Protein AF-A0A2H9TKL1-F1 (afdb_monomer)

Solvent-accessible surface area (backbone atoms only — not comparable to full-atom values): 52110 Å² total; per-residue (Å²): 143,88,86,78,81,92,72,63,73,71,57,56,53,52,52,40,53,48,36,40,51,48,51,51,50,30,53,49,44,49,53,45,57,66,70,54,58,72,44,65,58,75,72,55,82,48,44,43,51,59,67,53,44,62,89,90,43,69,83,69,44,41,72,41,82,76,46,75,31,63,65,48,66,75,56,50,56,52,62,74,67,60,89,83,52,74,52,56,41,74,41,50,92,57,54,30,36,38,39,34,52,35,36,30,40,38,35,29,27,56,87,80,60,42,58,79,40,79,48,69,88,50,95,42,47,60,67,38,75,35,80,26,40,53,41,82,91,58,61,62,88,66,48,64,33,29,40,39,41,29,24,57,60,35,36,39,43,30,32,34,33,55,63,57,98,66,61,94,64,49,58,45,69,43,83,39,86,65,85,50,59,44,77,28,82,84,39,46,49,52,25,65,46,48,38,90,69,27,51,33,38,32,20,20,55,59,36,38,41,33,38,54,47,74,56,78,64,73,50,102,90,39,70,38,56,44,82,40,75,74,64,66,55,84,63,62,82,74,48,57,69,80,59,46,72,78,62,56,42,53,27,21,60,42,66,31,69,24,82,71,75,40,32,41,36,38,35,25,74,79,41,26,40,38,36,30,38,35,61,96,50,98,81,43,74,42,81,39,35,69,40,67,62,51,68,62,53,48,42,70,46,42,80,76,74,79,77,51,79,90,62,65,42,59,44,32,69,26,46,40,41,57,47,45,21,84,62,44,42,34,41,35,33,27,18,47,51,36,41,39,34,25,27,33,67,52,80,75,62,70,74,52,53,69,68,53,57,70,70,59,68,71,77,70,64,39,56,46,81,64,35,38,37,50,54,83,71,84,92,64,82,76,65,87,86,49,99,79,76,77,88,68,54,49,28,69,46,53,40,53,58,64,60,32,36,42,30,40,20,60,78,50,92,58,30,20,35,37,44,31,39,37,55,38,58,55,43,54,62,59,46,68,95,83,71,55,44,32,23,65,27,77,44,83,41,70,21,46,71,67,34,69,46,65,54,71,70,82,77,73,89,60,55,77,84,58,30,65,53,54,49,50,70,56,48,63,55,90,84,62,65,68,36,34,40,38,34,28,80,59,25,40,34,36,30,29,64,54,48,74,54,54,53,50,51,48,53,42,57,78,45,71,54,48,81,82,38,66,68,60,50,45,38,26,64,47,46,30,32,28,51,38,19,25,42,23,49,39,50,28,35,60,66,71,43,87,77,83,77,69,99,54,90,72,83,60,73,99,61,56,75,67,59,62,65,46,46,33,56,40,27,53,51,40,28,63,69,59,5,62,63,61,45,76,47,78,47,77,53,87,78,83,80,85,75,91,76,81,95,73,91,84,74,86,78,81,54,68,54,78,47,67,43,77,20,30,37,60,48,8,55,47,45,44,52,25,51,62,41,59,57,47,39,80,36,31,56,76,76,60,67,85,75,56,70,67,52,54,51,49,52,51,33,47,50,53,52,52,69,77,43,60,64,76,44,56,70,88,68,85,66,87,78,60,78,86,76,76,89,74,55,72,68,57,52,54,51,44,54,49,34,51,50,52,44,26,52,52,46,52,43,43,58,49,50,54,50,51,48,57,18,49,55,48,50,52,52,51,34,50,78,68,69,42,48,69,63,60,50,66,76,35,85,76,49,57,71,39,30,45,50,42,40,74,36,33,70,71,26,45,53,49,53,51,51,52,50,50,53,50,51,53,50,35,56,75,70,72,48,76,58,64,67,56,46,51,49,40,46,73,56,23,51,88,79,38,42,74,34,53,45,32,37,54,54,17,50,50,30,44,55,48,29,75,70,45,83,52,69,69,63,22,52,52,27,48,54,54,17,43,57,28,37,61,73,10,34,79,66,58,50,73,68,57,50,50,54,52,41,54,53,30,55,76,70,69,40,55,71,56,41,45,53,46,40,54,51,36,43,43,60,68,39,80,83,42,57,56,59,54,45,70,78,40,84,86,64,90,72,53,73,69,58,50,51,46,38,54,52,39,54,55,41,49,50,55,44,52,50,50,53,51,51,52,57,57,46,58,76,75,56,90,82,82,68,90,83,63,61,82,58,59,65,58,54,72,73,72,112

Secondary structure (DSSP, 8-state):
--------HHHHHHHHHHHHHHHHHHHHHHHHHHHT---HHHH--SSEE---PPTT-TT---EEEEEEEEPPHHHHHHHHT-SS-EEEEEEGGGTEEEEEETTEEEEEETTTS---EEE---SS-EEEEEEEPPPTTTS-TT--EEEEEEESSEEEEEEEEEE-SSSTT-SEEEEEEEEEEEE-TT--EEEEEE-TT--EEEEETTS-EEEEEE-SS-BTTB-SEEEEESSS-GGGGGS-HHHHTTSPPPPEEEEEEETTTTEEEEEETTS-EEEEE--SSTT--EEEEEE--HHHHHHHH-TTS---TTT--EEEEEEPPTTT-SS--EEEEETTS-EEEEE-S-TTGGGS-HHHHHHH-PPP---EEEEEEPPP-TT----TT-SS------EEEEEEETTEEEEEEEEETTEEEEEEEEE-HHHHTTS-S----EEEEEEEEEB-EEEEEEPPPP--TTS-S--HHHHHHH-S-TT---EEEEEESSEEEEEEEPPHHHHHHHHHHHTTT-TT-HHHHHHHHHS-HHHHHHHHHHHHHHHHS---SSS-TTSS-S--HHHHHHHHHHHHHHHHHHS---EEEEEE------------------PEEEEEE--HHHHHHHHHHHHHHTTTTTSBGGG-PPPPHHHHHHHHHHHHHHHH-GGGG-GGGS-TTS---S---HHHHHHHHHHHHHHHHHHHHHHHHHHHHHHHHHHHHHHHHTT-HHHHHHS-TTGGG-BHHHHHH-HHHHHHHHHHHHHHHHHHHHTT--SHHHHHHHHHH-TTTS-HHHHHHHHHHHHHHHHHH---HHHHHHHHHHHHHHHHHTGGG--HHHHHHHHHHHHHTT-HHHHHHHHHHHHHHH-TT-HHHHHHH-TTS---HHHHHHHHHHHHHHHHHHHHHHHHHHHHTT-TTS-TTSHHHHHHHTTT-

Organism: NCBI:txid1246581

Mean predicted aligned error: 14.42 Å

Radius of gyration: 36.29 Å; Cα contacts (8 Å, |Δi|>4): 1512; chains: 1; bounding box: 95×75×125 Å

Sequence (929 aa):
MLGGGLSGGHDSENRAAQLRQSARTVTACLTRDEQQIPDPWDLLQSSYSRDYLPPGSAGEMHLQVRQVHVIPDILMAQFEGQECRCFMGLFAQIGRVWMTVDNRLFLWDYATGRDYTCFDELDQVIIDVALVKPRADIFISSIKHLLVVVTAAEIVILGVSFNSSGAETEGDLVIHRTGLHFPSDEINMLSVVGTRTGRIFAGGQDGNIYEFTYQSDEGWFTRKCRKVNKTSSALAYLTPTFLRMAQSGSAIVSLAFDAGRDLLYALGEDSSIQAFHLGKFDNAFDKIGHASDIFERASSLCPTGVLNKKSFKVAAISAVGLEDSAFVHLVAITTCGIKLYFTTLKRDERAYSRNQIIASSSLPVTFEMIHVRLPAEEGRQRDARRMFNAWNPNIHTALYRNGVMLAASAISNQEDIVLATILNQSVAMTSGRGGSLECVSEVKIEGKIWDIAELSQPECSTVPKVSASFHEATSPLVTQFRRFLLLSNSGVYSVSKSSPVEELQKLLVDSNGNMESEHLRHFFESYSADQGCFLSIVLACSVQSSWKSFGSSSYRPSMDSKTSANLALWSVNAMIRHGGEPRVAQTAISGVDYIGTGSVLNFPTYGSRIEYEFSNLHRGLYLYFARLVGSFWNQPVQSFSEPQTDILMALHSYCEFLERNPGLASRTLLTSNAPAKHIVSREIQMKLDEAYNAENQSIRTLVWLVKATLELLSFLSICRDYHILEPALRSSHDIQKIEFEELIATPRGRDLVSDIATALVQKQLKMRASVDSLCQILLQRCPTFFGEGEIVIFQGTECLERALQTRDSAERNLQLQESLKLFLRGCSSMSLATLSEISQKYQSLAFFPGLIELGLCSAQSRDTDNIALAAFRAPNIQLNTQQQEIINSREGIYSFIFEALKAVHGIEARSISALVGQIGTFVFIVFMV

Nearest PDB structures (foldseek):
  7wkk-assembly1_m  TM=7.833E-01  e=4.388E-45  Xenopus laevis
  5a9q-assembly1_A  TM=7.617E-01  e=2.695E-34  Homo sapiens
  5ijn-assembly1_E  TM=7.253E-01  e=3.764E-34  Homo sapiens
  5ijn-assembly1_A  TM=8.321E-01  e=1.049E-30  Homo sapiens
  7eye-assembly1_A  TM=7.918E-01  e=8.111E-30  Recombinant vesicular stomatitis Indiana virus rVSV-G/GFP

InterPro domains:
  IPR004870 Nucleoporin, Nup155-like [PTHR10350] (21-908)
  IPR007187 Nucleoporin, Nup133/Nup155-like, C-terminal [PF03177] (615-905)
  IPR011047 Quinoprotein alcohol dehydrogenase-like superfamily [SSF50998] (99-293)
  IPR014908 Nucleoporin, Nup133/Nup155-like, N-terminal [PF08801] (64-492)
  IPR042533 Nucleoporin, Nup155-like, C-terminal, subdomain 1 [G3DSA:1.25.40.450] (791-916)

pLDDT: mean 77.59, std 16.76, range [22.94, 97.31]

Structure (mmCIF, N/CA/C/O backbone):
data_AF-A0A2H9TKL1-F1
#
_entry.id   AF-A0A2H9TKL1-F1
#
loop_
_atom_site.group_PDB
_atom_site.id
_atom_site.type_symbol
_atom_site.label_atom_id
_atom_site.label_alt_id
_atom_site.label_comp_id
_atom_site.label_asym_id
_atom_site.label_entity_id
_atom_site.label_seq_id
_atom_site.pdbx_PDB_ins_code
_atom_site.Cartn_x
_atom_site.Cartn_y
_atom_site.Cartn_z
_atom_site.occupancy
_atom_site.B_iso_or_equiv
_atom_site.auth_seq_id
_atom_site.auth_comp_id
_atom_site.auth_asym_id
_atom_site.auth_atom_id
_atom_site.pdbx_PDB_model_num
ATOM 1 N N . MET A 1 1 ? 27.898 14.016 -26.056 1.00 23.36 1 MET A N 1
ATOM 2 C CA . MET A 1 1 ? 28.740 13.424 -27.118 1.00 23.36 1 MET A CA 1
ATOM 3 C C . MET A 1 1 ? 28.861 11.915 -26.903 1.00 23.36 1 MET A C 1
ATOM 5 O O . MET A 1 1 ? 29.860 11.453 -26.374 1.00 23.36 1 MET A O 1
ATOM 9 N N . LEU A 1 2 ? 27.825 11.155 -27.265 1.00 23.92 2 LEU A N 1
ATOM 10 C CA . LEU A 1 2 ? 27.806 9.682 -27.225 1.00 23.92 2 LEU A CA 1
ATOM 11 C C . LEU A 1 2 ? 27.192 9.145 -28.530 1.00 23.92 2 LEU A C 1
ATOM 13 O O . LEU A 1 2 ? 26.289 8.322 -28.522 1.00 23.92 2 LEU A O 1
ATOM 17 N N . GLY A 1 3 ? 27.659 9.678 -29.659 1.00 27.56 3 GLY A N 1
ATOM 18 C CA . GLY A 1 3 ? 27.384 9.152 -30.994 1.00 27.56 3 GLY A CA 1
ATOM 19 C C . GLY A 1 3 ? 28.682 8.590 -31.556 1.00 27.56 3 GLY A C 1
ATOM 20 O O . GLY A 1 3 ? 29.394 9.287 -32.268 1.00 27.56 3 GLY A O 1
ATOM 21 N N . GLY A 1 4 ? 29.040 7.377 -31.141 1.00 22.94 4 GLY A N 1
ATOM 22 C CA . GLY A 1 4 ? 30.135 6.610 -31.730 1.00 22.94 4 GLY A CA 1
ATOM 23 C C . GLY A 1 4 ? 29.531 5.514 -32.590 1.00 22.94 4 GLY A C 1
ATOM 24 O O . GLY A 1 4 ? 28.879 4.618 -32.057 1.00 22.94 4 GLY A O 1
ATOM 25 N N . GLY A 1 5 ? 29.687 5.650 -33.905 1.00 25.92 5 GLY A N 1
ATOM 26 C CA . GLY A 1 5 ? 29.165 4.727 -34.900 1.00 25.92 5 GLY A CA 1
ATOM 27 C C . GLY A 1 5 ? 29.709 3.306 -34.753 1.00 25.92 5 GLY A C 1
ATOM 28 O O . GLY A 1 5 ? 30.874 3.090 -34.438 1.00 25.92 5 GLY A O 1
ATOM 29 N N . LEU A 1 6 ? 28.786 2.379 -34.992 1.00 36.50 6 LEU A N 1
ATOM 30 C CA . LEU A 1 6 ? 28.911 0.982 -35.402 1.00 36.50 6 LEU A CA 1
ATOM 31 C C . LEU A 1 6 ? 30.327 0.500 -35.779 1.00 36.50 6 LEU A C 1
ATOM 33 O O . LEU A 1 6 ? 30.841 0.818 -36.850 1.00 36.50 6 LEU A O 1
ATOM 37 N N . SER A 1 7 ? 30.861 -0.403 -34.954 1.00 25.94 7 SER A N 1
ATOM 38 C CA . SER A 1 7 ? 31.807 -1.443 -35.365 1.00 25.94 7 SER A CA 1
ATOM 39 C C . SER A 1 7 ? 31.432 -2.772 -34.693 1.00 25.94 7 SER A C 1
ATOM 41 O O . SER A 1 7 ? 31.459 -2.852 -33.471 1.00 25.94 7 SER A O 1
ATOM 43 N N . GLY A 1 8 ? 31.096 -3.785 -35.503 1.00 29.28 8 GLY A N 1
ATOM 44 C CA . GLY A 1 8 ? 31.210 -5.229 -35.224 1.00 29.28 8 GLY A CA 1
ATOM 45 C C . GLY A 1 8 ? 30.333 -5.841 -34.120 1.00 29.28 8 GLY A C 1
ATOM 46 O O . GLY A 1 8 ? 30.420 -5.460 -32.959 1.00 29.28 8 GLY A O 1
ATOM 47 N N . GLY A 1 9 ? 29.568 -6.892 -34.450 1.00 35.97 9 GLY A N 1
ATOM 48 C CA . GLY A 1 9 ? 28.642 -7.622 -33.557 1.00 35.97 9 GLY A CA 1
ATOM 49 C C . GLY A 1 9 ? 29.182 -8.106 -32.194 1.00 35.97 9 GLY A C 1
ATOM 50 O O . GLY A 1 9 ? 28.401 -8.476 -31.319 1.00 35.97 9 GLY A O 1
ATOM 51 N N . HIS A 1 10 ? 30.493 -8.030 -31.959 1.00 35.88 10 HIS A N 1
ATOM 52 C CA . HIS A 1 10 ? 31.130 -8.342 -30.680 1.00 35.88 10 HIS A CA 1
ATOM 53 C C . HIS A 1 10 ? 30.793 -7.324 -29.564 1.00 35.88 10 HIS A C 1
ATOM 55 O O . HIS A 1 10 ? 30.697 -7.704 -28.393 1.00 35.88 10 HIS A O 1
ATOM 61 N N . ASP A 1 11 ? 30.560 -6.050 -29.907 1.00 49.12 11 ASP A N 1
ATOM 62 C CA . ASP A 1 11 ? 30.170 -5.005 -28.945 1.00 49.12 11 ASP A CA 1
ATOM 63 C C . ASP A 1 11 ? 28.675 -5.060 -28.592 1.00 49.12 11 ASP A C 1
ATOM 65 O O . ASP A 1 11 ? 28.288 -4.752 -27.460 1.00 49.12 11 ASP A O 1
ATOM 69 N N . SER A 1 12 ? 27.817 -5.494 -29.523 1.00 57.53 12 SER A N 1
ATOM 70 C CA . SER A 1 12 ? 26.380 -5.666 -29.268 1.00 57.53 12 SER A CA 1
ATOM 71 C C . SER A 1 12 ? 26.088 -6.874 -28.381 1.00 57.53 12 SER A C 1
ATOM 73 O O . SER A 1 12 ? 25.276 -6.765 -27.461 1.00 57.53 12 SER A O 1
ATOM 75 N N . GLU A 1 13 ? 26.775 -8.001 -28.594 1.00 60.84 13 GLU A N 1
ATOM 76 C CA . GLU A 1 13 ? 26.623 -9.196 -27.751 1.00 60.84 13 GLU A CA 1
ATOM 77 C C . GLU A 1 13 ? 27.111 -8.948 -26.320 1.00 60.84 13 GLU A C 1
ATOM 79 O O . GLU A 1 13 ? 26.436 -9.318 -25.357 1.00 60.84 13 GLU A O 1
ATOM 84 N N . ASN A 1 14 ? 28.239 -8.248 -26.164 1.00 69.69 14 ASN A N 1
ATOM 85 C CA . ASN A 1 14 ? 28.780 -7.898 -24.853 1.00 69.69 14 ASN A CA 1
ATOM 86 C C . ASN A 1 14 ? 27.847 -6.932 -24.094 1.00 69.69 14 ASN A C 1
ATOM 88 O O . ASN A 1 14 ? 27.574 -7.126 -22.910 1.00 69.69 14 ASN A O 1
ATOM 92 N N . ARG A 1 15 ? 27.266 -5.936 -24.780 1.00 69.94 15 ARG A N 1
ATOM 93 C CA . ARG A 1 15 ? 26.248 -5.044 -24.189 1.00 69.94 15 ARG A CA 1
ATOM 94 C C . ARG A 1 15 ? 24.971 -5.785 -23.794 1.00 69.94 15 ARG A C 1
ATOM 96 O O . ARG A 1 15 ? 24.424 -5.522 -22.725 1.00 69.94 15 ARG A O 1
ATOM 103 N N . ALA A 1 16 ? 24.503 -6.722 -24.618 1.00 72.75 16 ALA A N 1
ATOM 104 C CA . ALA A 1 16 ? 23.339 -7.543 -24.293 1.00 72.75 16 ALA A CA 1
ATOM 105 C C . ALA A 1 16 ? 23.604 -8.445 -23.075 1.00 72.75 16 ALA A C 1
ATOM 107 O O . ALA A 1 16 ? 22.751 -8.570 -22.197 1.00 72.75 16 ALA A O 1
ATOM 108 N N . ALA A 1 17 ? 24.800 -9.029 -22.971 1.00 79.38 17 ALA A N 1
ATOM 109 C CA . ALA A 1 17 ? 25.205 -9.810 -21.805 1.00 79.38 17 ALA A CA 1
ATOM 110 C C . ALA A 1 17 ? 25.240 -8.960 -20.521 1.00 79.38 17 ALA A C 1
ATOM 112 O O . ALA A 1 17 ? 24.732 -9.396 -19.486 1.00 79.38 17 ALA A O 1
ATOM 113 N N . GLN A 1 18 ? 25.761 -7.731 -20.603 1.00 84.00 18 GLN A N 1
ATOM 114 C CA . GLN A 1 18 ? 25.784 -6.785 -19.482 1.00 84.00 18 GLN A CA 1
ATOM 115 C C . GLN A 1 18 ? 24.370 -6.412 -19.022 1.00 84.00 18 GLN A C 1
ATOM 117 O O . GLN A 1 18 ? 24.093 -6.463 -17.824 1.00 84.00 18 GLN A O 1
ATOM 122 N N . LEU A 1 19 ? 23.443 -6.125 -19.946 1.00 84.00 19 LEU A N 1
ATOM 123 C CA . LEU A 1 19 ? 22.043 -5.864 -19.582 1.00 84.00 19 LEU A CA 1
ATOM 124 C C . LEU A 1 19 ? 21.400 -7.019 -18.846 1.00 84.00 19 LEU A C 1
ATOM 126 O O . LEU A 1 19 ? 20.740 -6.794 -17.838 1.00 84.00 19 LEU A O 1
ATOM 130 N N . ARG A 1 20 ? 21.593 -8.248 -19.332 1.00 85.94 20 ARG A N 1
ATOM 131 C CA . ARG A 1 20 ? 21.055 -9.437 -18.665 1.00 85.94 20 ARG A CA 1
ATOM 132 C C . ARG A 1 20 ? 21.602 -9.570 -17.253 1.00 85.94 20 ARG A C 1
ATOM 134 O O . ARG A 1 20 ? 20.870 -9.963 -16.355 1.00 85.94 20 ARG A O 1
ATOM 141 N N . GLN A 1 21 ? 22.873 -9.241 -17.034 1.00 87.56 21 GLN A N 1
ATOM 142 C CA . GLN A 1 21 ? 23.454 -9.256 -15.696 1.00 87.56 21 GLN A CA 1
ATOM 143 C C . GLN A 1 21 ? 22.830 -8.188 -14.785 1.00 87.56 21 GLN A C 1
ATOM 145 O O . GLN A 1 21 ? 22.494 -8.490 -13.638 1.00 87.56 21 GLN A O 1
ATOM 150 N N . SER A 1 22 ? 22.630 -6.964 -15.281 1.00 89.50 22 SER A N 1
ATOM 151 C CA . SER A 1 22 ? 21.953 -5.902 -14.527 1.00 89.50 22 SER A CA 1
ATOM 152 C C . SER A 1 22 ? 20.495 -6.250 -14.233 1.00 89.50 22 SER A C 1
ATOM 154 O O . SER A 1 22 ? 20.059 -6.100 -13.097 1.00 89.50 22 SER A O 1
ATOM 156 N N . ALA A 1 23 ? 19.767 -6.787 -15.210 1.00 88.75 23 ALA A N 1
ATOM 157 C CA . ALA A 1 23 ? 18.383 -7.220 -15.060 1.00 88.75 23 ALA A CA 1
ATOM 158 C C . ALA A 1 23 ? 18.242 -8.338 -14.012 1.00 88.75 23 ALA A C 1
ATOM 160 O O . ALA A 1 23 ? 17.484 -8.196 -13.057 1.00 88.75 23 ALA A O 1
ATOM 161 N N . ARG A 1 24 ? 19.110 -9.357 -14.062 1.00 89.31 24 ARG A N 1
ATOM 162 C CA . ARG A 1 24 ? 19.210 -10.382 -13.008 1.00 89.31 24 ARG A CA 1
ATOM 163 C C . ARG A 1 24 ? 19.520 -9.801 -11.633 1.00 89.31 24 ARG A C 1
ATOM 165 O O . ARG A 1 24 ? 19.045 -10.327 -10.634 1.00 89.31 24 ARG A O 1
ATOM 172 N N . THR A 1 25 ? 20.326 -8.741 -11.564 1.00 90.12 25 THR A N 1
ATOM 173 C CA . THR A 1 25 ? 20.628 -8.061 -10.294 1.00 90.12 25 THR A CA 1
ATOM 174 C C . THR A 1 25 ? 19.377 -7.389 -9.727 1.00 90.12 25 THR A C 1
ATOM 176 O O . THR A 1 25 ? 19.128 -7.497 -8.530 1.00 90.12 25 THR A O 1
ATOM 179 N N . VAL A 1 26 ? 18.552 -6.771 -10.578 1.00 89.94 26 VAL A N 1
ATOM 180 C CA . VAL A 1 26 ? 17.246 -6.207 -10.195 1.00 89.94 26 VAL A CA 1
ATOM 181 C C . VAL A 1 26 ? 16.312 -7.300 -9.680 1.00 89.94 26 VAL A C 1
ATOM 183 O O . VAL A 1 26 ? 15.783 -7.182 -8.576 1.00 89.94 26 VAL A O 1
ATOM 186 N N . THR A 1 27 ? 16.182 -8.405 -10.411 1.00 88.50 27 THR A N 1
ATOM 187 C CA . THR A 1 27 ? 15.333 -9.541 -10.022 1.00 88.50 27 THR A CA 1
ATOM 188 C C . THR A 1 27 ? 15.819 -10.194 -8.723 1.00 88.50 27 THR A C 1
ATOM 190 O O . THR A 1 27 ? 15.016 -10.550 -7.858 1.00 88.50 27 THR A O 1
ATOM 193 N N . ALA A 1 28 ? 17.136 -10.267 -8.509 1.00 87.94 28 ALA A N 1
ATOM 194 C CA . ALA A 1 28 ? 17.722 -10.712 -7.247 1.00 87.94 28 ALA A CA 1
ATOM 195 C C . ALA A 1 28 ? 17.435 -9.744 -6.083 1.00 87.94 28 ALA A C 1
ATOM 197 O O . ALA A 1 28 ? 17.212 -10.206 -4.965 1.00 87.94 28 ALA A O 1
ATOM 198 N N . CYS A 1 29 ? 17.420 -8.427 -6.321 1.00 85.06 29 CYS A N 1
ATOM 199 C CA . CYS A 1 29 ? 17.000 -7.433 -5.327 1.00 85.06 29 CYS A CA 1
ATOM 200 C C . CYS A 1 29 ? 15.523 -7.605 -4.950 1.00 85.06 29 CYS A C 1
ATOM 202 O O . CYS A 1 29 ? 15.222 -7.661 -3.763 1.00 85.06 29 CYS A O 1
ATOM 204 N N . LEU A 1 30 ? 14.630 -7.766 -5.931 1.00 82.69 30 LEU A N 1
ATOM 205 C CA . LEU A 1 30 ? 13.200 -8.004 -5.691 1.00 82.69 30 LEU A CA 1
ATOM 206 C C . LEU A 1 30 ? 12.959 -9.298 -4.906 1.00 82.69 30 LEU A C 1
ATOM 208 O O . LEU A 1 30 ? 12.265 -9.297 -3.895 1.00 82.69 30 LEU A O 1
ATOM 212 N N . THR A 1 31 ? 13.614 -10.386 -5.317 1.00 81.69 31 THR A N 1
ATOM 213 C CA . THR A 1 31 ? 13.524 -11.682 -4.626 1.00 81.69 31 THR A CA 1
ATOM 214 C C . THR A 1 31 ? 14.044 -11.582 -3.190 1.00 81.69 31 THR A C 1
ATOM 216 O O . THR A 1 31 ? 13.497 -12.201 -2.279 1.00 81.69 31 THR A O 1
ATOM 219 N N . ARG A 1 32 ? 15.108 -10.798 -2.967 1.00 78.50 32 ARG A N 1
ATOM 220 C CA . ARG A 1 32 ? 15.644 -10.549 -1.627 1.00 78.50 32 ARG A CA 1
ATOM 221 C C . ARG A 1 32 ? 14.656 -9.759 -0.776 1.00 78.50 32 ARG A C 1
ATOM 223 O O . ARG A 1 32 ? 14.432 -10.174 0.354 1.00 78.50 32 ARG A O 1
ATOM 230 N N . ASP A 1 33 ? 14.076 -8.680 -1.302 1.00 74.12 33 ASP A N 1
ATOM 231 C CA . ASP A 1 33 ? 13.065 -7.889 -0.592 1.00 74.12 33 ASP A CA 1
ATOM 232 C C . ASP A 1 33 ? 11.868 -8.782 -0.200 1.00 74.12 33 ASP A C 1
ATOM 234 O O . ASP A 1 33 ? 11.440 -8.718 0.944 1.00 74.12 33 ASP A O 1
ATOM 238 N N . GLU A 1 34 ? 11.401 -9.692 -1.068 1.00 67.75 34 GLU A N 1
ATOM 239 C CA . GLU A 1 34 ? 10.327 -10.656 -0.748 1.00 67.75 34 GLU A CA 1
ATOM 240 C C . GLU A 1 34 ? 10.710 -11.678 0.339 1.00 67.75 34 GLU A C 1
ATOM 242 O O . GLU A 1 34 ? 9.886 -12.036 1.182 1.00 67.75 34 GLU A O 1
ATOM 247 N N . GLN A 1 35 ? 11.953 -12.168 0.333 1.00 66.69 35 GLN A N 1
ATOM 248 C CA . GLN A 1 35 ? 12.444 -13.158 1.303 1.00 66.69 35 GLN A CA 1
ATOM 249 C C . GLN A 1 35 ? 12.836 -12.545 2.653 1.00 66.69 35 GLN A C 1
ATOM 251 O O . GLN A 1 35 ? 12.814 -13.238 3.670 1.00 66.69 35 GLN A O 1
ATOM 256 N N . GLN A 1 36 ? 13.218 -11.267 2.669 1.00 64.81 36 GLN A N 1
ATOM 257 C CA . GLN A 1 36 ? 13.650 -10.542 3.864 1.00 64.81 36 GLN A CA 1
ATOM 258 C C . GLN A 1 36 ? 12.492 -9.993 4.697 1.00 64.81 36 GLN A C 1
ATOM 260 O O . GLN A 1 36 ? 12.761 -9.341 5.700 1.00 64.81 36 GLN A O 1
ATOM 265 N N . ILE A 1 37 ? 11.232 -10.251 4.334 1.00 63.78 37 ILE A N 1
ATOM 266 C CA . ILE A 1 37 ? 10.060 -9.842 5.119 1.00 63.78 37 ILE A CA 1
ATOM 267 C C . ILE A 1 37 ? 9.810 -10.882 6.219 1.00 63.78 37 ILE A C 1
ATOM 269 O O . ILE A 1 37 ? 9.174 -11.905 5.941 1.00 63.78 37 ILE A O 1
ATOM 273 N N . PRO A 1 38 ? 10.269 -10.679 7.471 1.00 67.69 38 PRO A N 1
ATOM 274 C CA . PRO A 1 38 ? 9.831 -11.538 8.556 1.00 67.69 38 PRO A CA 1
ATOM 275 C C . PRO A 1 38 ? 8.331 -11.335 8.765 1.00 67.69 38 PRO A C 1
ATOM 277 O O . PRO A 1 38 ? 7.830 -10.205 8.756 1.00 67.69 38 PRO A O 1
ATOM 280 N N . ASP A 1 39 ? 7.604 -12.424 8.997 1.00 73.56 39 ASP A N 1
ATOM 281 C CA . ASP A 1 39 ? 6.257 -12.293 9.532 1.00 73.56 39 ASP A CA 1
ATOM 282 C C . ASP A 1 39 ? 6.355 -11.629 10.918 1.00 73.56 39 ASP A C 1
ATOM 284 O O . ASP A 1 39 ? 7.281 -11.953 11.669 1.00 73.56 39 ASP A O 1
ATOM 288 N N . PRO A 1 40 ? 5.434 -10.731 11.318 1.00 73.50 40 PRO A N 1
ATOM 289 C CA . PRO A 1 40 ? 5.409 -10.218 12.686 1.00 73.50 40 PRO A CA 1
ATOM 290 C C . PRO A 1 40 ? 5.484 -11.334 13.737 1.00 73.50 40 PRO A C 1
ATOM 292 O O . PRO A 1 40 ? 6.106 -11.151 14.778 1.00 73.50 40 PRO A O 1
ATOM 295 N N . TRP A 1 41 ? 4.924 -12.511 13.444 1.00 77.88 41 TRP A N 1
ATOM 296 C CA . TRP A 1 41 ? 5.053 -13.709 14.270 1.00 77.88 41 TRP A CA 1
ATOM 297 C C . TRP A 1 41 ? 6.497 -14.191 14.460 1.00 77.88 41 TRP A C 1
ATOM 299 O O . TRP A 1 41 ? 6.867 -14.552 15.574 1.00 77.88 41 TRP A O 1
ATOM 309 N N . ASP A 1 42 ? 7.336 -14.147 13.422 1.00 76.25 42 ASP A N 1
ATOM 310 C CA . ASP A 1 42 ? 8.743 -14.571 13.495 1.00 76.25 42 ASP A CA 1
ATOM 311 C C . ASP A 1 42 ? 9.577 -13.673 14.426 1.00 76.25 42 ASP A C 1
ATOM 313 O O . ASP A 1 42 ? 10.642 -14.075 14.915 1.00 76.25 42 ASP A O 1
ATOM 317 N N . LEU A 1 43 ? 9.086 -12.457 14.686 1.00 72.56 43 LEU A N 1
ATOM 318 C CA . LEU A 1 43 ? 9.660 -11.508 15.641 1.00 72.56 43 LEU A CA 1
ATOM 319 C C . LEU A 1 43 ? 9.207 -11.801 17.084 1.00 72.56 43 LEU A C 1
ATOM 321 O O . LEU A 1 43 ? 9.908 -11.460 18.035 1.00 72.56 43 LEU A O 1
ATOM 325 N N . LEU A 1 44 ? 8.069 -12.478 17.268 1.00 76.00 44 LEU A N 1
ATOM 326 C CA . LEU A 1 44 ? 7.503 -12.858 18.565 1.00 76.00 44 LEU A CA 1
ATOM 327 C C . LEU A 1 44 ? 8.022 -14.242 19.002 1.00 76.00 44 LEU A C 1
ATOM 329 O O . LEU A 1 44 ? 7.281 -15.217 19.070 1.00 76.00 44 LEU A O 1
ATOM 333 N N . GLN A 1 45 ? 9.318 -14.344 19.307 1.00 67.81 45 GLN A N 1
ATOM 334 C CA . GLN A 1 45 ? 9.994 -15.638 19.549 1.00 67.81 45 GLN A CA 1
ATOM 335 C C . GLN A 1 45 ? 9.766 -16.249 20.941 1.00 67.81 45 GLN A C 1
ATOM 337 O O . GLN A 1 45 ? 10.153 -17.388 21.199 1.00 67.81 45 GLN A O 1
ATOM 342 N N . SER A 1 46 ? 9.143 -15.504 21.849 1.00 79.44 46 SER A N 1
ATOM 343 C CA . SER A 1 46 ? 8.871 -15.905 23.231 1.00 79.44 46 SER A CA 1
ATOM 344 C C . SER A 1 46 ? 7.369 -15.911 23.518 1.00 79.44 46 SER A C 1
ATOM 346 O O . SER A 1 46 ? 6.580 -15.343 22.772 1.00 79.44 46 SER A O 1
ATOM 348 N N . SER A 1 47 ? 6.934 -16.517 24.626 1.00 84.31 47 SER A N 1
ATOM 349 C CA . SER A 1 47 ? 5.526 -16.445 25.063 1.00 84.31 47 SER A CA 1
ATOM 350 C C . SER A 1 47 ? 5.105 -15.042 25.520 1.00 84.31 47 SER A C 1
ATOM 352 O O . SER A 1 47 ? 3.919 -14.710 25.502 1.00 84.31 47 SER A O 1
ATOM 354 N N . TYR A 1 48 ? 6.070 -14.209 25.911 1.00 88.19 48 TYR A N 1
ATOM 355 C CA . TYR A 1 48 ? 5.852 -12.806 26.235 1.00 88.19 48 TYR A CA 1
ATOM 356 C C . TYR A 1 48 ? 7.089 -11.965 25.923 1.00 88.19 48 TYR A C 1
ATOM 358 O O . TYR A 1 48 ? 8.210 -12.469 25.982 1.00 88.19 48 TYR A O 1
ATOM 366 N N . SER A 1 49 ? 6.910 -10.678 25.639 1.00 86.88 49 SER A N 1
ATOM 367 C CA . SER A 1 49 ? 8.031 -9.760 25.407 1.00 86.88 49 SER A CA 1
ATOM 368 C C . SER A 1 49 ? 7.777 -8.368 25.998 1.00 86.88 49 SER A C 1
ATOM 370 O O . SER A 1 49 ? 6.628 -7.987 26.253 1.00 86.88 49 SER A O 1
ATOM 372 N N . ARG A 1 50 ? 8.864 -7.631 26.270 1.00 83.25 50 ARG A N 1
ATOM 373 C CA . ARG A 1 50 ? 8.839 -6.277 26.860 1.00 83.25 50 ARG A CA 1
ATOM 374 C C . ARG A 1 50 ? 9.837 -5.308 26.215 1.00 83.25 50 ARG A C 1
ATOM 376 O O . ARG A 1 50 ? 9.772 -4.125 26.502 1.00 83.25 50 ARG A O 1
ATOM 383 N N . ASP A 1 51 ? 10.746 -5.770 25.368 1.00 80.12 51 ASP A N 1
ATOM 384 C CA . ASP A 1 51 ? 11.840 -4.917 24.896 1.00 80.12 51 ASP A CA 1
ATOM 385 C C . ASP A 1 51 ? 11.322 -3.887 23.887 1.00 80.12 51 ASP A C 1
ATOM 387 O O . ASP A 1 51 ? 10.716 -4.287 22.894 1.00 80.12 51 ASP A O 1
ATOM 391 N N . TYR A 1 52 ? 11.557 -2.591 24.127 1.00 81.06 52 TYR A N 1
ATOM 392 C CA . TYR A 1 52 ? 11.257 -1.478 23.206 1.00 81.06 52 TYR A CA 1
ATOM 393 C C . TYR A 1 52 ? 12.543 -0.767 22.783 1.00 81.06 52 TYR A C 1
ATOM 395 O O . TYR A 1 52 ? 13.580 -0.958 23.416 1.00 81.06 52 TYR A O 1
ATOM 403 N N . LEU A 1 53 ? 12.524 -0.058 21.655 1.00 78.31 53 LEU A N 1
ATOM 404 C CA . LEU A 1 53 ? 13.667 0.758 21.254 1.00 78.31 53 LEU A CA 1
ATOM 405 C C . LEU A 1 53 ? 13.772 1.942 22.225 1.00 78.31 53 LEU A C 1
ATOM 407 O O . LEU A 1 53 ? 12.769 2.638 22.416 1.00 78.31 53 LEU A O 1
ATOM 411 N N . PRO A 1 54 ? 14.936 2.169 22.862 1.00 74.31 54 PRO A N 1
ATOM 412 C CA . PRO A 1 54 ? 15.076 3.267 23.802 1.00 74.31 54 PRO A CA 1
ATOM 413 C C . PRO A 1 54 ? 14.983 4.617 23.075 1.00 74.31 54 PRO A C 1
ATOM 415 O O . PRO A 1 54 ? 15.424 4.723 21.924 1.00 74.31 54 PRO A O 1
ATOM 418 N N . PRO A 1 55 ? 14.445 5.658 23.733 1.00 71.19 55 PRO A N 1
ATOM 419 C CA . PRO A 1 55 ? 14.316 6.978 23.129 1.00 71.19 55 PRO A CA 1
ATOM 420 C C . PRO A 1 55 ? 15.691 7.557 22.773 1.00 71.19 55 PRO A C 1
ATOM 422 O O . PRO A 1 55 ? 16.647 7.422 23.539 1.00 71.19 55 PRO A O 1
ATOM 425 N N . GLY A 1 56 ? 15.789 8.206 21.617 1.00 68.56 56 GLY A N 1
ATOM 426 C CA . GLY A 1 56 ? 17.025 8.737 21.041 1.00 68.56 56 GLY A CA 1
ATOM 427 C C . GLY A 1 56 ? 17.871 7.720 20.266 1.00 68.56 56 GLY A C 1
ATOM 428 O O . GLY A 1 56 ? 18.968 8.068 19.828 1.00 68.56 56 GLY A O 1
ATOM 429 N N . SER A 1 57 ? 17.402 6.479 20.097 1.00 70.81 57 SER A N 1
ATOM 430 C CA . SER A 1 57 ? 18.097 5.472 19.280 1.00 70.81 57 SER A CA 1
ATOM 431 C C . SER A 1 57 ? 17.975 5.773 17.786 1.00 70.81 57 SER A C 1
ATOM 433 O O . SER A 1 57 ? 16.972 6.314 17.328 1.00 70.81 57 SER A O 1
ATOM 435 N N . ALA A 1 58 ? 18.972 5.365 17.001 1.00 63.38 58 ALA A N 1
ATOM 436 C CA . ALA A 1 58 ? 18.864 5.400 15.546 1.00 63.38 58 ALA A CA 1
ATOM 437 C C . ALA A 1 58 ? 17.716 4.490 15.074 1.00 63.38 58 ALA A C 1
ATOM 439 O O . ALA A 1 58 ? 17.571 3.358 15.542 1.00 63.38 58 ALA A O 1
ATOM 440 N N . GLY A 1 59 ? 16.886 4.994 14.162 1.00 66.62 59 GLY A N 1
ATOM 441 C CA . GLY A 1 59 ? 15.660 4.321 13.747 1.00 66.62 59 GLY A CA 1
ATOM 442 C C . GLY A 1 59 ? 14.461 4.554 14.664 1.00 66.62 59 GLY A C 1
ATOM 443 O O . GLY A 1 59 ? 13.472 3.824 14.577 1.00 66.62 59 GLY A O 1
ATOM 444 N N . GLU A 1 60 ? 14.510 5.547 15.550 1.00 73.94 60 GLU A N 1
ATOM 445 C CA . GLU A 1 60 ? 13.337 5.943 16.322 1.00 73.94 60 GLU A CA 1
ATOM 446 C C . GLU A 1 60 ? 12.256 6.534 15.405 1.00 73.94 60 GLU A C 1
ATOM 448 O O . GLU A 1 60 ? 12.460 7.506 14.678 1.00 73.94 60 GLU A O 1
ATOM 453 N N . MET A 1 61 ? 11.072 5.923 15.445 1.00 76.06 61 MET A N 1
ATOM 454 C CA . MET A 1 61 ? 9.907 6.369 14.691 1.00 76.06 61 MET A CA 1
ATOM 455 C C . MET A 1 61 ? 8.911 7.027 15.639 1.00 76.06 61 MET A C 1
ATOM 457 O O . MET A 1 61 ? 8.475 6.422 16.620 1.00 76.06 61 MET A O 1
ATOM 461 N N . HIS A 1 62 ? 8.505 8.249 15.308 1.00 81.44 62 HIS A N 1
ATOM 462 C CA . HIS A 1 62 ? 7.545 9.025 16.078 1.00 81.44 62 HIS A CA 1
ATOM 463 C C . HIS A 1 62 ? 6.268 9.265 15.284 1.00 81.44 62 HIS A C 1
ATOM 465 O O . HIS A 1 62 ? 6.273 9.342 14.056 1.00 81.44 62 HIS A O 1
ATOM 471 N N . LEU A 1 63 ? 5.161 9.447 15.989 1.00 86.00 63 LEU A N 1
ATOM 472 C CA . LEU A 1 63 ? 3.967 10.025 15.402 1.00 86.00 63 LEU A CA 1
ATOM 473 C C . LEU A 1 63 ? 4.074 11.542 15.364 1.00 86.00 63 LEU A C 1
ATOM 475 O O . LEU A 1 63 ? 4.487 12.181 16.330 1.00 86.00 63 LEU A O 1
ATOM 479 N N . GLN A 1 64 ? 3.645 12.116 14.248 1.00 84.69 64 GLN A N 1
ATOM 480 C CA . GLN A 1 64 ? 3.581 13.555 14.054 1.00 84.69 64 GLN A CA 1
ATOM 481 C C . GLN A 1 64 ? 2.175 13.953 13.624 1.00 84.69 64 GLN A C 1
ATOM 483 O O . GLN A 1 64 ? 1.627 13.406 12.663 1.00 84.69 64 GLN A O 1
ATOM 488 N N . VAL A 1 65 ? 1.601 14.931 14.325 1.00 87.44 65 VAL A N 1
ATOM 489 C CA . VAL A 1 65 ? 0.368 15.597 13.896 1.00 87.44 65 VAL A CA 1
ATOM 490 C C . VAL A 1 65 ? 0.710 16.456 12.683 1.00 87.44 65 VAL A C 1
ATOM 492 O O . VAL A 1 65 ? 1.539 17.359 12.770 1.00 87.44 65 VAL A O 1
ATOM 495 N N . ARG A 1 66 ? 0.098 16.155 11.537 1.00 84.75 66 ARG A N 1
ATOM 496 C CA . ARG A 1 66 ? 0.332 16.873 10.275 1.00 84.75 66 ARG A CA 1
ATOM 497 C C . ARG A 1 66 ? -0.658 17.999 10.068 1.00 84.75 66 ARG A C 1
ATOM 499 O O . ARG A 1 66 ? -0.284 19.064 9.590 1.00 84.75 66 ARG A O 1
ATOM 506 N N . GLN A 1 67 ? -1.917 17.735 10.387 1.00 85.25 67 GLN A N 1
ATOM 507 C CA . GLN A 1 67 ? -3.010 18.662 10.152 1.00 85.25 67 GLN A CA 1
ATOM 508 C C . GLN A 1 67 ? -4.113 18.429 11.176 1.00 85.25 67 GLN A C 1
ATOM 510 O O . GLN A 1 67 ? -4.325 17.301 11.622 1.00 85.25 67 GLN A O 1
ATOM 515 N N . VAL A 1 68 ? -4.812 19.502 11.527 1.00 89.00 68 VAL A N 1
ATOM 516 C CA . VAL A 1 68 ? -5.999 19.470 12.378 1.00 89.00 68 VAL A CA 1
ATOM 517 C C . VAL A 1 68 ? -7.138 20.099 11.589 1.00 89.00 68 VAL A C 1
ATOM 519 O O . VAL A 1 68 ? -7.015 21.232 11.121 1.00 89.00 68 VAL A O 1
ATOM 522 N N . HIS A 1 69 ? -8.218 19.349 11.408 1.00 89.25 69 HIS A N 1
ATOM 523 C CA . HIS A 1 69 ? -9.448 19.817 10.785 1.00 89.25 69 HIS A CA 1
ATOM 524 C C . HIS A 1 69 ? -10.472 20.084 11.885 1.00 89.25 69 HIS A C 1
ATOM 526 O O . HIS A 1 69 ? -10.883 19.164 12.588 1.00 89.25 69 HIS A O 1
ATOM 532 N N . VAL A 1 70 ? -10.852 21.345 12.060 1.00 88.38 70 VAL A N 1
ATOM 533 C CA . VAL A 1 70 ? -11.805 21.756 13.099 1.00 88.38 70 VAL A CA 1
ATOM 534 C C . VAL A 1 70 ? -13.219 21.321 12.707 1.00 88.38 70 VAL A C 1
ATOM 536 O O . VAL A 1 70 ? -13.566 21.321 11.523 1.00 88.38 70 VAL A O 1
ATOM 539 N N . ILE A 1 71 ? -14.037 20.952 13.694 1.00 86.88 71 ILE A N 1
ATOM 540 C CA . ILE A 1 71 ? -15.459 20.659 13.474 1.00 86.88 71 ILE A CA 1
ATOM 541 C C . ILE A 1 71 ? -16.180 21.967 13.091 1.00 86.88 71 ILE A C 1
ATOM 543 O O . ILE A 1 71 ? -16.047 22.950 13.817 1.00 86.88 71 ILE A O 1
ATOM 547 N N . PRO A 1 72 ? -16.949 22.010 11.986 1.00 87.69 72 PRO A N 1
ATOM 548 C CA . PRO A 1 72 ? -17.716 23.194 11.600 1.00 87.69 72 PRO A CA 1
ATOM 549 C C . PRO A 1 72 ? -18.611 23.743 12.725 1.00 87.69 72 PRO A C 1
ATOM 551 O O . PRO A 1 72 ? -19.361 22.987 13.342 1.00 87.69 72 PRO A O 1
ATOM 554 N N . ASP A 1 73 ? -18.619 25.066 12.925 1.00 84.88 73 ASP A N 1
ATOM 555 C CA . ASP A 1 73 ? -19.366 25.731 14.012 1.00 84.88 73 ASP A CA 1
ATOM 556 C C . ASP A 1 73 ? -20.864 25.384 14.025 1.00 84.88 73 ASP A C 1
ATOM 558 O O . ASP A 1 73 ? -21.481 25.256 15.081 1.00 84.88 73 ASP A O 1
ATOM 562 N N . ILE A 1 74 ? -21.455 25.177 12.842 1.00 82.94 74 ILE A N 1
ATOM 563 C CA . ILE A 1 74 ? -22.864 24.784 12.687 1.00 82.94 74 ILE A CA 1
ATOM 564 C C . ILE A 1 74 ? -23.135 23.433 13.366 1.00 82.94 74 ILE A C 1
ATOM 566 O O . ILE A 1 74 ? -24.187 23.254 13.978 1.00 82.94 74 ILE A O 1
ATOM 570 N N . LEU A 1 75 ? -22.190 22.493 13.280 1.00 84.06 75 LEU A N 1
ATOM 571 C CA . LEU A 1 75 ? -22.274 21.186 13.930 1.00 84.06 75 LEU A CA 1
ATOM 572 C C . LEU A 1 75 ? -22.003 21.299 15.431 1.00 84.06 75 LEU A C 1
ATOM 574 O O . LEU A 1 75 ? -22.707 20.670 16.216 1.00 84.06 75 LEU A O 1
ATOM 578 N N . MET A 1 76 ? -21.051 22.146 15.834 1.00 82.31 76 MET A N 1
ATOM 579 C CA . MET A 1 76 ? -20.782 22.409 17.253 1.00 82.31 76 MET A CA 1
ATOM 580 C C . MET A 1 76 ? -22.002 23.001 17.966 1.00 82.31 76 MET A C 1
ATOM 582 O O . MET A 1 76 ? -22.334 22.567 19.063 1.00 82.31 76 MET A O 1
ATOM 586 N N . ALA A 1 77 ? -22.751 23.897 17.318 1.00 80.69 77 ALA A N 1
ATOM 587 C CA . ALA A 1 77 ? -23.997 24.422 17.877 1.00 80.69 77 ALA A CA 1
ATOM 588 C C . ALA A 1 77 ? -25.068 23.330 18.083 1.00 80.69 77 ALA A C 1
ATOM 590 O O . ALA A 1 77 ? -25.846 23.401 19.033 1.00 80.69 77 ALA A O 1
ATOM 591 N N . GLN A 1 78 ? -25.117 22.306 17.218 1.00 79.69 78 GLN A N 1
ATOM 592 C CA . GLN A 1 78 ? -26.004 21.151 17.424 1.00 79.69 78 GLN A CA 1
ATOM 593 C C . GLN A 1 78 ? -25.509 20.251 18.560 1.00 79.69 78 GLN A C 1
ATOM 595 O O . GLN A 1 78 ? -26.321 19.734 19.320 1.00 79.69 78 GLN A O 1
ATOM 600 N N . PHE A 1 79 ? -24.190 20.086 18.680 1.00 75.38 79 PHE A N 1
ATOM 601 C CA . PHE A 1 79 ? -23.556 19.329 19.756 1.00 75.38 79 PHE A CA 1
ATOM 602 C C . PHE A 1 79 ? -23.836 19.951 21.134 1.00 75.38 79 PHE A C 1
ATOM 604 O O . PHE A 1 79 ? -24.186 19.244 22.074 1.00 75.38 79 PHE A O 1
ATOM 611 N N . GLU A 1 80 ? -23.748 21.278 21.250 1.00 74.56 80 GLU A N 1
ATOM 612 C CA . GLU A 1 80 ? -24.038 22.010 22.492 1.00 74.56 80 GLU A CA 1
ATOM 613 C C . GLU A 1 80 ? -25.526 21.982 22.880 1.00 74.56 80 GLU A C 1
ATOM 615 O O . GLU A 1 80 ? -25.857 22.078 24.061 1.00 74.56 80 GLU A O 1
ATOM 620 N N . GLY A 1 81 ? -26.424 21.825 21.902 1.00 67.62 81 GLY A N 1
ATOM 621 C CA . GLY A 1 81 ? -27.873 21.734 22.099 1.00 67.62 81 GLY A CA 1
ATOM 622 C C . GLY A 1 81 ? -28.410 20.333 22.422 1.00 67.62 81 GLY A C 1
ATOM 623 O O . GLY A 1 81 ? -29.618 20.134 22.331 1.00 67.62 81 GLY A O 1
ATOM 624 N N . GLN A 1 82 ? -27.550 19.360 22.741 1.00 66.06 82 GLN A N 1
ATOM 625 C CA . GLN A 1 82 ? -27.926 17.960 22.987 1.00 66.06 82 GLN A CA 1
ATOM 626 C C . GLN A 1 82 ? -28.868 17.792 24.196 1.00 66.06 82 GLN A C 1
ATOM 628 O O . GLN A 1 82 ? -28.587 18.301 25.282 1.00 66.06 82 GLN A O 1
ATOM 633 N N . GLU A 1 83 ? -29.913 16.965 24.049 1.00 59.19 83 GLU A N 1
ATOM 634 C CA . GLU A 1 83 ? -30.816 16.610 25.154 1.00 59.19 83 GLU A CA 1
ATOM 635 C C . GLU A 1 83 ? -30.477 15.252 25.798 1.00 59.19 83 GLU A C 1
ATOM 637 O O . GLU A 1 83 ? -30.540 15.133 27.024 1.00 59.19 83 GLU A O 1
ATOM 642 N N . CYS A 1 84 ? -30.088 14.228 25.016 1.00 62.12 84 CYS A N 1
ATOM 643 C CA . CYS A 1 84 ? -29.850 12.869 25.529 1.00 62.12 84 CYS A CA 1
ATOM 644 C C . CYS A 1 84 ? -28.440 12.325 25.249 1.00 62.12 84 CYS A C 1
ATOM 646 O O . CYS A 1 84 ? -27.666 12.129 26.192 1.00 62.12 84 CYS A O 1
ATOM 648 N N . ARG A 1 85 ? -28.083 12.027 23.991 1.00 75.06 85 ARG A N 1
ATOM 649 C CA . ARG A 1 85 ? -26.812 11.348 23.642 1.00 75.06 85 ARG A CA 1
ATOM 650 C C . ARG A 1 85 ? -26.199 11.860 22.340 1.00 75.06 85 ARG A C 1
ATOM 652 O O . ARG A 1 85 ? -26.906 12.103 21.367 1.00 75.06 85 ARG A O 1
ATOM 659 N N . CYS A 1 86 ? -24.868 11.932 22.324 1.00 81.00 86 CYS A N 1
ATOM 660 C CA . CYS A 1 86 ? -24.078 12.200 21.131 1.00 81.00 86 CYS A CA 1
ATOM 661 C C . CYS A 1 86 ? -22.995 11.134 20.950 1.00 81.00 86 CYS A C 1
ATOM 663 O O . CYS A 1 86 ? -22.298 10.772 21.903 1.00 81.00 86 CYS A O 1
ATOM 665 N N . PHE A 1 87 ? -22.876 10.646 19.720 1.00 88.38 87 PHE A N 1
ATOM 666 C CA . PHE A 1 87 ? -21.833 9.735 19.272 1.00 88.38 87 PHE A CA 1
ATOM 667 C C . PHE A 1 87 ? -21.208 10.300 18.005 1.00 88.38 87 PHE A C 1
ATOM 669 O O . PHE A 1 87 ? -21.859 11.017 17.243 1.00 88.38 87 PHE A O 1
ATOM 676 N N . MET A 1 88 ? -19.939 9.985 17.785 1.00 91.12 88 MET A N 1
ATOM 677 C CA . MET A 1 88 ? -19.210 10.402 16.599 1.00 91.12 88 MET A CA 1
ATOM 678 C C . MET A 1 88 ? -18.306 9.268 16.138 1.00 91.12 88 MET A C 1
ATOM 680 O O . MET A 1 88 ? -17.817 8.494 16.963 1.00 91.12 88 MET A O 1
ATOM 684 N N . GLY A 1 89 ? -18.030 9.212 14.842 1.00 93.19 89 GLY A N 1
ATOM 685 C CA . GLY A 1 89 ? -17.095 8.242 14.291 1.00 93.19 89 GLY A CA 1
ATOM 686 C C . GLY A 1 89 ? -16.622 8.602 12.892 1.00 93.19 89 GLY A C 1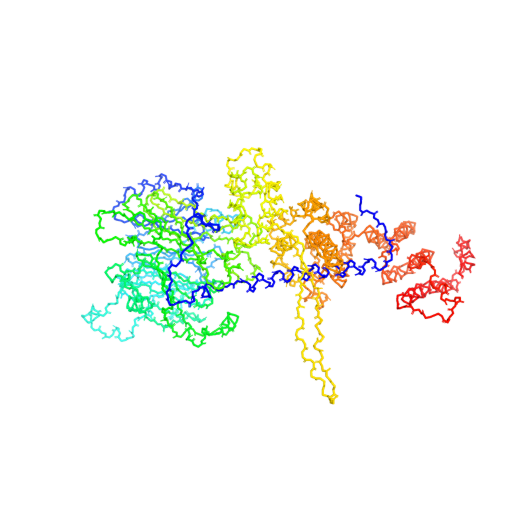
ATOM 687 O O . GLY A 1 89 ? -17.043 9.595 12.290 1.00 93.19 89 GLY A O 1
ATOM 688 N N . LEU A 1 90 ? -15.699 7.795 12.381 1.00 93.88 90 LEU A N 1
ATOM 689 C CA . LEU A 1 90 ? -15.029 8.022 11.111 1.00 93.88 90 LEU A CA 1
ATOM 690 C C . LEU A 1 90 ? -15.453 6.986 10.074 1.00 93.88 90 LEU A C 1
ATOM 692 O O . LEU A 1 90 ? -15.354 5.778 10.272 1.00 93.88 90 LEU A O 1
ATOM 696 N N . PHE A 1 91 ? -15.806 7.469 8.888 1.00 93.31 91 PHE A N 1
ATOM 697 C CA . PHE A 1 91 ? -15.885 6.665 7.678 1.00 93.31 91 PHE A CA 1
ATOM 698 C C . PHE A 1 91 ? -14.725 7.022 6.750 1.00 93.31 91 PHE A C 1
ATOM 700 O O . PHE A 1 91 ? -14.902 7.597 5.674 1.00 93.31 91 PHE A O 1
ATOM 707 N N . ALA A 1 92 ? -13.510 6.653 7.173 1.00 88.31 92 ALA A N 1
ATOM 708 C CA . ALA A 1 92 ? -12.273 6.938 6.438 1.00 88.31 92 ALA A CA 1
ATOM 709 C C . ALA A 1 92 ? -12.294 6.412 4.988 1.00 88.31 92 ALA A C 1
ATOM 711 O O . ALA A 1 92 ? -11.703 7.029 4.109 1.00 88.31 92 ALA A O 1
ATOM 712 N N . GLN A 1 93 ? -13.027 5.323 4.725 1.00 84.56 93 GLN A N 1
ATOM 713 C CA . GLN A 1 93 ? -13.194 4.712 3.396 1.00 84.56 93 GLN A CA 1
ATOM 714 C C . GLN A 1 93 ? -13.860 5.640 2.371 1.00 84.56 93 GLN A C 1
ATOM 716 O O . GLN A 1 93 ? -13.609 5.515 1.178 1.00 84.56 93 GLN A O 1
ATOM 721 N N . ILE A 1 94 ? -14.714 6.555 2.833 1.00 88.38 94 ILE A N 1
ATOM 722 C CA . ILE A 1 94 ? -15.436 7.511 1.985 1.00 88.38 94 ILE A CA 1
ATOM 723 C C . ILE A 1 94 ? -15.061 8.961 2.296 1.00 88.38 94 ILE A C 1
ATOM 725 O O . ILE A 1 94 ? -15.722 9.882 1.826 1.00 88.38 94 ILE A O 1
ATOM 729 N N . GLY A 1 95 ? -14.025 9.185 3.108 1.00 88.44 95 GLY A N 1
ATOM 730 C CA . GLY A 1 95 ? -13.598 10.534 3.456 1.00 88.44 95 GLY A CA 1
ATOM 731 C C . GLY A 1 95 ? -14.647 11.322 4.255 1.00 88.44 95 GLY A C 1
ATOM 732 O O . GLY A 1 95 ? -14.825 12.509 3.998 1.00 88.44 95 GLY A O 1
ATOM 733 N N . ARG A 1 96 ? -15.415 10.681 5.152 1.00 91.12 96 ARG A N 1
ATOM 734 C CA . ARG A 1 96 ? -16.484 11.350 5.923 1.00 91.12 96 ARG A CA 1
ATOM 735 C C . ARG A 1 96 ? -16.360 11.121 7.424 1.00 91.12 96 ARG A C 1
ATOM 737 O O . ARG A 1 96 ? -15.871 10.083 7.867 1.00 91.12 96 ARG A O 1
ATOM 744 N N . VAL A 1 97 ? -16.842 12.086 8.195 1.00 93.50 97 VAL A N 1
ATOM 745 C CA . VAL A 1 97 ? -17.130 11.950 9.630 1.00 93.50 97 VAL A CA 1
ATOM 746 C C . VAL A 1 97 ? -18.633 11.847 9.788 1.00 93.50 97 VAL A C 1
ATOM 748 O O . VAL A 1 97 ? -19.371 12.450 9.007 1.00 93.50 97 VAL A O 1
ATOM 751 N N . TRP A 1 98 ? -19.079 11.109 10.795 1.00 94.00 98 TRP A N 1
ATOM 752 C CA . TRP A 1 98 ? -20.469 11.113 11.210 1.00 94.00 98 TRP A CA 1
ATOM 753 C C . TRP A 1 98 ? -20.607 11.556 12.665 1.00 94.00 98 TRP A C 1
ATOM 755 O O . TRP A 1 98 ? -19.727 11.321 13.495 1.00 94.00 98 TRP A O 1
ATOM 765 N N . MET A 1 99 ? -21.727 12.206 12.965 1.00 92.62 99 MET A N 1
ATOM 766 C CA . MET A 1 99 ? -22.126 12.606 14.310 1.00 92.62 99 MET A CA 1
ATOM 767 C C . MET A 1 99 ? -23.621 12.371 14.469 1.00 92.62 99 MET A C 1
ATOM 769 O O . MET A 1 99 ? -24.405 12.760 13.607 1.00 92.62 99 MET A O 1
ATOM 773 N N . THR A 1 100 ? -24.024 11.771 15.579 1.00 92.06 100 THR A N 1
ATOM 774 C CA . THR A 1 100 ? -25.433 11.633 15.943 1.00 92.06 100 THR A CA 1
ATOM 775 C C . THR A 1 100 ? -25.758 12.599 17.065 1.00 92.06 100 THR A C 1
ATOM 777 O O . THR A 1 100 ? -25.044 12.614 18.063 1.00 92.06 100 THR A O 1
ATOM 780 N N . VAL A 1 101 ? -26.851 13.343 16.948 1.00 89.75 101 VAL A N 1
ATOM 781 C CA . VAL A 1 101 ? -27.431 14.093 18.069 1.00 89.75 101 VAL A CA 1
ATOM 782 C C . VAL A 1 101 ? -28.844 13.567 18.259 1.00 89.75 101 VAL A C 1
ATOM 784 O O . VAL A 1 101 ? -29.726 13.834 17.440 1.00 89.75 101 VAL A O 1
ATOM 787 N N . ASP A 1 102 ? -29.026 12.768 19.309 1.00 87.44 102 ASP A N 1
ATOM 788 C CA . ASP A 1 102 ? -30.267 12.063 19.628 1.00 87.44 102 ASP A CA 1
ATOM 789 C C . ASP A 1 102 ? -30.742 11.148 18.478 1.00 87.44 102 ASP A C 1
ATOM 791 O O . ASP A 1 102 ? -30.204 10.054 18.304 1.00 87.44 102 ASP A O 1
ATOM 795 N N . ASN A 1 103 ? -31.733 11.568 17.691 1.00 90.69 103 ASN A N 1
ATOM 796 C CA . ASN A 1 103 ? -32.297 10.829 16.553 1.00 90.69 103 ASN A CA 1
ATOM 797 C C . ASN A 1 103 ? -31.805 11.326 15.178 1.00 90.69 103 ASN A C 1
ATOM 799 O O . ASN A 1 103 ? -32.207 10.787 14.149 1.00 90.69 103 ASN A O 1
ATOM 803 N N . ARG A 1 104 ? -30.954 12.357 15.137 1.00 92.19 104 ARG A N 1
ATOM 804 C CA . ARG A 1 104 ? -30.457 12.961 13.891 1.00 92.19 104 ARG A CA 1
ATOM 805 C C . ARG A 1 104 ? -29.033 12.515 13.602 1.00 92.19 104 ARG A C 1
ATOM 807 O O . ARG A 1 104 ? -28.191 12.522 14.498 1.00 92.19 104 ARG A O 1
ATOM 814 N N . LEU A 1 105 ? -28.759 12.177 12.347 1.00 93.94 105 LEU A N 1
ATOM 815 C CA . LEU A 1 105 ? -27.447 11.773 11.852 1.00 93.94 105 LEU A CA 1
ATOM 816 C C . LEU A 1 105 ? -26.890 12.827 10.896 1.00 93.94 105 LEU A C 1
ATOM 818 O O . LEU A 1 105 ? -27.496 13.131 9.873 1.00 93.94 105 LEU A O 1
ATOM 822 N N . PHE A 1 106 ? -25.707 13.340 11.203 1.00 93.00 106 PHE A N 1
ATOM 823 C CA . PHE A 1 106 ? -24.973 14.296 10.384 1.00 93.00 106 PHE A CA 1
ATOM 824 C C . PHE A 1 106 ? -23.740 13.631 9.785 1.00 93.00 106 PHE A C 1
ATOM 826 O O . PHE A 1 106 ? -23.023 12.926 10.494 1.00 93.00 106 PHE A O 1
ATOM 833 N N . LEU A 1 107 ? -23.468 13.885 8.506 1.00 93.56 107 LEU A N 1
ATOM 834 C CA . LEU A 1 107 ? -22.234 13.495 7.831 1.00 93.56 107 LEU A CA 1
ATOM 835 C C . LEU A 1 107 ? -21.617 14.702 7.130 1.00 93.56 107 LEU A C 1
ATOM 837 O O . LEU A 1 107 ? -22.337 15.546 6.595 1.00 93.56 107 LEU A O 1
ATOM 841 N N . TRP A 1 108 ? -20.288 14.774 7.132 1.00 91.75 108 TRP A N 1
ATOM 842 C CA . TRP A 1 108 ? -19.544 15.813 6.421 1.00 91.75 108 TRP A CA 1
ATOM 843 C C . TRP A 1 108 ? -18.152 15.338 6.011 1.00 91.75 108 TRP A C 1
ATOM 845 O O . TRP A 1 108 ? -17.620 14.364 6.554 1.00 91.75 108 TRP A O 1
ATOM 855 N N . ASP A 1 109 ? -17.552 16.031 5.047 1.00 90.31 109 ASP A N 1
ATOM 856 C CA . ASP A 1 109 ? -16.162 15.820 4.646 1.00 90.31 109 ASP A CA 1
ATOM 857 C C . ASP A 1 109 ? -15.205 16.447 5.673 1.00 90.31 109 ASP A C 1
ATOM 859 O O . ASP A 1 109 ? -15.208 17.665 5.870 1.00 90.31 109 ASP A O 1
ATOM 863 N N . TYR A 1 110 ? -14.349 15.637 6.313 1.00 85.88 110 TYR A N 1
ATOM 864 C CA . TYR A 1 110 ? -13.360 16.164 7.264 1.00 85.88 110 TYR A CA 1
ATOM 865 C C . TYR A 1 110 ? -12.293 17.027 6.594 1.00 85.88 110 TYR A C 1
ATOM 867 O O . TYR A 1 110 ? -11.732 17.896 7.255 1.00 85.88 110 TYR A O 1
ATOM 875 N N . ALA A 1 111 ? -11.967 16.800 5.317 1.00 82.75 111 ALA A N 1
ATOM 876 C CA . ALA A 1 111 ? -10.866 17.494 4.663 1.00 82.75 111 ALA A CA 1
ATOM 877 C C . ALA A 1 111 ? -11.236 18.951 4.370 1.00 82.75 111 ALA A C 1
ATOM 879 O O . ALA A 1 111 ? -10.469 19.865 4.687 1.00 82.75 111 ALA A O 1
ATOM 880 N N . THR A 1 112 ? -12.420 19.163 3.789 1.00 81.56 112 THR A N 1
ATOM 881 C CA . THR A 1 112 ? -12.911 20.495 3.407 1.00 81.56 112 THR A CA 1
ATOM 882 C C . THR A 1 112 ? -13.815 21.146 4.452 1.00 81.56 112 THR A C 1
ATOM 884 O O . THR A 1 112 ? -13.995 22.364 4.408 1.00 81.56 112 THR A O 1
ATOM 887 N N . GLY A 1 113 ? -14.403 20.365 5.365 1.00 78.62 113 GLY A N 1
ATOM 888 C CA . GLY A 1 113 ? -15.460 20.827 6.268 1.00 78.62 113 GLY A CA 1
ATOM 889 C C . GLY A 1 113 ? -16.780 21.145 5.550 1.00 78.62 113 GLY A C 1
ATOM 890 O O . GLY A 1 113 ? -17.625 21.836 6.117 1.00 78.62 113 GLY A O 1
ATOM 891 N N . ARG A 1 114 ? -16.937 20.709 4.290 1.00 79.12 114 ARG A N 1
ATOM 892 C CA . ARG A 1 114 ? -18.131 20.909 3.449 1.00 79.12 114 ARG A CA 1
ATOM 893 C C . ARG A 1 114 ? -18.894 19.588 3.281 1.00 79.12 114 ARG A C 1
ATOM 895 O O . ARG A 1 114 ? -18.696 18.661 4.061 1.00 79.12 114 ARG A O 1
ATOM 902 N N . ASP A 1 115 ? -19.776 19.528 2.280 1.00 80.25 115 ASP A N 1
ATOM 903 C CA . ASP A 1 115 ? -20.614 18.363 1.971 1.00 80.25 115 ASP A CA 1
ATOM 904 C C . ASP A 1 115 ? -21.444 17.895 3.174 1.00 80.25 115 ASP A C 1
ATOM 906 O O . ASP A 1 115 ? -21.364 16.764 3.650 1.00 80.25 115 ASP A O 1
ATOM 910 N N . TYR A 1 116 ? -22.197 18.840 3.726 1.00 83.50 116 TYR A N 1
ATOM 911 C CA . TYR A 1 116 ? -23.040 18.598 4.880 1.00 83.50 116 TYR A CA 1
ATOM 912 C C . TYR A 1 116 ? -24.313 17.859 4.463 1.00 83.50 116 TYR A C 1
ATOM 914 O O . TYR A 1 116 ? -25.123 18.388 3.700 1.00 83.50 116 TYR A O 1
ATOM 922 N N . THR A 1 117 ? -24.513 16.669 5.026 1.00 89.62 117 THR A N 1
ATOM 923 C CA . THR A 1 117 ? -25.732 15.874 4.859 1.00 89.62 117 THR A CA 1
ATOM 924 C C . THR A 1 117 ? -26.334 15.550 6.223 1.00 89.62 117 THR A C 1
ATOM 926 O O . THR A 1 117 ? -25.633 15.094 7.124 1.00 89.62 117 THR A O 1
ATOM 929 N N . CYS A 1 118 ? -27.640 15.770 6.375 1.00 91.62 118 CYS A N 1
ATOM 930 C CA . CYS A 1 118 ? -28.404 15.431 7.574 1.00 91.62 118 CYS A CA 1
ATOM 931 C C . CYS A 1 118 ? -29.477 14.396 7.229 1.00 91.62 118 CYS A C 1
ATOM 933 O O . CYS A 1 118 ? -30.162 14.532 6.216 1.00 91.62 118 CYS A O 1
ATOM 935 N N . PHE A 1 119 ? -29.632 13.392 8.085 1.00 93.12 119 PHE A N 1
ATOM 936 C CA . PHE A 1 119 ? -30.739 12.449 8.075 1.00 93.12 119 PHE A CA 1
ATOM 937 C C . PHE A 1 119 ? -31.460 12.521 9.425 1.00 93.12 119 PHE A C 1
ATOM 939 O O . PHE A 1 119 ? -30.897 12.153 10.456 1.00 93.12 119 PHE A O 1
ATOM 946 N N . ASP A 1 120 ? -32.691 13.029 9.424 1.00 92.06 120 ASP A N 1
ATOM 947 C CA . ASP A 1 120 ? -33.472 13.392 10.615 1.00 92.06 120 ASP A CA 1
ATOM 948 C C . ASP A 1 120 ? -34.851 12.713 10.675 1.00 92.06 120 ASP A C 1
ATOM 950 O O . ASP A 1 120 ? -35.753 13.156 11.379 1.00 92.06 120 ASP A O 1
ATOM 954 N N . GLU A 1 121 ? -35.010 11.609 9.951 1.00 90.81 121 GLU A N 1
ATOM 955 C CA . GLU A 1 121 ? -36.291 10.917 9.775 1.00 90.81 121 GLU A CA 1
ATOM 956 C C . GLU A 1 121 ? -36.530 9.778 10.776 1.00 90.81 121 GLU A C 1
ATOM 958 O O . GLU A 1 121 ? -37.435 8.967 10.588 1.00 90.81 121 GLU A O 1
ATOM 963 N N . LEU A 1 122 ? -35.685 9.661 11.800 1.00 90.81 122 LEU A N 1
ATOM 964 C CA . LEU A 1 122 ? -35.774 8.598 12.799 1.00 90.81 122 LEU A CA 1
ATOM 965 C C . LEU A 1 122 ? -36.546 9.091 14.016 1.00 90.81 122 LEU A C 1
ATOM 967 O O . LEU A 1 122 ? -36.318 10.196 14.495 1.00 90.81 122 LEU A O 1
ATOM 971 N N . ASP A 1 123 ? -37.403 8.245 14.576 1.00 88.88 123 ASP A N 1
ATOM 972 C CA . ASP A 1 123 ? -38.199 8.604 15.757 1.00 88.88 123 ASP A CA 1
ATOM 973 C C . ASP A 1 123 ? -37.475 8.326 17.082 1.00 88.88 123 ASP A C 1
ATOM 975 O O . ASP A 1 123 ? -37.896 8.788 18.142 1.00 88.88 123 ASP A O 1
ATOM 979 N N . GLN A 1 124 ? -36.421 7.510 17.049 1.00 90.62 124 GLN A N 1
ATOM 980 C CA . GLN A 1 124 ? -35.728 7.009 18.233 1.00 90.62 124 GLN A CA 1
ATOM 981 C C . GLN A 1 124 ? -34.246 7.361 18.207 1.00 90.62 124 GLN A C 1
ATOM 983 O O . GLN A 1 124 ? -33.648 7.550 17.148 1.00 90.62 124 GLN A O 1
ATOM 988 N N . VAL A 1 125 ? -33.652 7.406 19.401 1.00 90.44 125 VAL A N 1
ATOM 989 C CA . VAL A 1 125 ? -32.230 7.712 19.582 1.00 90.44 125 VAL A CA 1
ATOM 990 C C . VAL A 1 125 ? -31.368 6.680 18.856 1.00 90.44 125 VAL A C 1
ATOM 992 O O . VAL A 1 125 ? -31.594 5.469 18.973 1.00 90.44 125 VAL A O 1
ATOM 995 N N . ILE A 1 126 ? -30.373 7.179 18.126 1.00 94.00 126 ILE A N 1
ATOM 996 C CA . ILE A 1 126 ? -29.389 6.370 17.415 1.00 94.00 126 ILE A CA 1
ATOM 997 C C . ILE A 1 126 ? -28.395 5.789 18.428 1.00 94.00 126 ILE A C 1
ATOM 999 O O . ILE A 1 126 ? -27.894 6.485 19.312 1.00 94.00 126 ILE A O 1
ATOM 1003 N N . ILE A 1 127 ? -28.137 4.490 18.307 1.00 92.62 127 ILE A N 1
ATOM 1004 C CA . ILE A 1 127 ? -27.233 3.719 19.166 1.00 92.62 127 ILE A CA 1
ATOM 1005 C C . ILE A 1 127 ? -25.893 3.494 18.467 1.00 92.62 127 ILE A C 1
ATOM 1007 O O . ILE A 1 127 ? -24.853 3.667 19.093 1.00 92.62 127 ILE A O 1
ATOM 1011 N N . ASP A 1 128 ? -25.927 3.104 17.192 1.00 93.19 128 ASP A N 1
ATOM 1012 C CA . ASP A 1 128 ? -24.736 2.809 16.393 1.00 93.19 128 ASP A CA 1
ATOM 1013 C C . ASP A 1 128 ? -24.988 3.125 14.912 1.00 93.19 128 ASP A C 1
ATOM 1015 O O . ASP A 1 128 ? -26.127 3.074 14.429 1.00 93.19 128 ASP A O 1
ATOM 1019 N N . VAL A 1 129 ? -23.918 3.448 14.189 1.00 95.88 129 VAL A N 1
ATOM 1020 C CA . VAL A 1 129 ? -23.945 3.727 12.752 1.00 95.88 129 VAL A CA 1
ATOM 1021 C C . VAL A 1 129 ? -22.758 3.039 12.092 1.00 95.88 129 VAL A C 1
ATOM 1023 O O . VAL A 1 129 ? -21.608 3.296 12.438 1.00 95.88 129 VAL A O 1
ATOM 1026 N N . ALA A 1 130 ? -23.022 2.209 11.084 1.00 95.75 130 ALA A N 1
ATOM 1027 C CA . ALA A 1 130 ? -21.978 1.484 10.367 1.00 95.75 130 ALA A CA 1
ATOM 1028 C C . ALA A 1 130 ? -22.070 1.675 8.853 1.00 95.75 130 ALA A C 1
ATOM 1030 O O . ALA A 1 130 ? -23.152 1.659 8.265 1.00 95.75 130 ALA A O 1
ATOM 1031 N N . LEU A 1 131 ? -20.908 1.792 8.211 1.00 95.56 131 LEU A N 1
ATOM 1032 C CA . LEU A 1 131 ? -20.777 1.789 6.759 1.00 95.56 131 LEU A CA 1
ATOM 1033 C C . LEU A 1 131 ? -20.428 0.376 6.280 1.00 95.56 131 LEU A C 1
ATOM 1035 O O . LEU A 1 131 ? -19.449 -0.219 6.733 1.00 95.56 131 LEU A O 1
ATOM 1039 N N . VAL A 1 132 ? -21.219 -0.170 5.358 1.00 95.38 132 VAL A N 1
ATOM 1040 C CA . VAL A 1 132 ? -21.052 -1.541 4.851 1.00 95.38 132 VAL A CA 1
ATOM 1041 C C . VAL A 1 132 ? -21.108 -1.585 3.326 1.00 95.38 132 VAL A C 1
ATOM 1043 O O . VAL A 1 132 ? -21.678 -0.704 2.683 1.00 95.38 132 VAL A O 1
ATOM 1046 N N . LYS A 1 133 ? -20.530 -2.626 2.718 1.00 93.25 133 LYS A N 1
ATOM 1047 C CA . LYS A 1 133 ? -20.684 -2.865 1.277 1.00 93.25 133 LYS A CA 1
ATOM 1048 C C . LYS A 1 133 ? -22.067 -3.463 0.980 1.00 93.25 133 LYS A C 1
ATOM 1050 O O . LYS A 1 133 ? -22.540 -4.291 1.762 1.00 93.25 133 LYS A O 1
ATOM 1055 N N . PRO A 1 134 ? -22.720 -3.085 -0.130 1.00 92.69 134 PRO A N 1
ATOM 1056 C CA . PRO A 1 134 ? -23.932 -3.750 -0.576 1.00 92.69 134 PRO A CA 1
ATOM 1057 C C . PRO A 1 134 ? -23.625 -5.164 -1.074 1.00 92.69 134 PRO A C 1
ATOM 1059 O O . PRO A 1 134 ? -22.551 -5.438 -1.611 1.00 92.69 134 PRO A O 1
ATOM 1062 N N . ARG A 1 135 ? -24.599 -6.063 -0.935 1.00 90.19 135 ARG A N 1
ATOM 1063 C CA . ARG A 1 135 ? -24.612 -7.335 -1.665 1.00 90.19 135 ARG A CA 1
ATOM 1064 C C . ARG A 1 135 ? -24.646 -7.065 -3.168 1.00 90.19 135 ARG A C 1
ATOM 1066 O O . ARG A 1 135 ? -25.362 -6.168 -3.622 1.00 90.19 135 ARG A O 1
ATOM 1073 N N . ALA A 1 136 ? -23.890 -7.864 -3.918 1.00 85.56 136 ALA A N 1
ATOM 1074 C CA . ALA A 1 136 ? -23.895 -7.814 -5.375 1.00 85.56 136 ALA A CA 1
ATOM 1075 C C . ALA A 1 136 ? -25.323 -8.002 -5.917 1.00 85.56 136 ALA A C 1
ATOM 1077 O O . ALA A 1 136 ? -26.116 -8.746 -5.342 1.00 85.56 136 ALA A O 1
ATOM 1078 N N . ASP A 1 137 ? -25.631 -7.299 -7.005 1.00 82.50 137 ASP A N 1
ATOM 1079 C CA . ASP A 1 137 ? -26.874 -7.414 -7.780 1.00 82.50 137 ASP A CA 1
ATOM 1080 C C . ASP A 1 137 ? -28.186 -7.006 -7.071 1.00 82.50 137 ASP A C 1
ATOM 1082 O O . ASP A 1 137 ? -29.260 -7.165 -7.646 1.00 82.50 137 ASP A O 1
ATOM 1086 N N . ILE A 1 138 ? -28.141 -6.436 -5.856 1.00 86.81 138 ILE A N 1
ATOM 1087 C CA . ILE A 1 138 ? -29.353 -5.950 -5.154 1.00 86.81 138 ILE A CA 1
ATOM 1088 C C . ILE A 1 138 ? -29.662 -4.480 -5.458 1.00 86.81 138 ILE A C 1
ATOM 1090 O O . ILE A 1 138 ? -30.826 -4.099 -5.584 1.00 86.81 138 ILE A O 1
ATOM 1094 N N . PHE A 1 139 ? -28.631 -3.642 -5.546 1.00 87.44 139 PHE A N 1
ATOM 1095 C CA . PHE A 1 139 ? -28.771 -2.199 -5.730 1.00 87.44 139 PHE A CA 1
ATOM 1096 C C . PHE A 1 139 ? -28.246 -1.763 -7.096 1.00 87.44 139 PHE A C 1
ATOM 1098 O O . PHE A 1 139 ? -27.422 -2.438 -7.711 1.00 87.44 139 PHE A O 1
ATOM 1105 N N . ILE A 1 140 ? -28.709 -0.601 -7.560 1.00 85.88 140 ILE A N 1
ATOM 1106 C CA . ILE A 1 140 ? -28.151 0.052 -8.747 1.00 85.88 140 ILE A CA 1
ATOM 1107 C C . ILE A 1 140 ? -26.660 0.352 -8.546 1.00 85.88 140 ILE A C 1
ATOM 1109 O O . ILE A 1 140 ? -26.219 0.641 -7.435 1.00 85.88 140 ILE A O 1
ATOM 1113 N N . SER A 1 141 ? -25.890 0.344 -9.634 1.00 83.88 141 SER A N 1
ATOM 1114 C CA . SER A 1 141 ? -24.425 0.467 -9.603 1.00 83.88 141 SER A CA 1
ATOM 1115 C C . SER A 1 141 ? -23.895 1.779 -9.009 1.00 83.88 141 SER A C 1
ATOM 1117 O O . SER A 1 141 ? -22.712 1.865 -8.686 1.00 83.88 141 SER A O 1
ATOM 1119 N N . SER A 1 142 ? -24.740 2.806 -8.868 1.00 85.94 142 SER A N 1
ATOM 1120 C CA . SER A 1 142 ? -24.380 4.066 -8.207 1.00 85.94 142 SER A CA 1
ATOM 1121 C C . SER A 1 142 ? -24.328 3.962 -6.677 1.00 85.94 142 SER A C 1
ATOM 1123 O O . SER A 1 142 ? -23.653 4.775 -6.047 1.00 85.94 142 SER A O 1
ATOM 1125 N N . ILE A 1 143 ? -25.003 2.978 -6.069 1.00 89.75 143 ILE A N 1
ATOM 1126 C CA . ILE A 1 143 ? -24.962 2.733 -4.622 1.00 89.75 143 ILE A CA 1
ATOM 1127 C C . ILE A 1 143 ? -23.782 1.810 -4.330 1.00 89.75 143 ILE A C 1
ATOM 1129 O O . ILE A 1 143 ? -23.861 0.596 -4.510 1.00 89.75 143 ILE A O 1
ATOM 1133 N N . LYS A 1 144 ? -22.674 2.394 -3.872 1.00 88.12 144 LYS A N 1
ATOM 1134 C CA . LYS A 1 144 ? -21.434 1.654 -3.574 1.00 88.12 144 LYS A CA 1
ATOM 1135 C C . LYS A 1 144 ? -21.298 1.259 -2.109 1.00 88.12 144 LYS A C 1
ATOM 1137 O O . LYS A 1 144 ? -20.572 0.319 -1.795 1.00 88.12 144 LYS A O 1
ATOM 1142 N N . HIS A 1 145 ? -22.001 1.962 -1.226 1.00 93.56 145 HIS A N 1
ATOM 1143 C CA . HIS A 1 145 ? -22.004 1.711 0.209 1.00 93.56 145 HIS A CA 1
ATOM 1144 C C . HIS A 1 145 ? -23.432 1.773 0.746 1.00 93.56 145 HIS A C 1
ATOM 1146 O O . HIS A 1 145 ? -24.297 2.442 0.176 1.00 93.56 145 HIS A O 1
ATOM 1152 N N . LEU A 1 146 ? -23.665 1.081 1.854 1.00 95.81 146 LEU A N 1
ATOM 1153 C CA . LEU A 1 146 ? -24.881 1.176 2.642 1.00 95.81 146 LEU A CA 1
ATOM 1154 C C . LEU A 1 146 ? -24.541 1.736 4.018 1.00 95.81 146 LEU A C 1
ATOM 1156 O O . LEU A 1 146 ? -23.526 1.373 4.612 1.00 95.81 146 LEU A O 1
ATOM 1160 N N . LEU A 1 147 ? -25.418 2.587 4.524 1.00 96.62 147 LEU A N 1
ATOM 1161 C CA . LEU A 1 147 ? -25.373 3.118 5.873 1.00 96.62 147 LEU A CA 1
ATOM 1162 C C . LEU A 1 147 ? -26.397 2.360 6.716 1.00 96.62 147 LEU A C 1
ATOM 1164 O O . LEU A 1 147 ? -27.596 2.407 6.440 1.00 96.62 147 LEU A O 1
ATOM 1168 N N . VAL A 1 148 ? -25.915 1.626 7.710 1.00 97.00 148 VAL A N 1
ATOM 1169 C CA . VAL A 1 148 ? -26.738 0.900 8.676 1.00 97.00 148 VAL A CA 1
ATOM 1170 C C . VAL A 1 148 ? -26.898 1.789 9.896 1.00 97.00 148 VAL A C 1
ATOM 1172 O O . VAL A 1 148 ? -25.916 2.046 10.589 1.00 97.00 148 VAL A O 1
ATOM 1175 N N . VAL A 1 149 ? -28.115 2.261 10.151 1.00 96.81 149 VAL A N 1
ATOM 1176 C CA . VAL A 1 149 ? -28.431 3.112 11.302 1.00 96.81 149 VAL A CA 1
ATOM 1177 C C . VAL A 1 149 ? -29.228 2.299 12.309 1.00 96.81 149 VAL A C 1
ATOM 1179 O O . VAL A 1 149 ? -30.315 1.811 12.003 1.00 96.81 149 VAL A O 1
ATOM 1182 N N . VAL A 1 150 ? -28.676 2.126 13.505 1.00 95.75 150 VAL A N 1
ATOM 1183 C CA . VAL A 1 150 ? -29.291 1.355 14.586 1.00 95.75 150 VAL A CA 1
ATOM 1184 C C . VAL A 1 150 ? -29.935 2.306 15.578 1.00 95.75 150 VAL A C 1
ATOM 1186 O O . VAL A 1 150 ? -29.269 3.181 16.122 1.00 95.75 150 VAL A O 1
ATOM 1189 N N . THR A 1 151 ? -31.210 2.092 15.878 1.00 94.69 151 THR A N 1
ATOM 1190 C CA . THR A 1 151 ? -31.939 2.794 16.940 1.00 94.69 151 THR A CA 1
ATOM 1191 C C . THR A 1 151 ? -32.430 1.810 18.002 1.00 94.69 151 THR A C 1
ATOM 1193 O O . THR A 1 151 ? -32.327 0.591 17.843 1.00 94.69 151 THR A O 1
ATOM 1196 N N . ALA A 1 152 ? -33.011 2.329 19.085 1.00 90.31 152 ALA A N 1
ATOM 1197 C CA . ALA A 1 152 ? -33.640 1.496 20.112 1.00 90.31 152 ALA A CA 1
ATOM 1198 C C . ALA A 1 152 ? -34.829 0.660 19.590 1.00 90.31 152 ALA A C 1
ATOM 1200 O O . ALA A 1 152 ? -35.117 -0.398 20.150 1.00 90.31 152 ALA A O 1
ATOM 1201 N N . ALA A 1 153 ? -35.513 1.094 18.523 1.00 91.44 153 ALA A N 1
ATOM 1202 C CA . ALA A 1 153 ? -36.699 0.413 17.987 1.00 91.44 153 ALA A CA 1
ATOM 1203 C C . ALA A 1 153 ? -36.425 -0.396 16.712 1.00 91.44 153 ALA A C 1
ATOM 1205 O O . ALA A 1 153 ? -37.010 -1.462 16.514 1.00 91.44 153 ALA A O 1
ATOM 1206 N N . GLU A 1 154 ? -35.539 0.086 15.845 1.00 94.00 154 GLU A N 1
ATOM 1207 C CA . GLU A 1 154 ? -35.286 -0.534 14.546 1.00 94.00 154 GLU A CA 1
ATOM 1208 C C . GLU A 1 154 ? -33.882 -0.265 13.998 1.00 94.00 154 GLU A C 1
ATOM 1210 O O . GLU A 1 154 ? -33.172 0.645 14.427 1.00 94.00 154 GLU A O 1
ATOM 1215 N N . ILE A 1 155 ? -33.497 -1.079 13.019 1.00 95.75 155 ILE A N 1
ATOM 1216 C CA . ILE A 1 155 ? -32.284 -0.956 12.222 1.00 95.75 155 ILE A CA 1
ATOM 1217 C C . ILE A 1 155 ? -32.701 -0.575 10.802 1.00 95.75 155 ILE A C 1
ATOM 1219 O O . ILE A 1 155 ? -33.412 -1.341 10.152 1.00 95.75 155 ILE A O 1
ATOM 1223 N N . VAL A 1 156 ? -32.236 0.571 10.311 1.00 95.62 156 VAL A N 1
ATOM 1224 C CA . VAL A 1 156 ? -32.569 1.124 8.989 1.00 95.62 156 VAL A CA 1
ATOM 1225 C C . VAL A 1 156 ? -31.357 1.026 8.064 1.00 95.62 156 VAL A C 1
ATOM 1227 O O . VAL A 1 156 ? -30.241 1.353 8.462 1.00 95.62 156 VAL A O 1
ATOM 1230 N N . ILE A 1 157 ? -31.564 0.586 6.818 1.00 95.56 157 ILE A N 1
ATOM 1231 C CA . ILE A 1 157 ? -30.511 0.524 5.794 1.00 95.56 157 ILE A CA 1
ATOM 1232 C C . ILE A 1 157 ? -30.731 1.635 4.769 1.00 95.56 157 ILE A C 1
ATOM 1234 O O . ILE A 1 157 ? -31.775 1.705 4.115 1.00 95.56 157 ILE A O 1
ATOM 1238 N N . LEU A 1 158 ? -29.730 2.480 4.572 1.00 95.62 158 LEU A N 1
ATOM 1239 C CA . LEU A 1 158 ? -29.756 3.575 3.607 1.00 95.62 158 LEU A CA 1
ATOM 1240 C C . LEU A 1 158 ? -28.682 3.343 2.540 1.00 95.62 158 LEU A C 1
ATOM 1242 O O . LEU A 1 158 ? -27.621 2.801 2.829 1.00 95.62 158 LEU A O 1
ATOM 1246 N N . GLY A 1 159 ? -28.953 3.721 1.296 1.00 94.31 159 GLY A N 1
ATOM 1247 C CA . GLY A 1 159 ? -27.975 3.691 0.213 1.00 94.31 159 GLY A CA 1
ATOM 1248 C C . GLY A 1 159 ? -27.134 4.961 0.215 1.00 94.31 159 GLY A C 1
ATOM 1249 O O . GLY A 1 159 ? -27.659 6.040 0.464 1.00 94.31 159 GLY A O 1
ATOM 1250 N N . VAL A 1 160 ? -25.845 4.849 -0.087 1.00 93.06 160 VAL A N 1
ATOM 1251 C CA . VAL A 1 160 ? -24.934 5.995 -0.189 1.00 93.06 160 VAL A CA 1
ATOM 1252 C C . VAL A 1 160 ? -24.370 6.069 -1.605 1.00 93.06 160 VAL A C 1
ATOM 1254 O O . VAL A 1 160 ? -23.840 5.083 -2.128 1.00 93.06 160 VAL A O 1
ATOM 1257 N N . SER A 1 161 ? -24.471 7.250 -2.214 1.00 90.69 161 SER A N 1
ATOM 1258 C CA . SER A 1 161 ? -23.859 7.579 -3.506 1.00 90.69 161 SER A CA 1
ATOM 1259 C C . SER A 1 161 ? -23.178 8.947 -3.459 1.00 90.69 161 SER A C 1
ATOM 1261 O O . SER A 1 161 ? -23.487 9.746 -2.581 1.00 90.69 161 SER A O 1
ATOM 1263 N N . PHE A 1 162 ? -22.338 9.247 -4.448 1.00 87.81 162 PHE A N 1
ATOM 1264 C CA . PHE A 1 162 ? -21.692 10.552 -4.607 1.00 87.81 162 PHE A CA 1
ATOM 1265 C C . PHE A 1 162 ? -22.124 11.206 -5.921 1.00 87.81 162 PHE A C 1
ATOM 1267 O O . PHE A 1 162 ? -22.142 10.554 -6.967 1.00 87.81 162 PHE A O 1
ATOM 1274 N N . ASN A 1 163 ? -22.466 12.493 -5.873 1.00 78.81 163 ASN A N 1
ATOM 1275 C CA . ASN A 1 163 ? -22.747 13.295 -7.060 1.00 78.81 163 ASN A CA 1
ATOM 1276 C C . ASN A 1 163 ? -21.421 13.779 -7.673 1.00 78.81 163 ASN A C 1
ATOM 1278 O O . ASN A 1 163 ? -20.951 14.865 -7.337 1.00 78.81 163 ASN A O 1
ATOM 1282 N N . SER A 1 164 ? -20.793 13.005 -8.568 1.00 67.62 164 SER A N 1
ATOM 1283 C CA . SER A 1 164 ? -19.636 13.505 -9.328 1.00 67.62 164 SER A CA 1
ATOM 1284 C C . SER A 1 164 ? -19.440 12.898 -10.714 1.00 67.62 164 SER A C 1
ATOM 1286 O O . SER A 1 164 ? -19.900 11.805 -11.038 1.00 67.62 164 SER A O 1
ATOM 1288 N N . SER A 1 165 ? -18.723 13.666 -11.539 1.00 47.75 165 SER A N 1
ATOM 1289 C CA . SER A 1 165 ? -18.213 13.319 -12.868 1.00 47.75 165 SER A CA 1
ATOM 1290 C C . SER A 1 165 ? -16.725 12.907 -12.828 1.00 47.75 165 SER A C 1
ATOM 1292 O O . SER A 1 165 ? -15.994 13.198 -13.775 1.00 47.75 165 SER A O 1
ATOM 1294 N N . GLY A 1 166 ? -16.259 12.312 -11.717 1.00 54.06 166 GLY A N 1
ATOM 1295 C CA . GLY A 1 166 ? -14.843 12.032 -11.414 1.00 54.06 166 GLY A CA 1
ATOM 1296 C C . GLY A 1 166 ? -14.627 10.851 -10.449 1.00 54.06 166 GLY A C 1
ATOM 1297 O O . GLY A 1 166 ? -15.411 9.905 -10.461 1.00 54.06 166 GLY A O 1
ATOM 1298 N N . ALA A 1 167 ? -13.536 10.874 -9.663 1.00 52.12 167 ALA A N 1
ATOM 1299 C CA . ALA A 1 167 ? -13.112 9.773 -8.786 1.00 52.12 167 ALA A CA 1
ATOM 1300 C C . ALA A 1 167 ? -14.205 9.322 -7.794 1.00 52.12 167 ALA A C 1
ATOM 1302 O O . ALA A 1 167 ? -15.047 10.105 -7.364 1.00 52.12 167 ALA A O 1
ATOM 1303 N N . GLU A 1 168 ? -14.171 8.043 -7.404 1.00 56.00 168 GLU A N 1
ATOM 1304 C CA . GLU A 1 168 ? -15.311 7.321 -6.814 1.00 56.00 168 GLU A CA 1
ATOM 1305 C C . GLU A 1 168 ? -15.833 7.831 -5.454 1.00 56.00 168 GLU A C 1
ATOM 1307 O O . GLU A 1 168 ? -16.916 7.421 -5.035 1.00 56.00 168 GLU A O 1
ATOM 1312 N N . THR A 1 169 ? -15.081 8.699 -4.775 1.00 57.75 169 THR A N 1
ATOM 1313 C CA . THR A 1 169 ? -15.390 9.278 -3.452 1.00 57.75 169 THR A CA 1
ATOM 1314 C C . THR A 1 169 ? -15.298 10.808 -3.431 1.00 57.75 169 THR A C 1
ATOM 1316 O O . THR A 1 169 ? -15.390 11.420 -2.368 1.00 57.75 169 THR A O 1
ATOM 1319 N N . GLU A 1 170 ? -15.077 11.441 -4.585 1.00 61.81 170 GLU A N 1
ATOM 1320 C CA . GLU A 1 170 ? -15.111 12.898 -4.722 1.00 61.81 170 GLU A CA 1
ATOM 1321 C C . GLU A 1 170 ? -16.530 13.329 -5.095 1.00 61.81 170 GLU A C 1
ATOM 1323 O O . GLU A 1 170 ? -17.147 12.702 -5.952 1.00 61.81 170 GLU A O 1
ATOM 1328 N N . GLY A 1 171 ? -17.052 14.385 -4.467 1.00 71.12 171 GLY A N 1
ATOM 1329 C CA . GLY A 1 171 ? -18.396 14.922 -4.722 1.00 71.12 171 GLY A CA 1
ATOM 1330 C C . GLY A 1 171 ? -19.293 14.951 -3.488 1.00 71.12 171 GLY A C 1
ATOM 1331 O O . GLY A 1 171 ? -18.897 14.492 -2.416 1.00 71.12 171 GLY A O 1
ATOM 1332 N N . ASP A 1 172 ? -20.499 15.494 -3.663 1.00 82.50 172 ASP A N 1
ATOM 1333 C CA . ASP A 1 172 ? -21.4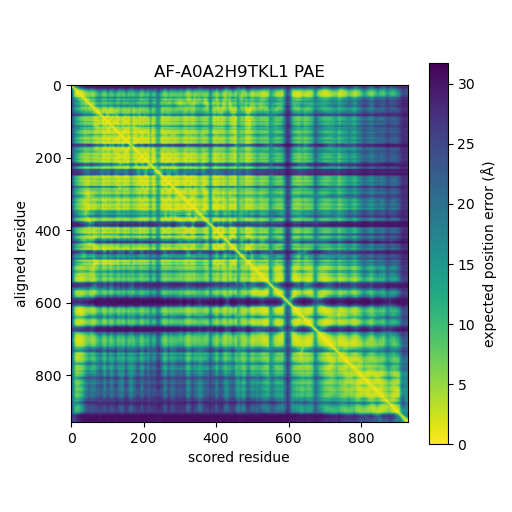72 15.633 -2.579 1.00 82.50 172 ASP A CA 1
ATOM 1334 C C . ASP A 1 172 ? -22.123 14.278 -2.267 1.00 82.50 172 ASP A C 1
ATOM 1336 O O . ASP A 1 172 ? -22.571 13.564 -3.175 1.00 82.50 172 ASP A O 1
ATOM 1340 N N . LEU A 1 173 ? -22.156 13.913 -0.988 1.00 89.62 173 LEU A N 1
ATOM 1341 C CA . LEU A 1 173 ? -22.741 12.674 -0.499 1.00 89.62 173 LEU A CA 1
ATOM 1342 C C . LEU A 1 173 ? -24.266 12.767 -0.567 1.00 89.62 173 LEU A C 1
ATOM 1344 O O . LEU A 1 173 ? -24.884 13.720 -0.106 1.00 89.62 173 LEU A O 1
ATOM 1348 N N . VAL A 1 174 ? -24.892 11.729 -1.116 1.00 90.94 174 VAL A N 1
ATOM 1349 C CA . VAL A 1 174 ? -26.349 11.612 -1.188 1.00 90.94 174 VAL A CA 1
ATOM 1350 C C . VAL A 1 174 ? -26.789 10.321 -0.519 1.00 90.94 174 VAL A C 1
ATOM 1352 O O . VAL A 1 174 ? -26.321 9.230 -0.863 1.00 90.94 174 VAL A O 1
ATOM 1355 N N . ILE A 1 175 ? -27.721 10.461 0.421 1.00 93.25 175 ILE A N 1
ATOM 1356 C CA . ILE A 1 175 ? -28.371 9.352 1.116 1.00 93.25 175 ILE A CA 1
ATOM 1357 C C . ILE A 1 175 ? -29.668 8.996 0.388 1.00 93.25 175 ILE A C 1
ATOM 1359 O O . ILE A 1 175 ? -30.531 9.843 0.166 1.00 93.25 175 ILE A O 1
ATOM 1363 N N . HIS A 1 176 ? -29.822 7.718 0.051 1.00 92.38 176 HIS A N 1
ATOM 1364 C CA . HIS A 1 176 ? -30.989 7.154 -0.620 1.00 92.38 176 HIS A CA 1
ATOM 1365 C C . HIS A 1 176 ? -31.760 6.242 0.323 1.00 92.38 176 HIS A C 1
ATOM 1367 O O . HIS A 1 176 ? -31.204 5.307 0.902 1.00 92.38 176 HIS A O 1
ATOM 1373 N N . ARG A 1 177 ? -33.072 6.443 0.437 1.00 92.12 177 ARG A N 1
ATOM 1374 C CA . ARG A 1 177 ? -33.926 5.528 1.200 1.00 92.12 177 ARG A CA 1
ATOM 1375 C C . ARG A 1 177 ? -34.089 4.212 0.440 1.00 92.12 177 ARG A C 1
ATOM 1377 O O . ARG A 1 177 ? -34.554 4.204 -0.696 1.00 92.12 177 ARG A O 1
ATOM 1384 N N . THR A 1 178 ? -33.758 3.093 1.080 1.00 90.38 178 THR A N 1
ATOM 1385 C CA . THR A 1 178 ? -33.932 1.757 0.474 1.00 90.38 178 THR A CA 1
ATOM 1386 C C . THR A 1 178 ? -35.278 1.111 0.826 1.00 90.38 178 THR A C 1
ATOM 1388 O O . THR A 1 178 ? -35.708 0.157 0.175 1.00 90.38 178 THR A O 1
ATOM 1391 N N . GLY A 1 179 ? -35.935 1.606 1.884 1.00 88.31 179 GLY A N 1
ATOM 1392 C CA . GLY A 1 179 ? -37.122 0.996 2.490 1.00 88.31 179 GLY A CA 1
ATOM 1393 C C . GLY A 1 179 ? -36.837 -0.274 3.306 1.00 88.31 179 GLY A C 1
ATOM 1394 O O . GLY A 1 179 ? -37.770 -0.874 3.838 1.00 88.31 179 GLY A O 1
ATOM 1395 N N . LEU A 1 180 ? -35.575 -0.700 3.414 1.00 91.31 180 LEU A N 1
ATOM 1396 C CA . LEU A 1 180 ? -35.178 -1.860 4.209 1.00 91.31 180 LEU A CA 1
ATOM 1397 C C . LEU A 1 180 ? -35.010 -1.452 5.677 1.00 91.31 180 LEU A C 1
ATOM 1399 O O . LEU A 1 180 ? -34.165 -0.619 6.007 1.00 91.31 180 LEU A O 1
ATOM 1403 N N . HIS A 1 181 ? -35.794 -2.079 6.549 1.00 91.94 181 HIS A N 1
ATOM 1404 C CA . HIS A 1 181 ? -35.713 -1.912 7.996 1.00 91.94 181 HIS A CA 1
ATOM 1405 C C . HIS A 1 181 ? -35.896 -3.261 8.707 1.00 91.94 181 HIS A C 1
ATOM 1407 O O . HIS A 1 181 ? -36.456 -4.209 8.142 1.00 91.94 181 HIS A O 1
ATOM 1413 N N . PHE A 1 182 ? -35.391 -3.360 9.936 1.00 93.69 182 PHE A N 1
ATOM 1414 C CA . PHE A 1 182 ? -35.474 -4.546 10.787 1.00 93.69 182 PHE A CA 1
ATOM 1415 C C . PHE A 1 182 ? -35.859 -4.136 12.211 1.00 93.69 182 PHE A C 1
ATOM 1417 O O . PHE A 1 182 ? -35.249 -3.214 12.743 1.00 93.69 182 PHE A O 1
ATOM 1424 N N . PRO A 1 183 ? -36.792 -4.830 12.878 1.00 92.75 183 PRO A N 1
ATOM 1425 C CA . PRO A 1 183 ? -37.116 -4.521 14.266 1.00 92.75 183 PRO A CA 1
ATOM 1426 C C . PRO A 1 183 ? -35.941 -4.844 15.208 1.00 92.75 183 PRO A C 1
ATOM 1428 O O . PRO A 1 183 ? -35.239 -5.855 15.054 1.00 92.75 183 PRO A O 1
ATOM 1431 N N . SER A 1 184 ? -35.733 -4.001 16.223 1.00 87.69 184 SER A N 1
ATOM 1432 C CA . SER A 1 184 ? -34.752 -4.251 17.289 1.00 87.69 184 SER A CA 1
ATOM 1433 C C . SER A 1 184 ? -35.190 -5.397 18.209 1.00 87.69 184 SER A C 1
ATOM 1435 O O . SER A 1 184 ? -34.341 -6.097 18.760 1.00 87.69 184 SER A O 1
ATOM 1437 N N . ASP A 1 185 ? -36.499 -5.663 18.291 1.00 87.31 185 ASP A N 1
ATOM 1438 C CA . ASP A 1 185 ? -37.132 -6.631 19.200 1.00 87.31 185 ASP A CA 1
ATOM 1439 C C . ASP A 1 185 ? -36.737 -6.401 20.671 1.00 87.31 185 ASP A C 1
ATOM 1441 O O . ASP A 1 185 ? -36.461 -7.354 21.396 1.00 87.31 185 ASP A O 1
ATOM 1445 N N . GLU A 1 186 ? -36.660 -5.132 21.092 1.00 85.44 186 GLU A N 1
ATOM 1446 C CA . GLU A 1 186 ? -36.231 -4.704 22.440 1.00 85.44 186 GLU A CA 1
ATOM 1447 C C . GLU A 1 186 ? -34.771 -5.057 22.784 1.00 85.44 186 GLU A C 1
ATOM 1449 O O . GLU A 1 186 ? -34.355 -4.984 23.942 1.00 85.44 186 GLU A O 1
ATOM 1454 N N . ILE A 1 187 ? -33.964 -5.422 21.785 1.00 90.00 187 ILE A N 1
ATOM 1455 C CA . ILE A 1 187 ? -32.541 -5.709 21.950 1.00 90.00 187 ILE A CA 1
ATOM 1456 C C . ILE A 1 187 ? -31.751 -4.593 21.282 1.00 90.00 187 ILE A C 1
ATOM 1458 O O . ILE A 1 187 ? -31.759 -4.448 20.058 1.00 90.00 187 ILE A O 1
ATOM 1462 N N . ASN A 1 188 ? -31.019 -3.833 22.093 1.00 92.19 188 ASN A N 1
ATOM 1463 C CA . ASN A 1 188 ? -30.086 -2.840 21.583 1.00 92.19 188 ASN A CA 1
ATOM 1464 C C . ASN A 1 188 ? -28.927 -3.552 20.883 1.00 92.19 188 ASN A C 1
ATOM 1466 O O . ASN A 1 188 ? -28.218 -4.352 21.501 1.00 92.19 188 ASN A O 1
ATOM 1470 N N . MET A 1 189 ? -28.739 -3.262 19.598 1.00 95.19 189 MET A N 1
ATOM 1471 C CA . MET A 1 189 ? -27.554 -3.689 18.860 1.00 95.19 189 MET A CA 1
ATOM 1472 C C . MET A 1 189 ? -26.450 -2.665 19.126 1.00 95.19 189 MET A C 1
ATOM 1474 O O . MET A 1 189 ? -26.655 -1.476 18.909 1.00 95.19 189 MET A O 1
ATOM 1478 N N . LEU A 1 190 ? -25.317 -3.113 19.661 1.00 94.69 190 LEU A N 1
ATOM 1479 C CA . LEU A 1 190 ? -24.260 -2.237 20.182 1.00 94.69 190 LEU A CA 1
ATOM 1480 C C . LEU A 1 190 ? -23.067 -2.093 19.232 1.00 94.69 190 LEU A C 1
ATOM 1482 O O . LEU A 1 190 ? -22.242 -1.209 19.423 1.00 94.69 190 LEU A O 1
ATOM 1486 N N . SER A 1 191 ? -22.939 -2.993 18.258 1.00 94.56 191 SER A N 1
ATOM 1487 C CA . SER A 1 191 ? -21.868 -2.959 17.265 1.00 94.56 191 SER A CA 1
ATOM 1488 C C . SER A 1 191 ? -22.324 -3.649 15.991 1.00 94.56 191 SER A C 1
ATOM 1490 O O . SER A 1 191 ? -22.846 -4.767 16.053 1.00 94.56 191 SER A O 1
ATOM 1492 N N . VAL A 1 192 ? -22.104 -3.009 14.844 1.00 96.81 192 VAL A N 1
ATOM 1493 C CA . VAL A 1 192 ? -22.428 -3.544 13.516 1.00 96.81 192 VAL A CA 1
ATOM 1494 C C . VAL A 1 192 ? -21.175 -3.666 12.648 1.00 96.81 192 VAL A C 1
ATOM 1496 O O . VAL A 1 192 ? -20.331 -2.775 12.615 1.00 96.81 192 VAL A O 1
ATOM 1499 N N . VAL A 1 193 ? -21.062 -4.760 11.889 1.00 95.62 193 VAL A N 1
ATOM 1500 C CA . VAL A 1 193 ? -19.992 -4.952 10.901 1.00 95.62 193 VAL A CA 1
ATOM 1501 C C . VAL A 1 193 ? -20.526 -5.536 9.593 1.00 95.62 193 VAL A C 1
ATOM 1503 O O . VAL A 1 193 ? -21.390 -6.416 9.578 1.00 95.62 193 VAL A O 1
ATOM 1506 N N . GLY A 1 194 ? -19.992 -5.044 8.476 1.00 93.75 194 GLY A N 1
ATOM 1507 C CA . GLY A 1 194 ? -20.257 -5.558 7.136 1.00 93.75 194 GLY A CA 1
ATOM 1508 C C . GLY A 1 194 ? -19.117 -6.429 6.613 1.00 93.75 194 GLY A C 1
ATOM 1509 O O . GLY A 1 194 ? -17.944 -6.165 6.867 1.00 93.75 194 GLY A O 1
ATOM 1510 N N . THR A 1 195 ? -19.459 -7.449 5.834 1.00 92.19 195 THR A N 1
ATOM 1511 C CA . THR A 1 195 ? -18.487 -8.284 5.109 1.00 92.19 195 THR A CA 1
ATOM 1512 C C . THR A 1 195 ? -18.251 -7.769 3.688 1.00 92.19 195 THR A C 1
ATOM 1514 O O . THR A 1 195 ? -19.033 -6.979 3.155 1.00 92.19 195 THR A O 1
ATOM 1517 N N . ARG A 1 196 ? -17.204 -8.267 3.014 1.00 88.44 196 ARG A N 1
ATOM 1518 C CA . ARG A 1 196 ? -16.912 -7.910 1.612 1.00 88.44 196 ARG A CA 1
ATOM 1519 C C . ARG A 1 196 ? -18.011 -8.348 0.633 1.00 88.44 196 ARG A C 1
ATOM 1521 O O . ARG A 1 196 ? -18.144 -7.741 -0.422 1.00 88.44 196 ARG A O 1
ATOM 1528 N N . THR A 1 197 ? -18.790 -9.373 0.981 1.00 88.38 197 THR A N 1
ATOM 1529 C CA . THR A 1 197 ? -19.927 -9.868 0.185 1.00 88.38 197 THR A CA 1
ATOM 1530 C C . THR A 1 197 ? -21.244 -9.154 0.508 1.00 88.38 197 THR A C 1
ATOM 1532 O O . THR A 1 197 ? -22.267 -9.457 -0.099 1.00 88.38 197 THR A O 1
ATOM 1535 N N . GLY A 1 198 ? -21.238 -8.216 1.462 1.00 90.19 198 GLY A N 1
ATOM 1536 C CA . GLY A 1 198 ? -22.402 -7.427 1.861 1.00 90.19 198 GLY A CA 1
ATOM 1537 C C . GLY A 1 198 ? -23.320 -8.077 2.900 1.00 90.19 198 GLY A C 1
ATOM 1538 O O . GLY A 1 198 ? -24.418 -7.575 3.149 1.00 90.19 198 GLY A O 1
ATOM 1539 N N . ARG A 1 199 ? -22.893 -9.176 3.541 1.00 92.81 199 ARG A N 1
ATOM 1540 C CA . ARG A 1 199 ? -23.538 -9.695 4.766 1.00 92.81 199 ARG A CA 1
ATOM 1541 C C . ARG A 1 199 ? -23.326 -8.711 5.915 1.00 92.81 199 ARG A C 1
ATOM 1543 O O . ARG A 1 199 ? -22.216 -8.193 6.053 1.00 92.81 199 ARG A O 1
ATOM 1550 N N . ILE A 1 200 ? -24.358 -8.493 6.728 1.00 95.81 200 ILE A N 1
ATOM 1551 C CA . ILE A 1 200 ? -24.353 -7.541 7.846 1.00 95.81 200 ILE A CA 1
ATOM 1552 C C . ILE A 1 200 ? -24.572 -8.314 9.144 1.00 95.81 200 ILE A C 1
ATOM 1554 O O . ILE A 1 200 ? -25.568 -9.030 9.275 1.00 95.81 200 ILE A O 1
ATOM 1558 N N . PHE A 1 201 ? -23.661 -8.144 10.098 1.00 96.56 201 PHE A N 1
ATOM 1559 C CA . PHE A 1 201 ? -23.733 -8.749 11.424 1.00 96.56 201 PHE A CA 1
ATOM 1560 C C . PHE A 1 201 ? -23.807 -7.686 12.508 1.00 96.56 201 PHE A C 1
ATOM 1562 O O . PHE A 1 201 ? -23.198 -6.627 12.370 1.00 96.56 201 PHE A O 1
ATOM 1569 N N . ALA A 1 202 ? -24.507 -7.990 13.598 1.00 96.94 202 ALA A N 1
ATOM 1570 C CA . ALA A 1 202 ? -24.569 -7.121 14.762 1.00 96.94 202 ALA A CA 1
ATOM 1571 C C . ALA A 1 202 ? -24.497 -7.883 16.083 1.00 96.94 202 ALA A C 1
ATOM 1573 O O . ALA A 1 202 ? -25.015 -8.995 16.202 1.00 96.94 202 ALA A O 1
ATOM 1574 N N . GLY A 1 203 ? -23.849 -7.266 17.067 1.00 95.75 203 GLY A N 1
ATOM 1575 C CA . GLY A 1 203 ? -23.769 -7.738 18.442 1.00 95.75 203 GLY A CA 1
ATOM 1576 C C . GLY A 1 203 ? -24.887 -7.135 19.285 1.00 95.75 203 GLY A C 1
ATOM 1577 O O . GLY A 1 203 ? -25.041 -5.916 19.327 1.00 95.75 203 GLY A O 1
ATOM 1578 N N . GLY A 1 204 ? -25.671 -7.983 19.943 1.00 93.88 204 GLY A N 1
ATOM 1579 C CA . GLY A 1 204 ? -26.749 -7.564 20.829 1.00 93.88 204 GLY A CA 1
ATOM 1580 C C . GLY A 1 204 ? -26.294 -7.375 22.277 1.00 93.88 204 GLY A C 1
ATOM 1581 O O . GLY A 1 204 ? -25.370 -8.036 22.765 1.00 93.88 204 GLY A O 1
ATOM 1582 N N . GLN A 1 205 ? -27.011 -6.511 22.998 1.00 93.19 205 GLN A N 1
ATOM 1583 C CA . GLN A 1 205 ? -26.878 -6.342 24.450 1.00 93.19 205 GLN A CA 1
ATOM 1584 C C . GLN A 1 205 ? -27.181 -7.636 25.236 1.00 93.19 205 GLN A C 1
ATOM 1586 O O . GLN A 1 205 ? -26.763 -7.788 26.378 1.00 93.19 205 GLN A O 1
ATOM 1591 N N . ASP A 1 206 ? -27.878 -8.588 24.619 1.00 89.38 206 ASP A N 1
ATOM 1592 C CA . ASP A 1 206 ? -28.194 -9.914 25.158 1.00 89.38 206 ASP A CA 1
ATOM 1593 C C . ASP A 1 206 ? -27.054 -10.945 25.005 1.00 89.38 206 ASP A C 1
ATOM 1595 O O . ASP A 1 206 ? -27.219 -12.114 25.370 1.00 89.38 206 ASP A O 1
ATOM 1599 N N . GLY A 1 207 ? -25.916 -10.533 24.440 1.00 89.94 207 GLY A N 1
ATOM 1600 C CA . GLY A 1 207 ? -24.749 -11.385 24.219 1.00 89.94 207 GLY A CA 1
ATOM 1601 C C . GLY A 1 207 ? -24.828 -12.260 22.966 1.00 89.94 207 GLY A C 1
ATOM 1602 O O . GLY A 1 207 ? -23.999 -13.157 22.796 1.00 89.94 207 GLY A O 1
ATOM 1603 N N . ASN A 1 208 ? -25.809 -12.021 22.088 1.00 92.38 208 ASN A N 1
ATOM 1604 C CA . ASN A 1 208 ? -25.976 -12.767 20.843 1.00 92.38 208 ASN A CA 1
ATOM 1605 C C . ASN A 1 208 ? -25.464 -12.012 19.613 1.00 92.38 208 ASN A C 1
ATOM 1607 O O . ASN A 1 208 ? -25.360 -10.788 19.606 1.00 92.38 208 ASN A O 1
ATOM 1611 N N . ILE A 1 209 ? -25.187 -12.761 18.543 1.00 94.88 209 ILE A N 1
ATOM 1612 C CA . ILE A 1 209 ? -24.856 -12.218 17.224 1.00 94.88 209 ILE A CA 1
ATOM 1613 C C . ILE A 1 209 ? -26.031 -12.448 16.281 1.00 94.88 209 ILE A C 1
ATOM 1615 O O . ILE A 1 209 ? -26.557 -13.559 16.162 1.00 94.88 209 ILE A O 1
ATOM 1619 N N . TYR A 1 210 ? -26.409 -11.390 15.577 1.00 94.81 210 TYR A N 1
ATOM 1620 C CA . TYR A 1 210 ? -27.501 -11.363 14.619 1.00 94.81 210 TYR A CA 1
ATOM 1621 C C . TYR A 1 210 ? -26.961 -11.135 13.208 1.00 94.81 210 TYR A C 1
ATOM 1623 O O . TYR A 1 210 ? -26.048 -10.340 13.020 1.00 94.81 210 TYR A O 1
ATOM 1631 N N . GLU A 1 211 ? -27.530 -11.815 12.214 1.00 94.88 211 GLU A N 1
ATOM 1632 C CA . GLU A 1 211 ? -27.320 -11.529 10.792 1.00 94.88 211 GLU A CA 1
ATOM 1633 C C . GLU A 1 211 ? -28.571 -10.853 10.215 1.00 94.88 211 GLU A C 1
ATOM 1635 O O . GLU A 1 211 ? -29.688 -11.365 10.358 1.00 94.88 211 GLU A O 1
ATOM 1640 N N . PHE A 1 212 ? -28.380 -9.716 9.546 1.00 94.00 212 PHE A N 1
ATOM 1641 C CA . PHE A 1 212 ? -29.428 -9.004 8.821 1.00 94.00 212 PHE A CA 1
ATOM 1642 C C . PHE A 1 212 ? -29.334 -9.335 7.333 1.00 94.00 212 PHE A C 1
ATOM 1644 O O . PHE A 1 212 ? -28.441 -8.882 6.615 1.00 94.00 212 PHE A O 1
ATOM 1651 N N . THR A 1 213 ? -30.267 -10.160 6.871 1.00 91.44 213 THR A N 1
ATOM 1652 C CA . THR A 1 213 ? -30.356 -10.598 5.474 1.00 91.44 213 THR A CA 1
ATOM 1653 C C . THR A 1 213 ? -31.396 -9.774 4.724 1.00 91.44 213 THR A C 1
ATOM 1655 O O . THR A 1 213 ? -32.493 -9.537 5.237 1.00 91.44 213 THR A O 1
ATOM 1658 N N . TYR A 1 214 ? -31.040 -9.327 3.520 1.00 91.19 214 TYR A N 1
ATOM 1659 C CA . TYR A 1 214 ? -31.881 -8.504 2.655 1.00 91.19 214 TYR A CA 1
ATOM 1660 C C . TYR A 1 214 ? -31.773 -8.961 1.193 1.00 91.19 214 TYR A C 1
ATOM 1662 O O . TYR A 1 214 ? -30.720 -9.444 0.772 1.00 91.19 214 TYR A O 1
ATOM 1670 N N . GLN A 1 215 ? -32.863 -8.821 0.434 1.00 85.38 215 GLN A N 1
ATOM 1671 C CA . GLN A 1 215 ? -32.978 -9.227 -0.976 1.00 85.38 215 GLN A CA 1
ATOM 1672 C C . GLN A 1 215 ? -33.827 -8.229 -1.791 1.00 85.38 215 GLN A C 1
ATOM 1674 O O . GLN A 1 215 ? -34.553 -7.419 -1.212 1.00 85.38 215 GLN A O 1
ATOM 1679 N N . SER A 1 216 ? -33.724 -8.266 -3.126 1.00 75.31 216 SER A N 1
ATOM 1680 C CA . SER A 1 216 ? -34.443 -7.357 -4.038 1.00 75.31 216 SER A CA 1
ATOM 1681 C C . SER A 1 216 ? -35.952 -7.628 -4.083 1.00 75.31 216 SER A C 1
ATOM 1683 O O . SER A 1 216 ? -36.741 -6.691 -3.946 1.00 75.31 216 SER A O 1
ATOM 1685 N N . ASP A 1 217 ? -36.339 -8.902 -4.202 1.00 70.44 217 ASP A N 1
ATOM 1686 C CA . ASP A 1 217 ? -37.722 -9.335 -4.424 1.00 70.44 217 ASP A CA 1
ATOM 1687 C C . ASP A 1 217 ? -38.325 -10.032 -3.197 1.00 70.44 217 ASP A C 1
ATOM 1689 O O . ASP A 1 217 ? -37.658 -10.779 -2.477 1.00 70.44 217 ASP A O 1
ATOM 1693 N N . GLU A 1 218 ? -39.617 -9.815 -2.959 1.00 69.50 218 GLU A N 1
ATOM 1694 C CA . GLU A 1 218 ? -40.387 -10.550 -1.955 1.00 69.50 218 GLU A CA 1
ATOM 1695 C C . GLU A 1 218 ? -40.985 -11.808 -2.600 1.00 69.50 218 GLU A C 1
ATOM 1697 O O . GLU A 1 218 ? -41.754 -11.732 -3.558 1.00 69.50 218 GLU A O 1
ATOM 1702 N N . GLY A 1 219 ? -40.600 -12.987 -2.109 1.00 59.84 219 GLY A N 1
ATOM 1703 C CA . GLY A 1 219 ? -41.137 -14.259 -2.581 1.00 59.84 219 GLY A CA 1
ATOM 1704 C C . GLY A 1 219 ? -42.320 -14.714 -1.732 1.00 59.84 219 GLY A C 1
ATOM 1705 O O . GLY A 1 219 ? -42.435 -14.361 -0.563 1.00 59.84 219 GLY A O 1
ATOM 1706 N N . TRP A 1 220 ? -43.156 -15.605 -2.274 1.00 56.62 220 TRP A N 1
ATOM 1707 C CA . TRP A 1 220 ? -44.300 -16.191 -1.549 1.00 56.62 220 TRP A CA 1
ATOM 1708 C C . TRP A 1 220 ? -43.907 -16.854 -0.209 1.00 56.62 220 TRP A C 1
ATOM 1710 O O . TRP A 1 220 ? -44.715 -16.941 0.713 1.00 56.62 220 TRP A O 1
ATOM 1720 N N . PHE A 1 221 ? -42.652 -17.302 -0.085 1.00 56.50 221 PHE A N 1
ATOM 1721 C CA . PHE A 1 221 ? -42.103 -17.933 1.120 1.00 56.50 221 PHE A CA 1
ATOM 1722 C C . PHE A 1 221 ? -40.853 -17.223 1.681 1.00 56.50 221 PHE A C 1
ATOM 1724 O O . PHE A 1 221 ? -40.251 -17.720 2.633 1.00 56.50 221 PHE A O 1
ATOM 1731 N N . THR A 1 222 ? -40.437 -16.080 1.119 1.00 60.69 222 THR A N 1
ATOM 1732 C CA . THR A 1 222 ? -39.187 -15.387 1.485 1.00 60.69 222 THR A CA 1
ATOM 1733 C C . THR A 1 222 ? -39.403 -13.878 1.619 1.00 60.69 222 THR A C 1
ATOM 1735 O O . THR A 1 222 ? -39.746 -13.192 0.661 1.00 60.69 222 THR A O 1
ATOM 1738 N N . ARG A 1 223 ? -39.201 -13.357 2.836 1.00 72.81 223 ARG A N 1
ATOM 1739 C CA . ARG A 1 223 ? -39.347 -11.927 3.152 1.00 72.81 223 ARG A CA 1
ATOM 1740 C C . ARG A 1 223 ? -38.169 -11.114 2.621 1.00 72.81 223 ARG A C 1
ATOM 1742 O O . ARG A 1 223 ? -37.036 -11.588 2.654 1.00 72.81 223 ARG A O 1
ATOM 1749 N N . LYS A 1 224 ? -38.436 -9.857 2.257 1.00 81.62 224 LYS A N 1
ATOM 1750 C CA . LYS A 1 224 ? -37.425 -8.893 1.791 1.00 81.62 224 LYS A CA 1
ATOM 1751 C C . LYS A 1 224 ? -36.330 -8.602 2.829 1.00 81.62 224 LYS A C 1
ATOM 1753 O O . LYS A 1 224 ? -35.168 -8.472 2.461 1.00 81.62 224 LYS A O 1
ATOM 1758 N N . CYS A 1 225 ? -36.704 -8.546 4.110 1.00 88.12 225 CYS A N 1
ATOM 1759 C CA . CYS A 1 225 ? -35.810 -8.362 5.255 1.00 88.12 225 CYS A CA 1
ATOM 1760 C C . CYS A 1 225 ? -35.999 -9.503 6.259 1.00 88.12 225 CYS A C 1
ATOM 1762 O O . CYS A 1 225 ? -37.128 -9.821 6.649 1.00 88.12 225 CYS A O 1
ATOM 1764 N N . ARG A 1 226 ? -34.902 -10.098 6.731 1.00 89.69 226 ARG A N 1
ATOM 1765 C CA . ARG A 1 226 ? -34.926 -11.090 7.810 1.00 89.69 226 ARG A CA 1
ATOM 1766 C C . ARG A 1 226 ? -33.745 -10.909 8.763 1.00 89.69 226 ARG A C 1
ATOM 1768 O O . ARG A 1 226 ? -32.588 -10.954 8.349 1.00 89.69 226 ARG A O 1
ATOM 1775 N N . LYS A 1 227 ? -34.065 -10.770 10.050 1.00 91.81 227 LYS A N 1
ATOM 1776 C CA . LYS A 1 227 ? -33.132 -10.817 11.182 1.00 91.81 227 LYS A CA 1
ATOM 1777 C C . LYS A 1 227 ? -32.994 -12.263 11.656 1.00 91.81 227 LYS A C 1
ATOM 1779 O O . LYS A 1 227 ? -33.998 -12.929 11.910 1.00 91.81 227 LYS A O 1
ATOM 1784 N N . VAL A 1 228 ? -31.766 -12.764 11.746 1.00 90.31 228 VAL A N 1
ATOM 1785 C CA . VAL A 1 228 ? -31.472 -14.151 12.129 1.00 90.31 228 VAL A CA 1
ATOM 1786 C C . VAL A 1 228 ? -30.511 -14.154 13.309 1.00 90.31 228 VAL A C 1
ATOM 1788 O O . VAL A 1 228 ? -29.385 -13.694 13.172 1.00 90.31 228 VAL A O 1
ATOM 1791 N N . ASN A 1 229 ? -30.921 -14.701 14.454 1.00 91.12 229 ASN A N 1
ATOM 1792 C CA . ASN A 1 229 ? -29.996 -14.951 15.560 1.00 91.12 229 ASN A CA 1
ATOM 1793 C C . ASN A 1 229 ? -29.100 -16.153 15.215 1.00 91.12 229 ASN A C 1
ATOM 1795 O O . ASN A 1 229 ? -29.607 -17.230 14.891 1.00 91.12 229 ASN A O 1
ATOM 1799 N N . LYS A 1 230 ? -27.780 -15.961 15.253 1.00 90.69 230 LYS A N 1
ATOM 1800 C CA . LYS A 1 230 ? -26.778 -16.964 14.865 1.00 90.69 230 LYS A CA 1
ATOM 1801 C C . LYS A 1 230 ? -26.158 -17.709 16.039 1.00 90.69 230 LYS A C 1
ATOM 1803 O O . LYS A 1 230 ? -25.572 -18.767 15.835 1.00 90.69 230 LYS A O 1
ATOM 1808 N N . THR A 1 231 ? -26.278 -17.183 17.253 1.00 84.81 231 THR A N 1
ATOM 1809 C CA . THR A 1 231 ? -25.623 -17.740 18.447 1.00 84.81 231 THR A CA 1
ATOM 1810 C C . THR A 1 231 ? -26.600 -18.362 19.437 1.00 84.81 231 THR A C 1
ATOM 1812 O O . THR A 1 231 ? -26.182 -19.169 20.266 1.00 84.81 231 THR A O 1
ATOM 1815 N N . SER A 1 232 ? -27.896 -18.050 19.350 1.00 76.44 232 SER A N 1
ATOM 1816 C CA . SER A 1 232 ? -28.914 -18.679 20.192 1.00 76.44 232 SER A CA 1
ATOM 1817 C C . SER A 1 232 ? -29.054 -20.163 19.855 1.00 76.44 232 SER A C 1
ATOM 1819 O O . SER A 1 232 ? -29.281 -20.524 18.698 1.00 76.44 232 SER A O 1
ATOM 1821 N N . SER A 1 233 ? -28.992 -21.029 20.867 1.00 63.34 233 SER A N 1
ATOM 1822 C CA . SER A 1 233 ? -29.326 -22.445 20.686 1.00 63.34 233 SER A CA 1
ATOM 1823 C C . SER A 1 233 ? -30.819 -22.612 20.367 1.00 63.34 233 SER A C 1
ATOM 1825 O O . SER A 1 233 ? -31.657 -21.895 20.909 1.00 63.34 233 SER A O 1
ATOM 1827 N N . ALA A 1 234 ? -31.186 -23.590 19.532 1.00 56.59 234 ALA A N 1
ATOM 1828 C CA . ALA A 1 234 ? -32.593 -23.871 19.213 1.00 56.59 234 ALA A CA 1
ATOM 1829 C C . ALA A 1 234 ? -33.442 -24.205 20.462 1.00 56.59 234 ALA A C 1
ATOM 1831 O O . ALA A 1 234 ? -34.647 -23.968 20.477 1.00 56.59 234 ALA A O 1
ATOM 1832 N N . LEU A 1 235 ? -32.803 -24.701 21.530 1.00 54.66 235 LEU A N 1
ATOM 1833 C CA . LEU A 1 235 ? -33.438 -24.977 22.820 1.00 54.66 235 LEU A CA 1
ATOM 1834 C C . LEU A 1 235 ? -33.739 -23.705 23.626 1.00 54.66 235 LEU A C 1
ATOM 1836 O O . LEU A 1 235 ? -34.650 -23.737 24.446 1.00 54.66 235 LEU A O 1
ATOM 1840 N N . ALA A 1 236 ? -33.051 -22.585 23.363 1.00 58.94 236 ALA A N 1
ATOM 1841 C CA . ALA A 1 236 ? -33.292 -21.301 24.030 1.00 58.94 236 ALA A CA 1
ATOM 1842 C C . ALA A 1 236 ? -34.717 -20.760 23.794 1.00 58.94 236 ALA A C 1
ATOM 1844 O O . ALA A 1 236 ? -35.256 -20.045 24.636 1.00 58.94 236 ALA A O 1
ATOM 1845 N N . TYR A 1 237 ? -35.345 -21.136 22.672 1.00 59.25 237 TYR A N 1
ATOM 1846 C CA . TYR A 1 237 ? -36.742 -20.805 22.361 1.00 59.25 237 TYR A CA 1
ATOM 1847 C C . TYR A 1 237 ? -37.755 -21.605 23.190 1.00 59.25 237 TYR A C 1
ATOM 1849 O O . TYR A 1 237 ? -38.917 -21.216 23.278 1.00 59.25 237 TYR A O 1
ATOM 1857 N N . LEU A 1 238 ? -37.325 -22.715 23.795 1.00 60.75 238 LEU A N 1
ATOM 1858 C CA . LEU A 1 238 ? -38.149 -23.581 24.639 1.00 60.75 238 LEU A CA 1
ATOM 1859 C C . LEU A 1 238 ? -37.901 -23.338 26.138 1.00 60.75 238 LEU A C 1
ATOM 1861 O O . LEU A 1 238 ? -38.573 -23.943 26.974 1.00 60.75 238 LEU A O 1
ATOM 1865 N N . THR A 1 239 ? -36.957 -22.461 26.496 1.00 54.91 239 THR A N 1
ATOM 1866 C CA . THR A 1 239 ? -36.619 -22.163 27.891 1.00 54.91 239 THR A CA 1
ATOM 1867 C C . THR A 1 239 ? -37.569 -21.107 28.471 1.00 54.91 239 THR A C 1
ATOM 1869 O O . THR A 1 239 ? -37.707 -20.026 27.893 1.00 54.91 239 THR A O 1
ATOM 1872 N N . PRO A 1 240 ? -38.195 -21.355 29.638 1.00 67.06 240 PRO A N 1
ATOM 1873 C CA . PRO A 1 240 ? -39.005 -20.356 30.327 1.00 67.06 240 PRO A CA 1
ATOM 1874 C C . PRO A 1 240 ? -38.254 -19.037 30.558 1.00 67.06 240 PRO A C 1
ATOM 1876 O O . PRO A 1 240 ? -37.066 -19.029 30.888 1.00 67.06 240 PRO A O 1
ATOM 1879 N N . THR A 1 241 ? -38.962 -17.911 30.455 1.00 62.81 241 THR A N 1
ATOM 1880 C CA . THR A 1 241 ? -38.406 -16.546 30.538 1.00 62.81 241 THR A CA 1
ATOM 1881 C C . THR A 1 241 ? -37.592 -16.281 31.808 1.00 62.81 241 THR A C 1
ATOM 1883 O O . THR A 1 241 ? -36.583 -15.582 31.744 1.00 62.81 241 THR A O 1
ATOM 1886 N N . PHE A 1 242 ? -37.965 -16.883 32.943 1.00 60.44 242 PHE A N 1
ATOM 1887 C CA . PHE A 1 242 ? -37.231 -16.743 34.208 1.00 60.44 242 PHE A CA 1
ATOM 1888 C C . PHE A 1 242 ? -35.862 -17.452 34.215 1.00 60.44 242 PHE A C 1
ATOM 1890 O O . PHE A 1 242 ? -34.962 -17.014 34.923 1.00 60.44 242 PHE A O 1
ATOM 1897 N N . LEU A 1 243 ? -35.671 -18.507 33.409 1.00 58.22 243 LEU A N 1
ATOM 1898 C CA . LEU A 1 243 ? -34.369 -19.172 33.222 1.00 58.22 243 LEU A CA 1
ATOM 1899 C C . LEU A 1 243 ? -33.529 -18.489 32.139 1.00 58.22 243 LEU A C 1
ATOM 1901 O O . LEU A 1 243 ? -32.304 -18.492 32.228 1.00 58.22 243 LEU A O 1
ATOM 1905 N N . ARG A 1 244 ? -34.177 -17.851 31.154 1.00 56.81 244 ARG A N 1
ATOM 1906 C CA . ARG A 1 244 ? -33.508 -17.069 30.102 1.00 56.81 244 ARG A CA 1
ATOM 1907 C C . ARG A 1 244 ? -32.712 -15.896 30.684 1.00 56.81 244 ARG A C 1
ATOM 1909 O O . ARG A 1 244 ? -31.603 -15.640 30.241 1.00 56.81 244 ARG A O 1
ATOM 1916 N N . MET A 1 245 ? -33.239 -15.249 31.726 1.00 51.72 245 MET A N 1
ATOM 1917 C CA . MET A 1 245 ? -32.589 -14.120 32.408 1.00 51.72 245 MET A CA 1
ATOM 1918 C C . MET A 1 245 ? -31.333 -14.517 33.203 1.00 51.72 245 MET A C 1
ATOM 1920 O O . MET A 1 245 ? -30.453 -13.690 33.408 1.00 51.72 245 MET A O 1
ATOM 1924 N N . ALA A 1 246 ? -31.223 -15.788 33.606 1.00 48.00 246 ALA A N 1
ATOM 1925 C CA . ALA A 1 246 ? -30.025 -16.348 34.236 1.00 48.00 246 ALA A CA 1
ATOM 1926 C C . ALA A 1 246 ? -28.983 -16.860 33.215 1.00 48.00 246 ALA A C 1
ATOM 1928 O O . ALA A 1 246 ? -27.881 -17.231 33.607 1.00 48.00 246 ALA A O 1
ATOM 1929 N N . GLN A 1 247 ? -29.335 -16.905 31.922 1.00 52.72 247 GLN A N 1
ATOM 1930 C CA . GLN A 1 247 ? -28.502 -17.403 30.817 1.00 52.72 247 GLN A CA 1
ATOM 1931 C C . GLN A 1 247 ? -28.073 -16.307 29.827 1.00 52.72 247 GLN A C 1
ATOM 1933 O O . GLN A 1 247 ? -27.377 -16.622 28.862 1.00 52.72 247 GLN A O 1
ATOM 1938 N N . SER A 1 248 ? -28.483 -15.049 30.030 1.00 59.81 248 SER A N 1
ATOM 1939 C CA . SER A 1 248 ? -28.067 -13.929 29.182 1.00 59.81 248 SER A CA 1
ATOM 1940 C C . SER A 1 248 ? -26.541 -13.820 29.177 1.00 59.81 248 SER A C 1
ATOM 1942 O O . SER A 1 248 ? -25.921 -13.717 30.237 1.00 59.81 248 SER A O 1
ATOM 1944 N N . GLY A 1 249 ? -25.941 -13.890 27.988 1.00 70.38 249 GLY A N 1
ATOM 1945 C CA . GLY A 1 249 ? -24.502 -13.720 27.824 1.00 70.38 249 GLY A CA 1
ATOM 1946 C C . GLY A 1 249 ? -24.081 -12.282 28.121 1.00 70.38 249 GLY A C 1
ATOM 1947 O O . GLY A 1 249 ? -24.910 -11.374 28.166 1.00 70.38 249 GLY A O 1
ATOM 1948 N N . SER A 1 250 ? -22.780 -12.070 28.310 1.00 86.94 250 SER A N 1
ATOM 1949 C CA . SER A 1 250 ? -22.220 -10.719 28.375 1.00 86.94 250 SER A CA 1
ATOM 1950 C C . SER A 1 250 ? -22.495 -9.969 27.069 1.00 86.94 250 SER A C 1
ATOM 1952 O O . SER A 1 250 ? -22.347 -10.555 25.994 1.00 86.94 250 SER A O 1
ATOM 1954 N N . ALA A 1 251 ? -22.898 -8.698 27.157 1.00 93.75 251 ALA A N 1
ATOM 1955 C CA . ALA A 1 251 ? -23.228 -7.873 26.000 1.00 93.75 251 ALA A CA 1
ATOM 1956 C C . ALA A 1 251 ? -22.067 -7.845 24.994 1.00 93.75 251 ALA A C 1
ATOM 1958 O O . ALA A 1 251 ? -20.910 -7.676 25.385 1.00 93.75 251 ALA A O 1
ATOM 1959 N N . ILE A 1 252 ? -22.363 -7.997 23.699 1.00 95.69 252 ILE A N 1
ATOM 1960 C CA . ILE A 1 252 ? -21.337 -7.901 22.654 1.00 95.69 252 ILE A CA 1
ATOM 1961 C C . ILE A 1 252 ? -21.099 -6.426 22.348 1.00 95.69 252 ILE A C 1
ATOM 1963 O O . ILE A 1 252 ? -21.945 -5.776 21.743 1.00 95.69 252 ILE A O 1
ATOM 1967 N N . VAL A 1 253 ? -19.948 -5.904 22.768 1.00 95.12 253 VAL A N 1
ATOM 1968 C CA . VAL A 1 253 ? -19.621 -4.470 22.689 1.00 95.12 253 VAL A CA 1
ATOM 1969 C C . VAL A 1 253 ? -18.830 -4.095 21.439 1.00 95.12 253 VAL A C 1
ATOM 1971 O O . VAL A 1 253 ? -18.770 -2.925 21.085 1.00 95.12 253 VAL A O 1
ATOM 1974 N N . SER A 1 254 ? -18.194 -5.062 20.775 1.00 95.25 254 SER A N 1
ATOM 1975 C CA . SER A 1 254 ? -17.413 -4.807 19.563 1.00 95.25 254 SER A CA 1
ATOM 1976 C C . SER A 1 254 ? -17.330 -6.052 18.687 1.00 95.25 254 SER A C 1
ATOM 1978 O O . SER A 1 254 ? -17.167 -7.171 19.185 1.00 95.25 254 SER A O 1
ATOM 1980 N N . LEU A 1 255 ? -17.423 -5.844 17.375 1.00 96.94 255 LEU A N 1
ATOM 1981 C CA . LEU A 1 255 ? -17.189 -6.847 16.344 1.00 96.94 255 LEU A CA 1
ATOM 1982 C C . LEU A 1 255 ? -15.983 -6.459 15.482 1.00 96.94 255 LEU A C 1
ATOM 1984 O O . LEU A 1 255 ? -15.813 -5.297 15.123 1.00 96.94 255 LEU A O 1
ATOM 1988 N N . ALA A 1 256 ? -15.175 -7.444 15.089 1.00 95.69 256 ALA A N 1
ATOM 1989 C CA . ALA A 1 256 ? -14.084 -7.258 14.133 1.00 95.69 256 ALA A CA 1
ATOM 1990 C C . ALA A 1 256 ? -14.137 -8.334 13.043 1.00 95.69 256 ALA A C 1
ATOM 1992 O O . ALA A 1 256 ? -14.238 -9.523 13.345 1.00 95.69 256 ALA A O 1
ATOM 1993 N N . PHE A 1 257 ? -14.045 -7.923 11.777 1.00 94.19 257 PHE A N 1
ATOM 1994 C CA . PHE A 1 257 ? -14.079 -8.821 10.621 1.00 94.19 257 PHE A CA 1
ATOM 1995 C C . PHE A 1 257 ? -12.707 -8.896 9.934 1.00 94.19 257 PHE A C 1
ATOM 1997 O O . PHE A 1 257 ? -12.120 -7.869 9.589 1.00 94.19 257 PHE A O 1
ATOM 2004 N N . ASP A 1 258 ? -12.207 -10.114 9.724 1.00 91.75 258 ASP A N 1
ATOM 2005 C CA . ASP A 1 258 ? -11.044 -10.419 8.885 1.00 91.75 258 ASP A CA 1
ATOM 2006 C C . ASP A 1 258 ? -11.526 -10.823 7.486 1.00 91.75 258 ASP A C 1
ATOM 2008 O O . ASP A 1 258 ? -11.972 -11.952 7.260 1.00 91.75 258 ASP A O 1
ATOM 2012 N N . ALA A 1 259 ? -11.409 -9.897 6.535 1.00 87.06 259 ALA A N 1
ATOM 2013 C CA . ALA A 1 259 ? -11.813 -10.116 5.150 1.00 87.06 259 ALA A CA 1
ATOM 2014 C C . ALA A 1 259 ? -10.904 -11.090 4.382 1.00 87.06 259 ALA A C 1
ATOM 2016 O O . ALA A 1 259 ? -11.321 -11.619 3.352 1.00 87.06 259 ALA A O 1
ATOM 2017 N N . GLY A 1 260 ? -9.668 -11.315 4.842 1.00 83.94 260 GLY A N 1
ATOM 2018 C CA . GLY A 1 260 ? -8.726 -12.220 4.182 1.00 83.94 260 GLY A CA 1
ATOM 2019 C C . GLY A 1 260 ? -9.065 -13.692 4.412 1.00 83.94 260 GLY A C 1
ATOM 2020 O O . GLY A 1 260 ? -8.749 -14.532 3.569 1.00 83.94 260 GLY A O 1
ATOM 2021 N N . ARG A 1 261 ? -9.716 -13.997 5.542 1.00 86.50 261 ARG A N 1
ATOM 2022 C CA . ARG A 1 261 ? -10.004 -15.367 6.005 1.00 86.50 261 ARG A CA 1
ATOM 2023 C C . ARG A 1 261 ? -11.473 -15.630 6.324 1.00 86.50 261 ARG A C 1
ATOM 2025 O O . ARG A 1 261 ? -11.798 -16.708 6.813 1.00 86.50 261 ARG A O 1
ATOM 2032 N N . ASP A 1 262 ? -12.340 -14.650 6.088 1.00 90.75 262 ASP A N 1
ATOM 2033 C CA . ASP A 1 262 ? -13.763 -14.697 6.425 1.00 90.75 262 ASP A CA 1
ATOM 2034 C C . ASP A 1 262 ? -14.007 -15.053 7.910 1.00 90.75 262 ASP A C 1
ATOM 2036 O O . ASP A 1 262 ? -14.872 -15.867 8.247 1.00 90.75 262 ASP A O 1
ATOM 2040 N N . LEU A 1 263 ? -13.225 -14.443 8.813 1.00 93.31 263 LEU A N 1
ATOM 2041 C CA . LEU A 1 263 ? -13.338 -14.632 10.265 1.00 93.31 263 LEU A CA 1
ATOM 2042 C C . LEU A 1 263 ? -14.055 -13.449 10.915 1.00 93.31 263 LEU A C 1
ATOM 2044 O O . LEU A 1 263 ? -13.751 -12.292 10.631 1.00 93.31 263 LEU A O 1
ATOM 2048 N N . LEU A 1 264 ? -14.976 -13.738 11.828 1.00 95.75 264 LEU A N 1
ATOM 2049 C CA . LEU A 1 264 ? -15.662 -12.751 12.655 1.00 95.75 264 LEU A CA 1
ATOM 2050 C C . LEU A 1 264 ? -15.277 -12.957 14.118 1.00 95.75 264 LEU A C 1
ATOM 2052 O O . LEU A 1 264 ? -15.384 -14.061 14.650 1.00 95.75 264 LEU A O 1
ATOM 2056 N N . TYR A 1 265 ? -14.882 -11.878 14.780 1.00 97.31 265 TYR A N 1
ATOM 2057 C CA . TYR A 1 265 ? -14.571 -11.860 16.202 1.00 97.31 265 TYR A CA 1
ATOM 2058 C C . TYR A 1 265 ? -15.567 -10.985 16.946 1.00 97.31 265 TYR A C 1
ATOM 2060 O O . TYR A 1 265 ? -15.943 -9.923 16.453 1.00 97.31 265 TYR A O 1
ATOM 2068 N N . ALA A 1 266 ? -15.959 -11.419 18.139 1.00 97.12 266 ALA A N 1
ATOM 2069 C CA . ALA A 1 266 ? -16.859 -10.685 19.014 1.00 97.12 266 ALA A CA 1
ATOM 2070 C C . ALA A 1 266 ? -16.238 -10.524 20.401 1.00 97.12 266 ALA A C 1
ATOM 2072 O O . ALA A 1 266 ? -15.825 -11.513 21.010 1.00 97.12 266 ALA A O 1
ATOM 2073 N N . LEU A 1 267 ? -16.184 -9.284 20.883 1.00 97.12 267 LEU A N 1
ATOM 2074 C CA . LEU A 1 267 ? -15.745 -8.924 22.227 1.00 97.12 267 LEU A CA 1
ATOM 2075 C C . LEU A 1 267 ? -16.966 -8.722 23.129 1.00 97.12 267 LEU A C 1
ATOM 2077 O O . LEU A 1 267 ? -17.832 -7.898 22.830 1.00 97.12 267 LEU A O 1
ATOM 2081 N N . GLY A 1 268 ? -17.013 -9.458 24.236 1.00 95.19 268 GLY A N 1
ATOM 2082 C CA . GLY A 1 268 ? -17.982 -9.268 25.309 1.00 95.19 268 GLY A CA 1
ATOM 2083 C C . GLY A 1 268 ? -17.554 -8.179 26.296 1.00 95.19 268 GLY A C 1
ATOM 2084 O O . GLY A 1 268 ? -16.365 -7.911 26.480 1.00 95.19 268 GLY A O 1
ATOM 2085 N N . GLU A 1 269 ? -18.519 -7.575 26.987 1.00 93.88 269 GLU A N 1
ATOM 2086 C CA . GLU A 1 269 ? -18.282 -6.583 28.048 1.00 93.88 269 GLU A CA 1
ATOM 2087 C C . GLU A 1 269 ? -17.431 -7.141 29.211 1.00 93.88 269 GLU A C 1
ATOM 2089 O O . GLU A 1 269 ? -16.687 -6.410 29.873 1.00 93.88 269 GLU A O 1
ATOM 2094 N N . ASP A 1 270 ? -17.479 -8.461 29.406 1.00 92.19 270 ASP A N 1
ATOM 2095 C CA . ASP A 1 270 ? -16.704 -9.234 30.383 1.00 92.19 270 ASP A CA 1
ATOM 2096 C C . ASP A 1 270 ? -15.259 -9.519 29.934 1.00 92.19 270 ASP A C 1
ATOM 2098 O O . ASP A 1 270 ? -14.533 -10.249 30.605 1.00 92.19 270 ASP A O 1
ATOM 2102 N N . SER A 1 271 ? -14.819 -8.920 28.821 1.00 94.38 271 SER A N 1
ATOM 2103 C CA . SER A 1 271 ? -13.533 -9.181 28.163 1.00 94.38 271 SER A CA 1
ATOM 2104 C C . SER A 1 271 ? -13.382 -10.589 27.589 1.00 94.38 271 SER A C 1
ATOM 2106 O O . SER A 1 271 ? -12.261 -10.984 27.278 1.00 94.38 271 SER A O 1
ATOM 2108 N N . SER A 1 272 ? -14.466 -11.348 27.418 1.00 94.75 272 SER A N 1
ATOM 2109 C CA . SER A 1 272 ? -14.408 -12.608 26.682 1.00 94.75 272 SER A CA 1
ATOM 2110 C C . SER A 1 272 ? -14.390 -12.362 25.170 1.00 94.75 272 SER A C 1
ATOM 2112 O O . SER A 1 272 ? -15.004 -11.420 24.671 1.00 94.75 272 SER A O 1
ATOM 2114 N N . ILE A 1 273 ? -13.674 -13.202 24.417 1.00 96.94 273 ILE A N 1
ATOM 2115 C CA . ILE A 1 273 ? -13.597 -13.089 22.952 1.00 96.94 273 ILE A CA 1
ATOM 2116 C C . ILE A 1 273 ? -14.110 -14.374 22.309 1.00 96.94 273 ILE A C 1
ATOM 2118 O O . ILE A 1 273 ? -13.715 -15.477 22.688 1.00 96.94 273 ILE A O 1
ATOM 2122 N N . GLN A 1 274 ? -14.998 -14.247 21.329 1.00 95.12 274 GLN A N 1
ATOM 2123 C CA . GLN A 1 274 ? -15.517 -15.356 20.526 1.00 95.12 274 GLN A CA 1
ATOM 2124 C C . GLN A 1 274 ? -15.045 -15.218 19.081 1.00 95.12 274 GLN A C 1
ATOM 2126 O O . GLN A 1 274 ? -15.024 -14.112 18.551 1.00 95.12 274 GLN A O 1
ATOM 2131 N N . ALA A 1 275 ? -14.681 -16.335 18.451 1.00 95.75 275 ALA A N 1
ATOM 2132 C CA . ALA A 1 275 ? -14.247 -16.382 17.058 1.00 95.75 275 ALA A CA 1
ATOM 2133 C C . ALA A 1 275 ? -15.174 -17.285 16.237 1.00 95.75 275 ALA A C 1
ATOM 2135 O O . ALA A 1 275 ? -15.512 -18.394 16.667 1.00 95.75 275 ALA A O 1
ATOM 2136 N N . PHE A 1 276 ? -15.550 -16.820 15.049 1.00 94.56 276 PHE A N 1
ATOM 2137 C CA . PHE A 1 276 ? -16.459 -17.488 14.125 1.00 94.56 276 PHE A CA 1
ATOM 2138 C C . PHE A 1 276 ? -15.884 -17.485 12.709 1.00 94.56 276 PHE A C 1
ATOM 2140 O O . PHE A 1 276 ? -15.256 -16.517 12.290 1.00 94.56 276 PHE A O 1
ATOM 2147 N N . HIS A 1 277 ? -16.127 -18.554 11.962 1.00 93.12 277 HIS A N 1
ATOM 2148 C CA . HIS A 1 277 ? -15.812 -18.664 10.545 1.00 93.12 277 HIS A CA 1
ATOM 2149 C C . HIS A 1 277 ? -17.099 -18.487 9.744 1.00 93.12 277 HIS A C 1
ATOM 2151 O O . HIS A 1 277 ? -18.072 -19.217 9.940 1.00 93.12 277 HIS A O 1
ATOM 2157 N N . LEU A 1 278 ? -17.120 -17.503 8.848 1.00 89.81 278 LEU A N 1
ATOM 2158 C CA . LEU A 1 278 ? -18.305 -17.165 8.062 1.00 89.81 278 LEU A CA 1
ATOM 2159 C C . LEU A 1 278 ? -18.456 -18.025 6.805 1.00 89.81 278 LEU A C 1
ATOM 2161 O O . LEU A 1 278 ? -19.517 -17.986 6.185 1.00 89.81 278 LEU A O 1
ATOM 2165 N N . GLY A 1 279 ? -17.435 -18.818 6.461 1.00 79.31 279 GLY A N 1
ATOM 2166 C CA . GLY A 1 279 ? -17.425 -19.729 5.322 1.00 79.31 279 GLY A CA 1
ATOM 2167 C C . GLY A 1 279 ? -17.602 -19.045 3.962 1.00 79.31 279 GLY A C 1
ATOM 2168 O O . GLY A 1 279 ? -17.851 -17.850 3.847 1.00 79.31 279 GLY A O 1
ATOM 2169 N N . LYS A 1 280 ? -17.494 -19.840 2.891 1.00 70.56 280 LYS A N 1
ATOM 2170 C CA . LYS A 1 280 ? -17.677 -19.354 1.508 1.00 70.56 280 LYS A CA 1
ATOM 2171 C C . LYS A 1 280 ? -19.144 -19.273 1.081 1.00 70.56 280 LYS A C 1
ATOM 2173 O O . LYS A 1 280 ? -19.461 -18.643 0.078 1.00 70.56 280 LYS A O 1
ATOM 2178 N N . PHE A 1 281 ? -20.031 -19.950 1.809 1.00 70.88 281 PHE A N 1
ATOM 2179 C CA . PHE A 1 281 ? -21.461 -19.981 1.520 1.00 70.88 281 PHE A CA 1
ATOM 2180 C C . PHE A 1 281 ? -22.187 -18.901 2.316 1.00 70.88 281 PHE A C 1
ATOM 2182 O O . PHE A 1 281 ? -21.906 -18.692 3.491 1.00 70.88 281 PHE A O 1
ATOM 2189 N N . ASP A 1 282 ? -23.184 -18.277 1.697 1.00 71.44 282 ASP A N 1
ATOM 2190 C CA . ASP A 1 282 ? -23.870 -17.088 2.217 1.00 71.44 282 ASP A CA 1
ATOM 2191 C C . ASP A 1 282 ? -24.583 -17.288 3.574 1.00 71.44 282 ASP A C 1
ATOM 2193 O O . ASP A 1 282 ? -24.843 -16.332 4.292 1.00 71.44 282 ASP A O 1
ATOM 2197 N N . ASN A 1 283 ? -24.843 -18.537 3.975 1.00 74.88 283 ASN A N 1
ATOM 2198 C CA . ASN A 1 283 ? -25.449 -18.872 5.269 1.00 74.88 283 ASN A CA 1
ATOM 2199 C C . ASN A 1 283 ? -24.475 -19.444 6.308 1.00 74.88 283 ASN A C 1
ATOM 2201 O O . ASN A 1 283 ? -24.896 -19.671 7.447 1.00 74.88 283 ASN A O 1
ATOM 2205 N N . ALA A 1 284 ? -23.216 -19.700 5.945 1.00 83.38 284 ALA A N 1
ATOM 2206 C CA . ALA A 1 284 ? -22.263 -20.333 6.848 1.00 83.38 284 ALA A CA 1
ATOM 2207 C C . ALA A 1 284 ? -21.943 -19.420 8.046 1.00 83.38 284 ALA A C 1
ATOM 2209 O O . ALA A 1 284 ? -21.890 -18.189 7.926 1.00 83.38 284 ALA A O 1
ATOM 2210 N N . PHE A 1 285 ? -21.838 -20.041 9.221 1.00 89.56 285 PHE A N 1
ATOM 2211 C CA . PHE A 1 285 ? -21.546 -19.392 10.495 1.00 89.56 285 PHE A CA 1
ATOM 2212 C C . PHE A 1 285 ? -21.140 -20.466 11.513 1.00 89.56 285 PHE A C 1
ATOM 2214 O O . PHE A 1 285 ? -21.988 -21.042 12.194 1.00 89.56 285 PHE A O 1
ATOM 2221 N N . ASP A 1 286 ? -19.845 -20.746 11.601 1.00 90.06 286 ASP A N 1
ATOM 2222 C CA . ASP A 1 286 ? -19.309 -21.805 12.456 1.00 90.06 286 ASP A CA 1
ATOM 2223 C C . ASP A 1 286 ? -18.532 -21.198 13.624 1.00 90.06 286 ASP A C 1
ATOM 2225 O O . ASP A 1 286 ? -17.621 -20.395 13.427 1.00 90.06 286 ASP A O 1
ATOM 2229 N N . LYS A 1 287 ? -18.865 -21.576 14.862 1.00 90.75 287 LYS A N 1
ATOM 2230 C CA . LYS A 1 287 ? -18.114 -21.132 16.044 1.00 90.75 287 LYS A CA 1
ATOM 2231 C C . LYS A 1 287 ? -16.794 -21.898 16.138 1.00 90.75 287 LYS A C 1
ATOM 2233 O O . LYS A 1 287 ? -16.801 -23.115 16.284 1.00 90.75 287 LYS A O 1
ATOM 2238 N N . ILE A 1 288 ? -15.678 -21.172 16.108 1.00 90.94 288 ILE A N 1
ATOM 2239 C CA . ILE A 1 288 ? -14.320 -21.733 16.162 1.00 90.94 288 ILE A CA 1
ATOM 2240 C C . ILE A 1 288 ? -13.874 -21.903 17.615 1.00 90.94 288 ILE A C 1
ATOM 2242 O O . ILE A 1 288 ? -13.327 -22.934 17.997 1.00 90.94 288 ILE A O 1
ATOM 2246 N N . GLY A 1 289 ? -14.107 -20.887 18.449 1.00 90.88 289 GLY A N 1
ATOM 2247 C CA . GLY A 1 289 ? -13.663 -20.917 19.836 1.00 90.88 289 GLY A CA 1
ATOM 2248 C C . GLY A 1 289 ? -14.152 -19.745 20.675 1.00 90.88 289 GLY A C 1
ATOM 2249 O O . GLY A 1 289 ? -14.758 -18.793 20.180 1.00 90.88 289 GLY A O 1
ATOM 2250 N N . HIS A 1 290 ? -13.910 -19.851 21.978 1.00 92.75 290 HIS A N 1
ATOM 2251 C CA . HIS A 1 290 ? -14.283 -18.861 22.980 1.00 92.75 290 HIS A CA 1
ATOM 2252 C C . HIS A 1 290 ? -13.176 -18.757 24.027 1.00 92.75 290 HIS A C 1
ATOM 2254 O O . HIS A 1 290 ? -12.845 -19.743 24.682 1.00 92.75 290 HIS A O 1
ATOM 2260 N N . ALA A 1 291 ? -12.605 -17.567 24.167 1.00 93.69 291 ALA A N 1
ATOM 2261 C CA . ALA A 1 291 ? -11.602 -17.239 25.164 1.00 93.69 291 ALA A CA 1
ATOM 2262 C C . ALA A 1 291 ? -12.258 -16.425 26.289 1.00 93.69 291 ALA A C 1
ATOM 2264 O O . ALA A 1 291 ? -12.383 -15.207 26.177 1.00 93.69 291 ALA A O 1
ATOM 2265 N N . SER A 1 292 ? -12.690 -17.101 27.356 1.00 91.31 292 SER A N 1
ATOM 2266 C CA . SER A 1 292 ? -13.225 -16.484 28.582 1.00 91.31 292 SER A CA 1
ATOM 2267 C C . SER A 1 292 ? -12.124 -16.165 29.599 1.00 91.31 292 SER A C 1
ATOM 2269 O O . SER A 1 292 ? -12.093 -15.084 30.177 1.00 91.31 292 SER A O 1
ATOM 2271 N N . ASP A 1 293 ? -11.155 -17.068 29.772 1.00 91.25 293 ASP A N 1
ATOM 2272 C CA . ASP A 1 293 ? -10.120 -16.972 30.812 1.00 91.25 293 ASP A CA 1
ATOM 2273 C C . ASP A 1 293 ? -8.860 -16.225 30.340 1.00 91.25 293 ASP A C 1
ATOM 2275 O O . ASP A 1 293 ? -7.724 -16.662 30.548 1.00 91.25 293 ASP A O 1
ATOM 2279 N N . ILE A 1 294 ? -9.051 -15.080 29.673 1.00 94.38 294 ILE A N 1
ATOM 2280 C CA . ILE A 1 294 ? -7.966 -14.316 29.032 1.00 94.38 294 ILE A CA 1
ATOM 2281 C C . ILE A 1 294 ? -6.888 -13.907 30.045 1.00 94.38 294 ILE A C 1
ATOM 2283 O O . ILE A 1 294 ? -5.699 -14.048 29.760 1.00 94.38 294 IL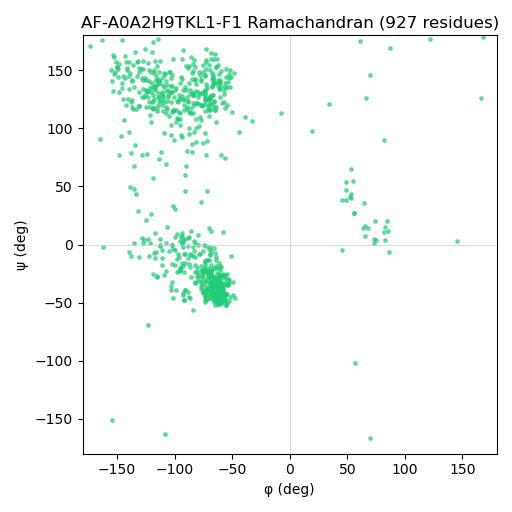E A O 1
ATOM 2287 N N . PHE A 1 295 ? -7.283 -13.447 31.236 1.00 94.00 295 PHE A N 1
ATOM 2288 C CA . PHE A 1 295 ? -6.342 -13.040 32.284 1.00 94.00 295 PHE A CA 1
ATOM 2289 C C . PHE A 1 295 ? -5.472 -14.202 32.783 1.00 94.00 295 PHE A C 1
ATOM 2291 O O . PHE A 1 295 ? -4.254 -14.056 32.910 1.00 94.00 295 PHE A O 1
ATOM 2298 N N . GLU A 1 296 ? -6.079 -15.360 33.058 1.00 93.88 296 GLU A N 1
ATOM 2299 C CA . GLU A 1 296 ? -5.357 -16.533 33.566 1.00 93.88 296 GLU A CA 1
ATOM 2300 C C . GLU A 1 296 ? -4.398 -17.066 32.498 1.00 93.88 296 GLU A C 1
ATOM 2302 O O . GLU A 1 296 ? -3.234 -17.366 32.778 1.00 93.88 296 GLU A O 1
ATOM 2307 N N . ARG A 1 297 ? -4.843 -17.087 31.232 1.00 94.06 297 ARG A N 1
ATOM 2308 C CA . ARG A 1 297 ? -3.986 -17.464 30.107 1.00 94.06 297 ARG A CA 1
ATOM 2309 C C . ARG A 1 297 ? -2.824 -16.487 29.933 1.00 94.06 297 ARG A C 1
ATOM 2311 O O . ARG A 1 297 ? -1.686 -16.940 29.811 1.00 94.06 297 ARG A O 1
ATOM 2318 N N . ALA A 1 298 ? -3.073 -15.181 29.982 1.00 93.50 298 ALA A N 1
ATOM 2319 C CA . ALA A 1 298 ? -2.021 -14.171 29.899 1.00 93.50 298 ALA A CA 1
ATOM 2320 C C . ALA A 1 298 ? -1.010 -14.300 31.053 1.00 93.50 298 ALA A C 1
ATOM 2322 O O . ALA A 1 298 ? 0.196 -14.241 30.822 1.00 93.50 298 ALA A O 1
ATOM 2323 N N . SER A 1 299 ? -1.486 -14.565 32.273 1.00 93.06 299 SER A N 1
ATOM 2324 C CA . SER A 1 299 ? -0.640 -14.796 33.454 1.00 93.06 299 SER A CA 1
ATOM 2325 C C . SER A 1 299 ? 0.206 -16.062 33.330 1.00 93.06 299 SER A C 1
ATOM 2327 O O . SER A 1 299 ? 1.364 -16.067 33.740 1.00 93.06 299 SER A O 1
ATOM 2329 N N . SER A 1 300 ? -0.329 -17.115 32.703 1.00 93.19 300 SER A N 1
ATOM 2330 C CA . SER A 1 300 ? 0.433 -18.339 32.424 1.00 93.19 300 SER A CA 1
ATOM 2331 C C . SER A 1 300 ? 1.539 -18.132 31.382 1.00 93.19 300 SER A C 1
ATOM 2333 O O . SER A 1 300 ? 2.621 -18.698 31.516 1.00 93.19 300 SER A O 1
ATOM 2335 N N . LEU A 1 301 ? 1.289 -17.301 30.361 1.00 91.25 301 LEU A N 1
ATOM 2336 C CA . LEU A 1 301 ? 2.269 -16.978 29.320 1.00 91.25 301 LEU A CA 1
ATOM 2337 C C . LEU A 1 301 ? 3.307 -15.954 29.798 1.00 91.25 301 LEU A C 1
ATOM 2339 O O . LEU A 1 301 ? 4.433 -15.967 29.310 1.00 91.25 301 LEU A O 1
ATOM 2343 N N . CYS A 1 302 ? 2.944 -15.090 30.750 1.00 89.62 302 CYS A N 1
ATOM 2344 C CA . CYS A 1 302 ? 3.805 -14.067 31.333 1.00 89.62 302 CYS A CA 1
ATOM 2345 C C . CYS A 1 302 ? 3.891 -14.211 32.869 1.00 89.62 302 CYS A C 1
ATOM 2347 O O . CYS A 1 302 ? 3.286 -13.422 33.603 1.00 89.62 302 CYS A O 1
ATOM 2349 N N . PRO A 1 303 ? 4.689 -15.165 33.393 1.00 84.12 303 PRO A N 1
ATOM 2350 C CA . PRO A 1 303 ? 4.799 -15.452 34.828 1.00 84.12 303 PRO A CA 1
ATOM 2351 C C . PRO A 1 303 ? 5.664 -14.425 35.591 1.00 84.12 303 PRO A C 1
ATOM 2353 O O . PRO A 1 303 ? 6.408 -14.768 36.504 1.00 84.12 303 PRO A O 1
ATOM 2356 N N . THR A 1 304 ? 5.600 -13.147 35.210 1.00 80.19 304 THR A N 1
ATOM 2357 C CA . THR A 1 304 ? 6.406 -12.061 35.798 1.00 80.19 304 THR A CA 1
ATOM 2358 C C . THR A 1 304 ? 5.747 -11.403 37.013 1.00 80.19 304 THR A C 1
ATOM 2360 O O . THR A 1 304 ? 6.385 -10.607 37.695 1.00 80.19 304 THR A O 1
ATOM 2363 N N . GLY A 1 305 ? 4.464 -11.687 37.267 1.00 76.94 305 GLY A N 1
ATOM 2364 C CA . GLY A 1 305 ? 3.681 -11.051 38.335 1.00 76.94 305 GLY A CA 1
ATOM 2365 C C . GLY A 1 305 ? 3.286 -9.593 38.063 1.00 76.94 305 GLY A C 1
ATOM 2366 O O . GLY A 1 305 ? 2.698 -8.957 38.931 1.00 76.94 305 GLY A O 1
ATOM 2367 N N . VAL A 1 306 ? 3.582 -9.058 36.870 1.00 79.69 306 VAL A N 1
ATOM 2368 C CA . VAL A 1 306 ? 3.253 -7.669 36.485 1.00 79.69 306 VAL A CA 1
ATOM 2369 C C . VAL A 1 306 ? 1.769 -7.491 36.143 1.00 79.69 306 VAL A C 1
ATOM 2371 O O . VAL A 1 306 ? 1.231 -6.389 36.229 1.00 79.69 306 VAL A O 1
ATOM 2374 N N . LEU A 1 307 ? 1.077 -8.574 35.784 1.00 84.62 307 LEU A N 1
ATOM 2375 C CA . LEU A 1 307 ? -0.342 -8.537 35.443 1.00 84.62 307 LEU A CA 1
ATOM 2376 C C . LEU A 1 307 ? -1.212 -8.410 36.697 1.00 84.62 307 LEU A C 1
ATOM 2378 O O . LEU A 1 307 ? -1.089 -9.191 37.638 1.00 84.62 307 LEU A O 1
ATOM 2382 N N . ASN A 1 308 ? -2.152 -7.464 36.682 1.00 84.62 308 ASN A N 1
ATOM 2383 C CA . ASN A 1 308 ? -3.103 -7.256 37.769 1.00 84.62 308 ASN A CA 1
ATOM 2384 C C . ASN A 1 308 ? -4.535 -7.541 37.304 1.00 84.62 308 ASN A C 1
ATOM 2386 O O . ASN A 1 308 ? -5.070 -6.830 36.457 1.00 84.62 308 ASN A O 1
ATOM 2390 N N . LYS A 1 309 ? -5.181 -8.540 37.916 1.00 86.19 309 LYS A N 1
ATOM 2391 C CA . LYS A 1 309 ? -6.540 -8.982 37.559 1.00 86.19 309 LYS A CA 1
ATOM 2392 C C . LYS A 1 309 ? -7.583 -7.871 37.647 1.00 86.19 309 LYS A C 1
ATOM 2394 O O . LYS A 1 309 ? -8.525 -7.862 36.868 1.00 86.19 309 LYS A O 1
ATOM 2399 N N . LYS A 1 310 ? -7.426 -6.925 38.581 1.00 85.00 310 LYS A N 1
ATOM 2400 C CA . LYS A 1 310 ? -8.412 -5.854 38.801 1.00 85.00 310 LYS A CA 1
ATOM 2401 C C . LYS A 1 310 ? -8.408 -4.794 37.701 1.00 85.00 310 LYS A C 1
ATOM 2403 O O . LYS A 1 310 ? -9.443 -4.192 37.455 1.00 85.00 310 LYS A O 1
ATOM 2408 N N . SER A 1 311 ? -7.257 -4.541 37.078 1.00 82.69 311 SER A N 1
ATOM 2409 C CA . SER A 1 311 ? -7.106 -3.535 36.018 1.00 82.69 311 SER A CA 1
ATOM 2410 C C . SER A 1 311 ? -7.060 -4.141 34.615 1.00 82.69 311 SER A C 1
ATOM 2412 O O . SER A 1 311 ? -6.925 -3.406 33.640 1.00 82.69 311 SER A O 1
ATOM 2414 N N . PHE A 1 312 ? -7.155 -5.468 34.502 1.00 88.81 312 PHE A N 1
ATOM 2415 C CA . PHE A 1 312 ? -7.090 -6.185 33.237 1.00 88.81 312 PHE A CA 1
ATOM 2416 C C . PHE A 1 312 ? -8.485 -6.287 32.612 1.00 88.81 312 PHE A C 1
ATOM 2418 O O . PHE A 1 312 ? -9.250 -7.197 32.923 1.00 88.81 312 PHE A O 1
ATOM 2425 N N . LYS A 1 313 ? -8.806 -5.348 31.721 1.00 93.44 313 LYS A N 1
ATOM 2426 C CA . LYS A 1 313 ? -9.994 -5.387 30.860 1.00 93.44 313 LYS A CA 1
ATOM 2427 C C . LYS A 1 313 ? -9.550 -5.259 29.405 1.00 93.44 313 LYS A C 1
ATOM 2429 O O . LYS A 1 313 ? -8.618 -4.510 29.126 1.00 93.44 313 LYS A O 1
ATOM 2434 N N . VAL A 1 314 ? -10.177 -5.979 28.480 1.00 95.69 314 VAL A N 1
ATOM 2435 C CA . VAL A 1 314 ? -9.935 -5.797 27.040 1.00 95.69 314 VAL A CA 1
ATOM 2436 C C . VAL A 1 314 ? -10.706 -4.559 26.577 1.00 95.69 314 VAL A C 1
ATOM 2438 O O . VAL A 1 314 ? -11.919 -4.488 26.752 1.00 95.69 314 VAL A O 1
ATOM 2441 N N . ALA A 1 315 ? -9.988 -3.572 26.042 1.00 94.50 315 ALA A N 1
ATOM 2442 C CA . ALA A 1 315 ? -10.542 -2.301 25.580 1.00 94.50 315 ALA A CA 1
ATOM 2443 C C . ALA A 1 315 ? -10.931 -2.348 24.097 1.00 94.50 315 ALA A C 1
ATOM 2445 O O . ALA A 1 315 ? -11.959 -1.802 23.718 1.00 94.50 315 ALA A O 1
ATOM 2446 N N . ALA A 1 316 ? -10.125 -3.012 23.265 1.00 95.88 316 ALA A N 1
ATOM 2447 C CA . ALA A 1 316 ? -10.357 -3.102 21.827 1.00 95.88 316 ALA A CA 1
ATOM 2448 C C . ALA A 1 316 ? -9.843 -4.425 21.251 1.00 95.88 316 ALA A C 1
ATOM 2450 O O . ALA A 1 316 ? -8.921 -5.045 21.792 1.00 95.88 316 ALA A O 1
ATOM 2451 N N . ILE A 1 317 ? -10.421 -4.830 20.123 1.00 96.94 317 ILE A N 1
ATOM 2452 C CA . ILE A 1 317 ? -9.972 -5.964 19.314 1.00 96.94 317 ILE A CA 1
ATOM 2453 C C . ILE A 1 317 ? -9.736 -5.506 17.873 1.00 96.94 317 ILE A C 1
ATOM 2455 O O . ILE A 1 317 ? -10.455 -4.660 17.351 1.00 96.94 317 ILE A O 1
ATOM 2459 N N . SER A 1 318 ? -8.716 -6.047 17.215 1.00 95.94 318 SER A N 1
ATOM 2460 C CA . SER A 1 318 ? -8.402 -5.738 15.819 1.00 95.94 318 SER A CA 1
ATOM 2461 C C . SER A 1 318 ? -8.025 -7.011 15.072 1.00 95.94 318 SER A C 1
ATOM 2463 O O . SER A 1 318 ? -7.102 -7.730 15.465 1.00 95.94 318 SER A O 1
ATOM 2465 N N . ALA A 1 319 ? -8.759 -7.294 13.995 1.00 94.12 319 ALA A N 1
ATOM 2466 C CA . ALA A 1 319 ? -8.457 -8.392 13.085 1.00 94.12 319 ALA A CA 1
ATOM 2467 C C . ALA A 1 319 ? -7.153 -8.111 12.324 1.00 94.12 319 ALA A C 1
ATOM 2469 O O . ALA A 1 319 ? -6.951 -7.001 11.825 1.00 94.12 319 ALA A O 1
ATOM 2470 N N . VAL A 1 320 ? -6.289 -9.121 12.225 1.00 90.81 320 VAL A N 1
ATOM 2471 C CA . VAL A 1 320 ? -5.014 -9.036 11.501 1.00 90.81 320 VAL A CA 1
ATOM 2472 C C . VAL A 1 320 ? -5.181 -9.702 10.143 1.00 90.81 320 VAL A C 1
ATOM 2474 O O . VAL A 1 320 ? -5.442 -10.903 10.069 1.00 90.81 320 VAL A O 1
ATOM 2477 N N . GLY A 1 321 ? -5.047 -8.916 9.075 1.00 84.69 321 GLY A N 1
ATOM 2478 C CA . GLY A 1 321 ? -5.230 -9.392 7.706 1.00 84.69 321 GLY A CA 1
ATOM 2479 C C . GLY A 1 321 ? -4.184 -10.430 7.293 1.00 84.69 321 GLY A C 1
ATOM 2480 O O . GLY A 1 321 ? -3.140 -10.590 7.930 1.00 84.69 321 GLY A O 1
ATOM 2481 N N . LEU A 1 322 ? -4.462 -11.158 6.212 1.00 81.25 322 LEU A N 1
ATOM 2482 C CA . LEU A 1 322 ? -3.545 -12.174 5.678 1.00 81.25 322 LEU A CA 1
ATOM 2483 C C . LEU A 1 322 ? -2.258 -11.547 5.118 1.00 81.25 322 LEU A C 1
ATOM 2485 O O . LEU A 1 322 ? -1.192 -12.159 5.153 1.00 81.25 322 LEU A O 1
ATOM 2489 N N . GLU A 1 323 ? -2.369 -10.322 4.615 1.00 74.56 323 GLU A N 1
ATOM 2490 C CA . GLU A 1 323 ? -1.268 -9.474 4.168 1.00 74.56 323 GLU A CA 1
ATOM 2491 C C . GLU A 1 323 ? -0.270 -9.152 5.293 1.00 74.56 323 GLU A C 1
ATOM 2493 O O . GLU A 1 323 ? 0.939 -9.090 5.049 1.00 74.56 323 GLU A O 1
ATOM 2498 N N . ASP A 1 324 ? -0.754 -9.029 6.530 1.00 76.12 324 ASP A N 1
ATOM 2499 C CA . ASP A 1 324 ? 0.054 -8.630 7.681 1.00 76.12 324 ASP A CA 1
ATOM 2500 C C . ASP A 1 324 ? 0.801 -9.804 8.298 1.00 76.12 324 ASP A C 1
ATOM 2502 O O . ASP A 1 324 ? 2.027 -9.780 8.423 1.00 76.12 324 ASP A O 1
ATOM 2506 N N . SER A 1 325 ? 0.068 -10.844 8.683 1.00 83.31 325 SER A N 1
ATOM 2507 C CA . SER A 1 325 ? 0.640 -12.034 9.302 1.00 83.31 325 SER A CA 1
ATOM 2508 C C . SER A 1 325 ? -0.146 -13.252 8.876 1.00 83.31 325 SER A C 1
ATOM 2510 O O . SER A 1 325 ? -1.370 -13.241 8.937 1.00 83.31 325 SER A O 1
ATOM 2512 N N . ALA A 1 326 ? 0.542 -14.329 8.498 1.00 83.19 326 ALA A N 1
ATOM 2513 C CA . ALA A 1 326 ? -0.107 -15.612 8.242 1.00 83.19 326 ALA A CA 1
ATOM 2514 C C . ALA A 1 326 ? -0.506 -16.332 9.545 1.00 83.19 326 ALA A C 1
ATOM 2516 O O . ALA A 1 326 ? -1.434 -17.140 9.540 1.00 83.19 326 ALA A O 1
ATOM 2517 N N . PHE A 1 327 ? 0.168 -16.029 10.658 1.00 86.00 327 PHE A N 1
ATOM 2518 C CA . PHE A 1 327 ? 0.064 -16.773 11.916 1.00 86.00 327 PHE A CA 1
ATOM 2519 C C . PHE A 1 327 ? -0.791 -16.062 12.969 1.00 86.00 327 PHE A C 1
ATOM 2521 O O . PHE A 1 327 ? -1.566 -16.710 13.684 1.00 86.00 327 PHE A O 1
ATOM 2528 N N . VAL A 1 328 ? -0.679 -14.737 13.068 1.00 89.94 328 VAL A N 1
ATOM 2529 C CA . VAL A 1 328 ? -1.495 -13.904 13.958 1.00 89.94 328 VAL A CA 1
ATOM 2530 C C . VAL A 1 328 ? -2.788 -13.540 13.239 1.00 89.94 328 VAL A C 1
ATOM 2532 O O . VAL A 1 328 ? -2.763 -13.058 12.115 1.00 89.94 328 VAL A O 1
ATOM 2535 N N . HIS A 1 329 ? -3.918 -13.766 13.905 1.00 92.81 329 HIS A N 1
ATOM 2536 C CA . HIS A 1 329 ? -5.249 -13.558 13.329 1.00 92.81 329 HIS A CA 1
ATOM 2537 C C . HIS A 1 329 ? -6.038 -12.447 14.036 1.00 92.81 329 HIS A C 1
ATOM 2539 O O . HIS A 1 329 ? -6.880 -11.785 13.429 1.00 92.81 329 HIS A O 1
ATOM 2545 N N . LEU A 1 330 ? -5.760 -12.224 15.322 1.00 95.62 330 LEU A N 1
ATOM 2546 C CA . LEU A 1 330 ? -6.397 -11.184 16.123 1.00 95.62 330 LEU A CA 1
ATOM 2547 C C . LEU A 1 330 ? -5.401 -10.626 17.142 1.00 95.62 330 LEU A C 1
ATOM 2549 O O . LEU A 1 330 ? -4.671 -11.385 17.784 1.00 95.62 330 LEU A O 1
ATOM 2553 N N . VAL A 1 331 ? -5.423 -9.307 17.325 1.00 96.12 331 VAL A N 1
ATOM 2554 C CA . VAL A 1 331 ? -4.769 -8.623 18.444 1.00 96.12 331 VAL A CA 1
ATOM 2555 C C . VAL A 1 331 ? -5.839 -7.989 19.323 1.00 96.12 331 VAL A C 1
ATOM 2557 O O . VAL A 1 331 ? -6.686 -7.244 18.837 1.00 96.12 331 VAL A O 1
ATOM 2560 N N . ALA A 1 332 ? -5.802 -8.286 20.620 1.00 96.94 332 ALA A N 1
ATOM 2561 C CA . ALA A 1 332 ? -6.623 -7.620 21.625 1.00 96.94 332 ALA A CA 1
ATOM 2562 C C . ALA A 1 332 ? -5.754 -6.680 22.466 1.00 96.94 332 ALA A C 1
ATOM 2564 O O . ALA A 1 332 ? -4.643 -7.040 22.858 1.00 96.94 332 ALA A O 1
ATOM 2565 N N . ILE A 1 333 ? -6.262 -5.485 22.748 1.00 95.88 333 ILE A N 1
ATOM 2566 C CA . ILE A 1 333 ? -5.562 -4.441 23.500 1.00 95.88 333 ILE A CA 1
ATOM 2567 C C . ILE A 1 333 ? -6.299 -4.240 24.816 1.00 95.88 333 ILE A C 1
ATOM 2569 O O . ILE A 1 333 ? -7.514 -4.037 24.829 1.00 95.88 333 ILE A O 1
ATOM 2573 N N . THR A 1 334 ? -5.580 -4.315 25.931 1.00 94.69 334 THR A N 1
ATOM 2574 C CA . THR A 1 334 ? -6.165 -4.092 27.255 1.00 94.69 334 THR A CA 1
ATOM 2575 C C . THR A 1 334 ? -6.193 -2.614 27.633 1.00 94.69 334 THR A C 1
ATOM 2577 O O . THR A 1 334 ? -5.418 -1.810 27.115 1.00 94.69 334 THR A O 1
ATOM 2580 N N . THR A 1 335 ? -7.031 -2.261 28.608 1.00 92.25 335 THR A N 1
ATOM 2581 C CA . THR A 1 335 ? -7.098 -0.921 29.213 1.00 92.25 335 THR A CA 1
ATOM 2582 C C . THR A 1 335 ? -5.740 -0.451 29.730 1.00 92.25 335 THR A C 1
ATOM 2584 O O . THR A 1 335 ? -5.425 0.725 29.619 1.00 92.25 335 THR A O 1
ATOM 2587 N N . CYS A 1 336 ? -4.909 -1.373 30.228 1.00 88.44 336 CYS A N 1
ATOM 2588 C CA . CYS A 1 336 ? -3.559 -1.098 30.719 1.00 88.44 336 CYS A CA 1
ATOM 2589 C C . CYS A 1 336 ? -2.452 -1.144 29.643 1.00 88.44 336 CYS A C 1
ATOM 2591 O O . CYS A 1 336 ? -1.273 -1.035 29.977 1.00 88.44 336 CYS A O 1
ATOM 2593 N N . GLY A 1 337 ? -2.794 -1.291 28.358 1.00 88.38 337 GLY A N 1
ATOM 2594 C CA . GLY A 1 337 ? -1.839 -1.195 27.244 1.00 88.38 337 GLY A CA 1
ATOM 2595 C C . GLY A 1 337 ? -1.070 -2.476 26.927 1.00 88.38 337 GLY A C 1
ATOM 2596 O O . GLY A 1 337 ? -0.016 -2.418 26.298 1.00 88.38 337 GLY A O 1
ATOM 2597 N N . ILE A 1 338 ? -1.577 -3.635 27.349 1.00 91.56 338 ILE A N 1
ATOM 2598 C CA . ILE A 1 338 ? -1.017 -4.944 26.994 1.00 91.56 338 ILE A CA 1
ATOM 2599 C C . ILE A 1 338 ? -1.624 -5.386 25.662 1.00 91.56 338 ILE A C 1
ATOM 2601 O O . ILE A 1 338 ? -2.846 -5.359 25.505 1.00 91.56 338 ILE A O 1
ATOM 2605 N N . LYS A 1 339 ? -0.785 -5.847 24.725 1.00 93.12 339 LYS A N 1
ATOM 2606 C CA . LYS A 1 339 ? -1.244 -6.479 23.477 1.00 93.12 339 LYS A CA 1
ATOM 2607 C C . LYS A 1 339 ? -1.250 -7.999 23.636 1.00 93.12 339 LYS A C 1
ATOM 2609 O O . LYS A 1 339 ? -0.251 -8.599 24.037 1.00 93.12 339 LYS A O 1
ATOM 2614 N N . LEU A 1 340 ? -2.370 -8.620 23.300 1.00 95.25 340 LEU A N 1
ATOM 2615 C CA . LEU A 1 340 ? -2.597 -10.058 23.371 1.00 95.25 340 LEU A CA 1
ATOM 2616 C C . LEU A 1 340 ? -2.792 -10.585 21.952 1.00 95.25 340 LEU A C 1
ATOM 2618 O O . LEU A 1 340 ? -3.714 -10.160 21.259 1.00 95.25 340 LEU A O 1
ATOM 2622 N N . TYR A 1 341 ? -1.936 -11.504 21.523 1.00 94.81 341 TYR A N 1
ATOM 2623 C CA . TYR A 1 341 ? -1.967 -12.052 20.168 1.00 94.81 341 TYR A CA 1
ATOM 2624 C C . TYR A 1 341 ? -2.660 -13.410 20.170 1.00 94.81 341 TYR A C 1
ATOM 2626 O O . TYR A 1 341 ? -2.337 -14.271 20.997 1.00 94.81 341 TYR A O 1
ATOM 2634 N N . PHE A 1 342 ? -3.576 -13.612 19.225 1.00 95.06 342 PHE A N 1
ATOM 2635 C CA . PHE A 1 342 ? -4.339 -14.844 19.056 1.00 95.06 342 PHE A CA 1
ATOM 2636 C C . PHE A 1 342 ? -4.144 -15.444 17.661 1.00 95.06 342 PHE A C 1
ATOM 2638 O O . PHE A 1 342 ? -3.936 -14.733 16.673 1.00 95.06 342 PHE A O 1
ATOM 2645 N N . THR A 1 343 ? -4.252 -16.769 17.579 1.00 92.81 343 THR A N 1
ATOM 2646 C CA . THR A 1 343 ? -4.219 -17.533 16.324 1.00 92.81 343 THR A CA 1
ATOM 2647 C C . THR A 1 343 ? -5.423 -18.454 16.206 1.00 92.81 343 THR A C 1
ATOM 2649 O O . THR A 1 343 ? -6.004 -18.852 17.221 1.00 92.81 343 THR A O 1
ATOM 2652 N N . THR A 1 344 ? -5.744 -18.829 14.965 1.00 91.25 344 THR A N 1
ATOM 2653 C CA . THR A 1 344 ? -6.706 -19.899 14.666 1.00 91.25 344 THR A CA 1
ATOM 2654 C C . THR A 1 344 ? -6.077 -21.196 14.143 1.00 91.25 344 THR A C 1
ATOM 2656 O O . THR A 1 344 ? -6.782 -22.169 13.857 1.00 91.25 344 THR A O 1
ATOM 2659 N N . LEU A 1 345 ? -4.741 -21.221 14.052 1.00 87.62 345 LEU A N 1
ATOM 2660 C CA . LEU A 1 345 ? -3.961 -22.358 13.567 1.00 87.62 345 LEU A CA 1
ATOM 2661 C C . LEU A 1 345 ? -3.688 -23.375 14.673 1.00 87.62 345 LEU A C 1
ATOM 2663 O O . LEU A 1 345 ? -3.432 -23.020 15.835 1.00 87.62 345 LEU A O 1
ATOM 2667 N N . LYS A 1 346 ? -3.617 -24.653 14.293 1.00 84.06 346 LYS A N 1
ATOM 2668 C CA . LYS A 1 346 ? -3.166 -25.717 15.201 1.00 84.06 346 LYS A CA 1
ATOM 2669 C C . LYS A 1 346 ? -1.681 -25.578 15.523 1.00 84.06 346 LYS A C 1
ATOM 2671 O O . LYS A 1 346 ? -0.919 -24.962 14.786 1.00 84.06 346 LYS A O 1
ATOM 2676 N N . ARG A 1 347 ? -1.248 -26.196 16.625 1.00 79.75 347 ARG A N 1
ATOM 2677 C CA . ARG A 1 347 ? 0.162 -26.171 17.045 1.00 79.75 347 ARG A CA 1
ATOM 2678 C C . ARG A 1 347 ? 1.102 -26.762 15.987 1.00 79.75 347 ARG A C 1
ATOM 2680 O O . ARG A 1 347 ? 2.165 -26.194 15.771 1.00 79.75 347 ARG A O 1
ATOM 2687 N N . ASP A 1 348 ? 0.689 -27.833 15.311 1.00 77.00 348 ASP A N 1
ATOM 2688 C CA . ASP A 1 348 ? 1.496 -28.494 14.274 1.00 77.00 348 ASP A CA 1
ATOM 2689 C C . ASP A 1 348 ? 1.640 -27.625 13.013 1.00 77.00 348 ASP A C 1
ATOM 2691 O O . ASP A 1 348 ? 2.708 -27.562 12.412 1.00 77.00 348 ASP A O 1
ATOM 2695 N N . GLU A 1 349 ? 0.589 -26.882 12.656 1.00 76.06 349 GLU A N 1
ATOM 2696 C CA . GLU A 1 349 ? 0.566 -25.994 11.485 1.00 76.06 349 GLU A CA 1
ATOM 2697 C C . GLU A 1 349 ? 1.450 -24.754 11.671 1.00 76.06 349 GLU A C 1
ATOM 2699 O O . GLU A 1 349 ? 1.909 -24.168 10.695 1.00 76.06 349 GLU A O 1
ATOM 2704 N N . ARG A 1 350 ? 1.756 -24.370 12.917 1.00 73.25 350 ARG A N 1
ATOM 2705 C CA . ARG A 1 350 ? 2.667 -23.247 13.214 1.00 73.25 350 ARG A CA 1
ATOM 2706 C C . ARG A 1 350 ? 4.128 -23.550 12.902 1.00 73.25 350 ARG A C 1
ATOM 2708 O O . ARG A 1 350 ? 4.935 -22.629 12.896 1.00 73.25 350 ARG A O 1
ATOM 2715 N N . ALA A 1 351 ? 4.475 -24.817 12.676 1.00 71.06 351 ALA A N 1
ATOM 2716 C CA . ALA A 1 351 ? 5.810 -25.204 12.236 1.00 71.06 351 ALA A CA 1
ATOM 2717 C C . ALA A 1 351 ? 5.999 -25.055 10.714 1.00 71.06 351 ALA A C 1
ATOM 2719 O O . ALA A 1 351 ? 7.125 -25.169 10.229 1.00 71.06 351 ALA A O 1
ATOM 2720 N N . TYR A 1 352 ? 4.920 -24.826 9.956 1.00 74.31 352 TYR A N 1
ATOM 2721 C CA . TYR A 1 352 ? 4.987 -24.639 8.509 1.00 74.31 352 TYR A CA 1
ATOM 2722 C C . TYR A 1 352 ? 5.528 -23.265 8.129 1.00 74.31 352 TYR A C 1
ATOM 2724 O O . TYR A 1 352 ? 5.417 -22.293 8.875 1.00 74.31 352 TYR A O 1
ATOM 2732 N N . SER A 1 353 ? 6.111 -23.180 6.932 1.00 68.69 353 SER A N 1
ATOM 2733 C CA . SER A 1 353 ? 6.535 -21.893 6.384 1.00 68.69 353 SER A CA 1
ATOM 2734 C C . SER A 1 353 ? 5.324 -21.039 5.995 1.00 68.69 353 SER A C 1
ATOM 2736 O O . SER A 1 353 ? 4.263 -21.563 5.643 1.00 68.69 353 SER A O 1
ATOM 2738 N N . ARG A 1 354 ? 5.493 -19.710 5.988 1.00 68.88 354 ARG A N 1
ATOM 2739 C CA . ARG A 1 354 ? 4.453 -18.746 5.578 1.00 68.88 354 ARG A CA 1
ATOM 2740 C C . ARG A 1 354 ? 3.780 -19.143 4.256 1.00 68.88 354 ARG A C 1
ATOM 2742 O O . ARG A 1 354 ? 2.555 -19.186 4.173 1.00 68.88 354 ARG A O 1
ATOM 2749 N N . ASN A 1 355 ? 4.573 -19.519 3.252 1.00 69.56 355 ASN A N 1
ATOM 2750 C CA . ASN A 1 355 ? 4.067 -19.912 1.933 1.00 69.56 355 ASN A CA 1
ATOM 2751 C C . ASN A 1 355 ? 3.241 -21.203 1.971 1.00 69.56 355 ASN A C 1
ATOM 2753 O O . ASN A 1 355 ? 2.264 -21.321 1.238 1.00 69.56 355 ASN A O 1
ATOM 2757 N N . GLN A 1 356 ? 3.594 -22.155 2.838 1.00 69.94 356 GLN A N 1
ATOM 2758 C CA . GLN A 1 356 ? 2.823 -23.389 3.002 1.00 69.94 356 GLN A CA 1
ATOM 2759 C C . GLN A 1 356 ? 1.462 -23.126 3.650 1.00 69.94 356 GLN A C 1
ATOM 2761 O O . GLN A 1 356 ? 0.480 -23.729 3.234 1.00 69.94 356 GLN A O 1
ATOM 2766 N N . ILE A 1 357 ? 1.381 -22.203 4.612 1.00 69.00 357 ILE A N 1
ATOM 2767 C CA . ILE A 1 357 ? 0.117 -21.829 5.269 1.00 69.00 357 ILE A CA 1
ATOM 2768 C C . ILE A 1 357 ? -0.804 -21.094 4.295 1.00 69.00 357 ILE A C 1
ATOM 2770 O O . ILE A 1 357 ? -1.991 -21.399 4.201 1.00 69.00 357 ILE A O 1
ATOM 2774 N N . ILE A 1 358 ? -0.251 -20.156 3.522 1.00 67.50 358 ILE A N 1
ATOM 2775 C CA . ILE A 1 358 ? -1.019 -19.432 2.502 1.00 67.50 358 ILE A CA 1
ATOM 2776 C C . ILE A 1 358 ? -1.539 -20.404 1.430 1.00 67.50 358 ILE A C 1
ATOM 2778 O O . ILE A 1 358 ? -2.672 -20.263 0.973 1.00 67.50 358 ILE A O 1
ATOM 2782 N N . ALA A 1 359 ? -0.742 -21.406 1.046 1.00 63.16 359 ALA A N 1
ATOM 2783 C CA . ALA A 1 359 ? -1.127 -22.399 0.047 1.00 63.16 359 ALA A CA 1
ATOM 2784 C C . ALA A 1 359 ? -2.106 -23.463 0.574 1.00 63.16 359 ALA A C 1
ATOM 2786 O O . ALA A 1 359 ? -2.915 -23.975 -0.200 1.00 63.16 359 ALA A O 1
ATOM 2787 N N . SER A 1 360 ? -2.044 -23.819 1.862 1.00 62.03 360 SER A N 1
ATOM 2788 C CA . SER A 1 360 ? -2.842 -24.914 2.424 1.00 62.03 360 SER A CA 1
ATOM 2789 C C . SER A 1 360 ? -4.320 -24.563 2.588 1.00 62.03 360 SER A C 1
ATOM 2791 O O . SER A 1 360 ? -5.145 -25.477 2.600 1.00 62.03 360 SER A O 1
ATOM 2793 N N . SER A 1 361 ? -4.670 -23.270 2.693 1.00 63.47 361 SER A N 1
ATOM 2794 C CA . SER A 1 361 ? -6.046 -22.797 2.918 1.00 63.47 361 SER A CA 1
ATOM 2795 C C . SER A 1 361 ? -6.761 -23.606 4.018 1.00 63.47 361 SER A C 1
ATOM 2797 O O . SER A 1 361 ? -7.940 -23.950 3.871 1.00 63.47 361 SER A O 1
ATOM 2799 N N . SER A 1 362 ? -6.042 -23.976 5.087 1.00 62.94 362 SER A N 1
ATOM 2800 C CA . SER A 1 362 ? -6.603 -24.802 6.155 1.00 62.94 362 SER A CA 1
ATOM 2801 C C . SER A 1 362 ? -7.778 -24.086 6.820 1.00 62.94 362 SER A C 1
ATOM 2803 O O . SER A 1 362 ? -7.766 -22.872 7.024 1.00 62.94 362 SER A O 1
ATOM 2805 N N . LEU A 1 363 ? -8.834 -24.844 7.124 1.00 70.81 363 LEU A N 1
ATOM 2806 C CA . LEU A 1 363 ? -9.982 -24.301 7.842 1.00 70.81 363 LEU A CA 1
ATOM 2807 C C . LEU A 1 363 ? -9.548 -23.910 9.263 1.00 70.81 363 LEU A C 1
ATOM 2809 O O . LEU A 1 363 ? -8.814 -24.673 9.891 1.00 70.81 363 LEU A O 1
ATOM 2813 N N . PRO A 1 364 ? -10.011 -22.770 9.793 1.00 78.88 364 PRO A N 1
ATOM 2814 C CA . PRO A 1 364 ? -9.723 -22.364 11.164 1.00 78.88 364 PRO A CA 1
ATOM 2815 C C . PRO A 1 364 ? -10.377 -23.352 12.142 1.00 78.88 364 PRO A C 1
ATOM 2817 O O . PRO A 1 364 ? -11.586 -23.578 12.084 1.00 78.88 364 PRO A O 1
ATOM 2820 N N . VAL A 1 365 ? -9.588 -23.967 13.032 1.00 79.81 365 VAL A N 1
ATOM 2821 C CA . VAL A 1 365 ? -10.078 -25.042 13.929 1.00 79.81 365 VAL A CA 1
ATOM 2822 C C . VAL A 1 365 ? -9.960 -24.685 15.407 1.00 79.81 365 VAL A C 1
ATOM 2824 O O . VAL A 1 365 ? -10.685 -25.237 16.231 1.00 79.81 365 VAL A O 1
ATOM 2827 N N . THR A 1 366 ? -9.040 -23.795 15.773 1.00 88.12 366 THR A N 1
ATOM 2828 C CA . THR A 1 366 ? -8.792 -23.426 17.172 1.00 88.12 366 THR A CA 1
ATOM 2829 C C . THR A 1 366 ? -8.882 -21.917 17.356 1.00 88.12 366 THR A C 1
ATOM 2831 O O . THR A 1 366 ? -8.943 -21.163 16.393 1.00 88.12 366 THR A O 1
ATOM 2834 N N . PHE A 1 367 ? -8.922 -21.456 18.604 1.00 93.44 367 PHE A N 1
ATOM 2835 C CA . PHE A 1 367 ? -8.758 -20.043 18.929 1.00 93.44 367 PHE A CA 1
ATOM 2836 C C . PHE A 1 367 ? -7.996 -19.941 20.245 1.00 93.44 367 PHE A C 1
ATOM 2838 O O . PHE A 1 367 ? -8.528 -20.279 21.302 1.00 93.44 367 PHE A O 1
ATOM 2845 N N . GLU A 1 368 ? -6.727 -19.542 20.182 1.00 92.38 368 GLU A N 1
ATOM 2846 C CA . GLU A 1 368 ? -5.868 -19.496 21.365 1.00 92.38 368 GLU A CA 1
ATOM 2847 C C . GLU A 1 368 ? -4.941 -18.284 21.386 1.00 92.38 368 GLU A C 1
ATOM 2849 O O . GLU A 1 368 ? -4.496 -17.794 20.348 1.00 92.38 368 GLU A O 1
ATOM 2854 N N . MET A 1 369 ? -4.621 -17.835 22.602 1.00 94.19 369 MET A N 1
ATOM 2855 C CA . MET A 1 369 ? -3.604 -16.818 22.845 1.00 94.19 369 MET A CA 1
ATOM 2856 C C . MET A 1 369 ? -2.209 -17.441 22.772 1.00 94.19 369 MET A C 1
ATOM 2858 O O . MET A 1 369 ? -1.931 -18.437 23.453 1.00 94.19 369 MET A O 1
ATOM 2862 N N . ILE A 1 370 ? -1.342 -16.810 21.984 1.00 91.94 370 ILE A N 1
ATOM 2863 C CA . ILE A 1 370 ? 0.006 -17.290 21.660 1.00 91.94 370 ILE A CA 1
ATOM 2864 C C . ILE A 1 370 ? 1.119 -16.387 22.198 1.00 91.94 370 ILE A C 1
ATOM 2866 O O . ILE A 1 370 ? 2.209 -16.884 22.467 1.00 91.94 370 ILE A O 1
ATOM 2870 N N . HIS A 1 371 ? 0.856 -15.088 22.385 1.00 92.38 371 HIS A N 1
ATOM 2871 C CA . HIS A 1 371 ? 1.862 -14.132 22.848 1.00 92.38 371 HIS A CA 1
ATOM 2872 C C . HIS A 1 371 ? 1.250 -12.996 23.677 1.00 92.38 371 HIS A C 1
ATOM 2874 O O . HIS A 1 371 ? 0.164 -12.502 23.359 1.00 92.38 371 HIS A O 1
ATOM 2880 N N . VAL A 1 372 ? 1.981 -12.549 24.703 1.00 92.88 372 VAL A N 1
ATOM 2881 C CA . VAL A 1 372 ? 1.648 -11.383 25.539 1.00 92.88 372 VAL A CA 1
ATOM 2882 C C . VAL A 1 372 ? 2.741 -10.323 25.423 1.00 92.88 372 VAL A C 1
ATOM 2884 O O . VAL A 1 372 ? 3.879 -10.536 25.834 1.00 92.88 372 VAL A O 1
ATOM 2887 N N . ARG A 1 373 ? 2.400 -9.141 24.920 1.00 90.44 373 ARG A N 1
ATOM 2888 C CA . ARG A 1 373 ? 3.333 -8.015 24.813 1.00 90.44 373 ARG A CA 1
ATOM 2889 C C . ARG A 1 373 ? 2.993 -6.964 25.859 1.00 90.44 373 ARG A C 1
ATOM 2891 O O . ARG A 1 373 ? 1.906 -6.388 25.836 1.00 90.44 373 ARG A O 1
ATOM 2898 N N . LEU A 1 374 ? 3.924 -6.741 26.780 1.00 89.00 374 LEU A N 1
ATOM 2899 C CA . LEU A 1 374 ? 3.764 -5.794 27.882 1.00 89.00 374 LEU A CA 1
ATOM 2900 C C . LEU A 1 374 ? 4.002 -4.356 27.408 1.00 89.00 374 LEU A C 1
ATOM 2902 O O . LEU A 1 374 ? 4.819 -4.177 26.508 1.00 89.00 374 LEU A O 1
ATOM 2906 N N . PRO A 1 375 ? 3.343 -3.340 27.993 1.00 85.06 375 PRO A N 1
ATOM 2907 C CA . PRO A 1 375 ? 3.574 -1.942 27.639 1.00 85.06 375 PRO A CA 1
ATOM 2908 C C . PRO A 1 375 ? 5.017 -1.518 27.939 1.00 85.06 375 PRO A C 1
ATOM 2910 O O . PRO A 1 375 ? 5.675 -2.077 28.819 1.00 85.06 375 PRO A O 1
ATOM 2913 N N . ALA A 1 376 ? 5.504 -0.509 27.221 1.00 78.12 376 ALA A N 1
ATOM 2914 C CA . ALA A 1 376 ? 6.801 0.093 27.503 1.00 78.12 376 ALA A CA 1
ATOM 2915 C C . ALA A 1 376 ? 6.767 0.831 28.843 1.00 78.12 376 ALA A C 1
ATOM 2917 O O . ALA A 1 376 ? 5.804 1.548 29.110 1.00 78.12 376 ALA A O 1
ATOM 2918 N N . GLU A 1 377 ? 7.803 0.682 29.669 1.00 69.38 377 GLU A N 1
ATOM 2919 C CA . GLU A 1 377 ? 7.934 1.374 30.965 1.00 69.38 377 GLU A CA 1
ATOM 2920 C C . GLU A 1 377 ? 9.210 2.232 31.070 1.00 69.38 377 GLU A C 1
ATOM 2922 O O . GLU A 1 377 ? 9.357 3.010 32.016 1.00 69.38 377 GLU A O 1
ATOM 2927 N N . GLU A 1 378 ? 10.138 2.107 30.119 1.00 55.31 378 GLU A N 1
ATOM 2928 C CA . GLU A 1 378 ? 11.447 2.764 30.162 1.00 55.31 378 GLU A CA 1
ATOM 2929 C C . GLU A 1 378 ? 11.345 4.276 29.896 1.00 55.31 378 GLU A C 1
ATOM 2931 O O . GLU A 1 378 ? 10.583 4.727 29.046 1.00 55.31 378 GLU A O 1
ATOM 2936 N N . GLY A 1 379 ? 12.094 5.080 30.661 1.00 49.25 379 GLY A N 1
ATOM 2937 C CA . GLY A 1 379 ? 12.146 6.544 30.517 1.00 49.25 379 GLY A CA 1
ATOM 2938 C C . GLY A 1 379 ? 11.068 7.341 31.267 1.00 49.25 379 GLY A C 1
ATOM 2939 O O . GLY A 1 379 ? 11.161 8.567 31.334 1.00 49.25 379 GLY A O 1
ATOM 2940 N N . ARG A 1 380 ? 10.074 6.697 31.896 1.00 58.66 380 ARG A N 1
ATOM 2941 C CA . ARG A 1 380 ? 9.031 7.414 32.651 1.00 58.66 380 ARG A CA 1
ATOM 2942 C C . ARG A 1 380 ? 9.511 7.801 34.055 1.00 58.66 380 ARG A C 1
ATOM 2944 O O . ARG A 1 380 ? 9.880 6.937 34.854 1.00 58.66 380 ARG A O 1
ATOM 2951 N N . GLN A 1 381 ? 9.500 9.105 34.373 1.00 43.72 381 GLN A N 1
ATOM 2952 C CA . GLN A 1 381 ? 9.789 9.603 35.724 1.00 43.72 381 GLN A CA 1
ATOM 2953 C C . GLN A 1 381 ? 8.838 8.939 36.725 1.00 43.72 381 GLN A C 1
ATOM 2955 O O . GLN A 1 381 ? 7.619 9.093 36.659 1.00 43.72 381 GLN A O 1
ATOM 2960 N N . ARG A 1 382 ? 9.411 8.178 37.660 1.00 46.78 382 ARG A N 1
ATOM 2961 C CA . ARG A 1 382 ? 8.662 7.561 38.752 1.00 46.78 382 ARG A CA 1
ATOM 2962 C C . ARG A 1 382 ? 8.222 8.663 39.701 1.00 46.78 382 ARG A C 1
ATOM 2964 O O . ARG A 1 382 ? 9.046 9.260 40.389 1.00 46.78 382 ARG A O 1
ATOM 2971 N N . ASP A 1 383 ? 6.925 8.924 39.729 1.00 41.22 383 ASP A N 1
ATOM 2972 C CA . ASP A 1 383 ? 6.338 9.902 40.631 1.00 41.22 383 ASP A CA 1
ATOM 2973 C C . ASP A 1 383 ? 6.543 9.420 42.081 1.00 41.22 383 ASP A C 1
ATOM 2975 O O . ASP A 1 383 ? 5.906 8.462 42.530 1.00 41.22 383 ASP A O 1
ATOM 2979 N N . ALA A 1 384 ? 7.478 10.039 42.809 1.00 43.38 384 ALA A N 1
ATOM 2980 C CA . ALA A 1 384 ? 7.955 9.569 44.118 1.00 43.38 384 ALA A CA 1
ATOM 2981 C C . ALA A 1 384 ? 6.880 9.600 45.228 1.00 43.38 384 ALA A C 1
ATOM 2983 O O . ALA A 1 384 ? 7.110 9.123 46.337 1.00 43.38 384 ALA A O 1
ATOM 2984 N N . ARG A 1 385 ? 5.700 10.170 44.945 1.00 50.59 385 ARG A N 1
ATOM 2985 C CA . ARG A 1 385 ? 4.606 10.383 45.905 1.00 50.59 385 ARG A CA 1
ATOM 2986 C C . ARG A 1 385 ? 3.569 9.260 45.971 1.00 50.59 385 ARG A C 1
ATOM 2988 O O . ARG A 1 385 ? 2.737 9.301 46.874 1.00 50.59 385 ARG A O 1
ATOM 2995 N N . ARG A 1 386 ? 3.586 8.258 45.081 1.00 46.66 386 ARG A N 1
ATOM 2996 C CA . ARG A 1 386 ? 2.686 7.093 45.206 1.00 46.66 386 ARG A CA 1
ATOM 2997 C C . ARG A 1 386 ? 3.513 5.812 45.355 1.00 46.66 386 ARG A C 1
ATOM 2999 O O . ARG A 1 386 ? 4.283 5.442 44.477 1.00 46.66 386 ARG A O 1
ATOM 3006 N N . MET A 1 387 ? 3.352 5.141 46.496 1.00 42.34 387 MET A N 1
ATOM 3007 C CA . MET A 1 387 ? 4.173 3.998 46.930 1.00 42.34 387 MET A CA 1
ATOM 3008 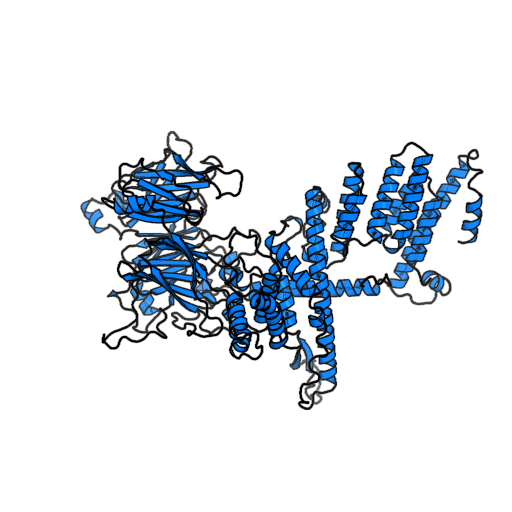C C . MET A 1 387 ? 3.970 2.700 46.113 1.00 42.34 387 MET A C 1
ATOM 3010 O O . MET A 1 387 ? 4.704 1.740 46.322 1.00 42.34 387 MET A O 1
ATOM 3014 N N . PHE A 1 388 ? 3.037 2.675 45.152 1.00 45.47 388 PHE A N 1
ATOM 3015 C CA . PHE A 1 388 ? 2.868 1.614 44.150 1.00 45.47 388 PHE A CA 1
ATOM 3016 C C . PHE A 1 388 ? 2.545 2.263 42.794 1.00 45.47 388 PHE A C 1
ATOM 3018 O O . PHE A 1 388 ? 1.398 2.626 42.554 1.00 45.47 388 PHE A O 1
ATOM 3025 N N . ASN A 1 389 ? 3.537 2.456 41.922 1.00 48.53 389 ASN A N 1
ATOM 3026 C CA . ASN A 1 389 ? 3.365 3.153 40.640 1.00 48.53 389 ASN A CA 1
ATOM 3027 C C . ASN A 1 389 ? 3.921 2.321 39.477 1.00 48.53 389 ASN A C 1
ATOM 3029 O O . ASN A 1 389 ? 5.004 2.599 38.967 1.00 48.53 389 ASN A O 1
ATOM 3033 N N . ALA A 1 390 ? 3.175 1.296 39.061 1.00 54.84 390 ALA A N 1
ATOM 3034 C CA . ALA A 1 390 ? 3.288 0.780 37.698 1.00 54.84 390 ALA A CA 1
ATOM 3035 C C . ALA A 1 390 ? 2.542 1.744 36.763 1.00 54.84 390 ALA A C 1
ATOM 3037 O O . ALA A 1 390 ? 1.485 2.266 37.133 1.00 54.84 390 ALA A O 1
ATOM 3038 N N . TRP A 1 391 ? 3.087 2.009 35.575 1.00 65.25 391 TRP A N 1
ATOM 3039 C CA . TRP A 1 391 ? 2.369 2.764 34.550 1.00 65.25 391 TRP A CA 1
ATOM 3040 C C . TRP A 1 391 ? 1.069 2.029 34.208 1.00 65.25 391 TRP A C 1
ATOM 3042 O O . TRP A 1 391 ? 1.099 0.865 33.819 1.00 65.25 391 TRP A O 1
ATOM 3052 N N . ASN A 1 392 ? -0.071 2.697 34.379 1.00 72.62 392 ASN A N 1
ATOM 3053 C CA . ASN A 1 392 ? -1.380 2.103 34.135 1.00 72.62 392 ASN A CA 1
ATOM 3054 C C . ASN A 1 392 ? -2.224 3.095 33.325 1.00 72.62 392 ASN A C 1
ATOM 3056 O O . ASN A 1 392 ? -2.918 3.923 33.923 1.00 72.62 392 ASN A O 1
ATOM 3060 N N . PRO A 1 393 ? -2.102 3.078 31.986 1.00 82.38 393 PRO A N 1
ATOM 3061 C CA . PRO A 1 393 ? -2.904 3.934 31.135 1.00 82.38 393 PRO A CA 1
ATOM 3062 C C . PRO A 1 393 ? -4.372 3.514 31.260 1.00 82.38 393 PRO A C 1
ATOM 3064 O O . PRO A 1 393 ? -4.679 2.407 31.707 1.00 82.38 393 PRO A O 1
ATOM 3067 N N . ASN A 1 394 ? -5.279 4.414 30.900 1.00 88.56 394 ASN A N 1
ATOM 3068 C CA . ASN A 1 394 ? -6.709 4.136 30.883 1.00 88.56 394 ASN A CA 1
ATOM 3069 C C . ASN A 1 394 ? -7.189 4.177 29.436 1.00 88.56 394 ASN A C 1
ATOM 3071 O O . ASN A 1 394 ? -7.791 5.158 29.001 1.00 88.56 394 ASN A O 1
ATOM 3075 N N . ILE A 1 395 ? -6.826 3.140 28.682 1.00 91.75 395 ILE A N 1
ATOM 3076 C CA . ILE A 1 395 ? -7.143 3.050 27.260 1.00 91.75 395 ILE A CA 1
ATOM 3077 C C . ILE A 1 395 ? -8.627 2.748 27.091 1.00 91.75 395 ILE A C 1
ATOM 3079 O O . ILE A 1 395 ? -9.103 1.710 27.556 1.00 91.75 395 ILE A O 1
ATOM 3083 N N . HIS A 1 396 ? -9.344 3.636 26.404 1.00 91.19 396 HIS A N 1
ATOM 3084 C CA . HIS A 1 396 ? -10.767 3.466 26.091 1.00 91.19 396 HIS A CA 1
ATOM 3085 C C . HIS A 1 396 ? -11.033 3.140 24.622 1.00 91.19 396 HIS A C 1
ATOM 3087 O O . HIS A 1 396 ? -12.065 2.548 24.331 1.00 91.19 396 HIS A O 1
ATOM 3093 N N . THR A 1 397 ? -10.121 3.482 23.708 1.00 92.31 397 THR A N 1
ATOM 3094 C CA . THR A 1 397 ? -10.191 3.077 22.297 1.00 92.31 397 THR A CA 1
ATOM 3095 C C . THR A 1 397 ? -8.795 2.828 21.740 1.00 92.31 397 THR A C 1
ATOM 3097 O O . THR A 1 397 ? -7.826 3.477 22.147 1.00 92.31 397 THR A O 1
ATOM 3100 N N . ALA A 1 398 ? -8.670 1.856 20.839 1.00 95.25 398 ALA A N 1
ATOM 3101 C CA . ALA A 1 398 ? -7.402 1.540 20.204 1.00 95.25 398 ALA A CA 1
ATOM 3102 C C . ALA A 1 398 ? -7.582 0.872 18.837 1.00 95.25 398 ALA A C 1
ATOM 3104 O O . ALA A 1 398 ? -8.534 0.128 18.609 1.00 95.25 398 ALA A O 1
ATOM 3105 N N . LEU A 1 399 ? -6.607 1.096 17.960 1.00 93.31 399 LEU A N 1
ATOM 3106 C CA . LEU A 1 399 ? -6.497 0.503 16.636 1.00 93.31 399 LEU A CA 1
ATOM 3107 C C . LEU A 1 399 ? -5.155 -0.222 16.521 1.00 93.31 399 LEU A C 1
ATOM 3109 O O . LEU A 1 399 ? -4.109 0.351 16.831 1.00 93.31 399 LEU A O 1
ATOM 3113 N N . TYR A 1 400 ? -5.172 -1.459 16.025 1.00 91.81 400 TYR A N 1
ATOM 3114 C CA . TYR A 1 400 ? -3.965 -2.158 15.592 1.00 91.81 400 TYR A CA 1
ATOM 3115 C C . TYR A 1 400 ? -4.055 -2.519 14.110 1.00 91.81 400 TYR A C 1
ATOM 3117 O O . TYR A 1 400 ? -4.967 -3.236 13.698 1.00 91.81 400 TYR A O 1
ATOM 3125 N N . ARG A 1 401 ? -3.090 -2.047 13.316 1.00 86.25 401 ARG A N 1
ATOM 3126 C CA . ARG A 1 401 ? -2.962 -2.361 11.884 1.00 86.25 401 ARG A CA 1
ATOM 3127 C C . ARG A 1 401 ? -1.493 -2.453 11.479 1.00 86.25 401 ARG A C 1
ATOM 3129 O O . ARG A 1 401 ? -0.736 -1.500 11.686 1.00 86.25 401 ARG A O 1
ATOM 3136 N N . ASN A 1 402 ? -1.094 -3.573 10.877 1.00 77.81 402 ASN A N 1
ATOM 3137 C CA . ASN A 1 402 ? 0.207 -3.784 10.234 1.00 77.81 402 ASN A CA 1
ATOM 3138 C C . ASN A 1 402 ? 1.389 -3.355 11.131 1.00 77.81 402 ASN A C 1
ATOM 3140 O O . ASN A 1 402 ? 2.192 -2.494 10.771 1.00 77.81 402 ASN A O 1
ATOM 3144 N N . GLY A 1 403 ? 1.438 -3.874 12.362 1.00 80.50 403 GLY A N 1
ATOM 3145 C CA . GLY A 1 403 ? 2.519 -3.588 13.315 1.00 80.50 403 GLY A CA 1
ATOM 3146 C C . GLY A 1 403 ? 2.479 -2.204 13.975 1.00 80.50 403 GLY A C 1
ATOM 3147 O O . GLY A 1 403 ? 3.386 -1.883 14.740 1.00 80.50 403 GLY A O 1
ATOM 3148 N N . VAL A 1 404 ? 1.448 -1.393 13.722 1.00 87.25 404 VAL A N 1
ATOM 3149 C CA . VAL A 1 404 ? 1.224 -0.111 14.403 1.00 87.25 404 VAL A CA 1
ATOM 3150 C C . VAL A 1 404 ? 0.020 -0.241 15.326 1.00 87.25 404 VAL A C 1
ATOM 3152 O O . VAL A 1 404 ? -1.076 -0.576 14.882 1.00 87.25 404 VAL A O 1
ATOM 3155 N N . MET A 1 405 ? 0.233 0.027 16.612 1.00 91.75 405 MET A N 1
ATOM 3156 C CA . MET A 1 405 ? -0.823 0.216 17.603 1.00 91.75 405 MET A CA 1
ATOM 3157 C C . MET A 1 405 ? -0.978 1.706 17.877 1.00 91.75 405 MET A C 1
ATOM 3159 O O . MET A 1 405 ? 0.019 2.355 18.177 1.00 91.75 405 MET A O 1
ATOM 3163 N N . LEU A 1 406 ? -2.207 2.209 17.849 1.00 94.38 406 LEU A N 1
ATOM 3164 C CA . LEU A 1 406 ? -2.600 3.517 18.366 1.00 94.38 406 LEU A CA 1
ATOM 3165 C C . LEU A 1 406 ? -3.626 3.297 19.470 1.00 94.38 406 LEU A C 1
ATOM 3167 O O . LEU A 1 406 ? -4.645 2.662 19.223 1.00 94.38 406 LEU A O 1
ATOM 3171 N N . ALA A 1 407 ? -3.375 3.798 20.672 1.00 94.25 407 ALA A N 1
ATOM 3172 C CA . ALA A 1 407 ? -4.280 3.651 21.802 1.00 94.25 407 ALA A CA 1
ATOM 3173 C C . ALA A 1 407 ? -4.509 5.004 22.473 1.00 94.25 407 ALA A C 1
ATOM 3175 O O . ALA A 1 407 ? -3.563 5.616 22.968 1.00 94.25 407 ALA A O 1
ATOM 3176 N N . ALA A 1 408 ? -5.756 5.465 22.499 1.00 94.25 408 ALA A N 1
ATOM 3177 C CA . ALA A 1 408 ? -6.130 6.673 23.219 1.00 94.25 408 ALA A CA 1
ATOM 3178 C C . ALA A 1 408 ? -6.298 6.344 24.702 1.00 94.25 408 ALA A C 1
ATOM 3180 O O . ALA A 1 408 ? -7.090 5.475 25.066 1.00 94.25 408 ALA A O 1
ATOM 3181 N N . SER A 1 409 ? -5.536 7.033 25.546 1.00 92.31 409 SER A N 1
ATOM 3182 C CA . SER A 1 409 ? -5.593 6.938 26.998 1.00 92.31 409 SER A CA 1
ATOM 3183 C C . SER A 1 409 ? -6.084 8.257 27.575 1.00 92.31 409 SER A C 1
ATOM 3185 O O . SER A 1 409 ? -5.436 9.291 27.397 1.00 92.31 409 SER A O 1
ATOM 3187 N N . ALA A 1 410 ? -7.168 8.196 28.343 1.00 87.44 410 ALA A N 1
ATOM 3188 C CA . ALA A 1 410 ? -7.717 9.367 29.011 1.00 87.44 410 ALA A CA 1
ATOM 3189 C C . ALA A 1 410 ? -6.789 9.859 30.134 1.00 87.44 410 ALA A C 1
ATOM 3191 O O . ALA A 1 410 ? -6.497 9.111 31.074 1.00 87.44 410 ALA A O 1
ATOM 3192 N N . ILE A 1 411 ? -6.341 11.118 30.056 1.00 82.56 411 ILE A N 1
ATOM 3193 C CA . ILE A 1 411 ? -5.673 11.805 31.178 1.00 82.56 411 ILE A CA 1
ATOM 3194 C C . ILE A 1 411 ? -6.715 12.556 32.005 1.00 82.56 411 ILE A C 1
ATOM 3196 O O . ILE A 1 411 ? -6.721 12.491 33.235 1.00 82.56 411 ILE A O 1
ATOM 3200 N N . SER A 1 412 ? -7.582 13.294 31.314 1.00 79.19 412 SER A N 1
ATOM 3201 C CA . SER A 1 412 ? -8.653 14.105 31.881 1.00 79.19 412 SER A CA 1
ATOM 3202 C C . SER A 1 412 ? -9.860 14.089 30.941 1.00 79.19 412 SER A C 1
ATOM 3204 O O . SER A 1 412 ? -9.788 13.564 29.837 1.00 79.19 412 SER A O 1
ATOM 3206 N N . ASN A 1 413 ? -10.972 14.708 31.336 1.00 71.50 413 ASN A N 1
ATOM 3207 C CA . ASN A 1 413 ? -12.131 14.843 30.444 1.00 71.50 413 ASN A CA 1
ATOM 3208 C C . ASN A 1 413 ? -11.884 15.799 29.259 1.00 71.50 413 ASN A C 1
ATOM 3210 O O . ASN A 1 413 ? -12.744 15.912 28.391 1.00 71.50 413 ASN A O 1
ATOM 3214 N N . GLN A 1 414 ? -10.757 16.517 29.248 1.00 80.31 414 GLN A N 1
ATOM 3215 C CA . GLN A 1 414 ? -10.417 17.532 28.248 1.00 80.31 414 GLN A CA 1
ATOM 3216 C C . GLN A 1 414 ? -9.160 17.186 27.443 1.00 80.31 414 GLN A C 1
ATOM 3218 O O . GLN A 1 414 ? -8.852 17.896 26.493 1.00 80.31 414 GLN A O 1
ATOM 3223 N N . GLU A 1 415 ? -8.431 16.127 27.802 1.00 86.81 415 GLU A N 1
ATOM 3224 C CA . GLU A 1 415 ? -7.165 15.763 27.162 1.00 86.81 415 GLU A CA 1
ATOM 3225 C C . GLU A 1 415 ? -6.957 14.248 27.165 1.00 86.81 415 GLU A C 1
ATOM 3227 O O . GLU A 1 415 ? -6.996 13.605 28.225 1.00 86.81 415 GLU A O 1
ATOM 3232 N N . ASP A 1 416 ? -6.613 13.729 25.990 1.00 91.88 416 ASP A N 1
ATOM 3233 C CA . ASP A 1 416 ? -6.163 12.360 25.785 1.00 91.88 416 ASP A CA 1
ATOM 3234 C C . ASP A 1 416 ? -4.690 12.330 25.346 1.00 91.88 416 ASP A C 1
ATOM 3236 O O . ASP A 1 416 ? -4.192 13.207 24.635 1.00 91.88 416 ASP A O 1
ATOM 3240 N N . ILE A 1 417 ? -3.980 11.271 25.738 1.00 91.38 417 ILE A N 1
ATOM 3241 C CA . ILE A 1 417 ? -2.706 10.893 25.113 1.00 91.38 417 ILE A CA 1
ATOM 3242 C C . ILE A 1 417 ? -2.961 9.731 24.169 1.00 91.38 417 ILE A C 1
ATOM 3244 O O . ILE A 1 417 ? -3.515 8.706 24.566 1.00 91.38 417 ILE A O 1
ATOM 3248 N N . VAL A 1 418 ? -2.459 9.845 22.945 1.00 92.75 418 VAL A N 1
ATOM 3249 C CA . VAL A 1 418 ? -2.310 8.709 22.041 1.00 92.75 418 VAL A CA 1
ATOM 3250 C C . VAL A 1 418 ? -0.970 8.048 22.297 1.00 92.75 418 VAL A C 1
ATOM 3252 O O . VAL A 1 418 ? 0.085 8.628 22.040 1.00 92.75 418 VAL A O 1
ATOM 3255 N N . LEU A 1 419 ? -1.030 6.819 22.799 1.00 91.25 419 LEU A N 1
ATOM 3256 C CA . LEU A 1 419 ? 0.104 5.920 22.933 1.00 91.25 419 LEU A CA 1
ATOM 3257 C C . LEU A 1 419 ? 0.246 5.120 21.648 1.00 91.25 419 LEU A C 1
ATOM 3259 O O . LEU A 1 419 ? -0.671 4.401 21.248 1.00 91.25 419 LEU A O 1
ATOM 3263 N N . ALA A 1 420 ? 1.408 5.221 21.024 1.00 90.62 420 ALA A N 1
ATOM 3264 C CA . ALA A 1 420 ? 1.710 4.522 19.798 1.00 90.62 420 ALA A CA 1
ATOM 3265 C C . ALA A 1 420 ? 2.854 3.545 19.978 1.00 90.62 420 ALA A C 1
ATOM 3267 O O . ALA A 1 420 ? 3.889 3.866 20.562 1.00 90.62 420 ALA A O 1
ATOM 3268 N N . THR A 1 421 ? 2.668 2.347 19.442 1.00 88.81 421 THR A N 1
ATOM 3269 C CA . THR A 1 421 ? 3.729 1.354 19.330 1.00 88.81 421 THR A CA 1
ATOM 3270 C C . THR A 1 421 ? 3.900 0.998 17.870 1.00 88.81 421 THR A C 1
ATOM 3272 O O . THR A 1 421 ? 2.958 0.518 17.245 1.00 88.81 421 THR A O 1
ATOM 3275 N N . ILE A 1 422 ? 5.085 1.254 17.329 1.00 85.31 422 ILE A N 1
ATOM 3276 C CA . ILE A 1 422 ? 5.369 1.157 15.899 1.00 85.31 422 ILE A CA 1
ATOM 3277 C C . ILE A 1 422 ? 6.448 0.104 15.696 1.00 85.31 422 ILE A C 1
ATOM 3279 O O . ILE A 1 422 ? 7.574 0.278 16.152 1.00 85.31 422 ILE A O 1
ATOM 3283 N N . LEU A 1 423 ? 6.123 -0.973 14.988 1.00 79.69 423 LEU A N 1
ATOM 3284 C CA . LEU A 1 423 ? 7.115 -1.947 14.558 1.00 79.69 423 LEU A CA 1
ATOM 3285 C C . LEU A 1 423 ? 8.033 -1.331 13.490 1.00 79.69 423 LEU A C 1
ATOM 3287 O O . LEU A 1 423 ? 7.592 -0.994 12.388 1.00 79.69 423 LEU A O 1
ATOM 3291 N N . ASN A 1 424 ? 9.321 -1.213 13.802 1.00 73.88 424 ASN A N 1
ATOM 3292 C CA . ASN A 1 424 ? 10.356 -0.796 12.869 1.00 73.88 424 ASN A CA 1
ATOM 3293 C C . ASN A 1 424 ? 10.856 -2.013 12.069 1.00 73.88 424 ASN A C 1
ATOM 3295 O O . ASN A 1 424 ? 11.834 -2.675 12.418 1.00 73.88 424 ASN A O 1
ATOM 3299 N N . GLN A 1 425 ? 10.163 -2.314 10.967 1.00 65.81 425 GLN A N 1
ATOM 3300 C CA . GLN A 1 425 ? 10.538 -3.414 10.070 1.00 65.81 425 GLN A CA 1
ATOM 3301 C C . GLN A 1 425 ? 11.850 -3.161 9.317 1.00 65.81 425 GLN A C 1
ATOM 3303 O O . GLN A 1 425 ? 12.539 -4.112 8.965 1.00 65.81 425 GLN A O 1
ATOM 3308 N N . SER A 1 426 ? 12.240 -1.903 9.114 1.00 63.06 426 SER A N 1
ATOM 3309 C CA . SER A 1 426 ? 13.523 -1.567 8.488 1.00 63.06 426 SER A CA 1
ATOM 3310 C C . SER A 1 426 ? 14.726 -2.047 9.305 1.00 63.06 426 SER A C 1
ATOM 3312 O O . SER A 1 426 ? 15.677 -2.561 8.726 1.00 63.06 426 SER A O 1
ATOM 3314 N N . VAL A 1 427 ? 14.665 -1.964 10.638 1.00 63.47 427 VAL A N 1
ATOM 3315 C CA . VAL A 1 427 ? 15.698 -2.521 11.534 1.00 63.47 427 VAL A CA 1
ATOM 3316 C C . VAL A 1 427 ? 15.580 -4.049 11.641 1.00 63.47 427 VAL A C 1
ATOM 3318 O O . VAL A 1 427 ? 16.574 -4.746 11.849 1.00 63.47 427 VAL A O 1
ATOM 3321 N N . ALA A 1 428 ? 14.378 -4.600 11.435 1.00 59.66 428 ALA A N 1
ATOM 3322 C CA . ALA A 1 428 ? 14.157 -6.047 11.396 1.00 59.66 428 ALA A CA 1
ATOM 3323 C C . ALA A 1 428 ? 14.832 -6.721 10.187 1.00 59.66 428 ALA A C 1
ATOM 3325 O O . ALA A 1 428 ? 15.193 -7.891 10.274 1.00 59.66 428 ALA A O 1
ATOM 3326 N N . MET A 1 429 ? 15.033 -5.991 9.081 1.00 59.19 429 MET A N 1
ATOM 3327 C CA . MET A 1 429 ? 15.757 -6.491 7.903 1.00 59.19 429 MET A CA 1
ATOM 3328 C C . MET A 1 429 ? 17.267 -6.645 8.144 1.00 59.19 429 MET A C 1
ATOM 3330 O O . MET A 1 429 ? 17.915 -7.459 7.487 1.00 59.19 429 MET A O 1
ATOM 3334 N N . THR A 1 430 ? 17.839 -5.870 9.069 1.00 57.03 430 THR A N 1
ATOM 3335 C CA . THR A 1 430 ? 19.291 -5.808 9.313 1.00 57.03 430 THR A CA 1
ATOM 3336 C C . THR A 1 430 ? 19.722 -6.591 10.541 1.00 57.03 430 THR A C 1
ATOM 3338 O O . THR A 1 430 ? 20.813 -7.162 10.580 1.00 57.03 430 THR A O 1
ATOM 3341 N N . SER A 1 431 ? 18.851 -6.643 11.543 1.00 52.12 431 SER A N 1
ATOM 3342 C CA . SER A 1 431 ? 19.103 -7.325 12.800 1.00 52.12 431 SER A CA 1
ATOM 3343 C C . SER A 1 431 ? 18.732 -8.795 12.657 1.00 52.12 431 SER A C 1
ATOM 3345 O O . SER A 1 431 ? 17.559 -9.145 12.529 1.00 52.12 431 SER A O 1
ATOM 3347 N N . GLY A 1 432 ? 19.727 -9.683 12.720 1.00 51.28 432 GLY A N 1
ATOM 3348 C CA . GLY A 1 432 ? 19.463 -11.098 12.968 1.00 51.28 432 GLY A CA 1
ATOM 3349 C C . GLY A 1 432 ? 18.521 -11.270 14.170 1.00 51.28 432 GLY A C 1
ATOM 3350 O O . GLY A 1 432 ? 18.524 -10.455 15.092 1.00 51.28 432 GLY A O 1
ATOM 3351 N N . ARG A 1 433 ? 17.695 -12.323 14.125 1.00 47.97 433 ARG A N 1
ATOM 3352 C CA . ARG A 1 433 ? 16.699 -12.712 15.142 1.00 47.97 433 ARG A CA 1
ATOM 3353 C C . ARG A 1 433 ? 17.158 -12.355 16.573 1.00 47.97 433 ARG A C 1
ATOM 3355 O O . ARG A 1 433 ? 18.023 -13.045 17.103 1.00 47.97 433 ARG A O 1
ATOM 3362 N N . GLY A 1 434 ? 16.579 -11.313 17.190 1.00 47.28 434 GLY A N 1
ATOM 3363 C CA . GLY A 1 434 ? 16.800 -11.024 18.619 1.00 47.28 434 GLY A CA 1
ATOM 3364 C C . GLY A 1 434 ? 16.840 -9.562 19.091 1.00 47.28 434 GLY A C 1
ATOM 3365 O O . GLY A 1 434 ? 17.092 -9.346 20.273 1.00 47.28 434 GLY A O 1
ATOM 3366 N N . GLY A 1 435 ? 16.615 -8.560 18.235 1.00 54.72 435 GLY A N 1
ATOM 3367 C CA . GLY A 1 435 ? 16.552 -7.150 18.652 1.00 54.72 435 GLY A CA 1
ATOM 3368 C C . GLY A 1 435 ? 15.161 -6.697 19.105 1.00 54.72 435 GLY A C 1
ATOM 3369 O O . GLY A 1 435 ? 14.143 -7.221 18.656 1.00 54.72 435 GLY A O 1
ATOM 3370 N N . SER A 1 436 ? 15.118 -5.681 19.965 1.00 60.03 436 SER A N 1
ATOM 3371 C CA . SER A 1 436 ? 13.913 -4.897 20.221 1.00 60.03 436 SER A CA 1
ATOM 3372 C C . SER A 1 436 ? 13.581 -4.038 18.998 1.00 60.03 436 SER A C 1
ATOM 3374 O O . SER A 1 436 ? 14.407 -3.232 18.581 1.00 60.03 436 SER A O 1
ATOM 3376 N N . LEU A 1 437 ? 12.403 -4.232 18.400 1.00 72.19 437 LEU A N 1
ATOM 3377 C CA . LEU A 1 437 ? 12.047 -3.637 17.101 1.00 72.19 437 LEU A CA 1
ATOM 3378 C C . LEU A 1 437 ? 10.877 -2.655 17.173 1.00 72.19 437 LEU A C 1
ATOM 3380 O O . LEU A 1 437 ? 10.539 -2.038 16.169 1.00 72.19 437 LEU A O 1
ATOM 3384 N N . GLU A 1 438 ? 10.219 -2.522 18.324 1.00 79.94 438 GLU A N 1
ATOM 3385 C CA . GLU A 1 438 ? 9.079 -1.617 18.466 1.00 79.94 438 GLU A CA 1
ATOM 3386 C C . GLU A 1 438 ? 9.520 -0.275 19.062 1.00 79.94 438 GLU A C 1
ATOM 3388 O O . GLU A 1 438 ? 10.052 -0.223 20.171 1.00 79.94 438 GLU A O 1
ATOM 3393 N N . CYS A 1 439 ? 9.252 0.815 18.345 1.00 82.81 439 CYS A N 1
ATOM 3394 C CA . CYS A 1 439 ? 9.362 2.181 18.848 1.00 82.81 439 CYS A CA 1
ATOM 3395 C C . CYS A 1 439 ? 8.103 2.563 19.627 1.00 82.81 439 CYS A C 1
ATOM 3397 O O . CYS A 1 439 ? 7.003 2.078 19.340 1.00 82.81 439 CYS A O 1
ATOM 3399 N N . VAL A 1 440 ? 8.261 3.482 20.576 1.00 86.62 440 VAL A N 1
ATOM 3400 C CA . VAL A 1 440 ? 7.157 4.051 21.351 1.00 86.62 440 VAL A CA 1
ATOM 3401 C C . VAL A 1 440 ? 7.082 5.537 21.058 1.00 86.62 440 VAL A C 1
ATOM 3403 O O . VAL A 1 440 ? 8.091 6.233 21.082 1.00 86.62 440 VAL A O 1
ATOM 3406 N N . SER A 1 441 ? 5.880 6.034 20.796 1.00 87.44 441 SER A N 1
ATOM 3407 C CA . SER A 1 441 ? 5.641 7.457 20.598 1.00 87.44 441 SER A CA 1
ATOM 3408 C C . SER A 1 441 ? 4.378 7.872 21.335 1.00 87.44 441 SER A C 1
ATOM 3410 O O . SER A 1 441 ? 3.407 7.121 21.382 1.00 87.44 441 SER A O 1
ATOM 3412 N N . GLU A 1 442 ? 4.398 9.058 21.932 1.00 87.75 442 GLU A N 1
ATOM 3413 C CA . GLU A 1 442 ? 3.260 9.615 22.655 1.00 87.75 442 GLU A CA 1
ATOM 3414 C C . GLU A 1 442 ? 2.911 10.977 22.059 1.00 87.75 442 GLU A C 1
ATOM 3416 O O . GLU A 1 442 ? 3.787 11.822 21.867 1.00 87.75 442 GLU A O 1
ATOM 3421 N N . VAL A 1 443 ? 1.630 11.191 21.764 1.00 89.31 443 VAL A N 1
ATOM 3422 C CA . VAL A 1 443 ? 1.124 12.459 21.228 1.00 89.31 443 VAL A CA 1
ATOM 3423 C C . VAL A 1 443 ? -0.047 12.912 22.082 1.00 89.31 443 VAL A C 1
ATOM 3425 O O . VAL A 1 443 ? -0.993 12.157 22.293 1.00 89.31 443 VAL A O 1
ATOM 3428 N N . LYS A 1 444 ? 0.015 14.147 22.580 1.00 90.56 444 LYS A N 1
ATOM 3429 C CA . LYS A 1 444 ? -1.103 14.769 23.293 1.00 90.56 444 LYS A CA 1
ATOM 3430 C C . LYS A 1 444 ? -2.104 15.318 22.288 1.00 90.56 444 LYS A C 1
ATOM 3432 O O . LYS A 1 444 ? -1.704 16.008 21.352 1.00 90.56 444 LYS A O 1
ATOM 3437 N N . ILE A 1 445 ? -3.376 15.016 22.504 1.00 91.31 445 ILE A N 1
ATOM 3438 C CA . ILE A 1 445 ? -4.488 15.479 21.681 1.00 91.31 445 ILE A CA 1
ATOM 3439 C C . ILE A 1 445 ? -5.447 16.245 22.584 1.00 91.31 445 ILE A C 1
ATOM 3441 O O . ILE A 1 445 ? -5.755 15.817 23.698 1.00 91.31 445 ILE A O 1
ATOM 3445 N N . GLU A 1 446 ? -5.890 17.404 22.106 1.00 88.88 446 GLU A N 1
ATOM 3446 C CA . GLU A 1 446 ? -6.898 18.177 22.816 1.00 88.88 446 GLU A CA 1
ATOM 3447 C C . GLU A 1 446 ? -8.246 17.487 22.650 1.00 88.88 446 GLU A C 1
ATOM 3449 O O . GLU A 1 446 ? -8.673 17.144 21.541 1.00 88.88 446 GLU A O 1
ATOM 3454 N N . GLY A 1 447 ? -8.916 17.293 23.777 1.00 86.69 447 GLY A N 1
ATOM 3455 C CA . GLY A 1 447 ? -10.183 16.607 23.817 1.00 86.69 447 GLY A CA 1
ATOM 3456 C C . GLY A 1 447 ? -10.095 15.089 23.957 1.00 86.69 447 GLY A C 1
ATOM 3457 O O . GLY A 1 447 ? -9.038 14.472 23.831 1.00 86.69 447 GLY A O 1
ATOM 3458 N N . LYS A 1 448 ? -11.257 14.488 24.217 1.00 89.31 448 LYS A N 1
ATOM 3459 C CA . LYS A 1 448 ? -11.445 13.042 24.257 1.00 89.31 448 LYS A CA 1
ATOM 3460 C C . LYS A 1 448 ? -11.574 12.499 22.838 1.00 89.31 448 LYS A C 1
ATOM 3462 O O . LYS A 1 448 ? -12.382 12.995 22.054 1.00 89.31 448 LYS A O 1
ATOM 3467 N N . ILE A 1 449 ? -10.820 11.452 22.535 1.00 93.19 449 ILE A N 1
ATOM 3468 C CA . ILE A 1 449 ? -10.850 10.737 21.263 1.00 93.19 449 ILE A CA 1
ATOM 3469 C C . ILE A 1 449 ? -12.042 9.780 21.250 1.00 93.19 449 ILE A C 1
ATOM 3471 O O . ILE A 1 449 ? -12.206 8.954 22.154 1.00 93.19 449 ILE A O 1
ATOM 3475 N N . TRP A 1 450 ? -12.855 9.899 20.205 1.00 91.56 450 TRP A N 1
ATOM 3476 C CA . TRP A 1 450 ? -14.023 9.071 19.926 1.00 91.56 450 TRP A CA 1
ATOM 3477 C C . TRP A 1 450 ? -13.677 7.884 19.037 1.00 91.56 450 TRP A C 1
ATOM 3479 O O . TRP A 1 450 ? -14.106 6.769 19.321 1.00 91.56 450 TRP A O 1
ATOM 3489 N N . ASP A 1 451 ? -12.872 8.112 17.997 1.00 93.50 451 ASP A N 1
ATOM 3490 C CA . ASP A 1 451 ? -12.571 7.093 16.996 1.00 93.50 451 ASP A CA 1
ATOM 3491 C C . ASP A 1 451 ? -11.169 7.266 16.394 1.00 93.50 451 ASP A C 1
ATOM 3493 O O . ASP A 1 451 ? -10.627 8.376 16.325 1.00 93.50 451 ASP A O 1
ATOM 3497 N N . ILE A 1 452 ? -10.581 6.146 15.969 1.00 95.00 452 ILE A N 1
ATOM 3498 C CA . ILE A 1 452 ? -9.252 6.055 15.364 1.00 95.00 452 ILE A CA 1
ATOM 3499 C C . ILE A 1 452 ? -9.369 5.220 14.091 1.00 95.00 452 ILE A C 1
ATOM 3501 O O . ILE A 1 452 ? -9.671 4.029 14.147 1.00 95.00 452 ILE A O 1
ATOM 3505 N N . ALA A 1 453 ? -9.042 5.815 12.946 1.00 92.12 453 ALA A N 1
ATOM 3506 C CA . ALA A 1 453 ? -9.102 5.132 11.657 1.00 92.12 453 ALA A CA 1
ATOM 3507 C C . ALA A 1 453 ? -7.813 5.316 10.851 1.00 92.12 453 ALA A C 1
ATOM 3509 O O . ALA A 1 453 ? -7.156 6.352 10.920 1.00 92.12 453 ALA A O 1
ATOM 3510 N N . GLU A 1 454 ? -7.455 4.318 10.048 1.00 88.69 454 GLU A N 1
ATOM 3511 C CA . GLU A 1 454 ? -6.391 4.447 9.052 1.00 88.69 454 GLU A CA 1
ATOM 3512 C C . GLU A 1 454 ? -6.974 4.927 7.718 1.00 88.69 454 GLU A C 1
ATOM 3514 O O . GLU A 1 454 ? -7.981 4.401 7.239 1.00 88.69 454 GLU A O 1
ATOM 3519 N N . LEU A 1 455 ? -6.330 5.921 7.106 1.00 81.88 455 LEU A N 1
ATOM 3520 C CA . LEU A 1 455 ? -6.655 6.369 5.756 1.00 81.88 455 LEU A CA 1
ATOM 3521 C C . LEU A 1 455 ? -6.209 5.305 4.759 1.00 81.88 455 LEU A C 1
ATOM 3523 O O . LEU A 1 455 ? -5.016 5.035 4.615 1.00 81.88 455 LEU A O 1
ATOM 3527 N N . SER A 1 456 ? -7.171 4.717 4.054 1.00 62.94 456 SER A N 1
ATOM 3528 C CA . SER A 1 456 ? -6.885 3.763 2.986 1.00 62.94 456 SER A CA 1
ATOM 3529 C C . SER A 1 456 ? -6.161 4.489 1.850 1.00 62.94 456 SER A C 1
ATOM 3531 O O . SER A 1 456 ? -6.702 5.428 1.267 1.00 62.94 456 SER A O 1
ATOM 3533 N N . GLN A 1 457 ? -4.925 4.087 1.548 1.00 56.16 457 GLN A N 1
ATOM 3534 C CA . GLN A 1 457 ? -4.262 4.528 0.321 1.00 56.16 457 GLN A CA 1
ATOM 3535 C C . GLN A 1 457 ? -5.013 3.928 -0.877 1.00 56.16 457 GLN A C 1
ATOM 3537 O O . GLN A 1 457 ? -5.501 2.800 -0.760 1.00 56.16 457 GLN A O 1
ATOM 3542 N N . PRO A 1 458 ? -5.133 4.642 -2.014 1.00 44.06 458 PRO A N 1
ATOM 3543 C CA . PRO A 1 458 ? -5.711 4.061 -3.220 1.00 44.06 458 PRO A CA 1
ATOM 3544 C C . PRO A 1 458 ? -4.939 2.782 -3.548 1.00 44.06 458 PRO A C 1
ATOM 3546 O O . PRO A 1 458 ? -3.717 2.818 -3.689 1.00 44.06 458 PRO A O 1
ATOM 3549 N N . GLU A 1 459 ? -5.649 1.652 -3.572 1.00 38.31 459 GLU A N 1
ATOM 3550 C CA . GLU A 1 459 ? -5.065 0.321 -3.720 1.00 38.31 459 GLU A CA 1
ATOM 3551 C C . GLU A 1 459 ? -4.095 0.305 -4.914 1.00 38.31 459 GLU A C 1
ATOM 3553 O O . GLU A 1 459 ? -4.496 0.464 -6.069 1.00 38.31 459 GLU A O 1
ATOM 3558 N N . CYS A 1 460 ? -2.798 0.123 -4.639 1.00 33.56 460 CYS A N 1
ATOM 3559 C CA . CYS A 1 460 ? -1.817 -0.201 -5.667 1.00 33.56 460 CYS A CA 1
ATOM 3560 C C . CYS A 1 460 ? -2.083 -1.653 -6.079 1.00 33.56 460 CYS A C 1
ATOM 3562 O O . CYS A 1 460 ? -1.590 -2.600 -5.471 1.00 33.56 460 CYS A O 1
ATOM 3564 N N . SER A 1 461 ? -2.959 -1.820 -7.062 1.00 32.38 461 SER A N 1
ATOM 3565 C CA . SER A 1 461 ? -3.636 -3.066 -7.432 1.00 32.38 461 SER A CA 1
ATOM 3566 C C . SER A 1 461 ? -2.745 -4.144 -8.070 1.00 32.38 461 SER A C 1
ATOM 3568 O O . SER A 1 461 ? -3.264 -5.112 -8.622 1.00 32.38 461 SER A O 1
ATOM 3570 N N . THR A 1 462 ? -1.416 -4.032 -7.997 1.00 34.22 462 THR A N 1
ATOM 3571 C CA . THR A 1 462 ? -0.508 -4.923 -8.741 1.00 34.22 462 THR A CA 1
ATOM 3572 C C . THR A 1 462 ? 0.743 -5.400 -8.003 1.00 34.22 462 THR A C 1
ATOM 3574 O O . THR A 1 462 ? 1.437 -6.269 -8.531 1.00 34.22 462 THR A O 1
ATOM 3577 N N . VAL A 1 463 ? 1.039 -4.917 -6.792 1.00 36.59 463 VAL A N 1
ATOM 3578 C CA . VAL A 1 463 ? 2.202 -5.403 -6.021 1.00 36.59 463 VAL A CA 1
ATOM 3579 C C . VAL A 1 463 ? 1.819 -6.702 -5.289 1.00 36.59 463 VAL A C 1
ATOM 3581 O O . VAL A 1 463 ? 0.680 -6.811 -4.822 1.00 36.59 463 VAL A O 1
ATOM 3584 N N . PRO A 1 464 ? 2.711 -7.710 -5.176 1.00 37.88 464 PRO A N 1
ATOM 3585 C CA . PRO A 1 464 ? 2.431 -8.909 -4.390 1.00 37.88 464 PRO A CA 1
ATOM 3586 C C . PRO A 1 464 ? 1.975 -8.541 -2.973 1.00 37.88 464 PRO A C 1
ATOM 3588 O O . PRO A 1 464 ? 2.377 -7.512 -2.438 1.00 37.88 464 PRO A O 1
ATOM 3591 N N . LYS A 1 465 ? 1.130 -9.393 -2.381 1.00 49.84 465 LYS A N 1
ATOM 3592 C CA . LYS A 1 465 ? 0.497 -9.277 -1.051 1.00 49.84 465 LYS A CA 1
ATOM 3593 C C . LYS A 1 465 ? 1.520 -9.105 0.087 1.00 49.84 465 LYS A C 1
ATOM 3595 O O . LYS A 1 465 ? 1.789 -10.040 0.841 1.00 49.84 465 LYS A O 1
ATOM 3600 N N . VAL A 1 466 ? 2.100 -7.919 0.189 1.00 51.38 466 VAL A N 1
ATOM 3601 C CA . VAL A 1 466 ? 3.143 -7.541 1.139 1.00 51.38 466 VAL A CA 1
ATOM 3602 C C . VAL A 1 466 ? 2.543 -6.614 2.196 1.00 51.38 466 VAL A C 1
ATOM 3604 O O . VAL A 1 466 ? 1.714 -5.762 1.881 1.00 51.38 466 VAL A O 1
ATOM 3607 N N . SER A 1 467 ? 2.947 -6.779 3.461 1.00 52.31 467 SER A N 1
ATOM 3608 C CA . SER A 1 467 ? 2.452 -5.944 4.565 1.00 52.31 467 SER A CA 1
ATOM 3609 C C . SER A 1 467 ? 2.697 -4.450 4.296 1.00 52.31 467 SER A C 1
ATOM 3611 O O . SER A 1 467 ? 3.789 -4.060 3.876 1.00 52.31 467 SER A O 1
ATOM 3613 N N . ALA A 1 468 ? 1.704 -3.590 4.555 1.00 55.50 468 ALA A N 1
ATOM 3614 C CA . ALA A 1 468 ? 1.814 -2.158 4.225 1.00 55.50 468 ALA A CA 1
ATOM 3615 C C . ALA A 1 468 ? 2.964 -1.430 4.952 1.00 55.50 468 ALA A C 1
ATOM 3617 O O . ALA A 1 468 ? 3.492 -0.444 4.447 1.00 55.50 468 ALA A O 1
ATOM 3618 N N . SER A 1 469 ? 3.393 -1.919 6.119 1.00 55.69 469 SER A N 1
ATOM 3619 C CA . SER A 1 469 ? 4.568 -1.406 6.840 1.00 55.69 469 SER A CA 1
ATOM 3620 C C . SER A 1 469 ? 5.884 -1.682 6.107 1.00 55.69 469 SER A C 1
ATOM 3622 O O . SER A 1 469 ? 6.799 -0.862 6.160 1.00 55.69 469 SER A O 1
ATOM 3624 N N . PHE A 1 470 ? 5.971 -2.808 5.396 1.00 57.94 470 PHE A N 1
ATOM 3625 C CA . PHE A 1 470 ? 7.133 -3.135 4.578 1.00 57.94 470 PHE A CA 1
ATOM 3626 C C . PHE A 1 470 ? 7.120 -2.299 3.306 1.00 57.94 470 PHE A C 1
ATOM 3628 O O . PHE A 1 470 ? 8.145 -1.740 2.925 1.00 57.94 470 PHE A O 1
ATOM 3635 N N . HIS A 1 471 ? 5.942 -2.151 2.694 1.00 60.47 471 HIS A N 1
ATOM 3636 C CA . HIS A 1 471 ? 5.759 -1.252 1.561 1.00 60.47 471 HIS A CA 1
ATOM 3637 C C . HIS A 1 471 ? 6.179 0.181 1.924 1.00 60.47 471 HIS A C 1
ATOM 3639 O O . HIS A 1 471 ? 6.893 0.812 1.164 1.00 60.47 471 HIS A O 1
ATOM 3645 N N . GLU A 1 472 ? 5.850 0.677 3.119 1.00 60.69 472 GLU A N 1
ATOM 3646 C CA . GLU A 1 472 ? 6.312 1.987 3.598 1.00 60.69 472 GLU A CA 1
ATOM 3647 C C . GLU A 1 472 ? 7.844 2.075 3.742 1.00 60.69 472 GLU A C 1
ATOM 3649 O O . GLU A 1 472 ? 8.443 3.067 3.333 1.00 60.69 472 GLU A O 1
ATOM 3654 N N . ALA A 1 473 ? 8.495 1.050 4.304 1.00 57.94 473 ALA A N 1
ATOM 3655 C CA . ALA A 1 473 ? 9.949 1.037 4.509 1.00 57.94 473 ALA A CA 1
ATOM 3656 C C . ALA A 1 473 ? 10.753 0.873 3.206 1.00 57.94 473 ALA A C 1
ATOM 3658 O O . ALA A 1 473 ? 11.924 1.250 3.142 1.00 57.94 473 ALA A O 1
ATOM 3659 N N . THR A 1 474 ? 10.132 0.297 2.178 1.00 60.16 474 THR A N 1
ATOM 3660 C CA . THR A 1 474 ? 10.759 -0.010 0.886 1.00 60.16 474 THR A CA 1
ATOM 3661 C C . THR A 1 474 ? 10.239 0.857 -0.257 1.00 60.16 474 THR A C 1
ATOM 3663 O O . THR A 1 474 ? 10.788 0.799 -1.356 1.00 60.16 474 THR A O 1
ATOM 3666 N N . SER A 1 475 ? 9.234 1.707 -0.024 1.00 63.44 475 SER A N 1
ATOM 3667 C CA . SER A 1 475 ? 8.675 2.543 -1.082 1.00 63.44 475 SER A CA 1
ATOM 3668 C C . SER A 1 475 ? 9.688 3.607 -1.510 1.00 63.44 475 SER A C 1
ATOM 3670 O O . SER A 1 475 ? 10.200 4.365 -0.679 1.00 63.44 475 SER A O 1
ATOM 3672 N N . PRO A 1 476 ? 9.975 3.715 -2.816 1.00 56.03 476 PRO A N 1
ATOM 3673 C CA . PRO A 1 476 ? 10.798 4.788 -3.357 1.00 56.03 476 PRO A CA 1
ATOM 3674 C C . PRO A 1 476 ? 10.037 6.126 -3.435 1.00 56.03 476 PRO A C 1
ATOM 3676 O O . PRO A 1 476 ? 10.636 7.146 -3.782 1.00 56.03 476 PRO A O 1
ATOM 3679 N N . LEU A 1 477 ? 8.730 6.133 -3.134 1.00 58.94 477 LEU A N 1
ATOM 3680 C CA . LEU A 1 477 ? 7.849 7.297 -3.185 1.00 58.94 477 LEU A CA 1
ATOM 3681 C C . LEU A 1 477 ? 7.605 7.857 -1.776 1.00 58.94 477 LEU A C 1
ATOM 3683 O O . LEU A 1 477 ? 6.932 7.251 -0.946 1.00 58.94 477 LEU A O 1
ATOM 3687 N N . VAL A 1 478 ? 8.077 9.085 -1.539 1.00 53.53 478 VAL A N 1
ATOM 3688 C CA . VAL A 1 478 ? 7.899 9.829 -0.273 1.00 53.53 478 VAL A CA 1
ATOM 3689 C C . VAL A 1 478 ? 6.417 10.145 0.024 1.00 53.53 478 VAL A C 1
ATOM 3691 O O . VAL A 1 478 ? 6.069 10.568 1.114 1.00 53.53 478 VAL A O 1
ATOM 3694 N N . THR A 1 479 ? 5.487 9.955 -0.911 1.00 47.88 479 THR A N 1
ATOM 3695 C CA . THR A 1 479 ? 4.061 10.290 -0.723 1.00 47.88 479 THR A CA 1
ATOM 3696 C C . THR A 1 479 ? 3.221 9.194 -0.061 1.00 47.88 479 THR A C 1
ATOM 3698 O O . THR A 1 479 ? 2.083 9.469 0.318 1.00 47.88 479 THR A O 1
ATOM 3701 N N . GLN A 1 480 ? 3.752 7.982 0.130 1.00 54.31 480 GLN A N 1
ATOM 3702 C CA . GLN A 1 480 ? 2.977 6.802 0.550 1.00 54.31 480 GLN A CA 1
ATOM 3703 C C . GLN A 1 480 ? 3.106 6.457 2.045 1.00 54.31 480 GLN A C 1
ATOM 3705 O O . GLN A 1 480 ? 3.041 5.289 2.430 1.00 54.31 480 GLN A O 1
ATOM 3710 N N . PHE A 1 481 ? 3.263 7.451 2.920 1.00 64.81 481 PHE A N 1
ATOM 3711 C CA . PHE A 1 481 ? 3.278 7.189 4.363 1.00 64.81 481 PHE A CA 1
ATOM 3712 C C . PHE A 1 481 ? 1.889 6.862 4.902 1.00 64.81 481 PHE A C 1
ATOM 3714 O O . PHE A 1 481 ? 0.873 7.399 4.441 1.00 64.81 481 PHE A O 1
ATOM 3721 N N . ARG A 1 482 ? 1.843 5.984 5.906 1.00 76.25 482 ARG A N 1
ATOM 3722 C CA . ARG A 1 482 ? 0.588 5.610 6.564 1.00 76.25 482 ARG A CA 1
ATOM 3723 C C . ARG A 1 482 ? 0.061 6.801 7.359 1.00 76.25 482 ARG A C 1
ATOM 3725 O O . ARG A 1 482 ? 0.769 7.380 8.191 1.00 76.25 482 ARG A O 1
ATOM 3732 N N . ARG A 1 483 ? -1.184 7.186 7.079 1.00 83.81 483 ARG A N 1
ATOM 3733 C CA . ARG A 1 483 ? -1.872 8.290 7.752 1.00 83.81 483 ARG A CA 1
ATOM 3734 C C . ARG A 1 483 ? -3.032 7.743 8.562 1.00 83.81 483 ARG A C 1
ATOM 3736 O O . ARG A 1 483 ? -3.784 6.888 8.105 1.00 83.81 483 ARG A O 1
ATOM 3743 N N . PHE A 1 484 ? -3.181 8.284 9.754 1.00 90.75 484 PHE A N 1
ATOM 3744 C CA . PHE A 1 484 ? -4.201 7.922 10.714 1.00 90.75 484 PHE A CA 1
ATOM 3745 C C . PHE A 1 484 ? -5.014 9.164 11.051 1.00 90.75 484 PHE A C 1
ATOM 3747 O O . PHE A 1 484 ? -4.471 10.262 11.170 1.00 90.75 484 PHE A O 1
ATOM 3754 N N . LEU A 1 485 ? -6.315 8.986 11.193 1.00 93.12 485 LEU A N 1
ATOM 3755 C CA . LEU A 1 485 ? -7.248 10.005 11.632 1.00 93.12 485 LEU A CA 1
ATOM 3756 C C . LEU A 1 485 ? -7.620 9.720 13.082 1.00 93.12 485 LEU A C 1
ATOM 3758 O O . LEU A 1 485 ? -7.979 8.591 13.421 1.00 93.12 485 LEU A O 1
ATOM 3762 N N . LEU A 1 486 ? -7.538 10.748 13.919 1.00 94.75 486 LEU A N 1
ATOM 3763 C CA . LEU A 1 486 ? -8.017 10.728 15.295 1.00 94.75 486 LEU A CA 1
ATOM 3764 C C . LEU A 1 486 ? -9.158 11.731 15.398 1.00 94.75 486 LEU A C 1
ATOM 3766 O O . LEU A 1 486 ? -8.943 12.928 15.212 1.00 94.75 486 LEU A O 1
ATOM 3770 N N . LEU A 1 487 ? -10.364 11.254 15.674 1.00 94.25 487 LEU A N 1
ATOM 3771 C CA . LEU A 1 487 ? -11.518 12.116 15.888 1.00 94.25 487 LEU A CA 1
ATOM 3772 C C . LEU A 1 487 ? -11.634 12.436 17.376 1.00 94.25 487 LEU A C 1
ATOM 3774 O O . LEU A 1 487 ? -11.874 11.529 18.170 1.00 94.25 487 LEU A O 1
ATOM 3778 N N . SER A 1 488 ? -11.490 13.705 17.753 1.00 91.69 488 SER A N 1
ATOM 3779 C CA . SER A 1 488 ? -11.779 14.193 19.104 1.00 91.69 488 SER A CA 1
ATOM 3780 C C . SER A 1 488 ? -12.959 15.170 19.099 1.00 91.69 488 SER A C 1
ATOM 3782 O O . SER A 1 488 ? -13.494 15.519 18.048 1.00 91.69 488 SER A O 1
ATOM 3784 N N . ASN A 1 489 ? -13.373 15.637 20.279 1.00 85.31 489 ASN A N 1
ATOM 3785 C CA . ASN A 1 489 ? -14.386 16.691 20.405 1.00 85.31 489 ASN A CA 1
ATOM 3786 C C . ASN A 1 489 ? -13.924 18.083 19.932 1.00 85.31 489 ASN A C 1
ATOM 3788 O O . ASN A 1 489 ? -14.756 18.982 19.873 1.00 85.31 489 ASN A O 1
ATOM 3792 N N . SER A 1 490 ? -12.639 18.299 19.633 1.00 85.31 490 SER A N 1
ATOM 3793 C CA . SER A 1 490 ? -12.144 19.568 19.067 1.00 85.31 490 SER A CA 1
ATOM 3794 C C . SER A 1 490 ? -11.983 19.516 17.544 1.00 85.31 490 SER A C 1
ATOM 3796 O O . SER A 1 490 ? -12.002 20.555 16.881 1.00 85.31 490 SER A O 1
ATOM 3798 N N . GLY A 1 491 ? -11.822 18.323 16.965 1.00 89.69 491 GLY A N 1
ATOM 3799 C CA . GLY A 1 491 ? -11.478 18.188 15.556 1.00 89.69 491 GLY A CA 1
ATOM 3800 C C . GLY A 1 491 ? -11.050 16.789 15.139 1.00 89.69 491 GLY A C 1
ATOM 3801 O O . GLY A 1 491 ? -10.941 15.861 15.938 1.00 89.69 491 GLY A O 1
ATOM 3802 N N . VAL A 1 492 ? -10.758 16.663 13.848 1.00 92.81 492 VAL A N 1
ATOM 3803 C CA . VAL A 1 492 ? -10.104 15.496 13.259 1.00 92.81 492 VAL A CA 1
ATOM 3804 C C . VAL A 1 492 ? -8.618 15.796 13.095 1.00 92.81 492 VAL A C 1
ATOM 3806 O O . VAL A 1 492 ? -8.220 16.660 12.312 1.00 92.81 492 VAL A O 1
ATOM 3809 N N . TYR A 1 493 ? -7.782 15.059 13.816 1.00 92.88 493 TYR A N 1
ATOM 3810 C CA . TYR A 1 493 ? -6.330 15.147 13.735 1.00 92.88 493 TYR A CA 1
ATOM 3811 C C . TYR A 1 493 ? -5.824 14.132 12.714 1.00 92.88 493 TYR A C 1
ATOM 3813 O O . TYR A 1 493 ? -5.995 12.927 12.884 1.00 92.88 493 TYR A O 1
ATOM 3821 N N . SER A 1 494 ? -5.157 14.612 11.667 1.00 90.94 494 SER A N 1
ATOM 3822 C CA . SER A 1 494 ? -4.399 13.767 10.749 1.00 90.94 494 SER A CA 1
ATOM 3823 C C . SER A 1 494 ? -2.993 13.573 11.301 1.00 90.94 494 SER A C 1
ATOM 3825 O O . SER A 1 494 ? -2.187 14.508 11.340 1.00 90.94 494 SER A O 1
ATOM 3827 N N . VAL A 1 495 ? -2.679 12.343 11.682 1.00 89.81 495 VAL A N 1
ATOM 3828 C CA . VAL A 1 495 ? -1.388 11.932 12.230 1.00 89.81 495 VAL A CA 1
ATOM 3829 C C . VAL A 1 495 ? -0.698 10.996 11.251 1.00 89.81 495 VAL A C 1
ATOM 3831 O O . VAL A 1 495 ? -1.328 10.157 10.616 1.00 89.81 495 VAL A O 1
ATOM 3834 N N . SER A 1 496 ? 0.615 11.116 11.115 1.00 85.50 496 SER A N 1
ATOM 3835 C CA . SER A 1 496 ? 1.413 10.172 10.333 1.00 85.50 496 SER A CA 1
ATOM 3836 C C . SER A 1 496 ? 2.614 9.712 11.132 1.00 85.50 496 SER A C 1
ATOM 3838 O O . SER A 1 496 ? 3.173 10.476 11.922 1.00 85.50 496 SER A O 1
ATOM 3840 N N . LYS A 1 497 ? 3.068 8.504 10.840 1.00 80.19 497 LYS A N 1
ATOM 3841 C CA . LYS A 1 497 ? 4.373 8.021 11.270 1.00 80.19 497 LYS A CA 1
ATOM 3842 C C . LYS A 1 497 ? 5.495 8.813 10.582 1.00 80.19 497 LYS A C 1
ATOM 3844 O O . LYS A 1 497 ? 5.363 9.187 9.417 1.00 80.19 497 LYS A O 1
ATOM 3849 N N . SER A 1 498 ? 6.579 9.082 11.304 1.00 77.56 498 SER A N 1
ATOM 3850 C CA . SER A 1 498 ? 7.788 9.678 10.741 1.00 77.56 498 SER A CA 1
ATOM 3851 C C . SER A 1 498 ? 8.522 8.671 9.864 1.00 77.56 498 SER A C 1
ATOM 3853 O O . SER A 1 498 ? 8.712 7.513 10.247 1.00 77.56 498 SER A O 1
ATOM 3855 N N . SER A 1 499 ? 8.964 9.119 8.698 1.00 76.00 499 SER A N 1
ATOM 3856 C CA . SER A 1 499 ? 9.687 8.270 7.752 1.00 76.00 499 SER A CA 1
ATOM 3857 C C . SER A 1 499 ? 11.182 8.184 8.069 1.00 76.00 499 SER A C 1
ATOM 3859 O O . SER A 1 499 ? 11.759 9.195 8.476 1.00 76.00 499 SER A O 1
ATOM 3861 N N . PRO A 1 500 ? 11.862 7.062 7.762 1.00 79.44 500 PRO A N 1
ATOM 3862 C CA . PRO A 1 500 ? 13.327 7.015 7.733 1.00 79.44 500 PRO A CA 1
ATOM 3863 C C . PRO A 1 500 ? 13.960 8.101 6.840 1.00 79.44 500 PRO A C 1
ATOM 3865 O O . PRO A 1 500 ? 15.056 8.582 7.118 1.00 79.44 500 PRO A O 1
ATOM 3868 N N . VAL A 1 501 ? 13.263 8.536 5.781 1.00 81.31 501 VAL A N 1
ATOM 3869 C CA . VAL A 1 501 ? 13.712 9.645 4.917 1.00 81.31 501 VAL A CA 1
ATOM 3870 C C . VAL A 1 501 ? 13.676 10.982 5.666 1.00 81.31 501 VAL A C 1
ATOM 3872 O O . VAL A 1 501 ? 14.568 11.811 5.494 1.00 81.31 501 VAL A O 1
ATOM 3875 N N . GLU A 1 502 ? 12.672 11.190 6.521 1.00 80.38 502 GLU A N 1
ATOM 3876 C CA . GLU A 1 502 ? 12.555 12.393 7.355 1.00 80.38 502 GLU A CA 1
ATOM 3877 C C . GLU A 1 502 ? 13.593 12.396 8.479 1.00 80.38 502 GLU A C 1
ATOM 3879 O O . GLU A 1 502 ? 14.155 13.447 8.784 1.00 80.38 502 GLU A O 1
ATOM 3884 N N . GLU A 1 503 ? 13.886 11.227 9.057 1.00 81.31 503 GLU A N 1
ATOM 3885 C CA . GLU A 1 503 ? 14.986 11.045 10.008 1.00 81.31 503 GLU A CA 1
ATOM 3886 C C . GLU A 1 503 ? 16.320 11.440 9.356 1.00 81.31 503 GLU A C 1
ATOM 3888 O O . GLU A 1 503 ? 17.030 12.298 9.883 1.00 81.31 503 GLU A O 1
ATOM 3893 N N . LEU A 1 504 ? 16.615 10.922 8.156 1.00 85.38 504 LEU A N 1
ATOM 3894 C CA . LEU A 1 504 ? 17.812 11.294 7.399 1.00 85.38 504 LEU A CA 1
ATOM 3895 C C . LEU A 1 504 ? 17.848 12.794 7.078 1.00 85.38 504 LEU A C 1
ATOM 3897 O O . LEU A 1 504 ? 18.873 13.445 7.278 1.00 85.38 504 LEU A O 1
ATOM 3901 N N . GLN A 1 505 ? 16.736 13.364 6.607 1.00 85.94 505 GLN A N 1
ATOM 3902 C CA . GLN A 1 505 ? 16.639 14.796 6.328 1.00 85.94 505 GLN A CA 1
ATOM 3903 C C . GLN A 1 505 ? 16.950 15.626 7.577 1.00 85.94 505 GLN A C 1
ATOM 3905 O O . GLN A 1 505 ? 17.731 16.576 7.497 1.00 85.94 505 GLN A O 1
ATOM 3910 N N . LYS A 1 506 ? 16.362 15.270 8.723 1.00 84.56 506 LYS A N 1
ATOM 3911 C CA . LYS A 1 506 ? 16.594 15.951 9.997 1.00 84.56 506 LYS A CA 1
ATOM 3912 C C . LYS A 1 506 ? 18.058 15.844 10.411 1.00 84.56 506 LYS A C 1
ATOM 3914 O O . LYS A 1 506 ? 18.669 16.866 10.693 1.00 84.56 506 LYS A O 1
ATOM 3919 N N . LEU A 1 507 ? 18.653 14.652 10.343 1.00 87.19 507 LEU A N 1
ATOM 3920 C CA . LEU A 1 507 ? 20.069 14.449 10.658 1.00 87.19 507 LEU A CA 1
ATOM 3921 C C . LEU A 1 507 ? 20.990 15.293 9.766 1.00 87.19 507 LEU A C 1
ATOM 3923 O O . LEU A 1 507 ? 21.946 15.888 10.266 1.00 87.19 507 LEU A O 1
ATOM 3927 N N . LEU A 1 508 ? 20.710 15.395 8.462 1.00 87.88 508 LEU A N 1
ATOM 3928 C CA . LEU A 1 508 ? 21.500 16.209 7.528 1.00 87.88 508 LEU A CA 1
ATOM 3929 C C . LEU A 1 508 ? 21.378 17.713 7.808 1.00 87.88 508 LEU A C 1
ATOM 3931 O O . LEU A 1 508 ? 22.361 18.445 7.691 1.00 87.88 508 LEU A O 1
ATOM 3935 N N . VAL A 1 509 ? 20.186 18.170 8.189 1.00 86.94 509 VAL A N 1
ATOM 3936 C CA . VAL A 1 509 ? 19.919 19.573 8.527 1.00 86.94 509 VAL A CA 1
ATOM 3937 C C . VAL A 1 509 ? 20.542 19.941 9.873 1.00 86.94 509 VAL A C 1
ATOM 3939 O O . VAL A 1 509 ? 21.256 20.939 9.945 1.00 86.94 509 VAL A O 1
ATOM 3942 N N . ASP A 1 510 ? 20.354 19.114 10.902 1.00 85.88 510 ASP A N 1
ATOM 3943 C CA . ASP A 1 510 ? 20.889 19.327 12.255 1.00 85.88 510 ASP A CA 1
ATOM 3944 C C . ASP A 1 510 ? 22.428 19.315 12.265 1.00 85.88 510 ASP A C 1
ATOM 3946 O O . ASP A 1 510 ? 23.069 20.044 13.021 1.00 85.88 510 ASP A O 1
ATOM 3950 N N . SER A 1 511 ? 23.038 18.523 11.378 1.00 85.31 511 SER A N 1
ATOM 3951 C CA . SER A 1 511 ? 24.493 18.480 11.170 1.00 85.31 511 SER A CA 1
ATOM 3952 C C . SER A 1 511 ? 25.025 19.556 10.218 1.00 85.31 511 SER A C 1
ATOM 3954 O O . SER A 1 511 ? 26.236 19.613 9.998 1.00 85.31 511 SER A O 1
ATOM 3956 N N . ASN A 1 512 ? 24.159 20.393 9.634 1.00 84.31 512 ASN A N 1
ATOM 3957 C CA . ASN A 1 512 ? 24.500 21.382 8.606 1.00 84.31 512 ASN A CA 1
ATOM 3958 C C . ASN A 1 512 ? 25.343 20.790 7.452 1.00 84.31 512 ASN A C 1
ATOM 3960 O O . ASN A 1 512 ? 26.300 21.404 6.972 1.00 84.31 512 ASN A O 1
ATOM 3964 N N . GLY A 1 513 ? 25.032 19.553 7.049 1.00 80.56 513 GLY A N 1
ATOM 3965 C CA . GLY A 1 513 ? 25.783 18.826 6.026 1.00 80.56 513 GLY A CA 1
ATOM 3966 C C . GLY A 1 513 ? 27.150 18.293 6.473 1.00 80.56 513 GLY A C 1
ATOM 3967 O O . GLY A 1 513 ? 27.991 18.005 5.619 1.00 80.56 513 GLY A O 1
ATOM 3968 N N . ASN A 1 514 ? 2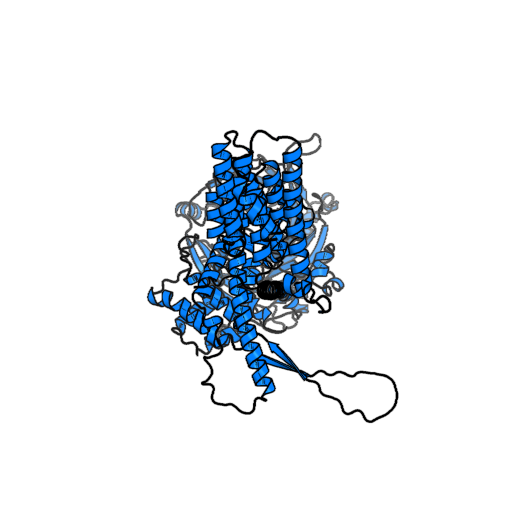7.407 18.139 7.775 1.00 85.75 514 ASN A N 1
ATOM 3969 C CA . ASN A 1 514 ? 28.619 17.479 8.260 1.00 85.75 514 ASN A CA 1
ATOM 3970 C C . ASN A 1 514 ? 28.518 15.949 8.120 1.00 85.75 514 ASN A C 1
ATOM 3972 O O . ASN A 1 514 ? 27.843 15.271 8.896 1.00 85.75 514 ASN A O 1
ATOM 3976 N N . MET A 1 515 ? 29.254 15.400 7.152 1.00 83.19 515 MET A N 1
ATOM 3977 C CA . MET A 1 515 ? 29.256 13.967 6.828 1.00 83.19 515 MET A CA 1
ATOM 3978 C C . MET A 1 515 ? 29.929 13.086 7.893 1.00 83.19 515 MET A C 1
ATOM 3980 O O . MET A 1 515 ? 29.779 11.864 7.852 1.00 83.19 515 MET A O 1
ATOM 3984 N N . GLU A 1 516 ? 30.669 13.683 8.833 1.00 81.69 516 GLU A N 1
ATOM 3985 C CA . GLU A 1 516 ? 31.370 12.983 9.922 1.00 81.69 516 GLU A CA 1
ATOM 3986 C C . GLU A 1 516 ? 30.559 12.916 11.223 1.00 81.69 516 GLU A C 1
ATOM 3988 O O . GLU A 1 516 ? 31.064 12.452 12.243 1.00 81.69 516 GLU A O 1
ATOM 3993 N N . SER A 1 517 ? 29.299 13.364 11.200 1.00 85.62 517 SER A N 1
ATOM 3994 C CA . SER A 1 517 ? 28.399 13.261 12.350 1.00 85.62 517 SER A CA 1
ATOM 3995 C C . SER A 1 517 ? 28.244 11.808 12.813 1.00 85.62 517 SER A C 1
ATOM 3997 O O . SER A 1 517 ? 27.916 10.922 12.020 1.00 85.62 517 SER A O 1
ATOM 3999 N N . GLU A 1 518 ? 28.427 11.570 14.114 1.00 85.06 518 GLU A N 1
ATOM 4000 C CA . GLU A 1 518 ? 28.257 10.247 14.724 1.00 85.06 518 GLU A CA 1
ATOM 4001 C C . GLU A 1 518 ? 26.824 9.725 14.539 1.00 85.06 518 GLU A C 1
ATOM 4003 O O . GLU A 1 518 ? 26.625 8.565 14.195 1.00 85.06 518 GLU A O 1
ATOM 4008 N N . HIS A 1 519 ? 25.823 10.603 14.652 1.00 84.25 519 HIS A N 1
ATOM 4009 C CA . HIS A 1 519 ? 24.413 10.258 14.453 1.00 84.25 519 HIS A CA 1
ATOM 4010 C C . HIS A 1 519 ? 24.130 9.789 13.019 1.00 84.25 519 HIS A C 1
ATOM 4012 O O . HIS A 1 519 ? 23.386 8.834 12.812 1.00 84.25 519 HIS A O 1
ATOM 4018 N N . LEU A 1 520 ? 24.764 10.424 12.023 1.00 85.94 520 LEU A N 1
ATOM 4019 C CA . LEU A 1 520 ? 24.636 10.011 10.624 1.00 85.94 520 LEU A CA 1
ATOM 4020 C C . LEU A 1 520 ? 25.289 8.641 10.401 1.00 85.94 520 LEU A C 1
ATOM 4022 O O . LEU A 1 520 ? 24.746 7.810 9.683 1.00 85.94 520 LEU A O 1
ATOM 4026 N N . ARG A 1 521 ? 26.424 8.373 11.051 1.00 86.06 521 ARG A N 1
ATOM 4027 C CA . ARG A 1 521 ? 27.067 7.058 11.003 1.00 86.06 521 ARG A CA 1
ATOM 4028 C C . ARG A 1 521 ? 26.192 5.970 11.641 1.00 86.06 521 ARG A C 1
ATOM 4030 O O . ARG A 1 521 ? 25.964 4.947 11.002 1.00 86.06 521 ARG A O 1
ATOM 4037 N N . HIS A 1 522 ? 25.658 6.212 12.841 1.00 84.19 522 HIS A N 1
ATOM 4038 C CA . HIS A 1 522 ? 24.744 5.286 13.529 1.00 84.19 522 HIS A CA 1
ATOM 4039 C C . HIS A 1 522 ? 23.487 4.992 12.706 1.00 84.19 522 HIS A C 1
ATOM 4041 O O . HIS A 1 522 ? 23.020 3.855 12.693 1.00 84.19 522 HIS A O 1
ATOM 4047 N N . PHE A 1 523 ? 22.968 5.976 11.965 1.00 85.38 523 PHE A N 1
ATOM 4048 C CA . PHE A 1 523 ? 21.847 5.779 11.044 1.00 85.38 523 PHE A CA 1
ATOM 4049 C C . PHE A 1 523 ? 22.172 4.754 9.942 1.00 85.38 523 PHE A C 1
ATOM 4051 O O . PHE A 1 523 ? 21.435 3.784 9.766 1.00 85.38 523 PHE A O 1
ATOM 4058 N N . PHE A 1 524 ? 23.302 4.914 9.239 1.00 85.94 524 PHE A N 1
ATOM 4059 C CA . PHE A 1 524 ? 23.732 3.964 8.199 1.00 85.94 524 PHE A CA 1
ATOM 4060 C C . PHE A 1 524 ? 24.114 2.589 8.773 1.00 85.94 524 PHE A C 1
ATOM 4062 O O . PHE A 1 524 ? 23.975 1.583 8.081 1.00 85.94 524 PHE A O 1
ATOM 4069 N N . GLU A 1 525 ? 24.580 2.515 10.021 1.00 83.12 525 GLU A N 1
ATOM 4070 C CA . GLU A 1 525 ? 24.852 1.241 10.700 1.00 83.12 525 GLU A CA 1
ATOM 4071 C C . GLU A 1 525 ? 23.549 0.521 11.105 1.00 83.12 525 GLU A C 1
ATOM 4073 O O . GLU A 1 525 ? 23.436 -0.686 10.902 1.00 83.12 525 GLU A O 1
ATOM 4078 N N . SER A 1 526 ? 22.534 1.252 11.581 1.00 77.56 526 SER A N 1
ATOM 4079 C CA . SER A 1 526 ? 21.260 0.684 12.065 1.00 77.56 526 SER A CA 1
ATOM 4080 C C . SER A 1 526 ? 20.357 0.192 10.934 1.00 77.56 526 SER A C 1
ATOM 4082 O O . SER A 1 526 ? 19.825 -0.920 10.982 1.00 77.56 526 SER A O 1
ATOM 4084 N N . TYR A 1 527 ? 20.216 1.000 9.880 1.00 77.19 527 TYR A N 1
ATOM 4085 C CA . TYR A 1 527 ? 19.415 0.652 8.706 1.00 77.19 527 TYR A CA 1
ATOM 4086 C C . TYR A 1 527 ? 20.164 -0.210 7.694 1.00 77.19 527 TYR A C 1
ATOM 4088 O O . TYR A 1 527 ? 19.523 -0.686 6.767 1.00 77.19 527 TYR A O 1
ATOM 4096 N N . SER A 1 528 ? 21.462 -0.477 7.892 1.00 82.56 528 SER A N 1
ATOM 4097 C CA . SER A 1 528 ? 22.438 -0.967 6.902 1.00 82.56 528 SER A CA 1
ATOM 4098 C C . SER A 1 528 ? 22.803 0.067 5.836 1.00 82.56 528 SER A C 1
ATOM 4100 O O . SER A 1 528 ? 22.007 0.916 5.426 1.00 82.56 528 SER A O 1
ATOM 4102 N N . ALA A 1 529 ? 24.060 0.018 5.394 1.00 86.06 529 ALA A N 1
ATOM 4103 C CA . ALA A 1 529 ? 24.622 1.059 4.545 1.00 86.06 529 ALA A CA 1
ATOM 4104 C C . ALA A 1 529 ? 23.991 1.097 3.141 1.00 86.06 529 ALA A C 1
ATOM 4106 O O . ALA A 1 529 ? 23.952 2.159 2.524 1.00 86.06 529 ALA A O 1
ATOM 4107 N N . ASP A 1 530 ? 23.486 -0.029 2.634 1.00 85.75 530 ASP A N 1
ATOM 4108 C CA . ASP A 1 530 ? 22.775 -0.121 1.356 1.00 85.75 530 ASP A CA 1
ATOM 4109 C C . ASP A 1 530 ? 21.379 0.505 1.436 1.00 85.75 530 ASP A C 1
ATOM 4111 O O . ASP A 1 530 ? 21.022 1.285 0.549 1.00 85.75 530 ASP A O 1
ATOM 4115 N N . GLN A 1 531 ? 20.632 0.279 2.525 1.00 85.12 531 GLN A N 1
ATOM 4116 C CA . GLN A 1 531 ? 19.365 0.986 2.762 1.00 85.12 531 GLN A CA 1
ATOM 4117 C C . GLN A 1 531 ? 19.592 2.480 3.029 1.00 85.12 531 GLN A C 1
ATOM 4119 O O . GLN A 1 531 ? 18.845 3.313 2.524 1.00 85.12 531 GLN A O 1
ATOM 4124 N N . GLY A 1 532 ? 20.652 2.853 3.753 1.00 87.56 532 GLY A N 1
ATOM 4125 C CA . GLY A 1 532 ? 21.027 4.259 3.934 1.00 87.56 532 GLY A CA 1
ATOM 4126 C C . GLY A 1 532 ? 21.335 4.956 2.601 1.00 87.56 532 GLY A C 1
ATOM 4127 O O . GLY A 1 532 ? 20.918 6.097 2.379 1.00 87.56 532 GLY A O 1
ATOM 4128 N N . CYS A 1 533 ? 21.993 4.254 1.668 1.00 89.69 533 CYS A N 1
ATOM 4129 C CA . CYS A 1 533 ? 22.195 4.738 0.300 1.00 89.69 533 CYS A CA 1
ATOM 4130 C C . CYS A 1 533 ? 20.870 4.861 -0.463 1.00 89.69 533 CYS A C 1
ATOM 4132 O O . CYS A 1 533 ? 20.646 5.884 -1.105 1.00 89.69 533 CYS A O 1
ATOM 4134 N N . PHE A 1 534 ? 19.977 3.872 -0.358 1.00 89.75 534 PHE A N 1
ATOM 4135 C CA . PHE A 1 534 ? 18.625 3.934 -0.926 1.00 89.75 534 PHE A CA 1
ATOM 4136 C C . PHE A 1 534 ? 17.851 5.165 -0.425 1.00 89.75 534 PHE A C 1
ATOM 4138 O O . PHE A 1 534 ? 17.385 5.960 -1.238 1.00 89.75 534 PHE A O 1
ATOM 4145 N N . LEU A 1 535 ? 17.784 5.388 0.891 1.00 87.62 535 LEU A N 1
ATOM 4146 C CA . LEU A 1 535 ? 17.084 6.531 1.494 1.00 87.62 535 LEU A CA 1
ATOM 4147 C C . LEU A 1 535 ? 17.702 7.874 1.079 1.00 87.62 535 LEU A C 1
ATOM 4149 O O . LEU A 1 535 ? 16.987 8.854 0.871 1.00 87.62 535 LEU A O 1
ATOM 4153 N N . SER A 1 536 ? 19.024 7.913 0.894 1.00 88.94 536 SER A N 1
ATOM 4154 C CA . SER A 1 536 ? 19.720 9.093 0.369 1.00 88.94 536 SER A CA 1
ATOM 4155 C C . SER A 1 536 ? 19.327 9.393 -1.082 1.00 88.94 536 SER A C 1
ATOM 4157 O O . SER A 1 536 ? 19.132 10.556 -1.428 1.00 88.94 536 SER A O 1
ATOM 4159 N N . ILE A 1 537 ? 19.157 8.364 -1.921 1.00 89.00 537 ILE A N 1
ATOM 4160 C CA . ILE A 1 537 ? 18.687 8.513 -3.309 1.00 89.00 537 ILE A CA 1
ATOM 4161 C C . ILE A 1 537 ? 17.229 8.984 -3.337 1.00 89.00 537 ILE A C 1
ATOM 4163 O O . ILE A 1 537 ? 16.909 9.892 -4.105 1.00 89.00 537 ILE A O 1
ATOM 4167 N N . VAL A 1 538 ? 16.366 8.416 -2.483 1.00 87.12 538 VAL A N 1
ATOM 4168 C CA . VAL A 1 538 ? 14.968 8.854 -2.323 1.00 87.12 538 VAL A CA 1
ATOM 4169 C C . VAL A 1 538 ? 14.924 10.354 -2.019 1.00 87.12 538 VAL A C 1
ATOM 4171 O O . VAL A 1 538 ? 14.240 11.100 -2.720 1.00 87.12 538 VAL A O 1
ATOM 4174 N N . LEU A 1 539 ? 15.710 10.806 -1.034 1.00 86.00 539 LEU A N 1
ATOM 4175 C CA . LEU A 1 539 ? 15.786 12.212 -0.635 1.00 86.00 539 LEU A CA 1
ATOM 4176 C C . LEU A 1 539 ? 16.344 13.115 -1.750 1.00 86.00 539 LEU A C 1
ATOM 4178 O O . LEU A 1 539 ? 15.821 14.203 -1.993 1.00 86.00 539 LEU A O 1
ATOM 4182 N N . ALA A 1 540 ? 17.391 12.674 -2.452 1.00 85.44 540 ALA A N 1
ATOM 4183 C CA . ALA A 1 540 ? 17.969 13.428 -3.562 1.00 85.44 540 ALA A CA 1
ATOM 4184 C C . ALA A 1 540 ? 16.959 13.622 -4.707 1.00 85.44 540 ALA A C 1
ATOM 4186 O O . ALA A 1 540 ? 16.806 14.733 -5.222 1.00 85.44 540 ALA A O 1
ATOM 4187 N N . CYS A 1 541 ? 16.233 12.559 -5.071 1.00 84.12 541 CYS A N 1
ATOM 4188 C CA . CYS A 1 541 ? 15.236 12.589 -6.139 1.00 84.12 541 CYS A CA 1
ATOM 4189 C C . CYS A 1 541 ? 14.000 13.419 -5.752 1.00 84.12 541 CYS A C 1
ATOM 4191 O O . CYS A 1 541 ? 13.501 14.189 -6.576 1.00 84.12 541 CYS A O 1
ATOM 4193 N N . SER A 1 542 ? 13.533 13.336 -4.499 1.00 75.44 542 SER A N 1
ATOM 4194 C CA . SER A 1 542 ? 12.344 14.070 -4.033 1.00 75.44 542 SER A CA 1
ATOM 4195 C C . SER A 1 542 ? 12.554 15.585 -3.945 1.00 75.44 542 SER A C 1
ATOM 4197 O O . SER A 1 542 ? 11.609 16.353 -4.097 1.00 75.44 542 SER A O 1
ATOM 4199 N N . VAL A 1 543 ? 13.786 16.043 -3.697 1.00 71.06 543 VAL A N 1
ATOM 4200 C CA . VAL A 1 543 ? 14.128 17.479 -3.666 1.00 71.06 543 VAL A CA 1
ATOM 4201 C C . VAL A 1 543 ? 14.251 18.062 -5.079 1.00 71.06 543 VAL A C 1
ATOM 4203 O O . VAL A 1 543 ? 13.957 19.240 -5.297 1.00 71.06 543 VAL A O 1
ATOM 4206 N N . GLN A 1 544 ? 14.696 17.244 -6.033 1.00 61.72 544 GLN A N 1
ATOM 4207 C CA . GLN A 1 544 ? 14.977 17.642 -7.411 1.00 61.72 544 GLN A CA 1
ATOM 4208 C C . GLN A 1 544 ? 13.712 17.816 -8.255 1.00 61.72 544 GLN A C 1
ATOM 4210 O O . GLN A 1 544 ? 13.641 18.702 -9.109 1.00 61.72 544 GLN A O 1
ATOM 4215 N N . SER A 1 545 ? 12.707 16.990 -8.006 1.00 55.81 545 SER A N 1
ATOM 4216 C CA . SER A 1 545 ? 11.434 17.051 -8.704 1.00 55.81 545 SER A CA 1
ATOM 4217 C C . SER A 1 545 ? 10.540 18.110 -8.042 1.00 55.81 545 SER A C 1
ATOM 4219 O O . SER A 1 545 ? 10.372 18.162 -6.826 1.00 55.81 545 SER A O 1
ATOM 4221 N N . SER A 1 546 ? 9.984 19.035 -8.831 1.00 46.75 546 SER A N 1
ATOM 4222 C CA . SER A 1 546 ? 9.118 20.109 -8.321 1.00 46.75 546 SER A CA 1
ATOM 4223 C C . SER A 1 546 ? 7.749 19.536 -7.918 1.00 46.75 546 SER A C 1
ATOM 4225 O O . SER A 1 546 ? 6.777 19.672 -8.652 1.00 46.75 546 SER A O 1
ATOM 4227 N N . TRP A 1 547 ? 7.659 18.864 -6.764 1.00 45.25 547 TRP A N 1
ATOM 4228 C CA . TRP A 1 547 ? 6.442 18.218 -6.229 1.00 45.25 547 TRP A CA 1
ATOM 4229 C C . TRP A 1 547 ? 5.407 19.239 -5.726 1.00 45.25 547 TRP A C 1
ATOM 4231 O O . TRP A 1 547 ? 4.862 19.125 -4.633 1.00 45.25 547 TRP A O 1
ATOM 4241 N N . LYS A 1 548 ? 5.135 20.292 -6.502 1.00 38.81 548 LYS A N 1
ATOM 4242 C CA . LYS A 1 548 ? 4.165 21.331 -6.136 1.00 38.81 548 LYS A CA 1
ATOM 4243 C C . LYS A 1 548 ? 2.704 20.913 -6.354 1.00 38.81 548 LYS A C 1
ATOM 4245 O O . LYS A 1 548 ? 1.827 21.658 -5.933 1.00 38.81 548 LYS A O 1
ATOM 4250 N N . SER A 1 549 ? 2.427 19.767 -6.985 1.00 33.25 549 SER A N 1
ATOM 4251 C CA . SER A 1 549 ? 1.093 19.493 -7.552 1.00 33.25 549 SER A CA 1
ATOM 4252 C C . SER A 1 549 ? 0.358 18.252 -7.035 1.00 33.25 549 SER A C 1
ATOM 4254 O O . SER A 1 549 ? -0.773 18.035 -7.452 1.00 33.25 549 SER A O 1
ATOM 4256 N N . PHE A 1 550 ? 0.907 17.483 -6.093 1.00 35.50 550 PHE A N 1
ATOM 4257 C CA . PHE A 1 550 ? 0.168 16.377 -5.469 1.00 35.50 550 PHE A CA 1
ATOM 4258 C C . PHE A 1 550 ? -0.365 16.784 -4.094 1.00 35.50 550 PHE A C 1
ATOM 4260 O O . PHE A 1 550 ? 0.354 16.638 -3.115 1.00 35.50 550 PHE A O 1
ATOM 4267 N N . GLY A 1 551 ? -1.591 17.330 -4.049 1.00 35.72 551 GLY A N 1
ATOM 4268 C CA . GLY A 1 551 ? -2.597 17.310 -2.957 1.00 35.72 551 GLY A CA 1
ATOM 4269 C C . GLY A 1 551 ? -2.226 17.582 -1.486 1.00 35.72 551 GLY A C 1
ATOM 4270 O O . GLY A 1 551 ? -3.105 17.640 -0.636 1.00 35.72 551 GLY A O 1
ATOM 4271 N N . SER A 1 552 ? -0.960 17.755 -1.139 1.00 37.00 552 SER A N 1
ATOM 4272 C CA . SER A 1 552 ? -0.457 17.956 0.207 1.00 37.00 552 SER A CA 1
ATOM 4273 C C . SER A 1 552 ? 0.741 18.883 0.091 1.00 37.00 552 SER A C 1
ATOM 4275 O O . SER A 1 552 ? 1.885 18.469 -0.077 1.00 37.00 552 SER A O 1
ATOM 4277 N N . SER A 1 553 ? 0.470 20.177 0.245 1.00 33.97 553 SER A N 1
ATOM 4278 C CA . SER A 1 553 ? 1.469 21.223 0.504 1.00 33.97 553 SER A CA 1
ATOM 4279 C C . SER A 1 553 ? 2.294 20.972 1.792 1.00 33.97 553 SER A C 1
ATOM 4281 O O . SER A 1 553 ? 3.000 21.865 2.254 1.00 33.97 553 SER A O 1
ATOM 4283 N N . SER A 1 554 ? 2.205 19.791 2.408 1.00 39.78 554 SER A N 1
ATOM 4284 C CA . SER A 1 554 ? 2.618 19.531 3.788 1.00 39.78 554 SER A CA 1
ATOM 4285 C C . SER A 1 554 ? 4.020 18.921 3.909 1.00 39.78 554 SER A C 1
ATOM 4287 O O . SER A 1 554 ? 4.530 18.817 5.019 1.00 39.78 554 SER A O 1
ATOM 4289 N N . TYR A 1 555 ? 4.658 18.528 2.795 1.00 45.19 555 TYR A N 1
ATOM 4290 C CA . TYR A 1 555 ? 5.961 17.835 2.800 1.00 45.19 555 TYR A CA 1
ATOM 4291 C C . TYR A 1 555 ? 7.190 18.734 2.656 1.00 45.19 555 TYR A C 1
ATOM 4293 O O . TYR A 1 555 ? 8.319 18.247 2.687 1.00 45.19 555 TYR A O 1
ATOM 4301 N N . ARG A 1 556 ? 7.012 20.053 2.551 1.00 41.59 556 ARG A N 1
ATOM 4302 C CA . ARG A 1 556 ? 8.114 20.975 2.827 1.00 41.59 556 ARG A CA 1
ATOM 4303 C C . ARG A 1 556 ? 7.981 21.452 4.266 1.00 41.59 556 ARG A C 1
ATOM 4305 O O . ARG A 1 556 ? 7.056 22.215 4.544 1.00 41.59 556 ARG A O 1
ATOM 4312 N N . PRO A 1 557 ? 8.920 21.103 5.164 1.00 41.94 557 PRO A N 1
ATOM 4313 C CA . PRO A 1 557 ? 9.163 21.968 6.303 1.00 41.94 557 PRO A CA 1
ATOM 4314 C C . PRO A 1 557 ? 9.371 23.386 5.759 1.00 41.94 557 PRO A C 1
ATOM 4316 O O . PRO A 1 557 ? 9.942 23.556 4.676 1.00 41.94 557 PRO A O 1
ATOM 4319 N N . SER A 1 558 ? 8.901 24.395 6.487 1.00 44.03 558 SER A N 1
ATOM 4320 C CA . SER A 1 558 ? 9.247 25.800 6.258 1.00 44.03 558 SER A CA 1
ATOM 4321 C C . SER A 1 558 ? 10.769 25.972 6.394 1.00 44.03 558 SER A C 1
ATOM 4323 O O . SER A 1 558 ? 11.270 26.380 7.437 1.00 44.03 558 SER A O 1
ATOM 4325 N N . MET A 1 559 ? 11.518 25.573 5.370 1.00 55.81 559 MET A N 1
ATOM 4326 C CA . MET A 1 559 ? 12.972 25.623 5.301 1.00 55.81 559 MET A CA 1
ATOM 4327 C C . MET A 1 559 ? 13.400 26.788 4.428 1.00 55.81 559 MET A C 1
ATOM 4329 O O . MET A 1 559 ? 12.809 27.054 3.378 1.00 55.81 559 MET A O 1
ATOM 4333 N N . ASP A 1 560 ? 14.495 27.426 4.828 1.00 58.41 560 ASP A N 1
ATOM 4334 C CA . ASP A 1 560 ? 15.143 28.451 4.027 1.00 58.41 560 ASP A CA 1
ATOM 4335 C C . ASP A 1 560 ? 15.503 27.907 2.639 1.00 58.41 560 ASP A C 1
ATOM 4337 O O . ASP A 1 560 ? 16.012 26.790 2.482 1.00 58.41 560 ASP A O 1
ATOM 4341 N N . SER A 1 561 ? 15.297 28.731 1.606 1.00 63.69 561 SER A N 1
ATOM 4342 C CA . SER A 1 561 ? 15.558 28.359 0.208 1.00 63.69 561 SER A CA 1
ATOM 4343 C C . SER A 1 561 ? 16.979 27.821 -0.012 1.00 63.69 561 SER A C 1
ATOM 4345 O O . SER A 1 561 ? 17.173 26.968 -0.876 1.00 63.69 561 SER A O 1
ATOM 4347 N N . LYS A 1 562 ? 17.963 28.279 0.775 1.00 66.88 562 LYS A N 1
ATOM 4348 C CA . LYS A 1 562 ? 19.362 27.826 0.709 1.00 66.88 562 LYS A CA 1
ATOM 4349 C C . LYS A 1 562 ? 19.548 26.406 1.253 1.00 66.88 562 LYS A C 1
ATOM 4351 O O . LYS A 1 562 ? 20.216 25.598 0.617 1.00 66.88 562 LYS A O 1
ATOM 4356 N N . THR A 1 563 ? 18.922 26.082 2.381 1.00 69.44 563 THR A N 1
ATOM 4357 C CA . THR A 1 563 ? 18.993 24.752 3.008 1.00 69.44 563 THR A CA 1
ATOM 4358 C C . THR A 1 563 ? 18.327 23.701 2.126 1.00 69.44 563 THR A C 1
ATOM 4360 O O . THR A 1 563 ? 18.883 22.627 1.917 1.00 69.44 563 THR A O 1
ATOM 4363 N N . SER A 1 564 ? 17.191 24.043 1.506 1.00 66.19 564 SER A N 1
ATOM 4364 C CA . SER A 1 564 ? 16.504 23.136 0.576 1.00 66.19 564 SER A CA 1
ATOM 4365 C C . SER A 1 564 ? 17.323 22.812 -0.683 1.00 66.19 564 SER A C 1
ATOM 4367 O O . SER A 1 564 ? 17.277 21.684 -1.161 1.00 66.19 564 SER A O 1
ATOM 4369 N N . ALA A 1 565 ? 18.112 23.767 -1.192 1.00 67.81 565 ALA A N 1
ATOM 4370 C CA . ALA A 1 565 ? 18.968 23.559 -2.360 1.00 67.81 565 ALA A CA 1
ATOM 4371 C C . ALA A 1 565 ? 20.196 22.685 -2.042 1.00 67.81 565 ALA A C 1
ATOM 4373 O O . ALA A 1 565 ? 20.622 21.889 -2.876 1.00 67.81 565 ALA A O 1
ATOM 4374 N N . ASN A 1 566 ? 20.740 22.801 -0.827 1.00 82.38 566 ASN A N 1
ATOM 4375 C CA . ASN A 1 566 ? 21.904 22.027 -0.393 1.00 82.38 566 ASN A CA 1
ATOM 4376 C C . ASN A 1 566 ? 21.559 20.599 0.051 1.00 82.38 566 ASN A C 1
ATOM 4378 O O . ASN A 1 566 ? 22.437 19.741 0.053 1.00 82.38 566 ASN A O 1
ATOM 4382 N N . LEU A 1 567 ? 20.299 20.321 0.392 1.00 84.75 567 LEU A N 1
ATOM 4383 C CA . LEU A 1 567 ? 19.875 19.025 0.923 1.00 84.75 567 LEU A CA 1
ATOM 4384 C C . LEU A 1 567 ? 20.157 17.861 -0.041 1.00 84.75 567 LEU A C 1
ATOM 4386 O O . LEU A 1 567 ? 20.675 16.828 0.382 1.00 84.75 567 LEU A O 1
ATOM 4390 N N . ALA A 1 568 ? 19.896 18.047 -1.340 1.00 83.38 568 ALA A N 1
ATOM 4391 C CA . ALA A 1 568 ? 20.214 17.044 -2.356 1.00 83.38 568 ALA A CA 1
ATOM 4392 C C . ALA A 1 568 ? 21.728 16.767 -2.411 1.00 83.38 568 ALA A C 1
ATOM 4394 O O . ALA A 1 568 ? 22.151 15.613 -2.404 1.00 83.38 568 ALA A O 1
ATOM 4395 N N . LEU A 1 569 ? 22.560 17.811 -2.362 1.00 85.81 569 LEU A N 1
ATOM 4396 C CA . LEU A 1 569 ? 24.017 17.666 -2.340 1.00 85.81 569 LEU A CA 1
ATOM 4397 C C . LEU A 1 569 ? 24.507 16.954 -1.070 1.00 85.81 569 LEU A C 1
ATOM 4399 O O . LEU A 1 569 ? 25.358 16.070 -1.146 1.00 85.81 569 LEU A O 1
ATOM 4403 N N . TRP A 1 570 ? 23.963 17.306 0.096 1.00 88.75 570 TRP A N 1
ATOM 4404 C CA . TRP A 1 570 ? 24.300 16.652 1.362 1.00 88.75 570 TRP A CA 1
ATOM 4405 C C . TRP A 1 570 ? 23.918 15.173 1.361 1.00 88.75 570 TRP A C 1
ATOM 4407 O O . TRP A 1 570 ? 24.715 14.352 1.803 1.00 88.75 570 TRP A O 1
ATOM 4417 N N . SER A 1 571 ? 22.759 14.818 0.799 1.00 88.81 571 SER A N 1
ATOM 4418 C CA . SER A 1 571 ? 22.341 13.417 0.666 1.00 88.81 571 SER A CA 1
ATOM 4419 C C . SER A 1 571 ? 23.277 12.607 -0.245 1.00 88.81 571 SER A C 1
ATOM 4421 O O . SER A 1 571 ? 23.691 11.506 0.120 1.00 88.81 571 SER A O 1
ATOM 4423 N N . VAL A 1 572 ? 23.719 13.183 -1.372 1.00 88.44 572 VAL A N 1
ATOM 4424 C CA . VAL A 1 572 ? 24.696 12.552 -2.278 1.00 88.44 572 VAL A CA 1
ATOM 4425 C C . VAL A 1 572 ? 26.057 12.384 -1.597 1.00 88.44 572 VAL A C 1
ATOM 4427 O O . VAL A 1 572 ? 26.685 11.330 -1.690 1.00 88.44 572 VAL A O 1
ATOM 4430 N N . ASN A 1 573 ? 26.516 13.386 -0.851 1.00 88.12 573 ASN A N 1
ATOM 4431 C CA . ASN A 1 573 ? 27.773 13.279 -0.112 1.00 88.12 573 ASN A CA 1
ATOM 4432 C C . ASN A 1 573 ? 27.694 12.233 1.012 1.00 88.12 573 ASN A C 1
ATOM 4434 O O . ASN A 1 573 ? 28.668 11.509 1.235 1.00 88.12 573 ASN A O 1
ATOM 4438 N N . ALA A 1 574 ? 26.538 12.102 1.672 1.00 87.25 574 ALA A N 1
ATOM 4439 C CA . ALA A 1 574 ? 26.318 11.111 2.719 1.00 87.25 574 ALA A CA 1
ATOM 4440 C C . ALA A 1 574 ? 26.405 9.688 2.158 1.00 87.25 574 ALA A C 1
ATOM 4442 O O . ALA A 1 574 ? 27.157 8.873 2.695 1.00 87.25 574 ALA A O 1
ATOM 4443 N N . MET A 1 575 ? 25.736 9.406 1.030 1.00 87.94 575 MET A N 1
ATOM 4444 C CA . MET A 1 575 ? 25.838 8.093 0.377 1.00 87.94 575 MET A CA 1
ATOM 4445 C C . MET A 1 575 ? 27.250 7.804 -0.148 1.00 87.94 575 MET A C 1
ATOM 4447 O O . MET A 1 575 ? 27.715 6.675 -0.040 1.00 87.94 575 MET A O 1
ATOM 4451 N N . ILE A 1 576 ? 27.980 8.796 -0.675 1.00 86.75 576 ILE A N 1
ATOM 4452 C CA . ILE A 1 576 ? 29.360 8.585 -1.149 1.00 86.75 576 ILE A CA 1
ATOM 4453 C C . ILE A 1 576 ? 30.282 8.238 0.026 1.00 86.75 576 ILE A C 1
ATOM 4455 O O . ILE A 1 576 ? 31.129 7.347 -0.087 1.00 86.75 576 ILE A O 1
ATOM 4459 N N . ARG A 1 577 ? 30.118 8.924 1.162 1.00 87.25 577 ARG A N 1
ATOM 4460 C CA . ARG A 1 577 ? 30.942 8.716 2.357 1.00 87.25 577 ARG A CA 1
ATOM 4461 C C . ARG A 1 577 ? 30.638 7.388 3.051 1.00 87.25 577 ARG A C 1
ATOM 4463 O O . ARG A 1 577 ? 31.577 6.673 3.390 1.00 87.25 577 ARG A O 1
ATOM 4470 N N . HIS A 1 578 ? 29.361 7.070 3.259 1.00 85.94 578 HIS A N 1
ATOM 4471 C CA . HIS A 1 578 ? 28.922 5.921 4.065 1.00 85.94 578 HIS A CA 1
ATOM 4472 C C . HIS A 1 578 ? 28.561 4.677 3.238 1.00 85.94 578 HIS A C 1
ATOM 4474 O O . HIS A 1 578 ? 28.485 3.580 3.782 1.00 85.94 578 HIS A O 1
ATOM 4480 N N . GLY A 1 579 ? 28.425 4.796 1.914 1.00 81.06 579 GLY A N 1
ATOM 4481 C CA . GLY A 1 579 ? 28.119 3.683 1.004 1.00 81.06 579 GLY A CA 1
ATOM 4482 C C . GLY A 1 579 ? 29.268 2.698 0.761 1.00 81.06 579 GLY A C 1
ATOM 4483 O O . GLY A 1 579 ? 29.095 1.703 0.057 1.00 81.06 579 GLY A O 1
ATOM 4484 N N . GLY A 1 580 ? 30.434 2.941 1.361 1.00 82.06 580 GLY A N 1
ATOM 4485 C CA . GLY A 1 580 ? 31.579 2.034 1.318 1.00 82.06 580 GLY A CA 1
ATOM 4486 C C . GLY A 1 580 ? 32.249 1.921 -0.055 1.00 82.06 580 GLY A C 1
ATOM 4487 O O . GLY A 1 580 ? 32.019 2.732 -0.956 1.00 82.06 580 GLY A O 1
ATOM 4488 N N . GLU A 1 581 ? 33.103 0.904 -0.172 1.00 80.44 581 GLU A N 1
ATOM 4489 C CA . GLU A 1 581 ? 33.917 0.569 -1.347 1.00 80.44 581 GLU A CA 1
ATOM 4490 C C . GLU A 1 581 ? 33.788 -0.935 -1.661 1.00 80.44 581 GLU A C 1
ATOM 4492 O O . GLU A 1 581 ? 33.428 -1.700 -0.754 1.00 80.44 581 GLU A O 1
ATOM 4497 N N . PRO A 1 582 ? 34.065 -1.369 -2.909 1.00 82.25 582 PRO A N 1
ATOM 4498 C CA . PRO A 1 582 ? 34.109 -2.783 -3.271 1.00 82.25 582 PRO A CA 1
ATOM 4499 C C . PRO A 1 582 ? 35.058 -3.563 -2.360 1.00 82.25 582 PRO A C 1
ATOM 4501 O O . PRO A 1 582 ? 36.139 -3.083 -2.011 1.00 82.25 582 PRO A O 1
ATOM 4504 N N . ARG A 1 583 ? 34.665 -4.777 -1.969 1.00 81.19 583 ARG A N 1
ATOM 4505 C CA . ARG A 1 583 ? 35.464 -5.631 -1.078 1.00 81.19 583 ARG A CA 1
ATOM 4506 C C . ARG A 1 583 ? 35.862 -6.915 -1.774 1.00 81.19 583 ARG A C 1
ATOM 4508 O O . ARG A 1 583 ? 35.140 -7.429 -2.616 1.00 81.19 583 ARG A O 1
ATOM 4515 N N . VAL A 1 584 ? 37.007 -7.452 -1.380 1.00 77.81 584 VAL A N 1
ATOM 4516 C CA . VAL A 1 584 ? 37.495 -8.746 -1.845 1.00 77.81 584 VAL A CA 1
ATOM 4517 C C . VAL A 1 584 ? 37.355 -9.736 -0.689 1.00 77.81 584 VAL A C 1
ATOM 4519 O O . VAL A 1 584 ? 38.007 -9.578 0.343 1.00 77.81 584 VAL A O 1
ATOM 4522 N N . ALA A 1 585 ? 36.469 -10.718 -0.840 1.00 69.31 585 ALA A N 1
ATOM 4523 C CA . ALA A 1 585 ? 36.245 -11.782 0.127 1.00 69.31 585 ALA A CA 1
ATOM 4524 C C . ALA A 1 585 ? 37.116 -12.997 -0.226 1.00 69.31 585 ALA A C 1
ATOM 4526 O O . ALA A 1 585 ? 37.176 -13.437 -1.377 1.00 69.31 585 ALA A O 1
ATOM 4527 N N . GLN A 1 586 ? 37.806 -13.549 0.773 1.00 62.22 586 GLN A N 1
ATOM 4528 C CA . GLN A 1 586 ? 38.594 -14.767 0.616 1.00 62.22 586 GLN A CA 1
ATO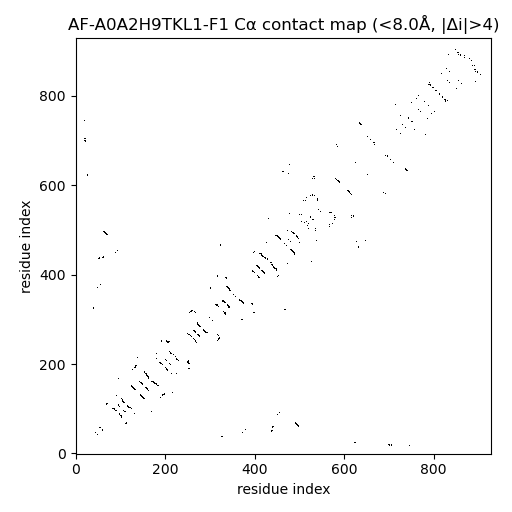M 4529 C C . GLN A 1 586 ? 37.823 -15.935 1.229 1.00 62.22 586 GLN A C 1
ATOM 4531 O O . GLN A 1 586 ? 37.777 -16.093 2.449 1.00 62.22 586 GLN A O 1
ATOM 4536 N N . THR A 1 587 ? 37.209 -16.760 0.385 1.00 55.91 587 THR A N 1
ATOM 4537 C CA . THR A 1 587 ? 36.485 -17.952 0.834 1.00 55.91 587 THR A CA 1
ATOM 4538 C C . THR A 1 587 ? 37.460 -19.129 0.873 1.00 55.91 587 THR A C 1
ATOM 4540 O O . THR A 1 587 ? 38.029 -19.524 -0.150 1.00 55.91 587 THR A O 1
ATOM 4543 N N . ALA A 1 588 ? 37.697 -19.688 2.063 1.00 45.22 588 ALA A N 1
ATOM 4544 C CA . ALA A 1 588 ? 38.509 -20.892 2.220 1.00 45.22 588 ALA A CA 1
ATOM 4545 C C . ALA A 1 588 ? 37.718 -22.112 1.722 1.00 45.22 588 ALA A C 1
ATOM 4547 O O . ALA A 1 588 ? 36.694 -22.471 2.304 1.00 45.22 588 ALA A O 1
ATOM 4548 N N . ILE A 1 589 ? 38.181 -22.762 0.651 1.00 48.00 589 ILE A N 1
ATOM 4549 C CA . ILE A 1 589 ? 37.575 -24.008 0.176 1.00 48.00 589 ILE A CA 1
ATOM 4550 C C . ILE A 1 589 ? 38.063 -25.136 1.090 1.00 48.00 589 ILE A C 1
ATOM 4552 O O . ILE A 1 589 ? 39.229 -25.519 1.050 1.00 48.00 589 ILE A O 1
ATOM 4556 N N . SER A 1 590 ? 37.172 -25.683 1.917 1.00 40.41 590 SER A N 1
ATOM 4557 C CA . SER A 1 590 ? 37.411 -26.953 2.614 1.00 40.41 590 SER A CA 1
ATOM 4558 C C . SER A 1 590 ? 36.927 -28.097 1.720 1.00 40.41 590 SER A C 1
ATOM 4560 O O . SER A 1 590 ? 35.802 -28.566 1.865 1.00 40.41 590 SER A O 1
ATOM 4562 N N . GLY A 1 591 ? 37.740 -28.493 0.739 1.00 41.66 591 GLY A N 1
ATOM 4563 C CA . GLY A 1 591 ? 37.451 -29.627 -0.144 1.00 41.66 591 GLY A CA 1
ATOM 4564 C C . GLY A 1 591 ? 38.176 -30.883 0.331 1.00 41.66 591 GLY A C 1
ATOM 4565 O O . GLY A 1 591 ? 39.397 -30.961 0.225 1.00 41.66 591 GLY A O 1
ATOM 4566 N N . VAL A 1 592 ? 37.442 -31.865 0.861 1.00 40.12 592 VAL A N 1
ATOM 4567 C CA . VAL A 1 592 ? 37.940 -33.240 1.019 1.00 40.12 592 VAL A CA 1
ATOM 4568 C C . VAL A 1 592 ? 37.510 -34.013 -0.225 1.00 40.12 592 VAL A C 1
ATOM 4570 O O . VAL A 1 592 ? 36.406 -34.552 -0.265 1.00 40.12 592 VAL A O 1
ATOM 4573 N N . ASP A 1 593 ? 38.367 -34.064 -1.242 1.00 37.59 593 ASP A N 1
ATOM 4574 C CA . ASP A 1 593 ? 38.137 -34.931 -2.399 1.00 37.59 593 ASP A CA 1
ATOM 4575 C C . ASP A 1 593 ? 38.518 -36.374 -2.034 1.00 37.59 593 ASP A C 1
ATOM 4577 O O . ASP A 1 593 ? 39.691 -36.749 -1.992 1.00 37.59 593 ASP A O 1
ATOM 4581 N N . TYR A 1 594 ? 37.513 -37.208 -1.754 1.00 36.81 594 TYR A N 1
ATOM 4582 C CA . TYR A 1 594 ? 37.677 -38.661 -1.703 1.00 36.81 594 TYR A CA 1
ATOM 4583 C C . TYR A 1 594 ? 37.772 -39.209 -3.131 1.00 36.81 594 TYR A C 1
ATOM 4585 O O . TYR A 1 594 ? 36.778 -39.640 -3.712 1.00 36.81 594 TYR A O 1
ATOM 4593 N N . ILE A 1 595 ? 38.982 -39.241 -3.689 1.00 40.84 595 ILE A N 1
ATOM 4594 C CA . ILE A 1 595 ? 39.286 -40.128 -4.816 1.00 40.84 595 ILE A CA 1
ATOM 4595 C C . ILE A 1 595 ? 39.942 -41.382 -4.239 1.00 40.84 595 ILE A C 1
ATOM 4597 O O . ILE A 1 595 ? 41.072 -41.366 -3.752 1.00 40.84 595 ILE A O 1
ATOM 4601 N N . GLY A 1 596 ? 39.192 -42.483 -4.249 1.00 43.28 596 GLY A N 1
ATOM 4602 C CA . GLY A 1 596 ? 39.704 -43.792 -3.876 1.00 43.28 596 GLY A CA 1
ATOM 4603 C C . GLY A 1 596 ? 40.781 -44.246 -4.859 1.00 43.28 596 GLY A C 1
ATOM 4604 O O . GLY A 1 596 ? 40.492 -44.423 -6.032 1.00 43.28 596 GLY A O 1
ATOM 4605 N N . THR A 1 597 ? 42.016 -44.392 -4.379 1.00 42.12 597 THR A N 1
ATOM 4606 C CA . THR A 1 597 ? 42.812 -45.639 -4.331 1.00 42.12 597 THR A CA 1
ATOM 4607 C C . THR A 1 597 ? 44.279 -45.296 -4.036 1.00 42.12 597 THR A C 1
ATOM 4609 O O . THR A 1 597 ? 44.886 -44.530 -4.770 1.00 42.12 597 THR A O 1
ATOM 4612 N N . GLY A 1 598 ? 44.860 -45.917 -3.001 1.00 36.38 598 GLY A N 1
ATOM 4613 C CA . GLY A 1 598 ? 46.308 -46.161 -2.900 1.00 36.38 598 GLY A CA 1
ATOM 4614 C C . GLY A 1 598 ? 47.218 -45.025 -2.399 1.00 36.38 598 GLY A C 1
ATOM 4615 O O . GLY A 1 598 ? 47.802 -44.300 -3.186 1.00 36.38 598 GLY A O 1
ATOM 4616 N N . SER A 1 599 ? 47.413 -44.972 -1.076 1.00 42.09 599 SER A N 1
ATOM 4617 C CA . SER A 1 599 ? 48.638 -44.580 -0.345 1.00 42.09 599 SER A CA 1
ATOM 4618 C C . SER A 1 599 ? 49.722 -43.752 -1.072 1.00 42.09 599 SER A C 1
ATOM 4620 O O . SER A 1 599 ? 50.643 -44.352 -1.617 1.00 42.09 599 SER A O 1
ATOM 4622 N N . VAL A 1 600 ? 49.733 -42.421 -0.883 1.00 34.81 600 VAL A N 1
ATOM 4623 C CA . VAL A 1 600 ? 50.930 -41.591 -0.580 1.00 34.81 600 VAL A CA 1
ATOM 4624 C C . VAL A 1 600 ? 50.467 -40.350 0.219 1.00 34.81 600 VAL A C 1
ATOM 4626 O O . VAL A 1 600 ? 49.347 -39.887 0.048 1.00 34.81 600 VAL A O 1
ATOM 4629 N N . LEU A 1 601 ? 51.305 -39.857 1.133 1.00 40.56 601 LEU A N 1
ATOM 4630 C CA . LEU A 1 601 ? 51.111 -38.724 2.057 1.00 40.56 601 LEU A CA 1
ATOM 4631 C C . LEU A 1 601 ? 50.364 -37.505 1.452 1.00 40.56 601 LEU A C 1
ATOM 4633 O O . LEU A 1 601 ? 50.938 -36.759 0.661 1.00 40.56 601 LEU A O 1
ATOM 4637 N N . ASN A 1 602 ? 49.121 -37.255 1.885 1.00 32.78 602 ASN A N 1
ATOM 4638 C CA . ASN A 1 602 ? 48.344 -36.064 1.512 1.00 32.78 602 ASN A CA 1
ATOM 4639 C C . ASN A 1 602 ? 48.700 -34.862 2.405 1.00 32.78 602 ASN A C 1
ATOM 4641 O O . ASN A 1 602 ? 48.360 -34.836 3.588 1.00 32.78 602 ASN A O 1
ATOM 4645 N N . PHE A 1 603 ? 49.315 -33.835 1.819 1.00 33.06 603 PHE A N 1
ATOM 4646 C CA . PHE A 1 603 ? 49.274 -32.472 2.354 1.00 33.06 603 PHE A CA 1
ATOM 4647 C C . PHE A 1 603 ? 47.976 -31.798 1.871 1.00 33.06 603 PHE A C 1
ATOM 4649 O O . PHE A 1 603 ? 47.704 -31.844 0.669 1.00 33.06 603 PHE A O 1
ATOM 4656 N N . PRO A 1 604 ? 47.165 -31.164 2.741 1.00 35.72 604 PRO A N 1
ATOM 4657 C CA . PRO A 1 604 ? 45.981 -30.437 2.295 1.00 35.72 604 PRO A CA 1
ATOM 4658 C C . PRO A 1 604 ? 46.406 -29.260 1.409 1.00 35.72 604 PRO A C 1
ATOM 4660 O O . PRO A 1 604 ? 47.135 -28.368 1.845 1.00 35.72 604 PRO A O 1
ATOM 4663 N N . THR A 1 605 ? 45.971 -29.261 0.149 1.00 37.09 605 THR A N 1
ATOM 4664 C CA . THR A 1 605 ? 46.150 -28.121 -0.756 1.00 37.09 605 THR A CA 1
ATOM 4665 C C . THR A 1 605 ? 45.052 -27.104 -0.447 1.00 37.09 605 THR A C 1
ATOM 4667 O O . THR A 1 605 ? 43.906 -27.276 -0.848 1.00 37.09 605 THR A O 1
ATOM 4670 N N . TYR A 1 606 ? 45.378 -26.059 0.314 1.00 37.47 606 TYR A N 1
ATOM 4671 C CA . TYR A 1 606 ? 44.461 -24.946 0.564 1.00 37.47 606 TYR A CA 1
ATOM 4672 C C . TYR A 1 606 ? 44.345 -24.083 -0.701 1.00 37.47 606 TYR A C 1
ATOM 4674 O O . TYR A 1 606 ? 45.181 -23.217 -0.946 1.00 37.47 606 TYR A O 1
ATOM 4682 N N . GLY A 1 607 ? 43.318 -24.313 -1.518 1.00 43.66 607 GLY A N 1
ATOM 4683 C CA . GLY A 1 607 ? 42.911 -23.363 -2.553 1.00 43.66 607 GLY A CA 1
ATOM 4684 C C . GLY A 1 607 ? 41.967 -22.314 -1.962 1.00 43.66 607 GLY A C 1
ATOM 4685 O O . GLY A 1 607 ? 40.885 -22.661 -1.496 1.00 43.66 607 GLY A O 1
ATOM 4686 N N . SER A 1 608 ? 42.340 -21.031 -1.968 1.00 47.62 608 SER A N 1
ATOM 4687 C CA . SER A 1 608 ? 41.404 -19.937 -1.664 1.00 47.62 608 SER A CA 1
ATOM 4688 C C . SER A 1 608 ? 40.828 -19.367 -2.958 1.00 47.62 608 SER A C 1
ATOM 4690 O O . SER A 1 608 ? 41.600 -18.936 -3.816 1.00 47.62 608 SER A O 1
ATOM 4692 N N . ARG A 1 609 ? 39.497 -19.317 -3.102 1.00 55.84 609 ARG A N 1
ATOM 4693 C CA . ARG A 1 609 ? 38.858 -18.569 -4.195 1.00 55.84 609 ARG A CA 1
ATOM 4694 C C . ARG A 1 609 ? 38.642 -17.138 -3.717 1.00 55.84 609 ARG A C 1
ATOM 4696 O O . ARG A 1 609 ? 38.048 -16.915 -2.667 1.00 55.84 609 ARG A O 1
ATOM 4703 N N . ILE A 1 610 ? 39.191 -16.188 -4.464 1.00 58.88 610 ILE A N 1
ATOM 4704 C CA . ILE A 1 610 ? 39.061 -14.761 -4.183 1.00 58.88 610 ILE A CA 1
ATOM 4705 C C . ILE A 1 610 ? 37.889 -14.242 -5.022 1.00 58.88 610 ILE A C 1
ATOM 4707 O O . ILE A 1 610 ? 38.002 -14.159 -6.247 1.00 58.88 610 ILE A O 1
ATOM 4711 N N . GLU A 1 611 ? 36.766 -13.937 -4.375 1.00 70.06 611 GLU A N 1
ATOM 4712 C CA . GLU A 1 611 ? 35.574 -13.347 -5.000 1.00 70.06 611 GLU A CA 1
ATOM 4713 C C . GLU A 1 611 ? 35.429 -11.888 -4.550 1.00 70.06 611 GLU A C 1
ATOM 4715 O O . GLU A 1 611 ? 35.841 -11.526 -3.448 1.00 70.06 611 GLU A O 1
ATOM 4720 N N . TYR A 1 612 ? 34.898 -11.021 -5.415 1.00 76.00 612 TYR A N 1
ATOM 4721 C CA . TYR A 1 612 ? 34.651 -9.622 -5.069 1.00 76.00 612 TYR A CA 1
ATOM 4722 C C . TYR A 1 612 ? 33.166 -9.374 -4.809 1.00 76.00 612 TYR A C 1
ATOM 4724 O O . TYR A 1 612 ? 32.293 -9.987 -5.420 1.00 76.00 612 TYR A O 1
ATOM 4732 N N . GLU A 1 613 ? 32.892 -8.430 -3.920 1.00 82.75 613 GLU A N 1
ATOM 4733 C CA . GLU A 1 613 ? 31.565 -7.923 -3.615 1.00 82.75 613 GLU A CA 1
ATOM 4734 C C . GLU A 1 613 ? 31.464 -6.446 -3.996 1.00 82.75 613 GLU A C 1
ATOM 4736 O O . GLU A 1 613 ? 32.360 -5.650 -3.698 1.00 82.75 613 GLU A O 1
ATOM 4741 N N . PHE A 1 614 ? 30.341 -6.081 -4.615 1.00 86.69 614 PHE A N 1
ATOM 4742 C CA . PHE A 1 614 ? 29.999 -4.688 -4.892 1.00 86.69 614 PHE A CA 1
ATOM 4743 C C . PHE A 1 614 ? 29.799 -3.880 -3.602 1.00 86.69 614 PHE A C 1
ATOM 4745 O O . PHE A 1 614 ? 29.405 -4.414 -2.560 1.00 86.69 614 PHE A O 1
ATOM 4752 N N . SER A 1 615 ? 30.043 -2.574 -3.690 1.00 90.00 615 SER A N 1
ATOM 4753 C CA . SER A 1 615 ? 29.840 -1.614 -2.611 1.00 90.00 615 SER A CA 1
ATOM 4754 C C . SER A 1 615 ? 28.367 -1.505 -2.201 1.00 90.00 615 SER A C 1
ATOM 4756 O O . SER A 1 615 ? 27.441 -1.825 -2.953 1.00 90.00 615 SER A O 1
ATOM 4758 N N . ASN A 1 616 ? 28.120 -0.998 -0.993 1.00 88.69 616 ASN A N 1
ATOM 4759 C CA . ASN A 1 616 ? 26.752 -0.758 -0.529 1.00 88.69 616 ASN A CA 1
ATOM 4760 C C . ASN A 1 616 ? 26.085 0.396 -1.294 1.00 88.69 616 ASN A C 1
ATOM 4762 O O . ASN A 1 616 ? 24.866 0.408 -1.433 1.00 88.69 616 ASN A O 1
ATOM 4766 N N . LEU A 1 617 ? 26.875 1.316 -1.861 1.00 90.25 617 LEU A N 1
ATOM 4767 C CA . LEU A 1 617 ? 26.395 2.332 -2.796 1.00 90.25 617 LEU A CA 1
ATOM 4768 C C . LEU A 1 617 ? 25.831 1.696 -4.069 1.00 90.25 617 LEU A C 1
ATOM 4770 O O . LEU A 1 617 ? 24.716 2.029 -4.468 1.00 90.25 617 LEU A O 1
ATOM 4774 N N . HIS A 1 618 ? 26.575 0.773 -4.689 1.00 91.00 618 HIS A N 1
ATOM 4775 C CA . HIS A 1 618 ? 26.097 0.018 -5.852 1.00 91.00 618 HIS A CA 1
ATOM 4776 C C . HIS A 1 618 ? 24.788 -0.707 -5.526 1.00 91.00 618 HIS A C 1
ATOM 4778 O O . HIS A 1 618 ? 23.802 -0.545 -6.249 1.00 91.00 618 HIS A O 1
ATOM 4784 N N . ARG A 1 619 ? 24.745 -1.413 -4.388 1.00 89.75 619 ARG A N 1
ATOM 4785 C CA . ARG A 1 619 ? 23.531 -2.090 -3.909 1.00 89.75 619 ARG A CA 1
ATOM 4786 C C . ARG A 1 619 ? 22.372 -1.107 -3.738 1.00 89.75 619 ARG A C 1
ATOM 4788 O O . ARG A 1 619 ? 21.298 -1.375 -4.259 1.00 89.75 619 ARG A O 1
ATOM 4795 N N . GLY A 1 620 ? 22.589 0.046 -3.102 1.00 89.31 620 GLY A N 1
ATOM 4796 C CA . GLY A 1 620 ? 21.570 1.084 -2.912 1.00 89.31 620 GLY A CA 1
ATOM 4797 C C . GLY A 1 620 ? 21.000 1.644 -4.222 1.00 89.31 620 GLY A C 1
ATOM 4798 O O . GLY A 1 620 ? 19.792 1.857 -4.316 1.00 89.31 620 GLY A O 1
ATOM 4799 N N . LEU A 1 621 ? 21.836 1.823 -5.255 1.00 92.25 621 LEU A N 1
ATOM 4800 C CA . LEU A 1 621 ? 21.387 2.239 -6.593 1.00 92.25 621 LEU A CA 1
ATOM 4801 C C . LEU A 1 621 ? 20.465 1.188 -7.231 1.00 92.25 621 LEU A C 1
ATOM 4803 O O . LEU A 1 621 ? 19.378 1.527 -7.698 1.00 92.25 621 LEU A O 1
ATOM 4807 N N . TYR A 1 622 ? 20.871 -0.084 -7.213 1.00 92.50 622 TYR A N 1
ATOM 4808 C CA . TYR A 1 622 ? 20.047 -1.177 -7.739 1.00 92.50 622 TYR A CA 1
ATOM 4809 C C . TYR A 1 622 ? 18.769 -1.388 -6.921 1.00 92.50 622 TYR A C 1
ATOM 4811 O O . TYR A 1 622 ? 17.718 -1.620 -7.512 1.00 92.50 622 TYR A O 1
ATOM 4819 N N . LEU A 1 623 ? 18.829 -1.258 -5.590 1.00 88.62 623 LEU A N 1
ATOM 4820 C CA . LEU A 1 623 ? 17.659 -1.350 -4.714 1.00 88.62 623 LEU A CA 1
ATOM 4821 C C . LEU A 1 623 ? 16.617 -0.281 -5.051 1.00 88.62 623 LEU A C 1
ATOM 4823 O O . LEU A 1 623 ? 15.436 -0.599 -5.161 1.00 88.62 623 LEU A O 1
ATOM 4827 N N . TYR A 1 624 ? 17.043 0.973 -5.239 1.00 90.50 624 TYR A N 1
ATOM 4828 C CA . TYR A 1 624 ? 16.127 2.061 -5.581 1.00 90.50 624 TYR A CA 1
ATOM 4829 C C . TYR A 1 624 ? 15.412 1.805 -6.911 1.00 90.50 624 TYR A C 1
ATOM 4831 O O . TYR A 1 624 ? 14.190 1.925 -6.991 1.00 90.50 624 TYR A O 1
ATOM 4839 N N . PHE A 1 625 ? 16.157 1.383 -7.936 1.00 92.00 625 PHE A N 1
ATOM 4840 C CA . PHE A 1 625 ? 15.565 1.034 -9.223 1.00 92.00 625 PHE A CA 1
ATOM 4841 C C . PHE A 1 625 ? 14.628 -0.175 -9.122 1.00 92.00 625 PHE A C 1
ATOM 4843 O O . PHE A 1 625 ? 13.502 -0.099 -9.605 1.00 92.00 625 PHE A O 1
ATOM 4850 N N . ALA A 1 626 ? 15.050 -1.253 -8.453 1.00 88.88 626 ALA A N 1
ATOM 4851 C CA . ALA A 1 626 ? 14.247 -2.459 -8.271 1.00 88.88 626 ALA A CA 1
ATOM 4852 C C . ALA A 1 626 ? 12.895 -2.150 -7.616 1.00 88.88 626 ALA A C 1
ATOM 4854 O O . ALA A 1 626 ? 11.854 -2.532 -8.143 1.00 88.88 626 ALA A O 1
ATOM 4855 N N . ARG A 1 627 ? 12.893 -1.374 -6.529 1.00 85.75 627 ARG A N 1
ATOM 4856 C CA . ARG A 1 627 ? 11.669 -0.975 -5.817 1.00 85.75 627 ARG A CA 1
ATOM 4857 C C . ARG A 1 627 ? 10.746 -0.079 -6.649 1.00 85.75 627 ARG A C 1
ATOM 4859 O O . ARG A 1 627 ? 9.536 -0.142 -6.469 1.00 85.75 627 ARG A O 1
ATOM 4866 N N . LEU A 1 628 ? 11.284 0.714 -7.584 1.00 86.38 628 LEU A N 1
ATOM 4867 C CA . LEU A 1 628 ? 10.475 1.508 -8.522 1.00 86.38 628 LEU A CA 1
ATOM 4868 C C . LEU A 1 628 ? 9.762 0.650 -9.571 1.00 86.38 628 LEU A C 1
ATOM 4870 O O . LEU A 1 628 ? 8.630 0.957 -9.939 1.00 86.38 628 LEU A O 1
ATOM 4874 N N . VAL A 1 629 ? 10.419 -0.400 -10.067 1.00 86.69 629 VAL A N 1
ATOM 4875 C CA . VAL A 1 629 ? 9.890 -1.242 -11.154 1.00 86.69 629 VAL A CA 1
ATOM 4876 C C . VAL A 1 629 ? 9.175 -2.503 -10.667 1.00 86.69 629 VAL A C 1
ATOM 4878 O O . VAL A 1 629 ? 8.510 -3.170 -11.455 1.00 86.69 629 VAL A O 1
ATOM 4881 N N . GLY A 1 630 ? 9.277 -2.835 -9.377 1.00 82.88 630 GLY A N 1
ATOM 4882 C CA . GLY A 1 630 ? 8.823 -4.110 -8.813 1.00 82.88 630 GLY A CA 1
ATOM 4883 C C . GLY A 1 630 ? 7.350 -4.453 -9.051 1.00 82.88 630 GLY A C 1
ATOM 4884 O O . GLY A 1 630 ? 7.013 -5.630 -9.133 1.00 82.88 630 GLY A O 1
ATOM 4885 N N . SER A 1 631 ? 6.478 -3.456 -9.236 1.00 78.88 631 SER A N 1
ATOM 4886 C CA . SER A 1 631 ? 5.054 -3.678 -9.531 1.00 78.88 631 SER A CA 1
ATOM 4887 C C . SER A 1 631 ? 4.795 -4.281 -10.915 1.00 78.88 631 SER A C 1
ATOM 4889 O O . SER A 1 631 ? 3.754 -4.903 -11.108 1.00 78.88 631 SER A O 1
ATOM 4891 N N . PHE A 1 632 ? 5.720 -4.122 -11.868 1.00 83.12 632 PHE A N 1
ATOM 4892 C CA . PHE A 1 632 ? 5.553 -4.583 -13.250 1.00 83.12 632 PHE A CA 1
ATOM 4893 C C . PHE A 1 632 ? 6.738 -5.385 -13.808 1.00 83.12 632 PHE A C 1
ATOM 4895 O O . PHE A 1 632 ? 6.596 -5.999 -14.861 1.00 83.12 632 PHE A O 1
ATOM 4902 N N . TRP A 1 633 ? 7.887 -5.424 -13.126 1.00 86.88 633 TRP A N 1
ATOM 4903 C CA . TRP A 1 633 ? 9.125 -6.036 -13.634 1.00 86.88 633 TRP A CA 1
ATOM 4904 C C . TRP A 1 633 ? 8.976 -7.512 -14.033 1.00 86.88 633 TRP A C 1
ATOM 4906 O O . TRP A 1 633 ? 9.373 -7.898 -15.131 1.00 86.88 633 TRP A O 1
ATOM 4916 N N . ASN A 1 634 ? 8.331 -8.300 -13.166 1.00 82.75 634 ASN A N 1
ATOM 4917 C CA . ASN A 1 634 ? 8.083 -9.734 -13.362 1.00 82.75 634 ASN A CA 1
ATOM 4918 C C . ASN A 1 634 ? 6.668 -10.019 -13.904 1.00 82.75 634 ASN A C 1
ATOM 4920 O O . ASN A 1 634 ? 6.210 -11.160 -13.888 1.00 82.75 634 ASN A O 1
ATOM 4924 N N . GLN A 1 635 ? 5.912 -8.990 -14.308 1.00 81.06 635 GLN A N 1
ATOM 4925 C CA . GLN A 1 635 ? 4.573 -9.200 -14.854 1.00 81.06 635 GLN A CA 1
ATOM 4926 C C . GLN A 1 635 ? 4.651 -9.572 -16.340 1.00 81.06 635 GLN A C 1
ATOM 4928 O O . GLN A 1 635 ? 5.459 -8.993 -17.076 1.00 81.06 635 GLN A O 1
ATOM 4933 N N . PRO A 1 636 ? 3.797 -10.498 -16.819 1.00 80.06 636 PRO A N 1
ATOM 4934 C CA . PRO A 1 636 ? 3.706 -10.773 -18.241 1.00 80.06 636 PRO A CA 1
ATOM 4935 C C . PRO A 1 636 ? 3.140 -9.552 -18.968 1.00 80.06 636 PRO A C 1
ATOM 4937 O O . PRO A 1 636 ? 2.217 -8.888 -18.489 1.00 80.06 636 PRO A O 1
ATOM 4940 N N . VAL A 1 637 ? 3.645 -9.286 -20.172 1.00 74.56 637 VAL A N 1
ATOM 4941 C CA . VAL A 1 637 ? 3.275 -8.100 -20.971 1.00 74.56 637 VAL A CA 1
ATOM 4942 C C . VAL A 1 637 ? 1.765 -8.019 -21.240 1.00 74.56 637 VAL A C 1
ATOM 4944 O O . VAL A 1 637 ? 1.215 -6.932 -21.380 1.00 74.56 637 VAL A O 1
ATOM 4947 N N . GLN A 1 638 ? 1.061 -9.155 -21.260 1.00 70.81 638 GLN A N 1
ATOM 4948 C CA . GLN A 1 638 ? -0.393 -9.194 -21.434 1.00 70.81 638 GLN A CA 1
ATOM 4949 C C . GLN A 1 638 ? -1.170 -8.584 -20.258 1.00 70.81 638 GLN A C 1
ATOM 4951 O O . GLN A 1 638 ? -2.221 -7.985 -20.478 1.00 70.81 638 GLN A O 1
ATOM 4956 N N . SER A 1 639 ? -0.692 -8.756 -19.023 1.00 68.50 639 SER A N 1
ATOM 4957 C CA . SER A 1 639 ? -1.333 -8.189 -17.831 1.00 68.50 639 SER A CA 1
ATOM 4958 C C . SER A 1 639 ? -0.767 -6.822 -17.458 1.00 68.50 639 SER A C 1
ATOM 4960 O O . SER A 1 639 ? -1.139 -6.278 -16.421 1.00 68.50 639 SER A O 1
ATOM 4962 N N . PHE A 1 640 ? 0.150 -6.287 -18.267 1.00 69.44 640 PHE A N 1
ATOM 4963 C CA . PHE A 1 640 ? 0.799 -5.019 -17.996 1.00 69.44 640 PHE A CA 1
ATOM 4964 C C . PHE A 1 640 ? -0.224 -3.878 -18.036 1.00 69.44 640 PHE A C 1
ATOM 4966 O O . PHE A 1 640 ? -0.801 -3.561 -19.078 1.00 69.44 640 PHE A O 1
ATOM 4973 N N . SER A 1 641 ? -0.419 -3.244 -16.883 1.00 70.12 641 SER A N 1
ATOM 4974 C CA . SER A 1 641 ? -1.077 -1.947 -16.772 1.00 70.12 641 SER A CA 1
ATOM 4975 C C . SER A 1 641 ? -0.013 -0.858 -16.776 1.00 70.12 641 SER A C 1
ATOM 4977 O O . SER A 1 641 ? 1.054 -1.031 -16.188 1.00 70.12 641 SER A O 1
ATOM 4979 N N . GLU A 1 642 ? -0.309 0.285 -17.397 1.00 70.12 642 GLU A N 1
ATOM 4980 C CA . GLU A 1 642 ? 0.595 1.433 -17.323 1.00 70.12 642 GLU A CA 1
ATOM 4981 C C . GLU A 1 642 ? 0.821 1.816 -15.851 1.00 70.12 642 GLU A C 1
ATOM 4983 O O . GLU A 1 642 ? -0.145 1.859 -15.076 1.00 70.12 642 GLU A O 1
ATOM 4988 N N . PRO A 1 643 ? 2.083 2.042 -15.445 1.00 73.50 643 PRO A N 1
ATOM 4989 C CA . PRO A 1 643 ? 2.396 2.399 -14.075 1.00 73.50 643 PRO A CA 1
ATOM 4990 C C . PRO A 1 643 ? 1.769 3.746 -13.713 1.00 73.50 643 PRO A C 1
ATOM 4992 O O . PRO A 1 643 ? 1.580 4.619 -14.561 1.00 73.50 643 PRO A O 1
ATOM 4995 N N . GLN A 1 644 ? 1.484 3.926 -12.422 1.00 72.62 644 GLN A N 1
ATOM 4996 C CA . GLN A 1 644 ? 0.985 5.192 -11.888 1.00 72.62 644 GLN A CA 1
ATOM 4997 C C . GLN A 1 644 ? 1.905 6.356 -12.288 1.00 72.62 644 GLN A C 1
ATOM 4999 O O . GLN A 1 644 ? 3.129 6.205 -12.352 1.00 72.62 644 GLN A O 1
ATOM 5004 N N . THR A 1 645 ? 1.322 7.539 -12.504 1.00 78.94 645 THR A N 1
ATOM 5005 C CA . THR A 1 645 ? 2.065 8.751 -12.887 1.00 78.94 645 THR A CA 1
ATOM 5006 C C . THR A 1 645 ? 3.205 9.059 -11.913 1.00 78.94 645 THR A C 1
ATOM 5008 O O . THR A 1 645 ? 4.276 9.482 -12.343 1.00 78.94 645 THR A O 1
ATOM 5011 N N . ASP A 1 646 ? 3.026 8.760 -10.625 1.00 74.12 646 ASP A N 1
ATOM 5012 C CA . ASP A 1 646 ? 4.047 8.942 -9.588 1.00 74.12 646 ASP A CA 1
ATOM 5013 C C . ASP A 1 646 ? 5.298 8.093 -9.827 1.00 74.12 646 ASP A C 1
ATOM 5015 O O . ASP A 1 646 ? 6.419 8.587 -9.706 1.00 74.12 646 ASP A O 1
ATOM 5019 N N . ILE A 1 647 ? 5.120 6.834 -10.238 1.00 80.56 647 ILE A N 1
ATOM 5020 C CA . ILE A 1 647 ? 6.226 5.920 -10.548 1.00 80.56 647 ILE A CA 1
ATOM 5021 C C . ILE A 1 647 ? 6.974 6.412 -11.791 1.00 80.56 647 ILE A C 1
ATOM 5023 O O . ILE A 1 647 ? 8.205 6.430 -11.803 1.00 80.56 647 ILE A O 1
ATOM 5027 N N . LEU A 1 648 ? 6.251 6.871 -12.820 1.00 84.00 648 LEU A N 1
ATOM 5028 C CA . LEU A 1 648 ? 6.858 7.442 -14.028 1.00 84.00 648 LEU A CA 1
ATOM 5029 C C . LEU A 1 648 ? 7.674 8.703 -13.717 1.00 84.00 648 LEU A C 1
ATOM 5031 O O . LEU A 1 648 ? 8.804 8.840 -14.192 1.00 84.00 648 LEU A O 1
ATOM 5035 N N . MET A 1 649 ? 7.137 9.603 -12.889 1.00 82.94 649 MET A N 1
ATOM 5036 C CA . MET A 1 649 ? 7.851 10.803 -12.447 1.00 82.94 649 MET A CA 1
ATOM 5037 C C . MET A 1 649 ? 9.094 10.454 -11.624 1.00 82.94 649 MET A C 1
ATOM 5039 O O . MET A 1 649 ? 10.150 11.055 -11.832 1.00 82.94 649 MET A O 1
ATOM 5043 N N . ALA A 1 650 ? 9.000 9.472 -10.726 1.00 84.56 650 ALA A N 1
ATOM 5044 C CA . ALA A 1 650 ? 10.133 9.026 -9.923 1.00 84.56 650 ALA A CA 1
ATOM 5045 C C . ALA A 1 650 ? 11.227 8.367 -10.778 1.00 84.56 650 ALA A C 1
ATOM 5047 O O . ALA A 1 650 ? 12.401 8.696 -10.612 1.00 84.56 650 ALA A O 1
ATOM 5048 N N . LEU A 1 651 ? 10.866 7.526 -11.755 1.00 88.62 651 LEU A N 1
ATOM 5049 C CA . LEU A 1 651 ? 11.815 6.960 -12.724 1.00 88.62 651 LEU A CA 1
ATOM 5050 C C . LEU A 1 651 ? 12.507 8.052 -13.551 1.00 88.62 651 LEU A C 1
ATOM 5052 O O . LEU A 1 651 ? 13.720 7.993 -13.755 1.00 88.62 651 LEU A O 1
ATOM 5056 N N . HIS A 1 652 ? 11.766 9.074 -13.991 1.00 88.88 652 HIS A N 1
ATOM 5057 C CA . HIS A 1 652 ? 12.346 10.207 -14.712 1.00 88.88 652 HIS A CA 1
ATOM 5058 C C . HIS A 1 652 ? 13.319 11.002 -13.829 1.00 88.88 652 HIS A C 1
ATOM 5060 O O . HIS A 1 652 ? 14.448 11.273 -14.239 1.00 88.88 652 HIS A O 1
ATOM 5066 N N . SER A 1 653 ? 12.921 11.299 -12.586 1.00 87.81 653 SER A N 1
ATOM 5067 C CA . SER A 1 653 ? 13.780 11.965 -11.603 1.00 87.81 653 SER A CA 1
ATOM 5068 C C . SER A 1 653 ? 15.040 11.153 -11.301 1.00 87.81 653 SER A C 1
ATOM 5070 O O . SER A 1 653 ? 16.109 11.734 -11.121 1.00 87.81 653 SER A O 1
ATOM 5072 N N . TYR A 1 654 ? 14.937 9.824 -11.263 1.00 91.38 654 TYR A N 1
ATOM 5073 C CA . TYR A 1 654 ? 16.074 8.936 -11.046 1.00 91.38 654 TYR A CA 1
ATOM 5074 C C . TYR A 1 654 ? 17.048 8.935 -12.221 1.00 91.38 654 TYR A C 1
ATOM 5076 O O . TYR A 1 654 ? 18.262 9.012 -12.028 1.00 91.38 654 TYR A O 1
ATOM 5084 N N . CYS A 1 655 ? 16.524 8.893 -13.448 1.00 91.12 655 CYS A N 1
ATOM 5085 C CA . CYS A 1 655 ? 17.337 9.008 -14.652 1.00 91.12 655 CYS A CA 1
ATOM 5086 C C . CYS A 1 655 ? 18.120 10.328 -14.651 1.00 91.12 655 CYS A C 1
ATOM 5088 O O . CYS A 1 655 ? 19.337 10.326 -14.834 1.00 91.12 655 CYS A O 1
ATOM 5090 N N . GLU A 1 656 ? 17.449 11.444 -14.360 1.00 89.06 656 GLU A N 1
ATOM 5091 C CA . GLU A 1 656 ? 18.089 12.757 -14.286 1.00 89.06 656 GLU A CA 1
ATOM 5092 C C . GLU A 1 656 ? 19.124 12.834 -13.146 1.00 89.06 656 GLU A C 1
ATOM 5094 O O . GLU A 1 656 ? 20.206 13.402 -13.308 1.00 89.06 656 GLU A O 1
ATOM 5099 N N . PHE A 1 657 ? 18.825 12.235 -11.989 1.00 89.44 657 PHE A N 1
ATOM 5100 C CA . PHE A 1 657 ? 19.758 12.118 -10.868 1.00 89.44 657 PHE A CA 1
ATOM 5101 C C . PHE A 1 657 ? 21.050 11.386 -11.267 1.00 89.44 657 PHE A C 1
ATOM 5103 O O . PHE A 1 657 ? 22.148 11.872 -10.976 1.00 89.44 657 PHE A O 1
ATOM 5110 N N . LEU A 1 658 ? 20.939 10.249 -11.959 1.00 90.06 658 LEU A N 1
ATOM 5111 C CA . LEU A 1 658 ? 22.088 9.471 -12.425 1.00 90.06 658 LEU A CA 1
ATOM 5112 C C . LEU A 1 658 ? 22.928 10.242 -13.454 1.00 90.06 658 LEU A C 1
ATOM 5114 O O . LEU A 1 658 ? 24.157 10.219 -13.392 1.00 90.06 658 LEU A O 1
ATOM 5118 N N . GLU A 1 659 ? 22.281 10.958 -14.376 1.00 87.31 659 GLU A N 1
ATOM 5119 C CA . GLU A 1 659 ? 22.959 11.760 -15.401 1.00 87.31 659 GLU A CA 1
ATOM 5120 C C . GLU A 1 659 ? 23.717 12.960 -14.827 1.00 87.31 659 GLU A C 1
ATOM 5122 O O . GLU A 1 659 ? 24.796 13.299 -15.316 1.00 87.31 659 GLU A O 1
ATOM 5127 N N . ARG A 1 660 ? 23.186 13.588 -13.772 1.00 85.94 660 ARG A N 1
ATOM 5128 C CA . ARG A 1 660 ? 23.841 14.709 -13.079 1.00 85.94 660 ARG A CA 1
ATOM 5129 C C . ARG A 1 660 ? 25.040 14.278 -12.236 1.00 85.94 660 ARG A C 1
ATOM 5131 O O . ARG A 1 660 ? 25.909 15.102 -11.962 1.00 85.94 660 ARG A O 1
ATOM 5138 N N . ASN A 1 661 ? 25.111 13.004 -11.849 1.00 85.25 661 ASN A N 1
ATOM 5139 C CA . ASN A 1 661 ? 26.144 12.470 -10.963 1.00 85.25 661 ASN A CA 1
ATOM 5140 C C . ASN A 1 661 ? 26.992 11.362 -11.633 1.00 85.25 661 ASN A C 1
ATOM 5142 O O . ASN A 1 661 ? 27.128 10.269 -11.076 1.00 85.25 661 ASN A O 1
ATOM 5146 N N . PRO A 1 662 ? 27.652 11.618 -12.786 1.00 79.88 662 PRO A N 1
ATOM 5147 C CA . PRO A 1 662 ? 28.454 10.602 -13.481 1.00 79.88 662 PRO A CA 1
ATOM 5148 C C . PRO A 1 662 ? 29.670 10.134 -12.659 1.00 79.88 662 PRO A C 1
ATOM 5150 O O . PRO A 1 662 ? 30.206 9.047 -12.888 1.00 79.88 662 PRO A O 1
ATOM 5153 N N . GLY A 1 663 ? 30.091 10.936 -11.672 1.00 74.69 663 GLY A N 1
ATOM 5154 C CA . GLY A 1 663 ? 31.160 10.601 -10.728 1.00 74.69 663 GLY A CA 1
ATOM 5155 C C . GLY A 1 663 ? 30.865 9.373 -9.859 1.00 74.69 663 GLY A C 1
ATOM 5156 O O . GLY A 1 663 ? 31.808 8.736 -9.393 1.00 74.69 663 GLY A O 1
ATOM 5157 N N . LEU A 1 664 ? 29.593 8.977 -9.707 1.00 78.12 664 LEU A N 1
ATOM 5158 C CA . LEU A 1 664 ? 29.209 7.748 -8.999 1.00 78.12 664 LEU A CA 1
ATOM 5159 C C . LEU A 1 664 ? 29.772 6.487 -9.677 1.00 78.12 664 LEU A C 1
ATOM 5161 O O . LEU A 1 664 ? 30.114 5.532 -8.990 1.00 78.12 664 LEU A O 1
ATOM 5165 N N . ALA A 1 665 ? 29.930 6.509 -11.005 1.00 63.06 665 ALA A N 1
ATOM 5166 C CA . ALA A 1 665 ? 30.454 5.401 -11.808 1.00 63.06 665 ALA A CA 1
ATOM 5167 C C . ALA A 1 665 ? 31.975 5.471 -12.054 1.00 63.06 665 ALA A C 1
ATOM 5169 O O . ALA A 1 665 ? 32.488 4.745 -12.904 1.00 63.06 665 ALA A O 1
ATOM 5170 N N . SER A 1 666 ? 32.681 6.409 -11.412 1.00 61.38 666 SER A N 1
ATOM 5171 C CA . SER A 1 666 ? 34.110 6.676 -11.656 1.00 61.38 666 SER A CA 1
ATOM 5172 C C . SER A 1 666 ? 34.919 6.760 -10.355 1.00 61.38 666 SER A C 1
ATOM 5174 O O . SER A 1 666 ? 35.929 7.460 -10.298 1.00 61.38 666 SER A O 1
ATOM 5176 N N . ARG A 1 667 ? 34.495 6.058 -9.292 1.00 61.78 667 ARG A N 1
ATOM 5177 C CA . ARG A 1 667 ? 35.076 6.161 -7.933 1.00 61.78 667 ARG A CA 1
ATOM 5178 C C . ARG A 1 667 ? 36.507 5.620 -7.779 1.00 61.78 667 ARG A C 1
ATOM 5180 O O . ARG A 1 667 ? 37.012 5.560 -6.665 1.00 61.78 667 ARG A O 1
ATOM 5187 N N . THR A 1 668 ? 37.210 5.321 -8.865 1.00 50.81 668 THR A N 1
ATOM 5188 C CA . THR A 1 668 ? 38.560 4.741 -8.859 1.00 50.81 668 THR A CA 1
ATOM 5189 C C . THR A 1 668 ? 39.671 5.687 -8.351 1.00 50.81 668 THR A C 1
ATOM 5191 O O . THR A 1 668 ? 40.822 5.274 -8.310 1.00 50.81 668 THR A O 1
ATOM 5194 N N . LEU A 1 669 ? 39.400 6.955 -7.988 1.00 44.59 669 LEU A N 1
ATOM 5195 C CA . LEU A 1 669 ? 40.474 7.958 -7.799 1.00 44.59 669 LEU A CA 1
ATOM 5196 C C . LEU A 1 669 ? 40.408 8.869 -6.557 1.00 44.59 669 LEU A C 1
ATOM 5198 O O . LEU A 1 669 ? 41.294 9.703 -6.394 1.00 44.59 669 LEU A O 1
ATOM 5202 N N . LEU A 1 670 ? 39.428 8.742 -5.655 1.00 44.97 670 LEU A N 1
ATOM 5203 C CA . LEU A 1 670 ? 39.324 9.660 -4.498 1.00 44.97 670 LEU A CA 1
ATOM 5204 C C . LEU A 1 670 ? 40.024 9.175 -3.213 1.00 44.97 670 LEU A C 1
ATOM 5206 O O . LEU A 1 670 ? 40.070 9.920 -2.236 1.00 44.97 670 LEU A O 1
ATOM 5210 N N . THR A 1 671 ? 40.617 7.977 -3.199 1.00 43.41 671 THR A N 1
ATOM 5211 C CA . THR A 1 671 ? 41.286 7.406 -2.012 1.00 43.41 671 THR A CA 1
ATOM 5212 C C . THR A 1 671 ? 42.770 7.084 -2.207 1.00 43.41 671 THR A C 1
ATOM 5214 O O . THR A 1 671 ? 43.342 6.325 -1.431 1.00 43.41 671 THR A O 1
ATOM 5217 N N . SER A 1 672 ? 43.471 7.769 -3.124 1.00 38.31 672 SER A N 1
ATOM 5218 C CA . SER A 1 672 ? 44.951 7.754 -3.126 1.00 38.31 672 SER A CA 1
ATOM 5219 C C . SER A 1 672 ? 45.577 8.429 -1.891 1.00 38.31 672 SER A C 1
ATOM 5221 O O . SER A 1 672 ? 46.796 8.434 -1.754 1.00 38.31 672 SER A O 1
ATOM 5223 N N . ASN A 1 673 ? 44.763 9.005 -0.998 1.00 38.12 673 ASN A N 1
ATOM 5224 C CA . ASN A 1 673 ? 45.206 9.662 0.235 1.00 38.12 673 ASN A CA 1
ATOM 5225 C C . ASN A 1 673 ? 44.909 8.849 1.510 1.00 38.12 673 ASN A C 1
ATOM 5227 O O . ASN A 1 673 ? 44.997 9.393 2.611 1.00 38.12 673 ASN A O 1
ATOM 5231 N N . ALA A 1 674 ? 44.578 7.556 1.405 1.00 38.16 674 ALA A N 1
ATOM 5232 C CA . ALA A 1 674 ? 44.646 6.682 2.574 1.00 38.16 674 ALA A CA 1
ATOM 5233 C C . ALA A 1 674 ? 46.131 6.434 2.921 1.00 38.16 674 ALA A C 1
ATOM 5235 O O . ALA A 1 674 ? 46.891 6.011 2.047 1.00 38.16 674 ALA A O 1
ATOM 5236 N N . PRO A 1 675 ? 46.584 6.695 4.165 1.00 35.53 675 PRO A N 1
ATOM 5237 C CA . PRO A 1 675 ? 47.963 6.424 4.548 1.00 35.53 675 PRO A CA 1
ATOM 5238 C C . PRO A 1 675 ? 48.215 4.928 4.387 1.00 35.53 675 PRO A C 1
ATOM 5240 O O . PRO A 1 675 ? 47.447 4.116 4.902 1.00 35.53 675 PRO A O 1
ATOM 5243 N N . ALA A 1 676 ? 49.272 4.589 3.649 1.00 42.50 676 ALA A N 1
ATOM 5244 C CA . ALA A 1 676 ? 49.705 3.232 3.349 1.00 42.50 676 ALA A CA 1
ATOM 5245 C C . ALA A 1 676 ? 49.654 2.328 4.595 1.00 42.50 676 ALA A C 1
ATOM 5247 O O . ALA A 1 676 ? 50.576 2.301 5.408 1.00 42.50 676 ALA A O 1
ATOM 5248 N N . LYS A 1 677 ? 48.566 1.566 4.747 1.00 41.78 677 LYS A N 1
ATOM 5249 C CA . LYS A 1 677 ? 48.475 0.473 5.713 1.00 41.78 677 LYS A CA 1
ATOM 5250 C C . LYS A 1 677 ? 48.839 -0.819 4.986 1.00 41.78 677 LYS A C 1
ATOM 5252 O O . LYS A 1 677 ? 48.014 -1.416 4.317 1.00 41.78 677 LYS A O 1
ATOM 5257 N N . HIS A 1 678 ? 50.122 -1.154 5.101 1.00 43.03 678 HIS A N 1
ATOM 5258 C CA . HIS A 1 678 ? 50.732 -2.487 5.141 1.00 43.03 678 HIS A CA 1
ATOM 5259 C C . HIS A 1 678 ? 50.122 -3.648 4.318 1.00 43.03 678 HIS A C 1
ATOM 5261 O O . HIS A 1 678 ? 49.042 -4.140 4.608 1.00 43.03 678 HIS A O 1
ATOM 5267 N N . ILE A 1 679 ? 50.964 -4.189 3.422 1.00 48.94 679 ILE A N 1
ATOM 5268 C CA . ILE A 1 679 ? 51.023 -5.593 2.956 1.00 48.94 679 ILE A CA 1
ATOM 5269 C C . ILE A 1 679 ? 49.689 -6.157 2.432 1.00 48.94 679 ILE A C 1
ATOM 5271 O O . ILE A 1 679 ? 49.146 -7.122 2.961 1.00 48.94 679 ILE A O 1
ATOM 5275 N N . VAL A 1 680 ? 49.195 -5.596 1.330 1.00 56.75 680 VAL A N 1
ATOM 5276 C CA . VAL A 1 680 ? 48.223 -6.278 0.464 1.00 56.75 680 VAL A CA 1
ATOM 5277 C C . VAL A 1 680 ? 49.019 -7.020 -0.614 1.00 56.75 680 VAL A C 1
ATOM 5279 O O . VAL A 1 680 ? 49.865 -6.423 -1.282 1.00 56.75 680 VAL A O 1
ATOM 5282 N N . SER A 1 681 ? 48.828 -8.334 -0.757 1.00 66.19 681 SER A N 1
ATOM 5283 C CA . SER A 1 681 ? 49.488 -9.119 -1.809 1.00 66.19 681 SER A CA 1
ATOM 5284 C C . SER A 1 681 ? 49.080 -8.610 -3.200 1.00 66.19 681 SER A C 1
ATOM 5286 O O . SER A 1 681 ? 47.950 -8.168 -3.407 1.00 66.19 681 SER A O 1
ATOM 5288 N N . ARG A 1 682 ? 49.995 -8.679 -4.180 1.00 70.94 682 ARG A N 1
ATOM 5289 C CA . ARG A 1 682 ? 49.768 -8.202 -5.563 1.00 70.94 682 ARG A CA 1
ATOM 5290 C C . ARG A 1 682 ? 48.493 -8.785 -6.192 1.00 70.94 682 ARG A C 1
ATOM 5292 O O . ARG A 1 682 ? 47.827 -8.102 -6.961 1.00 70.94 682 ARG A O 1
ATOM 5299 N N . GLU A 1 683 ? 48.147 -10.017 -5.829 1.00 69.75 683 GLU A N 1
ATOM 5300 C CA . GLU A 1 683 ? 46.925 -10.705 -6.258 1.00 69.75 683 GLU A CA 1
ATOM 5301 C C . GLU A 1 683 ? 45.646 -10.049 -5.717 1.00 69.75 683 GLU A C 1
ATOM 5303 O O . GLU A 1 683 ? 44.686 -9.881 -6.466 1.00 69.75 683 GLU A O 1
ATOM 5308 N N . ILE A 1 684 ? 45.636 -9.616 -4.451 1.00 71.00 684 ILE A N 1
ATOM 5309 C CA . ILE A 1 684 ? 44.487 -8.921 -3.850 1.00 71.00 684 ILE A CA 1
ATOM 5310 C C . ILE A 1 684 ? 44.332 -7.528 -4.467 1.00 71.00 684 ILE A C 1
ATOM 5312 O O . ILE A 1 684 ? 43.209 -7.122 -4.747 1.00 71.00 684 ILE A O 1
ATOM 5316 N N . GLN A 1 685 ? 45.435 -6.826 -4.752 1.00 74.81 685 GLN A N 1
ATOM 5317 C CA . GLN A 1 685 ? 45.376 -5.529 -5.434 1.00 74.81 685 GLN A CA 1
ATOM 5318 C C . GLN A 1 685 ? 44.795 -5.657 -6.851 1.00 74.81 685 GLN A C 1
ATOM 5320 O O . GLN A 1 685 ? 43.898 -4.903 -7.208 1.00 74.81 685 GLN A O 1
ATOM 5325 N N . MET A 1 686 ? 45.239 -6.649 -7.634 1.00 76.00 686 MET A N 1
ATOM 5326 C CA . MET A 1 686 ? 44.679 -6.912 -8.968 1.00 76.00 686 MET A CA 1
ATOM 5327 C C . MET A 1 686 ? 43.183 -7.249 -8.911 1.00 76.00 686 MET A C 1
ATOM 5329 O O . MET A 1 686 ? 42.411 -6.768 -9.736 1.00 76.00 686 MET A O 1
ATOM 5333 N N . LYS A 1 687 ? 42.762 -8.050 -7.924 1.00 78.06 687 LYS A N 1
ATOM 5334 C CA . LYS A 1 687 ? 41.348 -8.390 -7.709 1.00 78.06 687 LYS A CA 1
ATOM 5335 C C . LYS A 1 687 ? 40.513 -7.201 -7.242 1.00 78.06 687 LYS A C 1
ATOM 5337 O O . LYS A 1 687 ? 39.340 -7.112 -7.592 1.00 78.06 687 LYS A O 1
ATOM 5342 N N . LEU A 1 688 ? 41.105 -6.283 -6.485 1.00 79.75 688 LEU A N 1
ATOM 5343 C CA . LEU A 1 688 ? 40.454 -5.046 -6.076 1.00 79.75 688 LEU A CA 1
ATOM 5344 C C . LEU A 1 688 ? 40.261 -4.105 -7.274 1.00 79.75 688 LEU A C 1
ATOM 5346 O O . LEU A 1 688 ? 39.167 -3.578 -7.460 1.00 79.75 688 LEU A O 1
ATOM 5350 N N . ASP A 1 689 ? 41.272 -3.961 -8.134 1.00 80.56 689 ASP A N 1
ATOM 5351 C CA . ASP A 1 689 ? 41.165 -3.180 -9.374 1.00 80.56 689 ASP A CA 1
ATOM 5352 C C . ASP A 1 689 ? 40.104 -3.777 -10.324 1.00 80.56 689 ASP A C 1
ATOM 5354 O O . ASP A 1 689 ? 39.314 -3.044 -10.927 1.00 80.56 689 ASP A O 1
ATOM 5358 N N . GLU A 1 690 ? 40.025 -5.112 -10.409 1.00 83.25 690 GLU A N 1
ATOM 5359 C CA . GLU A 1 690 ? 38.958 -5.832 -11.120 1.00 83.25 690 GLU A CA 1
ATOM 5360 C C . GLU A 1 690 ? 37.574 -5.518 -10.527 1.00 83.25 690 GLU A C 1
ATOM 5362 O O . GLU A 1 690 ? 36.646 -5.222 -11.280 1.00 83.25 690 GLU A O 1
ATOM 5367 N N . ALA A 1 691 ? 37.443 -5.507 -9.195 1.00 81.81 691 ALA A N 1
ATOM 5368 C CA . ALA A 1 691 ? 36.197 -5.180 -8.503 1.00 81.81 691 ALA A CA 1
ATOM 5369 C C . ALA A 1 691 ? 35.733 -3.741 -8.787 1.00 81.81 691 ALA A C 1
ATOM 5371 O O . ALA A 1 691 ? 34.561 -3.522 -9.097 1.00 81.81 691 ALA A O 1
ATOM 5372 N N . TYR A 1 692 ? 36.645 -2.762 -8.757 1.00 83.19 692 TYR A N 1
ATOM 5373 C CA . TYR A 1 692 ? 36.332 -1.375 -9.123 1.00 83.19 692 TYR A CA 1
ATOM 5374 C C . TYR A 1 692 ? 35.897 -1.249 -10.584 1.00 83.19 692 TYR A C 1
ATOM 5376 O O . TYR A 1 692 ? 34.939 -0.533 -10.887 1.00 83.19 692 TYR A O 1
ATOM 5384 N N . ASN A 1 693 ? 36.577 -1.936 -11.505 1.00 85.25 693 ASN A N 1
ATOM 5385 C CA . ASN A 1 693 ? 36.207 -1.901 -12.917 1.00 85.25 693 ASN A CA 1
ATOM 5386 C C . ASN A 1 693 ? 34.829 -2.543 -13.159 1.00 85.25 693 ASN A C 1
ATOM 5388 O O . ASN A 1 693 ? 33.989 -1.959 -13.848 1.00 85.25 693 ASN A O 1
ATOM 5392 N N . ALA A 1 694 ? 34.570 -3.696 -12.535 1.00 84.94 694 ALA A N 1
ATOM 5393 C CA . ALA A 1 694 ? 33.285 -4.383 -12.602 1.00 84.94 694 ALA A CA 1
ATOM 5394 C C . ALA A 1 694 ? 32.144 -3.532 -12.019 1.00 84.94 694 ALA A C 1
ATOM 5396 O O . ALA A 1 694 ? 31.070 -3.449 -12.616 1.00 84.94 694 ALA A O 1
ATOM 5397 N N . GLU A 1 695 ? 32.370 -2.852 -10.890 1.00 87.38 695 GLU A N 1
ATOM 5398 C CA . GLU A 1 695 ? 31.383 -1.950 -10.287 1.00 87.38 695 GLU A CA 1
ATOM 5399 C C . GLU A 1 695 ? 31.060 -0.769 -11.206 1.00 87.38 695 GLU A C 1
ATOM 5401 O O . GLU A 1 695 ? 29.891 -0.514 -11.501 1.00 87.38 695 GLU A O 1
ATOM 5406 N N . ASN A 1 696 ? 32.084 -0.091 -11.728 1.00 87.19 696 ASN A N 1
ATOM 5407 C CA . ASN A 1 696 ? 31.905 1.035 -12.642 1.00 87.19 696 ASN A CA 1
ATOM 5408 C C . ASN A 1 696 ? 31.127 0.624 -13.905 1.00 87.19 696 ASN A C 1
ATOM 5410 O O . ASN A 1 696 ? 30.232 1.343 -14.356 1.00 87.19 696 ASN A O 1
ATOM 5414 N N . GLN A 1 697 ? 31.434 -0.548 -14.468 1.00 86.94 697 GLN A 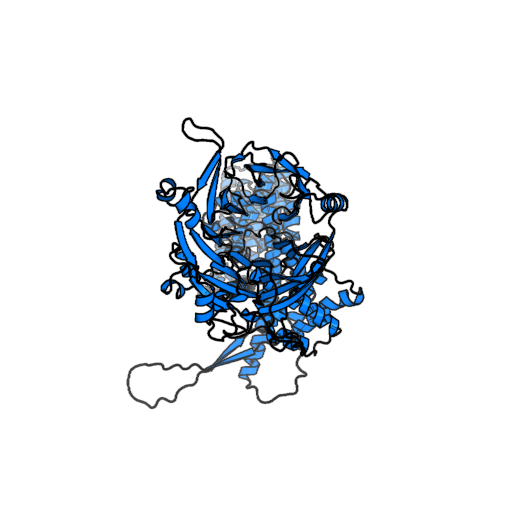N 1
ATOM 5415 C CA . GLN A 1 697 ? 30.715 -1.107 -15.612 1.00 86.94 697 GLN A CA 1
ATOM 5416 C C . GLN A 1 697 ? 29.260 -1.453 -15.261 1.00 86.94 697 GLN A C 1
ATOM 5418 O O . GLN A 1 697 ? 28.346 -1.142 -16.029 1.00 86.94 697 GLN A O 1
ATOM 5423 N N . SER A 1 698 ? 29.023 -2.033 -14.083 1.00 89.94 698 SER A N 1
ATOM 5424 C CA . SER A 1 698 ? 27.682 -2.372 -13.605 1.00 89.94 698 SER A CA 1
ATOM 5425 C C . SER A 1 698 ? 26.814 -1.129 -13.372 1.00 89.94 698 SER A C 1
ATOM 5427 O O . SER A 1 698 ? 25.642 -1.131 -13.751 1.00 89.94 698 SER A O 1
ATOM 5429 N N . ILE A 1 699 ? 27.375 -0.042 -12.829 1.00 89.62 699 ILE A N 1
ATOM 5430 C CA . ILE A 1 699 ? 26.658 1.231 -12.646 1.00 89.62 699 ILE A CA 1
ATOM 5431 C C . ILE A 1 699 ? 26.335 1.867 -14.004 1.00 89.62 699 ILE A C 1
ATOM 5433 O O . ILE A 1 699 ? 25.210 2.309 -14.220 1.00 89.62 699 ILE A O 1
ATOM 5437 N N . ARG A 1 700 ? 27.273 1.875 -14.963 1.00 88.88 700 ARG A N 1
ATOM 5438 C CA . ARG A 1 700 ? 26.999 2.375 -16.328 1.00 88.88 700 ARG A CA 1
ATOM 5439 C C . ARG A 1 700 ? 25.875 1.597 -17.007 1.00 88.88 700 ARG A C 1
ATOM 5441 O O . ARG A 1 700 ? 25.028 2.192 -17.670 1.00 88.88 700 ARG A O 1
ATOM 5448 N N . THR A 1 701 ? 25.857 0.282 -16.813 1.00 90.25 701 THR A N 1
ATOM 5449 C CA . THR A 1 701 ? 24.803 -0.584 -17.349 1.00 90.25 701 THR A CA 1
ATOM 5450 C C . THR A 1 701 ? 23.458 -0.306 -16.678 1.00 90.25 701 THR A C 1
ATOM 5452 O O . THR A 1 701 ? 22.447 -0.264 -17.370 1.00 90.25 701 THR A O 1
ATOM 5455 N N . LEU A 1 702 ? 23.434 -0.011 -15.371 1.00 91.69 702 LEU A N 1
ATOM 5456 C CA . LEU A 1 702 ? 22.221 0.428 -14.671 1.00 91.69 702 LEU A CA 1
ATOM 5457 C C . LEU A 1 702 ? 21.658 1.730 -15.256 1.00 91.69 702 LEU A C 1
ATOM 5459 O O . LEU A 1 702 ? 20.465 1.797 -15.530 1.00 91.69 702 LEU A O 1
ATOM 5463 N N . VAL A 1 703 ? 22.499 2.744 -15.503 1.00 91.31 703 VAL A N 1
ATOM 5464 C CA . VAL A 1 703 ? 22.058 4.004 -16.144 1.00 91.31 703 VAL A CA 1
ATOM 5465 C C . VAL A 1 703 ? 21.381 3.715 -17.481 1.00 91.31 703 VAL A C 1
ATOM 5467 O O . VAL A 1 703 ? 20.344 4.294 -17.804 1.00 91.31 703 VAL A O 1
ATOM 5470 N N . TRP A 1 704 ? 21.956 2.800 -18.260 1.00 89.50 704 TRP A N 1
ATOM 5471 C CA . TRP A 1 704 ? 21.368 2.397 -19.526 1.00 89.50 704 TRP A CA 1
ATOM 5472 C C . TRP A 1 704 ? 20.049 1.631 -19.354 1.00 89.50 704 TRP A C 1
ATOM 5474 O O . TRP A 1 704 ? 19.090 1.913 -20.069 1.00 89.50 704 TRP A O 1
ATOM 5484 N N . LEU A 1 705 ? 19.967 0.725 -18.379 1.00 91.94 705 LEU A N 1
ATOM 5485 C CA . LEU A 1 705 ? 18.757 -0.037 -18.066 1.00 91.94 705 LEU A CA 1
ATOM 5486 C C . LEU A 1 705 ? 17.589 0.872 -17.649 1.00 91.94 705 LEU A C 1
ATOM 5488 O O . LEU A 1 705 ? 16.466 0.678 -18.114 1.00 91.94 705 LEU A O 1
ATOM 5492 N N . VAL A 1 706 ? 17.852 1.894 -16.828 1.00 92.56 706 VAL A N 1
ATOM 5493 C CA . VAL A 1 706 ? 16.852 2.894 -16.408 1.00 92.56 706 VAL A CA 1
ATOM 5494 C C . VAL A 1 706 ? 16.298 3.647 -17.619 1.00 92.56 706 VAL A C 1
ATOM 5496 O O . VAL A 1 706 ? 15.082 3.785 -17.758 1.00 92.56 706 VAL A O 1
ATOM 5499 N N . LYS A 1 707 ? 17.175 4.082 -18.533 1.00 90.75 707 LYS A N 1
ATOM 5500 C CA . LYS A 1 707 ? 16.771 4.744 -19.784 1.00 90.75 707 LYS A CA 1
ATOM 5501 C C . LYS A 1 707 ? 15.936 3.827 -20.664 1.00 90.75 707 LYS A C 1
ATOM 5503 O O . LYS A 1 707 ? 14.828 4.194 -21.035 1.00 90.75 707 LYS A O 1
ATOM 5508 N N . ALA A 1 708 ? 16.421 2.613 -20.923 1.00 90.38 708 ALA A N 1
ATOM 5509 C CA . ALA A 1 708 ? 15.698 1.625 -21.716 1.00 90.38 708 ALA A CA 1
ATOM 5510 C C . ALA A 1 708 ? 14.316 1.304 -21.115 1.00 90.38 708 ALA A C 1
ATOM 5512 O O . ALA A 1 708 ? 13.352 1.121 -21.848 1.00 90.38 708 ALA A O 1
ATOM 5513 N N . THR A 1 709 ? 14.187 1.311 -19.787 1.00 91.62 709 THR A N 1
ATOM 5514 C CA . THR A 1 709 ? 12.894 1.130 -19.111 1.00 91.62 709 THR A CA 1
ATOM 5515 C C . THR A 1 709 ? 11.937 2.289 -19.396 1.00 91.62 709 THR A C 1
ATOM 5517 O O . THR A 1 709 ? 10.803 2.052 -19.803 1.00 91.62 709 THR A O 1
ATOM 5520 N N . LEU A 1 710 ? 12.380 3.543 -19.244 1.00 90.81 710 LEU A N 1
ATOM 5521 C CA . LEU A 1 710 ? 11.566 4.732 -19.549 1.00 90.81 710 LEU A CA 1
ATOM 5522 C C . LEU A 1 710 ? 11.138 4.801 -21.023 1.00 90.81 710 LEU A C 1
ATOM 5524 O O . LEU A 1 710 ? 10.005 5.182 -21.335 1.00 90.81 710 LEU A O 1
ATOM 5528 N N . GLU A 1 711 ? 12.042 4.428 -21.923 1.00 90.88 711 GLU A N 1
ATOM 5529 C CA . GLU A 1 711 ? 11.779 4.363 -23.357 1.00 90.88 711 GLU A CA 1
ATOM 5530 C C . GLU A 1 711 ? 10.765 3.265 -23.694 1.00 90.88 711 GLU A C 1
ATOM 5532 O O . GLU A 1 711 ? 9.794 3.532 -24.397 1.00 90.88 711 GLU A O 1
ATOM 5537 N N . LEU A 1 712 ? 10.914 2.057 -23.136 1.00 89.81 712 LEU A N 1
ATOM 5538 C CA . LEU A 1 712 ? 9.954 0.975 -23.356 1.00 89.81 712 LEU A CA 1
ATOM 5539 C C . LEU A 1 712 ? 8.568 1.334 -22.807 1.00 89.81 712 LEU A C 1
ATOM 5541 O O . LEU A 1 712 ? 7.569 1.123 -23.490 1.00 89.81 712 LEU A O 1
ATOM 5545 N N . LEU A 1 713 ? 8.488 1.933 -21.615 1.00 89.56 713 LEU A N 1
ATOM 5546 C CA . LEU A 1 713 ? 7.223 2.429 -21.059 1.00 89.56 713 LEU A CA 1
ATOM 5547 C C . LEU A 1 713 ? 6.575 3.469 -21.984 1.00 89.56 713 LEU A C 1
ATOM 5549 O O . LEU A 1 713 ? 5.372 3.413 -22.242 1.00 89.56 713 LEU A O 1
ATOM 5553 N N . SER A 1 714 ? 7.377 4.378 -22.545 1.00 88.44 714 SER A N 1
ATOM 5554 C CA . SER A 1 714 ? 6.907 5.346 -23.539 1.00 88.44 714 SER A CA 1
ATOM 5555 C C . SER A 1 714 ? 6.398 4.672 -24.814 1.00 88.44 714 SER A C 1
ATOM 5557 O O . SER A 1 714 ? 5.342 5.055 -25.317 1.00 88.44 714 SER A O 1
ATOM 5559 N N . PHE A 1 715 ? 7.106 3.661 -25.318 1.00 89.06 715 PHE A N 1
ATOM 5560 C CA . PHE A 1 715 ? 6.704 2.886 -26.490 1.00 89.06 715 PHE A CA 1
ATOM 5561 C C . PHE A 1 715 ? 5.394 2.121 -26.266 1.00 89.06 715 PHE A C 1
ATOM 5563 O O . PHE A 1 715 ? 4.507 2.157 -27.120 1.00 89.06 715 PHE A O 1
ATOM 5570 N N . LEU A 1 716 ? 5.232 1.468 -25.113 1.00 86.75 716 LEU A N 1
ATOM 5571 C CA . LEU A 1 716 ? 4.005 0.746 -24.767 1.00 86.75 716 LEU A CA 1
ATOM 5572 C C . LEU A 1 716 ? 2.806 1.694 -24.633 1.00 86.75 716 LEU A C 1
ATOM 5574 O O . LEU A 1 716 ? 1.725 1.377 -25.132 1.00 86.75 716 LEU A O 1
ATOM 5578 N N . SER A 1 717 ? 3.012 2.873 -24.037 1.00 85.50 717 SER A N 1
ATOM 5579 C CA . SER A 1 717 ? 1.997 3.932 -23.954 1.00 85.50 717 SER A CA 1
ATOM 5580 C C . SER A 1 717 ? 1.541 4.363 -25.360 1.00 85.50 717 SER A C 1
ATOM 5582 O O . SER A 1 717 ? 0.348 4.328 -25.658 1.00 85.50 717 SER A O 1
ATOM 5584 N N . ILE A 1 718 ? 2.488 4.589 -26.285 1.00 85.31 718 ILE A N 1
ATOM 5585 C CA . ILE A 1 718 ? 2.196 4.867 -27.704 1.00 85.31 718 ILE A CA 1
ATOM 5586 C C . ILE A 1 718 ? 1.408 3.711 -28.345 1.00 85.31 718 ILE A C 1
ATOM 5588 O O . ILE A 1 718 ? 0.378 3.929 -28.980 1.00 85.31 718 ILE A O 1
ATOM 5592 N N . CYS A 1 719 ? 1.851 2.462 -28.183 1.00 84.19 719 CYS A N 1
ATOM 5593 C CA . CYS A 1 719 ? 1.189 1.298 -28.787 1.00 84.19 719 CYS A CA 1
ATOM 5594 C C . CYS A 1 719 ? -0.262 1.117 -28.316 1.00 84.19 719 CYS A C 1
ATOM 5596 O O . CYS A 1 719 ? -1.108 0.616 -29.071 1.00 84.19 719 CYS A O 1
ATOM 5598 N N . ARG A 1 720 ? -0.549 1.516 -27.074 1.00 81.81 720 ARG A N 1
ATOM 5599 C CA . ARG A 1 720 ? -1.895 1.526 -26.507 1.00 81.81 720 ARG A CA 1
ATOM 5600 C C . ARG A 1 720 ? -2.742 2.662 -27.081 1.00 81.81 720 ARG A C 1
ATOM 5602 O O . ARG A 1 720 ? -3.870 2.383 -27.479 1.00 81.81 720 ARG A O 1
ATOM 5609 N N . ASP A 1 721 ? -2.198 3.874 -27.207 1.00 83.31 721 ASP A N 1
ATOM 5610 C CA . ASP A 1 721 ? -2.895 5.024 -27.814 1.00 83.31 721 ASP A CA 1
ATOM 5611 C C . ASP A 1 721 ? -3.328 4.728 -29.260 1.00 83.31 721 ASP A C 1
ATOM 5613 O O . ASP A 1 721 ? -4.402 5.127 -29.704 1.00 83.31 721 ASP A O 1
ATOM 5617 N N . TYR A 1 722 ? -2.524 3.948 -29.989 1.00 80.69 722 TYR A N 1
ATOM 5618 C CA . TYR A 1 722 ? -2.866 3.483 -31.333 1.00 80.69 722 TYR A CA 1
ATOM 5619 C C . TYR A 1 722 ? -3.648 2.156 -31.367 1.00 80.69 722 TYR A C 1
ATOM 5621 O O . TYR A 1 722 ? -3.893 1.633 -32.458 1.00 80.69 722 TYR A O 1
ATOM 5629 N N . HIS A 1 723 ? -4.057 1.587 -30.227 1.00 79.81 723 HIS A N 1
ATOM 5630 C CA . HIS A 1 723 ? -4.809 0.327 -30.107 1.00 79.81 723 HIS A CA 1
ATOM 5631 C C . HIS A 1 723 ? -4.209 -0.843 -30.920 1.00 79.81 723 HIS A C 1
ATOM 5633 O O . HIS A 1 723 ? -4.908 -1.504 -31.697 1.00 79.81 723 HIS A O 1
ATOM 5639 N N . ILE A 1 724 ? -2.891 -1.052 -30.834 1.00 76.44 724 ILE A N 1
ATOM 5640 C CA . ILE A 1 724 ? -2.174 -2.154 -31.520 1.00 76.44 724 ILE A CA 1
ATOM 5641 C C . ILE A 1 724 ? -1.680 -3.211 -30.551 1.00 76.44 724 ILE A C 1
ATOM 5643 O O . ILE A 1 724 ? -1.555 -4.371 -30.942 1.00 76.44 724 ILE A O 1
ATOM 5647 N N . LEU A 1 725 ? -1.447 -2.819 -29.299 1.00 70.38 725 LEU A N 1
ATOM 5648 C CA . LEU A 1 725 ? -0.871 -3.697 -28.294 1.00 70.38 725 LEU A CA 1
ATOM 5649 C C . LEU A 1 725 ? -1.699 -4.985 -28.136 1.00 70.38 725 LEU A C 1
ATOM 5651 O O . LEU A 1 725 ? -1.172 -6.073 -28.320 1.00 70.38 725 LEU A O 1
ATOM 5655 N N . GLU A 1 726 ? -3.015 -4.887 -27.924 1.00 70.25 726 GLU A N 1
ATOM 5656 C CA . GLU A 1 726 ? -3.872 -6.073 -27.767 1.00 70.25 726 GLU A CA 1
ATOM 5657 C C . GLU A 1 726 ? -3.909 -7.003 -29.002 1.00 70.25 726 GLU A C 1
ATOM 5659 O O . GLU A 1 726 ? -3.720 -8.210 -28.828 1.00 70.25 726 GLU A O 1
ATOM 5664 N N . PRO A 1 727 ? -4.127 -6.513 -30.244 1.00 70.06 727 PRO A N 1
ATOM 5665 C CA . PRO A 1 727 ? -4.037 -7.355 -31.437 1.00 70.06 727 PRO A CA 1
ATOM 5666 C C . PRO A 1 727 ? -2.675 -8.035 -31.615 1.00 70.06 727 PRO A C 1
ATOM 5668 O O . PRO A 1 727 ? -2.640 -9.230 -31.904 1.00 70.06 727 PRO A O 1
ATOM 5671 N N . ALA A 1 728 ? -1.576 -7.298 -31.421 1.00 67.31 728 ALA A N 1
ATOM 5672 C CA . ALA A 1 728 ? -0.218 -7.811 -31.601 1.00 67.31 728 ALA A CA 1
ATOM 5673 C C . ALA A 1 728 ? 0.122 -8.906 -30.574 1.00 67.31 728 ALA A C 1
ATOM 5675 O O . ALA A 1 728 ? 0.717 -9.928 -30.920 1.00 67.31 728 ALA A O 1
ATOM 5676 N N . LEU A 1 729 ? -0.340 -8.741 -29.330 1.00 66.19 729 LEU A N 1
ATOM 5677 C CA . LEU A 1 729 ? -0.188 -9.730 -28.259 1.00 66.19 729 LEU A CA 1
ATOM 5678 C C . LEU A 1 729 ? -1.025 -11.004 -28.490 1.00 66.19 729 LEU A C 1
ATOM 5680 O O . LEU A 1 729 ? -0.654 -12.075 -28.012 1.00 66.19 729 LEU A O 1
ATOM 5684 N N . ARG A 1 730 ? -2.149 -10.926 -29.221 1.00 66.06 730 ARG A N 1
ATOM 5685 C CA . ARG A 1 730 ? -2.999 -12.094 -29.539 1.00 66.06 730 ARG A CA 1
ATOM 5686 C C . ARG A 1 730 ? -2.473 -12.931 -30.703 1.00 66.06 730 ARG A C 1
ATOM 5688 O O . ARG A 1 730 ? -2.753 -14.125 -30.747 1.00 66.06 730 ARG A O 1
ATOM 5695 N N . SER A 1 731 ? -1.742 -12.327 -31.641 1.00 63.88 731 SER A N 1
ATOM 5696 C CA . SER A 1 731 ? -1.254 -13.006 -32.851 1.00 63.88 731 SER A CA 1
ATOM 5697 C C . SER A 1 731 ? -0.100 -13.985 -32.621 1.00 63.88 731 SER A C 1
ATOM 5699 O O . SER A 1 731 ? 0.161 -14.805 -33.497 1.00 63.88 731 SER A O 1
ATOM 5701 N N . SER A 1 732 ? 0.573 -13.944 -31.468 1.00 59.38 732 SER A N 1
ATOM 5702 C CA . SER A 1 732 ? 1.677 -14.859 -31.169 1.00 59.38 732 SER A CA 1
ATOM 5703 C C . SER A 1 732 ? 1.545 -15.457 -29.769 1.00 59.38 732 SER A C 1
ATOM 5705 O O . SER A 1 732 ? 1.608 -14.761 -28.756 1.00 59.38 732 SER A O 1
ATOM 5707 N N . HIS A 1 733 ? 1.377 -16.782 -29.722 1.00 59.25 733 HIS A N 1
ATOM 5708 C CA . HIS A 1 733 ? 1.309 -17.569 -28.484 1.00 59.25 733 HIS A CA 1
ATOM 5709 C C . HIS A 1 733 ? 2.586 -17.463 -27.636 1.00 59.25 733 HIS A C 1
ATOM 5711 O O . HIS A 1 733 ? 2.537 -17.664 -26.424 1.00 59.25 733 HIS A O 1
ATOM 5717 N N . ASP A 1 734 ? 3.708 -17.106 -28.262 1.00 58.25 734 ASP A N 1
ATOM 5718 C CA . ASP A 1 734 ? 5.006 -16.945 -27.613 1.00 58.25 734 ASP A CA 1
ATOM 5719 C C . ASP A 1 734 ? 5.125 -15.652 -26.796 1.00 58.25 734 ASP A C 1
ATOM 5721 O O . ASP A 1 734 ? 5.919 -15.604 -25.860 1.00 58.25 734 ASP A O 1
ATOM 5725 N N . ILE A 1 735 ? 4.326 -14.621 -27.100 1.00 61.38 735 ILE A N 1
ATOM 5726 C CA . ILE A 1 735 ? 4.399 -13.316 -26.422 1.00 61.38 735 ILE A CA 1
ATOM 5727 C C . ILE A 1 735 ? 3.664 -13.323 -25.073 1.00 61.38 735 ILE A C 1
ATOM 5729 O O . ILE A 1 735 ? 3.993 -12.554 -24.174 1.00 61.38 735 ILE A O 1
ATOM 5733 N N . GLN A 1 736 ? 2.691 -14.221 -24.890 1.00 62.44 736 GLN A N 1
ATOM 5734 C CA . GLN A 1 736 ? 1.819 -14.236 -23.705 1.00 62.44 736 GLN A CA 1
ATOM 5735 C C . GLN A 1 736 ? 2.561 -14.518 -22.388 1.00 62.44 736 GLN A C 1
ATOM 5737 O O . GLN A 1 736 ? 2.028 -14.234 -21.318 1.00 62.44 736 GLN A O 1
ATOM 5742 N N . LYS A 1 737 ? 3.776 -15.075 -22.458 1.00 68.56 737 LYS A N 1
ATOM 5743 C CA . LYS A 1 737 ? 4.593 -15.443 -21.291 1.00 68.56 737 LYS A CA 1
ATOM 5744 C C . LYS A 1 737 ? 5.863 -14.610 -21.127 1.00 68.56 737 LYS A C 1
ATOM 5746 O O . LYS A 1 737 ? 6.600 -14.867 -20.186 1.00 68.56 737 LYS A O 1
ATOM 5751 N N . ILE A 1 738 ? 6.135 -13.671 -22.033 1.00 77.62 738 ILE A N 1
ATOM 5752 C CA . ILE A 1 738 ? 7.326 -12.823 -21.932 1.00 77.62 738 ILE A CA 1
ATOM 5753 C C . ILE A 1 738 ? 7.089 -11.817 -20.807 1.00 77.62 738 ILE A C 1
ATOM 5755 O O . ILE A 1 738 ? 6.051 -11.148 -20.766 1.00 77.62 738 ILE A O 1
ATOM 5759 N N . GLU A 1 739 ? 8.040 -11.740 -19.885 1.00 83.69 739 GLU A N 1
ATOM 5760 C CA . GLU A 1 739 ? 8.037 -10.785 -18.776 1.00 83.69 739 GLU A CA 1
ATOM 5761 C C . GLU A 1 739 ? 8.585 -9.425 -19.231 1.00 83.69 739 GLU A C 1
ATOM 5763 O O . GLU A 1 739 ? 9.310 -9.319 -20.226 1.00 83.69 739 GLU A O 1
ATOM 5768 N N . PHE A 1 740 ? 8.255 -8.360 -18.499 1.00 84.81 740 PHE A N 1
ATOM 5769 C CA . PHE A 1 740 ? 8.747 -7.018 -18.818 1.00 84.81 740 PHE A CA 1
ATOM 5770 C C . PHE A 1 740 ? 10.288 -6.944 -18.818 1.00 84.81 740 PHE A C 1
ATOM 5772 O O . PHE A 1 740 ? 10.873 -6.307 -19.697 1.00 84.81 740 PHE A O 1
ATOM 5779 N N . GLU A 1 741 ? 10.953 -7.647 -17.891 1.00 86.62 741 GLU A N 1
ATOM 5780 C CA . GLU A 1 741 ? 12.415 -7.810 -17.877 1.00 86.62 741 GLU A CA 1
ATOM 5781 C C . GLU A 1 741 ? 12.947 -8.327 -19.227 1.00 86.62 741 GLU A C 1
ATOM 5783 O O . GLU A 1 741 ? 13.902 -7.782 -19.801 1.00 86.62 741 GLU A O 1
ATOM 5788 N N . GLU A 1 742 ? 12.321 -9.383 -19.749 1.00 83.94 742 GLU A N 1
ATOM 5789 C CA . GLU A 1 742 ? 12.784 -10.082 -20.942 1.00 83.94 742 GLU A CA 1
ATOM 5790 C C . GLU A 1 742 ? 12.688 -9.205 -22.194 1.00 83.94 742 GLU A C 1
ATOM 5792 O O . GLU A 1 742 ? 13.564 -9.300 -23.061 1.00 83.94 742 GLU A O 1
ATOM 5797 N N . LEU A 1 743 ? 11.697 -8.309 -22.271 1.00 83.06 743 LEU A N 1
ATOM 5798 C CA . LEU A 1 743 ? 11.570 -7.343 -23.368 1.00 83.06 743 LEU A CA 1
ATOM 5799 C C . LEU A 1 743 ? 12.794 -6.426 -23.493 1.00 83.06 743 LEU A C 1
ATOM 5801 O O . LEU A 1 743 ? 13.216 -6.104 -24.603 1.00 83.06 743 LEU A O 1
ATOM 5805 N N . ILE A 1 744 ? 13.377 -6.010 -22.365 1.00 84.06 744 ILE A N 1
ATOM 5806 C CA . ILE A 1 744 ? 14.497 -5.060 -22.346 1.00 84.06 744 ILE A CA 1
ATOM 5807 C C . ILE A 1 744 ? 15.838 -5.786 -22.497 1.00 84.06 744 ILE A C 1
ATOM 5809 O O . ILE A 1 744 ? 16.718 -5.356 -23.257 1.00 84.06 744 ILE A O 1
ATOM 5813 N N . ALA A 1 745 ? 16.016 -6.870 -21.737 1.00 82.69 745 ALA A N 1
ATOM 5814 C CA . ALA A 1 745 ? 17.314 -7.503 -21.533 1.00 82.69 745 ALA A CA 1
ATOM 5815 C C . ALA A 1 745 ? 17.640 -8.609 -22.552 1.00 82.69 745 ALA A C 1
ATOM 5817 O O . ALA A 1 745 ? 18.802 -9.013 -22.668 1.00 82.69 745 ALA A O 1
ATOM 5818 N N . THR A 1 746 ? 16.656 -9.118 -23.303 1.00 82.44 746 THR A N 1
ATOM 5819 C CA . THR A 1 746 ? 16.873 -10.220 -24.254 1.00 82.44 746 THR A CA 1
ATOM 5820 C C . THR A 1 746 ? 16.806 -9.757 -25.718 1.00 82.44 746 THR A C 1
ATOM 5822 O O . THR A 1 746 ? 16.042 -8.855 -26.047 1.00 82.44 746 THR A O 1
ATOM 5825 N N . PRO A 1 747 ? 17.587 -10.374 -26.628 1.00 78.69 747 PRO A N 1
ATOM 5826 C CA . PRO A 1 747 ? 17.514 -10.104 -28.062 1.00 78.69 747 PRO A CA 1
ATOM 5827 C C . PRO A 1 747 ? 16.135 -10.475 -28.608 1.00 78.69 747 PRO A C 1
ATOM 5829 O O . PRO A 1 747 ? 15.539 -9.671 -29.304 1.00 78.69 747 PRO A O 1
ATOM 5832 N N . ARG A 1 748 ? 15.567 -11.605 -28.160 1.00 80.12 748 ARG A N 1
ATOM 5833 C CA . ARG A 1 748 ? 14.194 -12.018 -28.486 1.00 80.12 748 ARG A CA 1
ATOM 5834 C C . ARG A 1 748 ? 13.163 -10.940 -28.132 1.00 80.12 748 ARG A C 1
ATOM 5836 O O . ARG A 1 748 ? 12.242 -10.697 -28.901 1.00 80.12 748 ARG A O 1
ATOM 5843 N N . GLY A 1 749 ? 13.315 -10.304 -26.971 1.00 79.75 749 GLY A N 1
ATOM 5844 C CA . GLY A 1 749 ? 12.462 -9.199 -26.540 1.00 79.75 749 GLY A CA 1
ATOM 5845 C C . GLY A 1 749 ? 12.585 -7.966 -27.435 1.00 79.75 749 GLY A C 1
ATOM 5846 O O . GLY A 1 749 ? 11.579 -7.361 -27.793 1.00 79.75 749 GLY A O 1
ATOM 5847 N N . ARG A 1 750 ? 13.807 -7.629 -27.861 1.00 80.31 750 ARG A N 1
ATOM 5848 C CA . ARG A 1 750 ? 14.058 -6.516 -28.790 1.00 80.31 750 ARG A CA 1
ATOM 5849 C C . ARG A 1 750 ? 13.502 -6.771 -30.184 1.00 80.31 750 ARG A C 1
ATOM 5851 O O . ARG A 1 750 ? 12.886 -5.869 -30.745 1.00 80.31 750 ARG A O 1
ATOM 5858 N N . ASP A 1 751 ? 13.675 -7.983 -30.704 1.00 78.81 751 ASP A N 1
ATOM 5859 C CA . ASP A 1 751 ? 13.095 -8.393 -31.986 1.00 78.81 751 ASP A CA 1
ATOM 5860 C C . ASP A 1 751 ? 11.573 -8.222 -31.942 1.00 78.81 751 ASP A C 1
ATOM 5862 O O . ASP A 1 751 ? 10.979 -7.621 -32.832 1.00 78.81 751 ASP A O 1
ATOM 5866 N N . LEU A 1 752 ? 10.949 -8.617 -30.829 1.00 79.94 752 LEU A N 1
ATOM 5867 C CA . LEU A 1 752 ? 9.519 -8.435 -30.631 1.00 79.94 752 LEU A CA 1
ATOM 5868 C C . LEU A 1 752 ? 9.090 -6.957 -30.572 1.00 79.94 752 LEU A C 1
ATOM 5870 O O . LEU A 1 752 ? 8.059 -6.591 -31.134 1.00 79.94 752 LEU A O 1
ATOM 5874 N N . VAL A 1 753 ? 9.852 -6.092 -29.895 1.00 84.00 753 VAL A N 1
ATOM 5875 C CA . VAL A 1 753 ? 9.592 -4.639 -29.898 1.00 84.00 753 VAL A CA 1
ATOM 5876 C C . VAL A 1 753 ? 9.650 -4.089 -31.329 1.00 84.00 753 VAL A C 1
ATOM 5878 O O . VAL A 1 753 ? 8.795 -3.284 -31.709 1.00 84.00 753 VAL A O 1
ATOM 5881 N N . SER A 1 754 ? 10.596 -4.571 -32.139 1.00 82.00 754 SER A N 1
ATOM 5882 C CA . SER A 1 754 ? 10.717 -4.223 -33.559 1.00 82.00 754 SER A CA 1
ATOM 5883 C C . SER A 1 754 ? 9.531 -4.730 -34.392 1.00 82.00 754 SER A C 1
ATOM 5885 O O . SER A 1 754 ? 8.977 -3.984 -35.206 1.00 82.00 754 SER A O 1
ATOM 5887 N N . ASP A 1 755 ? 9.047 -5.946 -34.132 1.00 79.69 755 ASP A N 1
ATOM 5888 C CA . ASP A 1 755 ? 7.856 -6.505 -34.784 1.00 79.69 755 ASP A CA 1
ATOM 5889 C C . ASP A 1 755 ? 6.593 -5.689 -34.461 1.00 79.69 755 ASP A C 1
ATOM 5891 O O . ASP A 1 755 ? 5.801 -5.367 -35.353 1.00 79.69 755 ASP A O 1
ATOM 5895 N N . ILE A 1 756 ? 6.413 -5.289 -33.196 1.00 83.25 756 ILE A N 1
ATOM 5896 C CA . ILE A 1 756 ? 5.289 -4.440 -32.768 1.00 83.25 756 ILE A CA 1
ATOM 5897 C C . ILE A 1 756 ? 5.382 -3.059 -33.428 1.00 83.25 756 ILE A C 1
ATOM 5899 O O . ILE A 1 756 ? 4.369 -2.535 -33.899 1.00 83.25 756 ILE A O 1
ATOM 5903 N N . ALA A 1 757 ? 6.580 -2.474 -33.505 1.00 84.06 757 ALA A N 1
ATOM 5904 C CA . ALA A 1 757 ? 6.796 -1.199 -34.184 1.00 84.06 757 ALA A CA 1
ATOM 5905 C C . ALA A 1 757 ? 6.488 -1.299 -35.685 1.00 84.06 757 ALA A C 1
ATOM 5907 O O . ALA A 1 757 ? 5.810 -0.434 -36.240 1.00 84.06 757 ALA A O 1
ATOM 5908 N N . THR A 1 758 ? 6.890 -2.397 -36.324 1.00 81.25 758 THR A N 1
ATOM 5909 C CA . THR A 1 758 ? 6.572 -2.683 -37.726 1.00 81.25 758 THR A CA 1
ATOM 5910 C C . THR A 1 758 ? 5.061 -2.807 -37.930 1.00 81.25 758 THR A C 1
ATOM 5912 O O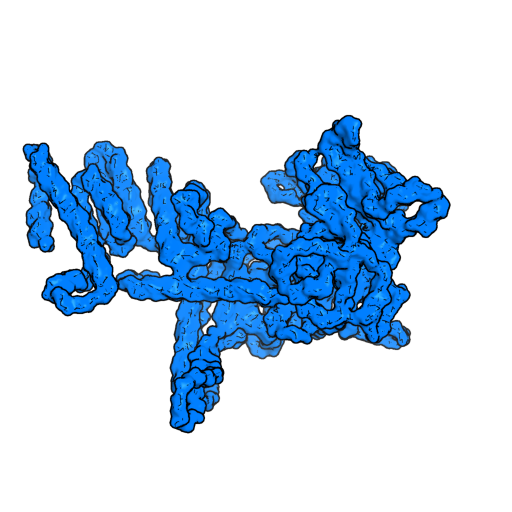 . THR A 1 758 ? 4.507 -2.184 -38.837 1.00 81.25 758 THR A O 1
ATOM 5915 N N . ALA A 1 759 ? 4.353 -3.528 -37.055 1.00 82.69 759 ALA A N 1
ATOM 5916 C CA . ALA A 1 759 ? 2.892 -3.625 -37.092 1.00 82.69 759 ALA A CA 1
ATOM 5917 C C . ALA A 1 759 ? 2.206 -2.260 -36.882 1.00 82.69 759 ALA A C 1
ATOM 5919 O O . ALA A 1 759 ? 1.189 -1.962 -37.519 1.00 82.69 759 ALA A O 1
ATOM 5920 N N . LEU A 1 760 ? 2.773 -1.410 -36.023 1.00 84.50 760 LEU A N 1
ATOM 5921 C CA . LEU A 1 760 ? 2.308 -0.047 -35.777 1.00 84.50 760 LEU A CA 1
ATOM 5922 C C . LEU A 1 760 ? 2.449 0.841 -37.016 1.00 84.50 760 LEU A C 1
ATOM 5924 O O . LEU A 1 760 ? 1.474 1.487 -37.414 1.00 84.50 760 LEU A O 1
ATOM 5928 N N . VAL A 1 761 ? 3.605 0.801 -37.677 1.00 82.38 761 VAL A N 1
ATOM 5929 C CA . VAL A 1 761 ? 3.840 1.486 -38.955 1.00 82.38 761 VAL A CA 1
ATOM 5930 C C . VAL A 1 761 ? 2.885 0.960 -40.031 1.00 82.38 761 VAL A C 1
ATOM 5932 O O . VAL A 1 761 ? 2.186 1.742 -40.672 1.00 82.38 761 VAL A O 1
ATOM 5935 N N . GLN A 1 762 ? 2.748 -0.361 -40.173 1.00 80.12 762 GLN A N 1
ATOM 5936 C CA . GLN A 1 762 ? 1.826 -0.971 -41.137 1.00 80.12 762 GLN A CA 1
ATOM 5937 C C . GLN A 1 762 ? 0.363 -0.565 -40.906 1.00 80.12 762 GLN A C 1
ATOM 5939 O O . GLN A 1 762 ? -0.387 -0.369 -41.867 1.00 80.12 762 GLN A O 1
ATOM 5944 N N . LYS A 1 763 ? -0.076 -0.409 -39.650 1.00 82.31 763 LYS A N 1
ATOM 5945 C CA . LYS A 1 763 ? -1.424 0.092 -39.344 1.00 82.31 763 LYS A CA 1
ATOM 5946 C C . LYS A 1 763 ? -1.593 1.546 -39.783 1.00 82.31 763 LYS A C 1
ATOM 5948 O O . LYS A 1 763 ? -2.617 1.860 -40.387 1.00 82.31 763 LYS A O 1
ATOM 5953 N N . GLN A 1 764 ? -0.611 2.412 -39.527 1.00 82.06 764 GLN A N 1
ATOM 5954 C CA . GLN A 1 764 ? -0.650 3.806 -39.990 1.00 82.06 764 GLN A CA 1
ATOM 5955 C C . GLN A 1 764 ? -0.729 3.896 -41.517 1.00 82.06 764 GLN A C 1
ATOM 5957 O O . GLN A 1 764 ? -1.566 4.629 -42.049 1.00 82.06 764 GLN A O 1
ATOM 5962 N N . LEU A 1 765 ? 0.042 3.059 -42.217 1.00 79.94 765 LEU A N 1
ATOM 5963 C CA . LEU A 1 765 ? 0.011 2.962 -43.677 1.00 79.94 765 LEU A CA 1
ATOM 5964 C C . LEU A 1 765 ? -1.371 2.546 -44.201 1.00 79.94 765 LEU A C 1
ATOM 5966 O O . LEU A 1 765 ? -1.881 3.147 -45.147 1.00 79.94 765 LEU A O 1
ATOM 5970 N N . LYS A 1 766 ? -2.034 1.579 -43.551 1.00 79.56 766 LYS A N 1
ATOM 5971 C CA . LYS A 1 766 ? -3.420 1.189 -43.885 1.00 79.56 766 LYS A CA 1
ATOM 5972 C C . LYS A 1 766 ? -4.423 2.325 -43.670 1.00 79.56 766 LYS A C 1
ATOM 5974 O O . LYS A 1 766 ? -5.375 2.446 -44.438 1.00 79.56 766 LYS A O 1
ATOM 5979 N N . MET A 1 767 ? -4.203 3.161 -42.658 1.00 78.94 767 MET A N 1
ATOM 5980 C CA . MET A 1 767 ? -5.040 4.328 -42.353 1.00 78.94 767 MET A CA 1
ATOM 5981 C C . MET A 1 767 ? -4.733 5.547 -43.238 1.00 78.94 767 MET A C 1
ATOM 5983 O O . MET A 1 767 ? -5.400 6.570 -43.097 1.00 78.94 767 MET A O 1
ATOM 5987 N N . ARG A 1 768 ? -3.762 5.447 -44.162 1.00 72.12 768 ARG A N 1
ATOM 5988 C CA . ARG A 1 768 ? -3.294 6.543 -45.034 1.00 72.12 768 ARG A CA 1
ATOM 5989 C C . ARG A 1 768 ? -2.822 7.788 -44.268 1.00 72.12 768 ARG A C 1
ATOM 5991 O O . ARG A 1 768 ? -2.897 8.898 -44.792 1.00 72.12 768 ARG A O 1
ATOM 5998 N N . ALA A 1 769 ? -2.348 7.610 -43.039 1.00 77.25 769 ALA A N 1
ATOM 5999 C CA . ALA A 1 769 ? -1.685 8.658 -42.271 1.00 77.25 769 ALA A CA 1
ATOM 6000 C C . ALA A 1 769 ? -0.180 8.661 -42.585 1.00 77.25 769 ALA A C 1
ATOM 6002 O O . ALA A 1 769 ? 0.372 7.618 -42.937 1.00 77.25 769 ALA A O 1
ATOM 6003 N N . SER A 1 770 ? 0.488 9.814 -42.465 1.00 76.19 770 SER A N 1
ATOM 6004 C CA . SER A 1 770 ? 1.942 9.875 -42.660 1.00 76.19 770 SER A CA 1
ATOM 6005 C C . SER A 1 770 ? 2.673 9.236 -41.484 1.00 76.19 770 SER A C 1
ATOM 6007 O O . SER A 1 770 ? 2.387 9.581 -40.333 1.00 76.19 770 SER A O 1
ATOM 6009 N N . VAL A 1 771 ? 3.658 8.384 -41.755 1.00 82.56 771 VAL A N 1
ATOM 6010 C CA . VAL A 1 771 ? 4.448 7.724 -40.705 1.00 82.56 771 VAL A CA 1
ATOM 6011 C C . VAL A 1 771 ? 5.494 8.677 -40.105 1.00 82.56 771 VAL A C 1
ATOM 6013 O O . VAL A 1 771 ? 5.916 8.479 -38.970 1.00 82.56 771 VAL A O 1
ATOM 6016 N N . ASP A 1 772 ? 5.840 9.773 -40.787 1.00 81.56 772 ASP A N 1
ATOM 6017 C CA . ASP A 1 772 ? 6.860 10.742 -40.351 1.00 81.56 772 ASP A CA 1
ATOM 6018 C C . ASP A 1 772 ? 6.680 11.266 -38.918 1.00 81.56 772 ASP A C 1
ATOM 6020 O O . ASP A 1 772 ? 7.638 11.286 -38.144 1.00 81.56 772 ASP A O 1
ATOM 6024 N N . SER A 1 773 ? 5.460 11.647 -38.524 1.00 83.19 773 SER A N 1
ATOM 6025 C CA . SER A 1 773 ? 5.197 12.118 -37.158 1.00 83.19 773 SER A CA 1
ATOM 6026 C C . SER A 1 773 ? 5.402 11.010 -36.127 1.00 83.19 773 SER A C 1
ATOM 6028 O O . SER A 1 773 ? 5.958 11.254 -35.060 1.00 83.19 773 SER A O 1
ATOM 6030 N N . LEU A 1 774 ? 4.995 9.779 -36.448 1.00 85.31 774 LEU A N 1
ATOM 6031 C CA . LEU A 1 774 ? 5.204 8.621 -35.583 1.00 85.31 774 LEU A CA 1
ATOM 6032 C C . LEU A 1 774 ? 6.698 8.288 -35.467 1.00 85.31 774 LEU A C 1
ATOM 6034 O O . LEU A 1 774 ? 7.193 8.098 -34.362 1.00 85.31 774 LEU A O 1
ATOM 6038 N N . CYS A 1 775 ? 7.422 8.268 -36.583 1.00 85.56 775 CYS A N 1
ATOM 6039 C CA . CYS A 1 775 ? 8.863 8.042 -36.631 1.00 85.56 775 CYS A CA 1
ATOM 6040 C C . CYS A 1 775 ? 9.644 9.081 -35.816 1.00 85.56 775 CYS A C 1
ATOM 6042 O O . CYS A 1 775 ? 10.554 8.714 -35.076 1.00 85.56 775 CYS A O 1
ATOM 6044 N N . GLN A 1 776 ? 9.266 10.361 -35.889 1.00 85.62 776 GLN A N 1
ATOM 6045 C CA . GLN A 1 776 ? 9.858 11.408 -35.050 1.00 85.62 776 GLN A CA 1
ATOM 6046 C C . GLN A 1 776 ? 9.575 11.177 -33.563 1.00 85.62 776 GLN A C 1
ATOM 6048 O O . GLN A 1 776 ? 10.484 11.312 -32.746 1.00 85.62 776 GLN A O 1
ATOM 6053 N N . ILE A 1 777 ? 8.349 10.778 -33.209 1.00 85.44 777 ILE A N 1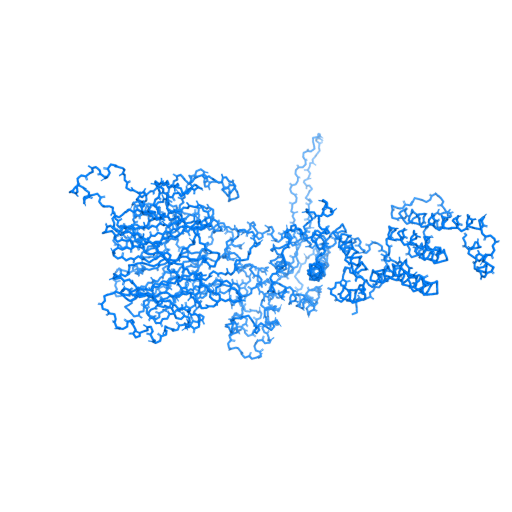
ATOM 6054 C CA . ILE A 1 777 ? 7.993 10.444 -31.824 1.00 85.44 777 ILE A CA 1
ATOM 6055 C C . ILE A 1 777 ? 8.811 9.243 -31.328 1.00 85.44 777 ILE A C 1
ATOM 6057 O O . ILE A 1 777 ? 9.326 9.291 -30.213 1.00 85.44 777 ILE A O 1
ATOM 6061 N N . LEU A 1 778 ? 8.964 8.188 -32.136 1.00 86.00 778 LEU A N 1
ATOM 6062 C CA . LEU A 1 778 ? 9.757 7.005 -31.787 1.00 86.00 778 LEU A CA 1
ATOM 6063 C C . LEU A 1 778 ? 11.241 7.355 -31.610 1.00 86.00 778 LEU A C 1
ATOM 6065 O O . LEU A 1 778 ? 11.834 6.964 -30.611 1.00 86.00 778 LEU A O 1
ATOM 6069 N N . LEU A 1 779 ? 11.814 8.160 -32.508 1.00 86.19 779 LEU A N 1
ATOM 6070 C CA . LEU A 1 779 ? 13.207 8.606 -32.420 1.00 86.19 779 LEU A CA 1
ATOM 6071 C C . LEU A 1 779 ? 13.448 9.523 -31.210 1.00 86.19 779 LEU A C 1
ATOM 6073 O O . LEU A 1 779 ? 14.483 9.431 -30.555 1.00 86.19 779 LEU A O 1
ATOM 6077 N N . GLN A 1 780 ? 12.489 10.395 -30.889 1.00 86.44 780 GLN A N 1
ATOM 6078 C CA . GLN A 1 780 ? 12.593 11.318 -29.759 1.00 86.44 780 GLN A CA 1
ATOM 6079 C C . GLN A 1 780 ? 12.383 10.619 -28.409 1.00 86.44 780 GLN A C 1
ATOM 6081 O O . GLN A 1 780 ? 13.059 10.955 -27.438 1.00 86.44 780 GLN A O 1
ATOM 6086 N N . ARG A 1 781 ? 11.424 9.688 -28.322 1.00 85.31 781 ARG A N 1
ATOM 6087 C CA . ARG A 1 781 ? 11.025 9.056 -27.054 1.00 85.31 781 ARG A CA 1
ATOM 6088 C C . ARG A 1 781 ? 11.710 7.721 -26.781 1.00 85.31 781 ARG A C 1
ATOM 6090 O O . ARG A 1 781 ? 11.717 7.319 -25.625 1.00 85.31 781 ARG A O 1
ATOM 6097 N N . CYS A 1 782 ? 12.220 7.034 -27.804 1.00 87.38 782 CYS A N 1
ATOM 6098 C CA . CYS A 1 782 ? 12.731 5.661 -27.710 1.00 87.38 782 CYS A CA 1
ATOM 6099 C C . CYS A 1 782 ? 14.048 5.427 -28.504 1.00 87.38 782 CYS A C 1
ATOM 6101 O O . CYS A 1 782 ? 14.127 4.467 -29.279 1.00 87.38 782 CYS A O 1
ATOM 6103 N N . PRO A 1 783 ? 15.086 6.277 -28.355 1.00 85.38 783 PRO A N 1
ATOM 6104 C CA . PRO A 1 783 ? 16.315 6.208 -29.160 1.00 85.38 783 PRO A CA 1
ATOM 6105 C C . PRO A 1 783 ? 17.200 4.969 -28.921 1.00 85.38 783 PRO A C 1
ATOM 6107 O O . PRO A 1 783 ? 18.027 4.634 -29.767 1.00 85.38 783 PRO A O 1
ATOM 6110 N N . THR A 1 784 ? 17.078 4.292 -27.778 1.00 82.06 784 THR A N 1
ATOM 6111 C CA . THR A 1 784 ? 17.802 3.051 -27.456 1.00 82.06 784 THR A CA 1
ATOM 6112 C C . THR A 1 784 ? 17.267 1.859 -28.247 1.00 82.06 784 THR A C 1
ATOM 6114 O O . THR A 1 784 ? 18.034 0.937 -28.540 1.00 82.06 784 THR A O 1
ATOM 6117 N N . PHE A 1 785 ? 15.969 1.862 -28.561 1.00 80.69 785 PHE A N 1
ATOM 6118 C CA . PHE A 1 785 ? 15.330 0.812 -29.354 1.00 80.69 785 PHE A CA 1
ATOM 6119 C C . PHE A 1 785 ? 15.345 1.154 -30.838 1.00 80.69 785 PHE A C 1
ATOM 6121 O O . PHE A 1 785 ? 15.778 0.321 -31.619 1.00 80.69 785 PHE A O 1
ATOM 6128 N N . PHE A 1 786 ? 14.955 2.380 -31.203 1.00 83.06 786 PHE A N 1
ATOM 6129 C CA . PHE A 1 786 ? 14.833 2.802 -32.597 1.00 83.06 786 PHE A CA 1
ATOM 6130 C C . PHE A 1 786 ? 15.933 3.798 -32.957 1.00 83.06 786 PHE A C 1
ATOM 6132 O O . PHE A 1 786 ? 15.824 5.005 -32.725 1.00 83.06 786 PHE A O 1
ATOM 6139 N N . GLY A 1 787 ? 17.014 3.280 -33.538 1.00 81.44 787 GLY A N 1
ATOM 6140 C CA . GLY A 1 787 ? 18.089 4.110 -34.076 1.00 81.44 787 GLY A CA 1
ATOM 6141 C C . GLY A 1 787 ? 17.684 4.826 -35.369 1.00 81.44 787 GLY A C 1
ATOM 6142 O O . GLY A 1 787 ? 16.702 4.471 -36.022 1.00 81.44 787 GLY A O 1
ATOM 6143 N N . GLU A 1 788 ? 18.497 5.795 -35.806 1.00 80.00 788 GLU A N 1
ATOM 6144 C CA . GLU A 1 788 ? 18.261 6.502 -37.077 1.00 80.00 788 GLU A CA 1
ATOM 6145 C C . GLU A 1 788 ? 18.126 5.544 -38.275 1.00 80.00 788 GLU A C 1
ATOM 6147 O O . GLU A 1 788 ? 17.325 5.797 -39.170 1.00 80.00 788 GLU A O 1
ATOM 6152 N N . GLY A 1 789 ? 18.871 4.432 -38.283 1.00 80.69 789 GLY A N 1
ATOM 6153 C CA . GLY A 1 789 ? 18.822 3.437 -39.358 1.00 80.69 789 GLY A CA 1
ATOM 6154 C C . GLY A 1 789 ? 17.458 2.755 -39.496 1.00 80.69 789 GLY A C 1
ATOM 6155 O O . GLY A 1 789 ? 16.937 2.658 -40.603 1.00 80.69 789 GLY A O 1
ATOM 6156 N N . GLU A 1 790 ? 16.845 2.338 -38.386 1.00 80.69 790 GLU A N 1
ATOM 6157 C CA . GLU A 1 790 ? 15.532 1.674 -38.390 1.00 80.69 790 GLU A CA 1
ATOM 6158 C C . GLU A 1 790 ? 14.405 2.633 -38.774 1.00 80.69 790 GLU A C 1
ATOM 6160 O O . GLU A 1 790 ? 13.522 2.288 -39.557 1.00 80.69 790 GLU A O 1
ATOM 6165 N N . ILE A 1 791 ? 14.471 3.875 -38.292 1.00 83.88 791 ILE A N 1
ATOM 6166 C CA . ILE A 1 791 ? 13.502 4.915 -38.646 1.00 83.88 791 ILE A CA 1
ATOM 6167 C C . ILE A 1 791 ? 13.529 5.206 -40.148 1.00 83.88 791 ILE A C 1
ATOM 6169 O O . ILE A 1 791 ? 12.477 5.291 -40.781 1.00 83.88 791 ILE A O 1
ATOM 6173 N N . VAL A 1 792 ? 14.723 5.300 -40.733 1.00 86.38 792 VAL A N 1
ATOM 6174 C CA . VAL A 1 792 ? 14.885 5.497 -42.176 1.00 86.38 792 VAL A CA 1
ATOM 6175 C C . VAL A 1 792 ? 14.346 4.295 -42.966 1.00 86.38 792 VAL A C 1
ATOM 6177 O O . VAL A 1 792 ? 13.767 4.487 -44.036 1.00 86.38 792 VAL A O 1
ATOM 6180 N N . ILE A 1 793 ? 14.460 3.069 -42.439 1.00 86.56 793 ILE A N 1
ATOM 6181 C CA . ILE A 1 793 ? 13.827 1.883 -43.038 1.00 86.56 793 ILE A CA 1
ATOM 6182 C C . ILE A 1 793 ? 12.299 2.021 -43.005 1.00 86.56 793 ILE A C 1
ATOM 6184 O O . ILE A 1 793 ? 11.665 1.820 -44.039 1.00 86.56 793 ILE A O 1
ATOM 6188 N N . PHE A 1 794 ? 11.693 2.434 -41.886 1.00 85.75 794 PHE A N 1
ATOM 6189 C CA . PHE A 1 794 ? 10.241 2.649 -41.818 1.00 85.75 794 PHE A CA 1
ATOM 6190 C C . PHE A 1 794 ? 9.756 3.717 -42.810 1.00 85.75 794 PHE A C 1
ATOM 6192 O O . PHE A 1 794 ? 8.792 3.480 -43.543 1.00 85.75 794 PHE A O 1
ATOM 6199 N N . GLN A 1 795 ? 10.465 4.841 -42.924 1.00 86.25 795 GLN A N 1
ATOM 6200 C CA . GLN A 1 795 ? 10.168 5.874 -43.925 1.00 86.25 795 GLN A CA 1
ATOM 6201 C C . GLN A 1 795 ? 10.316 5.343 -45.361 1.00 86.25 795 GLN A C 1
ATOM 6203 O O . GLN A 1 795 ? 9.467 5.591 -46.218 1.00 86.25 795 GLN A O 1
ATOM 6208 N N . GLY A 1 796 ? 11.355 4.546 -45.627 1.00 88.00 796 GLY A N 1
ATOM 6209 C CA . GLY A 1 796 ? 11.544 3.887 -46.919 1.00 88.00 796 GLY A CA 1
ATOM 6210 C C . GLY A 1 796 ? 10.403 2.924 -47.256 1.00 88.00 796 GLY A C 1
ATOM 6211 O O . GLY A 1 796 ? 9.916 2.915 -48.390 1.00 88.00 796 GLY A O 1
ATOM 6212 N N . THR A 1 797 ? 9.919 2.153 -46.273 1.00 86.69 797 THR A N 1
ATOM 6213 C CA . THR A 1 797 ? 8.767 1.255 -46.462 1.00 86.69 797 THR A CA 1
ATOM 6214 C C . THR A 1 797 ? 7.475 2.017 -46.734 1.00 86.69 797 THR A C 1
ATOM 6216 O O . THR A 1 797 ? 6.681 1.572 -47.558 1.00 86.69 797 THR A O 1
ATOM 6219 N N . GLU A 1 798 ? 7.283 3.194 -46.134 1.00 86.12 798 GLU A N 1
ATOM 6220 C CA . GLU A 1 798 ? 6.154 4.070 -46.449 1.00 86.12 798 GLU A CA 1
ATOM 6221 C C . GLU A 1 798 ? 6.188 4.538 -47.911 1.00 86.12 798 GLU A C 1
ATOM 6223 O O . GLU A 1 798 ? 5.183 4.423 -48.616 1.00 86.12 798 GLU A O 1
ATOM 6228 N N . CYS A 1 799 ? 7.338 5.022 -48.391 1.00 87.06 799 CYS A N 1
ATOM 6229 C CA . CYS A 1 799 ? 7.514 5.417 -49.792 1.00 87.06 799 CYS A CA 1
ATOM 6230 C C . CYS A 1 799 ? 7.246 4.252 -50.756 1.00 87.06 799 CYS A C 1
ATOM 6232 O O . CYS A 1 799 ? 6.571 4.427 -51.774 1.00 87.06 799 CYS A O 1
ATOM 6234 N N . LEU A 1 800 ? 7.711 3.049 -50.412 1.00 88.50 800 LEU A N 1
ATOM 6235 C CA . LEU A 1 800 ? 7.484 1.841 -51.202 1.00 88.50 800 LEU A CA 1
ATOM 6236 C C . LEU A 1 800 ? 5.999 1.440 -51.252 1.00 88.50 800 LEU A C 1
ATOM 6238 O O . LEU A 1 800 ? 5.471 1.144 -52.324 1.00 88.50 800 LEU A O 1
ATOM 6242 N N . GLU A 1 801 ? 5.295 1.479 -50.122 1.00 85.19 801 GLU A N 1
ATOM 6243 C CA . GLU A 1 801 ? 3.856 1.188 -50.069 1.00 85.19 801 GLU A CA 1
ATOM 6244 C C . GLU A 1 801 ? 3.024 2.243 -50.812 1.00 85.19 801 GLU A C 1
ATOM 6246 O O . GLU A 1 801 ? 2.061 1.907 -51.506 1.00 85.19 801 GLU A O 1
ATOM 6251 N N . ARG A 1 802 ? 3.423 3.519 -50.757 1.00 83.00 802 ARG A N 1
ATOM 6252 C CA . ARG A 1 802 ? 2.822 4.570 -51.592 1.00 83.00 802 ARG A CA 1
ATOM 6253 C C . ARG A 1 802 ? 3.031 4.274 -53.079 1.00 83.00 802 ARG A C 1
ATOM 6255 O O . ARG A 1 802 ? 2.071 4.345 -53.843 1.00 83.00 802 ARG A O 1
ATOM 6262 N N . ALA A 1 803 ? 4.233 3.861 -53.488 1.00 86.62 803 ALA A N 1
ATOM 6263 C CA . ALA A 1 803 ? 4.520 3.498 -54.878 1.00 86.62 803 ALA A CA 1
ATOM 6264 C C . ALA A 1 803 ? 3.641 2.337 -55.391 1.00 86.62 803 ALA A C 1
ATOM 6266 O O . ALA A 1 803 ? 3.194 2.377 -56.540 1.00 86.62 803 ALA A O 1
ATOM 6267 N N . LEU A 1 804 ? 3.335 1.343 -54.543 1.00 85.56 804 LEU A N 1
ATOM 6268 C CA . LEU A 1 804 ? 2.408 0.246 -54.869 1.00 85.56 804 LEU A CA 1
ATOM 6269 C C . LEU A 1 804 ? 0.973 0.736 -55.136 1.00 85.56 804 LEU A C 1
ATOM 6271 O O . LEU A 1 804 ? 0.252 0.135 -55.933 1.00 85.56 804 LEU A O 1
ATOM 6275 N N . GLN A 1 805 ? 0.552 1.825 -54.491 1.00 83.00 805 GLN A N 1
ATOM 6276 C CA . GLN A 1 805 ? -0.807 2.367 -54.596 1.00 83.00 805 GLN A CA 1
ATOM 6277 C C . GLN A 1 805 ? -0.953 3.434 -55.696 1.00 83.00 805 GLN A C 1
ATOM 6279 O O . GLN A 1 805 ? -2.055 3.647 -56.214 1.00 83.00 805 GLN A O 1
ATOM 6284 N N . THR A 1 806 ? 0.140 4.095 -56.083 1.00 85.88 806 THR A N 1
ATOM 6285 C CA . THR A 1 806 ? 0.147 5.164 -57.090 1.00 85.88 806 THR A CA 1
ATOM 6286 C C . THR A 1 806 ? -0.039 4.616 -58.506 1.00 85.88 806 THR A C 1
ATOM 6288 O O . THR A 1 806 ? 0.701 3.745 -58.970 1.00 85.88 806 THR A O 1
ATOM 6291 N N . ARG A 1 807 ? -1.020 5.156 -59.244 1.00 81.12 807 ARG A N 1
ATOM 6292 C CA . ARG A 1 807 ? -1.306 4.767 -60.640 1.00 81.12 807 ARG A CA 1
ATOM 6293 C C . ARG A 1 807 ? -0.408 5.464 -61.662 1.00 81.12 807 ARG A C 1
ATOM 6295 O O . ARG A 1 807 ? -0.096 4.846 -62.678 1.00 81.12 807 ARG A O 1
ATOM 6302 N N . ASP A 1 808 ? 0.008 6.699 -61.388 1.00 87.69 808 ASP A N 1
ATOM 6303 C CA . ASP A 1 808 ? 0.906 7.458 -62.260 1.00 87.69 808 ASP A CA 1
ATOM 6304 C C . ASP A 1 808 ? 2.318 6.854 -62.263 1.00 87.69 808 ASP A C 1
ATOM 6306 O O . ASP A 1 808 ? 2.930 6.645 -61.217 1.00 87.69 808 ASP A O 1
ATOM 6310 N N . SER A 1 809 ? 2.843 6.574 -63.457 1.00 82.75 809 SER A N 1
ATOM 6311 C CA . SER A 1 809 ? 4.194 6.048 -63.649 1.00 82.75 809 SER A CA 1
ATOM 6312 C C . SER A 1 809 ? 5.293 7.025 -63.228 1.00 82.75 809 SER A C 1
ATOM 6314 O O . SER A 1 809 ? 6.334 6.576 -62.752 1.00 82.75 809 SER A O 1
ATOM 6316 N N . ALA A 1 810 ? 5.093 8.338 -63.398 1.00 84.44 810 ALA A N 1
ATOM 6317 C CA . ALA A 1 810 ? 6.118 9.330 -63.069 1.00 84.44 810 ALA A CA 1
ATOM 6318 C C . ALA A 1 810 ? 6.253 9.495 -61.549 1.00 84.44 810 ALA A C 1
ATOM 6320 O O . ALA A 1 810 ? 7.348 9.367 -61.002 1.00 84.44 810 ALA A O 1
ATOM 6321 N N . GLU A 1 811 ? 5.127 9.683 -60.861 1.00 86.50 811 GLU A N 1
ATOM 6322 C CA . GLU A 1 811 ? 5.075 9.764 -59.401 1.00 86.50 811 GLU A CA 1
ATOM 6323 C C . GLU A 1 811 ? 5.502 8.448 -58.729 1.00 86.50 811 GLU A C 1
ATOM 6325 O O . GLU A 1 811 ? 6.247 8.471 -57.749 1.00 86.50 811 GLU A O 1
ATOM 6330 N N . ARG A 1 812 ? 5.129 7.287 -59.291 1.00 88.19 812 ARG A N 1
ATOM 6331 C CA . ARG A 1 812 ? 5.600 5.977 -58.808 1.00 88.19 812 ARG A CA 1
ATOM 6332 C C . ARG A 1 812 ? 7.124 5.856 -58.866 1.00 88.19 812 ARG A C 1
ATOM 6334 O O . ARG A 1 812 ? 7.731 5.415 -57.895 1.00 88.19 812 ARG A O 1
ATOM 6341 N N . ASN A 1 813 ? 7.745 6.261 -59.976 1.00 87.00 813 ASN A N 1
ATOM 6342 C CA . ASN A 1 813 ? 9.203 6.229 -60.117 1.00 87.00 813 ASN A CA 1
ATOM 6343 C C . ASN A 1 813 ? 9.903 7.188 -59.145 1.00 87.00 813 ASN A C 1
ATOM 6345 O O . ASN A 1 813 ? 10.960 6.845 -58.621 1.00 87.00 813 ASN A O 1
ATOM 6349 N N . LEU A 1 814 ? 9.311 8.353 -58.864 1.00 90.00 814 LEU A N 1
ATOM 6350 C CA . LEU A 1 814 ? 9.836 9.286 -57.866 1.00 90.00 814 LEU A CA 1
ATOM 6351 C C . LEU A 1 814 ? 9.826 8.662 -56.461 1.00 90.00 814 LEU A C 1
ATOM 6353 O O . LEU A 1 814 ? 10.846 8.677 -55.779 1.00 90.00 814 LEU A O 1
ATOM 6357 N N . GLN A 1 815 ? 8.708 8.050 -56.055 1.00 88.31 815 GLN A N 1
ATOM 6358 C CA . GLN A 1 815 ? 8.594 7.376 -54.754 1.00 88.31 815 GLN A CA 1
ATOM 6359 C C . GLN A 1 815 ? 9.568 6.194 -54.620 1.00 88.31 815 GLN A C 1
ATOM 6361 O O . GLN A 1 815 ? 10.148 6.007 -53.555 1.00 88.31 815 GLN A O 1
ATOM 6366 N N . LEU A 1 816 ? 9.801 5.438 -55.701 1.00 89.81 816 LEU A N 1
ATOM 6367 C CA . LEU A 1 816 ? 10.779 4.341 -55.737 1.00 89.81 816 LEU A CA 1
ATOM 6368 C C . LEU A 1 816 ? 12.233 4.818 -55.612 1.00 89.81 816 LEU A C 1
ATOM 6370 O O . LEU A 1 816 ? 13.061 4.162 -54.980 1.00 89.81 816 LEU A O 1
ATOM 6374 N N . GLN A 1 817 ? 12.564 5.965 -56.210 1.00 90.12 817 GLN A N 1
ATOM 6375 C CA . GLN A 1 817 ? 13.891 6.565 -56.060 1.00 90.12 817 GLN A CA 1
ATOM 6376 C C . GLN A 1 817 ? 14.111 7.094 -54.641 1.00 90.12 817 GLN A C 1
ATOM 6378 O O . GLN A 1 817 ? 15.190 6.903 -54.081 1.00 90.12 817 GLN A O 1
ATOM 6383 N N . GLU A 1 818 ? 13.100 7.724 -54.043 1.00 89.81 818 GLU A N 1
ATOM 6384 C CA . GLU A 1 818 ? 13.173 8.173 -52.651 1.00 89.81 818 GLU A CA 1
ATOM 6385 C C . GLU A 1 818 ? 13.246 6.990 -51.672 1.00 89.81 818 GLU A C 1
ATOM 6387 O O . GLU A 1 818 ? 14.091 7.004 -50.775 1.00 89.81 818 GLU A O 1
ATOM 6392 N N . SER A 1 819 ? 12.477 5.912 -51.884 1.00 92.56 819 SER A N 1
ATOM 6393 C CA . SER A 1 819 ? 12.581 4.704 -51.051 1.00 92.56 819 SER A CA 1
ATOM 6394 C C . SER A 1 819 ? 13.970 4.069 -51.135 1.00 92.56 819 SER A C 1
ATOM 6396 O O . SER A 1 819 ? 14.521 3.668 -50.114 1.00 92.56 819 SER A O 1
ATOM 6398 N N . LEU A 1 820 ? 14.581 4.029 -52.326 1.00 91.62 820 LEU A N 1
ATOM 6399 C CA . LEU A 1 820 ? 15.943 3.521 -52.504 1.00 91.62 820 LEU A CA 1
ATOM 6400 C C . LEU A 1 820 ? 16.974 4.357 -51.741 1.00 91.62 820 LEU A C 1
ATOM 6402 O O . LEU A 1 820 ? 17.791 3.788 -51.021 1.00 91.62 820 LEU A O 1
ATOM 6406 N N . LYS A 1 821 ? 16.917 5.692 -51.845 1.00 92.06 821 LYS A N 1
ATOM 6407 C CA . LYS A 1 821 ? 17.824 6.587 -51.104 1.00 92.06 821 LYS A CA 1
ATOM 6408 C C . LYS A 1 821 ? 17.742 6.356 -49.596 1.00 92.06 821 LYS A C 1
ATOM 6410 O O . LYS A 1 821 ? 18.774 6.321 -48.926 1.00 92.06 821 LYS A O 1
ATOM 6415 N N . LEU A 1 822 ? 16.527 6.191 -49.072 1.00 89.75 822 LEU A N 1
ATOM 6416 C CA . LEU A 1 822 ? 16.302 5.906 -47.657 1.00 89.75 822 LEU A CA 1
ATOM 6417 C C . LEU A 1 822 ? 16.882 4.533 -47.285 1.00 89.75 822 LEU A C 1
ATOM 6419 O O . LEU A 1 822 ? 17.728 4.455 -46.396 1.00 89.75 822 LEU A O 1
ATOM 6423 N N . PHE A 1 823 ? 16.547 3.463 -48.011 1.00 90.56 823 PHE A N 1
ATOM 6424 C CA . PHE A 1 823 ? 17.076 2.132 -47.698 1.00 90.56 823 PHE A CA 1
ATOM 6425 C C . PHE A 1 823 ? 18.606 2.048 -47.775 1.00 90.56 823 PHE A C 1
ATOM 6427 O O . PHE A 1 823 ? 19.206 1.425 -46.902 1.00 90.56 823 PHE A O 1
ATOM 6434 N N . LEU A 1 824 ? 19.249 2.732 -48.729 1.00 89.12 824 LEU A N 1
ATOM 6435 C CA . LEU A 1 824 ? 20.714 2.790 -48.820 1.00 89.12 824 LEU A CA 1
ATOM 6436 C C . LEU A 1 824 ? 21.360 3.415 -47.574 1.00 89.12 824 LEU A C 1
ATOM 6438 O O . LEU A 1 824 ? 22.403 2.951 -47.116 1.00 89.12 824 LEU A O 1
ATOM 6442 N N . ARG A 1 825 ? 20.724 4.433 -46.981 1.00 87.12 825 ARG A N 1
ATOM 6443 C CA . ARG A 1 825 ? 21.181 5.050 -45.725 1.00 87.12 825 ARG A CA 1
ATOM 6444 C C . ARG A 1 825 ? 20.983 4.127 -44.511 1.00 87.12 825 ARG A C 1
ATOM 6446 O O . ARG A 1 825 ? 21.743 4.236 -43.552 1.00 87.12 825 ARG A O 1
ATOM 6453 N N . GLY A 1 826 ? 19.998 3.227 -44.551 1.00 83.75 826 GLY A N 1
ATOM 6454 C CA . GLY A 1 826 ? 19.674 2.265 -43.486 1.00 83.75 826 GLY A CA 1
ATOM 6455 C C . GLY A 1 826 ? 20.288 0.862 -43.635 1.00 83.75 826 GLY A C 1
ATOM 6456 O O . GLY A 1 826 ? 20.010 -0.001 -42.805 1.00 83.75 826 GLY A O 1
ATOM 6457 N N . CYS A 1 827 ? 21.116 0.606 -44.657 1.00 82.12 827 CYS A N 1
ATOM 6458 C CA . CYS A 1 827 ? 21.611 -0.737 -45.010 1.00 82.12 827 CYS A CA 1
ATOM 6459 C C . CYS A 1 827 ? 22.280 -1.515 -43.863 1.00 82.12 827 CYS A C 1
ATOM 6461 O O . CYS A 1 827 ? 22.138 -2.734 -43.784 1.00 82.12 827 CYS A O 1
ATOM 6463 N N . SER A 1 828 ? 22.991 -0.835 -42.958 1.00 79.31 828 SER A N 1
ATOM 6464 C CA . SER A 1 828 ? 23.685 -1.476 -41.831 1.00 79.31 828 SER A CA 1
ATOM 6465 C C . SER A 1 828 ? 22.743 -2.021 -40.751 1.00 79.31 828 SER A C 1
ATOM 6467 O O . SER A 1 828 ? 23.124 -2.940 -40.031 1.00 79.31 828 SER A O 1
ATOM 6469 N N . SER A 1 829 ? 21.525 -1.483 -40.646 1.00 75.56 829 SER A N 1
ATOM 6470 C CA . SER A 1 829 ? 20.518 -1.875 -39.648 1.00 75.56 829 SER A CA 1
ATOM 6471 C C . SER A 1 829 ? 19.461 -2.836 -40.205 1.00 75.56 829 SER A C 1
ATOM 6473 O O . SER A 1 829 ? 18.608 -3.312 -39.464 1.00 75.56 829 SER A O 1
ATOM 6475 N N . MET A 1 830 ? 19.494 -3.136 -41.505 1.00 80.88 830 MET A N 1
ATOM 6476 C CA . MET A 1 830 ? 18.462 -3.929 -42.171 1.00 80.88 830 MET A CA 1
ATOM 6477 C C . MET A 1 830 ? 18.692 -5.440 -42.014 1.00 80.88 830 MET A C 1
ATOM 6479 O O . MET A 1 830 ? 19.759 -5.966 -42.350 1.00 80.88 830 MET A O 1
ATOM 6483 N N . SER A 1 831 ? 17.664 -6.166 -41.564 1.00 79.94 831 SER A N 1
ATOM 6484 C CA . SER A 1 831 ? 17.684 -7.633 -41.465 1.00 79.94 831 SER A CA 1
ATOM 6485 C C . SER A 1 831 ? 17.595 -8.312 -42.847 1.00 79.94 831 SER A C 1
ATOM 6487 O O . SER A 1 831 ? 17.122 -7.716 -43.816 1.00 79.94 831 SER A O 1
ATOM 6489 N N . LEU A 1 832 ? 18.021 -9.581 -42.956 1.00 79.94 832 LEU A N 1
ATOM 6490 C CA . LEU A 1 832 ? 17.901 -10.339 -44.217 1.00 79.94 832 LEU A CA 1
ATOM 6491 C C . LEU A 1 832 ? 16.437 -10.585 -44.606 1.00 79.94 832 LEU A C 1
ATOM 6493 O O . LEU A 1 832 ? 16.115 -10.584 -45.792 1.00 79.94 832 LEU A O 1
ATOM 6497 N N . ALA A 1 833 ? 15.553 -10.767 -43.620 1.00 80.44 833 ALA A N 1
ATOM 6498 C CA . ALA A 1 833 ? 14.126 -10.963 -43.854 1.00 80.44 833 ALA A CA 1
ATOM 6499 C C . ALA A 1 833 ? 13.485 -9.696 -44.440 1.00 80.44 833 ALA A C 1
ATOM 6501 O O . ALA A 1 833 ? 12.811 -9.764 -45.467 1.00 80.44 833 ALA A O 1
ATOM 6502 N N . THR A 1 834 ? 13.780 -8.532 -43.852 1.00 82.38 834 THR A N 1
ATOM 6503 C CA . THR A 1 834 ? 13.301 -7.230 -44.340 1.00 82.38 834 THR A CA 1
ATOM 6504 C C . THR A 1 834 ? 13.830 -6.935 -45.744 1.00 82.38 834 THR A C 1
ATOM 6506 O O . THR A 1 834 ? 13.072 -6.510 -46.614 1.00 82.38 834 THR A O 1
ATOM 6509 N N . LEU A 1 835 ? 15.114 -7.219 -46.004 1.00 85.38 835 LEU A N 1
ATOM 6510 C CA . LEU A 1 835 ? 15.701 -7.071 -47.338 1.00 85.38 835 LEU A CA 1
ATOM 6511 C C . LEU A 1 835 ? 15.003 -7.972 -48.367 1.00 85.38 835 LEU A C 1
ATOM 6513 O O . LEU A 1 835 ? 14.760 -7.533 -49.492 1.00 85.38 835 LEU A O 1
ATOM 6517 N N . SER A 1 836 ? 14.660 -9.208 -47.996 1.00 85.25 836 SER A N 1
ATOM 6518 C CA . SER A 1 836 ? 13.927 -10.130 -48.869 1.00 85.25 836 SER A CA 1
ATOM 6519 C C . SER A 1 836 ? 12.532 -9.596 -49.207 1.00 85.25 836 SER A C 1
ATOM 6521 O O . SER A 1 836 ? 12.158 -9.566 -50.380 1.00 85.25 836 SER A O 1
ATOM 6523 N N . GLU A 1 837 ? 11.796 -9.083 -48.217 1.00 85.62 837 GLU A N 1
ATOM 6524 C CA . GLU A 1 837 ? 10.473 -8.484 -48.428 1.00 85.62 837 GLU A CA 1
ATOM 6525 C C . GLU A 1 837 ? 10.541 -7.261 -49.359 1.00 85.62 837 GLU A C 1
ATOM 6527 O O . GLU A 1 837 ? 9.772 -7.157 -50.319 1.00 85.62 837 GLU A O 1
ATOM 6532 N N . ILE A 1 838 ? 11.497 -6.353 -49.125 1.00 87.56 838 ILE A N 1
ATOM 6533 C CA . ILE A 1 838 ? 11.712 -5.173 -49.977 1.00 87.56 838 ILE A CA 1
ATOM 6534 C C . ILE A 1 838 ? 12.087 -5.602 -51.400 1.00 87.56 838 ILE A C 1
ATOM 6536 O O . ILE A 1 838 ? 11.554 -5.057 -52.368 1.00 87.56 838 ILE A O 1
ATOM 6540 N N . SER A 1 839 ? 12.949 -6.613 -51.541 1.00 87.19 839 SER A N 1
ATOM 6541 C CA . SER A 1 839 ? 13.373 -7.141 -52.844 1.00 87.19 839 SER A CA 1
ATOM 6542 C C . SER A 1 839 ? 12.194 -7.718 -53.631 1.00 87.19 839 SER A C 1
ATOM 6544 O O . SER A 1 839 ? 12.038 -7.405 -54.811 1.00 87.19 839 SER A O 1
ATOM 6546 N N . GLN A 1 840 ? 11.307 -8.479 -52.984 1.00 87.19 840 GLN A N 1
ATOM 6547 C CA . GLN A 1 840 ? 10.088 -9.002 -53.615 1.00 87.19 840 GLN A CA 1
ATOM 6548 C C . GLN A 1 840 ? 9.148 -7.874 -54.068 1.00 87.19 840 GLN A C 1
ATOM 6550 O O . GLN A 1 840 ? 8.617 -7.909 -55.182 1.00 87.19 840 GLN A O 1
ATOM 6555 N N . LYS A 1 841 ? 8.974 -6.831 -53.246 1.00 88.50 841 LYS A N 1
ATOM 6556 C CA . LYS A 1 841 ? 8.158 -5.658 -53.603 1.00 88.50 841 LYS A CA 1
ATOM 6557 C C . LYS A 1 841 ? 8.762 -4.878 -54.775 1.00 88.50 841 LYS A C 1
ATOM 6559 O O . LYS A 1 841 ? 8.041 -4.572 -55.725 1.00 88.50 841 LYS A O 1
ATOM 6564 N N . TYR A 1 842 ? 10.072 -4.628 -54.781 1.00 89.75 842 TYR A N 1
ATOM 6565 C CA . TYR A 1 842 ? 10.768 -4.008 -55.918 1.00 89.75 842 TYR A CA 1
ATOM 6566 C C . TYR A 1 842 ? 10.669 -4.845 -57.194 1.00 89.75 842 TYR A C 1
ATOM 6568 O O . TYR A 1 842 ? 10.445 -4.285 -58.269 1.00 89.75 842 TYR A O 1
ATOM 6576 N N . GLN A 1 843 ? 10.747 -6.172 -57.085 1.00 85.69 843 GLN A N 1
ATOM 6577 C CA . GLN A 1 843 ? 10.542 -7.075 -58.215 1.00 85.69 843 GLN A CA 1
ATOM 6578 C C . GLN A 1 843 ? 9.113 -6.975 -58.769 1.00 85.69 843 GLN A C 1
ATOM 6580 O O . GLN A 1 843 ? 8.938 -6.882 -59.983 1.00 85.69 843 GLN A O 1
ATOM 6585 N N . SER A 1 844 ? 8.095 -6.918 -57.901 1.00 86.25 844 SER A N 1
ATOM 6586 C CA . SER A 1 844 ? 6.689 -6.758 -58.314 1.00 86.25 844 SER A CA 1
ATOM 6587 C C . SER A 1 844 ? 6.416 -5.431 -59.039 1.00 86.25 844 SER A C 1
ATOM 6589 O O . SER A 1 844 ? 5.562 -5.368 -59.922 1.00 86.25 844 SER A O 1
ATOM 6591 N N . LEU A 1 845 ? 7.184 -4.388 -58.708 1.00 85.56 845 LEU A N 1
ATOM 6592 C CA . LEU A 1 845 ? 7.127 -3.063 -59.328 1.00 85.56 845 LEU A CA 1
ATOM 6593 C C . LEU A 1 845 ? 8.083 -2.901 -60.523 1.00 85.56 845 LEU A C 1
ATOM 6595 O O . LEU A 1 845 ? 8.176 -1.806 -61.076 1.00 85.56 845 LEU A O 1
ATOM 6599 N N . ALA A 1 846 ? 8.782 -3.969 -60.928 1.00 84.31 846 ALA A N 1
ATOM 6600 C CA . ALA A 1 846 ? 9.805 -3.972 -61.978 1.00 84.31 846 ALA A CA 1
ATOM 6601 C C . ALA A 1 846 ? 10.961 -2.966 -61.754 1.00 84.31 846 ALA A C 1
ATOM 6603 O O . ALA A 1 846 ? 11.614 -2.533 -62.705 1.00 84.31 846 ALA A O 1
ATOM 6604 N N . PHE A 1 847 ? 11.257 -2.612 -60.499 1.00 86.56 847 PHE A N 1
ATOM 6605 C CA . PHE A 1 847 ? 12.337 -1.693 -60.124 1.00 86.56 847 PHE A CA 1
ATOM 6606 C C . PHE A 1 847 ? 13.657 -2.438 -59.861 1.00 86.56 847 PHE A C 1
ATOM 6608 O O . PHE A 1 847 ? 14.226 -2.415 -58.770 1.00 86.56 847 PHE A O 1
ATOM 6615 N N . PHE A 1 848 ? 14.148 -3.133 -60.887 1.00 84.19 848 PHE A N 1
ATOM 6616 C CA . PHE A 1 848 ? 15.348 -3.974 -60.801 1.00 84.19 848 PHE A CA 1
ATOM 6617 C C . PHE A 1 848 ? 16.657 -3.222 -60.493 1.00 84.19 848 PHE A C 1
ATOM 6619 O O . PHE A 1 848 ? 17.441 -3.751 -59.704 1.00 84.19 848 PHE A O 1
ATOM 6626 N N . PRO A 1 849 ? 16.920 -2.010 -61.034 1.00 85.19 849 PRO A N 1
ATOM 6627 C CA . PRO A 1 849 ? 18.154 -1.284 -60.726 1.00 85.19 849 PRO A CA 1
ATOM 6628 C C . PRO A 1 849 ? 18.316 -0.997 -59.229 1.00 85.19 849 PRO A C 1
ATOM 6630 O O . PRO A 1 849 ? 19.384 -1.239 -58.674 1.00 85.19 849 PRO A O 1
ATOM 6633 N N . GLY A 1 850 ? 17.239 -0.571 -58.561 1.00 83.69 850 GLY A N 1
ATOM 6634 C CA . GLY A 1 850 ? 17.271 -0.307 -57.124 1.00 83.69 850 GLY A CA 1
ATOM 6635 C C . GLY A 1 850 ? 17.413 -1.565 -56.272 1.00 83.69 850 GLY A C 1
ATOM 6636 O O . GLY A 1 850 ? 18.060 -1.518 -55.232 1.00 83.69 850 GLY A O 1
ATOM 6637 N N . LEU A 1 851 ? 16.870 -2.704 -56.717 1.00 86.25 851 LEU A N 1
ATOM 6638 C CA . LEU A 1 851 ? 17.071 -3.994 -56.047 1.00 86.25 851 LEU A CA 1
ATOM 6639 C C . LEU A 1 851 ? 18.550 -4.398 -56.058 1.00 86.25 851 LEU A C 1
ATOM 6641 O O . LEU A 1 851 ? 19.095 -4.756 -55.015 1.00 86.25 851 LEU A O 1
ATOM 6645 N N . ILE A 1 852 ? 19.207 -4.310 -57.219 1.00 86.12 852 ILE A N 1
ATOM 6646 C CA . ILE A 1 852 ? 20.625 -4.667 -57.362 1.00 86.12 852 ILE A CA 1
ATOM 6647 C C . ILE A 1 852 ? 21.495 -3.734 -56.515 1.00 86.12 852 ILE A C 1
ATOM 6649 O O . ILE A 1 852 ? 22.353 -4.207 -55.773 1.00 86.12 852 ILE A O 1
ATOM 6653 N N . GLU A 1 853 ? 21.254 -2.424 -56.585 1.00 87.31 853 GLU A N 1
ATOM 6654 C CA . GLU A 1 853 ? 22.012 -1.428 -55.822 1.00 87.31 853 GLU A CA 1
ATOM 6655 C C . GLU A 1 853 ? 21.863 -1.631 -54.306 1.00 87.31 853 GLU A C 1
ATOM 6657 O O . GLU A 1 853 ? 22.862 -1.670 -53.583 1.00 87.31 853 GLU A O 1
ATOM 6662 N N . LEU A 1 854 ? 20.635 -1.857 -53.826 1.00 87.38 854 LEU A N 1
ATOM 6663 C CA . LEU A 1 854 ? 20.367 -2.135 -52.415 1.00 87.38 854 LEU A CA 1
ATOM 6664 C C . LEU A 1 854 ? 21.030 -3.439 -51.947 1.00 87.38 854 LEU A C 1
ATOM 6666 O O . LEU A 1 854 ? 21.633 -3.475 -50.871 1.00 87.38 854 LEU A O 1
ATOM 6670 N N . GLY A 1 855 ? 20.941 -4.499 -52.758 1.00 84.56 855 GLY A N 1
ATOM 6671 C CA . GLY A 1 855 ? 21.559 -5.793 -52.477 1.00 84.56 855 GLY A CA 1
ATOM 6672 C C . GLY A 1 855 ? 23.083 -5.701 -52.390 1.00 84.56 855 GLY A C 1
ATOM 6673 O O . GLY A 1 855 ? 23.674 -6.189 -51.429 1.00 84.56 855 GLY A O 1
ATOM 6674 N N . LEU A 1 856 ? 23.732 -5.018 -53.338 1.00 85.62 856 LEU A N 1
ATOM 6675 C CA . LEU A 1 856 ? 25.185 -4.811 -53.315 1.00 85.62 856 LEU A CA 1
ATOM 6676 C C . LEU A 1 856 ? 25.622 -3.985 -52.101 1.00 85.62 856 LEU A C 1
ATOM 6678 O O . LEU A 1 856 ? 26.580 -4.357 -51.422 1.00 85.62 856 LEU A O 1
ATOM 6682 N N . CYS A 1 857 ? 24.890 -2.913 -51.786 1.00 85.56 857 CYS A N 1
ATOM 6683 C CA . CYS A 1 857 ? 25.170 -2.087 -50.616 1.00 85.56 857 CYS A CA 1
ATOM 6684 C C . CYS A 1 857 ? 25.037 -2.891 -49.311 1.00 85.56 857 CYS A C 1
ATOM 6686 O O . CYS A 1 857 ? 25.917 -2.829 -48.454 1.00 85.56 857 CYS A O 1
ATOM 6688 N N . SER A 1 858 ? 23.997 -3.722 -49.198 1.00 84.06 858 SER A N 1
ATOM 6689 C CA . SER A 1 858 ? 23.770 -4.598 -48.041 1.00 84.06 858 SER A CA 1
ATOM 6690 C C . SER A 1 858 ? 24.827 -5.698 -47.901 1.00 84.06 858 SER A C 1
ATOM 6692 O O . SER A 1 858 ? 25.221 -6.043 -46.787 1.00 84.06 858 SER A O 1
ATOM 6694 N N . ALA A 1 859 ? 25.318 -6.248 -49.016 1.00 82.62 859 ALA A N 1
ATOM 6695 C CA . ALA A 1 859 ? 26.420 -7.209 -49.000 1.00 82.62 859 ALA A CA 1
ATOM 6696 C C . ALA A 1 859 ? 27.729 -6.552 -48.531 1.00 82.62 859 ALA A C 1
ATOM 6698 O O . ALA A 1 859 ? 28.465 -7.142 -47.741 1.00 82.62 859 ALA A O 1
ATOM 6699 N N . GLN A 1 860 ? 27.996 -5.319 -48.973 1.00 83.69 860 GLN A N 1
ATOM 6700 C CA . GLN A 1 860 ? 29.180 -4.558 -48.579 1.00 83.69 860 GLN A CA 1
ATOM 6701 C C . GLN A 1 860 ? 29.131 -4.106 -47.112 1.00 83.69 860 GLN A C 1
ATOM 6703 O O . GLN A 1 860 ? 30.149 -4.156 -46.427 1.00 83.69 860 GLN A O 1
ATOM 6708 N N . SER A 1 861 ? 27.966 -3.700 -46.600 1.00 81.31 861 SER A N 1
ATOM 6709 C CA . SER A 1 861 ? 27.828 -3.263 -45.205 1.00 81.31 861 SER A CA 1
ATOM 6710 C C . SER A 1 861 ? 27.970 -4.405 -44.193 1.00 81.31 861 SER A C 1
ATOM 6712 O O . SER A 1 861 ? 28.324 -4.155 -43.045 1.00 81.31 861 SER A O 1
ATOM 6714 N N . ARG A 1 862 ? 27.688 -5.649 -44.600 1.00 79.19 862 ARG A N 1
ATOM 6715 C CA . ARG A 1 862 ? 27.802 -6.854 -43.754 1.00 79.19 862 ARG A CA 1
ATOM 6716 C C . ARG A 1 862 ? 29.196 -7.477 -43.754 1.00 79.19 862 ARG A C 1
ATOM 6718 O O . ARG A 1 862 ? 29.518 -8.227 -42.840 1.00 79.19 862 ARG A O 1
ATOM 6725 N N . ASP A 1 863 ? 30.010 -7.168 -44.757 1.00 79.19 863 ASP A N 1
ATOM 6726 C CA . ASP A 1 863 ? 31.377 -7.666 -44.898 1.00 79.19 863 ASP A CA 1
ATOM 6727 C C . ASP A 1 863 ? 32.320 -6.527 -45.304 1.00 79.19 863 ASP A C 1
ATOM 6729 O O . ASP A 1 863 ? 32.838 -6.477 -46.423 1.00 79.19 863 ASP A O 1
ATOM 6733 N N . THR A 1 864 ? 32.517 -5.584 -44.379 1.00 77.56 864 THR A N 1
ATOM 6734 C CA . THR A 1 864 ? 33.381 -4.410 -44.583 1.00 77.56 864 THR A CA 1
ATOM 6735 C C . THR A 1 864 ? 34.829 -4.802 -44.857 1.00 77.56 864 THR A C 1
ATOM 6737 O O . THR A 1 864 ? 35.513 -4.154 -45.651 1.00 77.56 864 THR A O 1
ATOM 6740 N N . ASP A 1 865 ? 35.271 -5.897 -44.240 1.00 76.94 865 ASP A N 1
ATOM 6741 C CA . ASP A 1 865 ? 36.656 -6.364 -44.265 1.00 76.94 865 ASP A CA 1
ATOM 6742 C C . ASP A 1 865 ? 36.912 -7.376 -45.400 1.00 76.94 865 ASP A C 1
ATOM 6744 O O . ASP A 1 865 ? 38.029 -7.868 -45.559 1.00 76.94 865 ASP A O 1
ATOM 6748 N N . ASN A 1 866 ? 35.895 -7.666 -46.224 1.00 79.38 866 ASN A N 1
ATOM 6749 C CA . ASN A 1 866 ? 35.937 -8.639 -47.320 1.00 79.38 866 ASN A CA 1
ATOM 6750 C C . ASN A 1 866 ? 36.447 -10.028 -46.889 1.00 79.38 866 ASN A C 1
ATOM 6752 O O . ASN A 1 866 ? 37.195 -10.698 -47.610 1.00 79.38 866 ASN A O 1
ATOM 6756 N N . ILE A 1 867 ? 36.005 -10.481 -45.718 1.00 76.88 867 ILE A N 1
ATOM 6757 C CA . ILE A 1 867 ? 36.298 -11.794 -45.141 1.00 76.88 867 ILE A CA 1
ATOM 6758 C C . ILE A 1 867 ? 35.844 -12.902 -46.095 1.00 76.88 867 ILE A C 1
ATOM 6760 O O . ILE A 1 867 ? 36.571 -13.879 -46.286 1.00 76.88 867 ILE A O 1
ATOM 6764 N N . ALA A 1 868 ? 34.699 -12.738 -46.766 1.00 72.94 868 ALA A N 1
ATOM 6765 C CA . ALA A 1 868 ? 34.213 -13.730 -47.723 1.00 72.94 868 ALA A CA 1
ATOM 6766 C C . ALA A 1 868 ? 35.139 -13.870 -48.944 1.00 72.94 868 ALA A C 1
ATOM 6768 O O . ALA A 1 868 ? 35.383 -14.977 -49.424 1.00 72.94 868 ALA A O 1
ATOM 6769 N N . LEU A 1 869 ? 35.722 -12.761 -49.412 1.00 76.56 869 LEU A N 1
ATOM 6770 C CA . LEU A 1 869 ? 36.698 -12.775 -50.504 1.00 76.56 869 LEU A CA 1
ATOM 6771 C C . LEU A 1 869 ? 38.016 -13.433 -50.071 1.00 76.56 869 LEU A C 1
ATOM 6773 O O . LEU A 1 869 ? 38.633 -14.157 -50.854 1.00 76.56 869 LEU A O 1
ATOM 6777 N N . ALA A 1 870 ? 38.450 -13.190 -48.832 1.00 76.00 870 ALA A N 1
ATOM 6778 C CA . ALA A 1 870 ? 39.637 -13.822 -48.266 1.00 76.00 870 ALA A CA 1
ATOM 6779 C C . ALA A 1 870 ? 39.456 -15.344 -48.122 1.00 76.00 870 ALA A C 1
ATOM 6781 O O . ALA A 1 870 ? 40.348 -16.100 -48.509 1.00 76.00 870 ALA A O 1
ATOM 6782 N N . ALA A 1 871 ? 38.284 -15.791 -47.659 1.00 72.62 871 ALA A N 1
ATOM 6783 C CA . ALA A 1 871 ? 37.929 -17.206 -47.558 1.00 72.62 871 ALA A CA 1
ATOM 6784 C C . ALA A 1 871 ? 37.856 -17.889 -48.936 1.00 72.62 871 ALA A C 1
ATOM 6786 O O . ALA A 1 871 ? 38.394 -18.980 -49.112 1.00 72.62 871 ALA A O 1
ATOM 6787 N N . PHE A 1 872 ? 37.278 -17.222 -49.942 1.00 72.81 872 PHE A N 1
ATOM 6788 C CA . PHE A 1 872 ? 37.227 -17.733 -51.318 1.00 72.81 872 PHE A CA 1
ATOM 6789 C C . PHE A 1 872 ? 38.625 -17.933 -51.928 1.00 72.81 872 PHE A C 1
ATOM 6791 O O . PHE A 1 872 ? 38.874 -18.911 -52.632 1.00 72.81 872 PHE A O 1
ATOM 6798 N N . ARG A 1 873 ? 39.565 -17.023 -51.639 1.00 78.25 873 ARG A N 1
ATOM 6799 C CA . ARG A 1 873 ? 40.954 -17.105 -52.128 1.00 78.25 873 ARG A CA 1
ATOM 6800 C C . ARG A 1 873 ? 41.789 -18.176 -51.418 1.00 78.25 873 ARG A C 1
ATOM 6802 O O . ARG A 1 873 ? 42.810 -18.588 -51.966 1.00 78.25 873 ARG A O 1
ATOM 6809 N N . ALA A 1 874 ? 41.385 -18.619 -50.226 1.00 76.62 874 ALA A N 1
ATOM 6810 C CA . ALA A 1 874 ? 42.132 -19.563 -49.398 1.00 76.62 874 ALA A CA 1
ATOM 6811 C C . ALA A 1 874 ? 41.201 -20.620 -48.754 1.00 76.62 874 ALA A C 1
ATOM 6813 O O . ALA A 1 874 ? 40.910 -20.545 -47.559 1.00 76.62 874 ALA A O 1
ATOM 6814 N N . PRO A 1 875 ? 40.783 -21.657 -49.507 1.00 66.06 875 PRO A N 1
ATOM 6815 C CA . PRO A 1 875 ? 39.757 -22.619 -49.078 1.00 66.06 875 PRO A CA 1
ATOM 6816 C C . PRO A 1 875 ? 40.165 -23.549 -47.917 1.00 66.06 875 PRO A C 1
ATOM 6818 O O . PRO A 1 875 ? 39.335 -24.305 -47.424 1.00 66.06 875 PRO A O 1
ATOM 6821 N N . ASN A 1 876 ? 41.425 -23.507 -47.465 1.00 68.75 876 ASN A N 1
ATOM 6822 C CA . ASN A 1 876 ? 41.965 -24.380 -46.411 1.00 68.75 876 ASN A CA 1
ATOM 6823 C C . ASN A 1 876 ? 42.022 -23.721 -45.015 1.00 68.75 876 ASN A C 1
ATOM 6825 O O . ASN A 1 876 ? 42.609 -24.293 -44.097 1.00 68.75 876 ASN A O 1
ATOM 6829 N N . ILE A 1 877 ? 41.474 -22.514 -44.842 1.00 72.75 877 ILE A N 1
ATOM 6830 C CA . ILE A 1 877 ? 41.467 -21.801 -43.554 1.00 72.75 877 ILE A CA 1
ATOM 6831 C C . ILE A 1 877 ? 40.282 -22.284 -42.706 1.00 72.75 877 ILE A C 1
ATOM 6833 O O . ILE A 1 877 ? 39.149 -22.311 -43.181 1.00 72.75 877 ILE A O 1
ATOM 6837 N N . GLN A 1 878 ? 40.527 -22.646 -41.441 1.00 71.81 878 GLN A N 1
ATOM 6838 C CA . GLN A 1 878 ? 39.444 -22.889 -40.483 1.00 71.81 878 GLN A CA 1
ATOM 6839 C C . GLN A 1 878 ? 38.754 -21.563 -40.155 1.00 71.81 878 GLN A C 1
ATOM 6841 O O . GLN A 1 878 ? 39.375 -20.658 -39.602 1.00 71.81 878 GLN A O 1
ATOM 6846 N N . LEU A 1 879 ? 37.481 -21.458 -40.529 1.00 74.56 879 LEU A N 1
ATOM 6847 C CA . LEU A 1 879 ? 36.646 -20.290 -40.273 1.00 74.56 879 LEU A CA 1
ATOM 6848 C C . LEU A 1 879 ? 35.979 -20.417 -38.902 1.00 74.56 879 LEU A C 1
ATOM 6850 O O . LEU A 1 879 ? 35.481 -21.484 -38.540 1.00 74.56 879 LEU A O 1
ATOM 6854 N N . ASN A 1 880 ? 35.929 -19.316 -38.158 1.00 78.38 880 ASN A N 1
ATOM 6855 C CA . ASN A 1 880 ? 35.129 -19.235 -36.938 1.00 78.38 880 ASN A CA 1
ATOM 6856 C C . ASN A 1 880 ? 33.632 -19.171 -37.289 1.00 78.38 880 ASN A C 1
ATOM 6858 O O . ASN A 1 880 ? 33.268 -18.688 -38.362 1.00 78.38 880 ASN A O 1
ATOM 6862 N N . THR A 1 881 ? 32.754 -19.554 -36.355 1.00 74.94 881 THR A N 1
ATOM 6863 C CA . THR A 1 881 ? 31.287 -19.538 -36.540 1.00 74.94 881 THR A CA 1
ATOM 6864 C C . THR A 1 881 ? 30.770 -18.200 -37.088 1.00 74.94 881 THR A C 1
ATOM 6866 O O . THR A 1 881 ? 30.017 -18.181 -38.056 1.00 74.94 881 THR A O 1
ATOM 6869 N N . GLN A 1 882 ? 31.265 -17.074 -36.560 1.00 69.12 882 GLN A N 1
ATOM 6870 C CA . GLN A 1 882 ? 30.902 -15.726 -37.024 1.00 69.12 882 GLN A CA 1
ATOM 6871 C C . GLN A 1 882 ? 31.357 -15.429 -38.465 1.00 69.12 882 GLN A C 1
ATOM 6873 O O . GLN A 1 882 ? 30.648 -14.776 -39.224 1.00 69.12 882 GLN A O 1
ATOM 6878 N N . GLN A 1 883 ? 32.531 -15.920 -38.880 1.00 77.38 883 GLN A N 1
ATOM 6879 C CA . GLN A 1 883 ? 33.021 -15.727 -40.253 1.00 77.38 883 GLN A CA 1
ATOM 6880 C C . GLN A 1 883 ? 32.179 -16.528 -41.253 1.00 77.38 883 GLN A C 1
ATOM 6882 O O . GLN A 1 883 ? 31.932 -16.077 -42.369 1.00 77.38 883 GLN A O 1
ATOM 6887 N N . GLN A 1 884 ? 31.705 -17.700 -40.832 1.00 77.69 884 GLN A N 1
ATOM 6888 C CA . GLN A 1 884 ? 30.838 -18.556 -41.630 1.00 77.69 884 GLN A CA 1
ATOM 6889 C C . GLN A 1 884 ? 29.432 -17.953 -41.786 1.00 77.69 884 GLN A C 1
ATOM 6891 O O . GLN A 1 884 ? 28.869 -17.982 -42.878 1.00 77.69 884 GLN A O 1
ATOM 6896 N N . GLU A 1 885 ? 28.896 -17.318 -40.739 1.00 77.69 885 GLU A N 1
ATOM 6897 C CA . GLU A 1 885 ? 27.640 -16.554 -40.804 1.00 77.69 885 GLU A CA 1
ATOM 6898 C C . GLU A 1 885 ? 27.718 -15.371 -41.780 1.00 77.69 885 GLU A C 1
ATOM 6900 O O . GLU A 1 885 ? 26.790 -15.162 -42.564 1.00 77.69 885 GLU A O 1
ATOM 6905 N N . ILE A 1 886 ? 28.835 -14.632 -41.794 1.00 76.81 886 ILE A N 1
ATOM 6906 C CA . ILE A 1 886 ? 29.054 -13.523 -42.738 1.00 76.81 886 ILE A CA 1
ATOM 6907 C C . ILE A 1 886 ? 29.018 -14.032 -44.187 1.00 76.81 886 ILE A C 1
ATOM 6909 O O . ILE A 1 886 ? 28.322 -13.449 -45.022 1.00 76.81 886 ILE A O 1
ATOM 6913 N N . ILE A 1 887 ? 29.696 -15.148 -44.478 1.00 78.44 887 ILE A N 1
ATOM 6914 C CA . ILE A 1 887 ? 29.709 -15.768 -45.815 1.00 78.44 887 ILE A CA 1
ATOM 6915 C C . ILE A 1 887 ? 28.301 -16.213 -46.223 1.00 78.44 887 ILE A C 1
ATOM 6917 O O . ILE A 1 887 ? 27.817 -15.792 -47.275 1.00 78.44 887 ILE A O 1
ATOM 6921 N N . ASN A 1 888 ? 27.609 -16.966 -45.364 1.00 80.50 888 ASN A N 1
ATOM 6922 C CA . ASN A 1 888 ? 26.239 -17.422 -45.619 1.00 80.50 888 ASN A CA 1
ATOM 6923 C C . ASN A 1 888 ? 25.283 -16.241 -45.861 1.00 80.50 888 ASN A C 1
ATOM 6925 O O . ASN A 1 888 ? 24.401 -16.306 -46.718 1.00 80.50 888 ASN A O 1
ATOM 6929 N N . SER A 1 889 ? 25.470 -15.129 -45.140 1.00 77.38 889 SER A N 1
ATOM 6930 C CA . SER A 1 889 ? 24.662 -13.924 -45.332 1.00 77.38 889 SER A CA 1
ATOM 6931 C C . SER A 1 889 ? 24.894 -13.265 -46.698 1.00 77.38 889 SER A C 1
ATOM 6933 O O . SER A 1 889 ? 23.926 -12.847 -47.335 1.00 77.38 889 SER A O 1
ATOM 6935 N N . ARG A 1 890 ? 26.143 -13.217 -47.195 1.00 80.31 890 ARG A N 1
ATOM 6936 C CA . ARG A 1 890 ? 26.457 -12.704 -48.542 1.00 80.31 890 ARG A CA 1
ATOM 6937 C C . ARG A 1 890 ? 25.900 -13.609 -49.631 1.00 80.31 890 ARG A C 1
ATOM 6939 O O . ARG A 1 890 ? 25.327 -13.097 -50.587 1.00 80.31 890 ARG A O 1
ATOM 6946 N N . GLU A 1 891 ? 26.029 -14.925 -49.483 1.00 79.00 891 GLU A N 1
ATOM 6947 C CA . GLU A 1 891 ? 25.443 -15.888 -50.423 1.00 79.00 891 GLU A CA 1
ATOM 6948 C C . GLU A 1 891 ? 23.922 -15.725 -50.517 1.00 79.00 891 GLU A C 1
ATOM 6950 O O . GLU A 1 891 ? 23.373 -15.660 -51.620 1.00 79.00 891 GLU A O 1
ATOM 6955 N N . GLY A 1 892 ? 23.253 -15.551 -49.372 1.00 77.38 892 GLY A N 1
ATOM 6956 C CA . GLY A 1 892 ? 21.827 -15.235 -49.315 1.00 77.38 892 GLY A CA 1
ATOM 6957 C C . GLY A 1 892 ? 21.478 -13.964 -50.095 1.00 77.38 892 GLY A C 1
ATOM 6958 O O . GLY A 1 892 ? 20.557 -13.977 -50.907 1.00 77.38 892 GLY A O 1
ATOM 6959 N N . ILE A 1 893 ? 22.248 -12.885 -49.936 1.00 81.06 893 ILE A N 1
ATOM 6960 C CA . ILE A 1 893 ? 22.015 -11.625 -50.662 1.00 81.06 893 ILE A CA 1
ATOM 6961 C C . ILE A 1 893 ? 22.251 -11.784 -52.168 1.00 81.06 893 ILE A C 1
ATOM 6963 O O . ILE A 1 893 ? 21.447 -11.313 -52.976 1.00 81.06 893 ILE A O 1
ATOM 6967 N N . TYR A 1 894 ? 23.320 -12.477 -52.563 1.00 81.88 894 TYR A N 1
ATOM 6968 C CA . TYR A 1 894 ? 23.618 -12.720 -53.972 1.00 81.88 894 TYR A CA 1
ATOM 6969 C C . TYR A 1 894 ? 22.554 -13.563 -54.658 1.00 81.88 894 TYR A C 1
ATOM 6971 O O . TYR A 1 894 ? 22.251 -13.306 -55.823 1.00 81.88 894 TYR A O 1
ATOM 6979 N N . SER A 1 895 ? 21.933 -14.505 -53.946 1.00 81.25 895 SER A N 1
ATOM 6980 C CA . SER A 1 895 ? 20.814 -15.272 -54.492 1.00 81.25 895 SER A CA 1
ATOM 6981 C C . SER A 1 895 ? 19.669 -14.362 -54.968 1.00 81.25 895 SER A C 1
ATOM 6983 O O . SER A 1 895 ? 19.220 -14.515 -56.104 1.00 81.25 895 SER A O 1
ATOM 6985 N N . PHE A 1 896 ? 19.301 -13.330 -54.193 1.00 77.56 896 PHE A N 1
ATOM 6986 C CA . PHE A 1 896 ? 18.269 -12.356 -54.577 1.00 77.56 896 PHE A CA 1
ATOM 6987 C C . PHE A 1 896 ? 18.673 -11.520 -55.797 1.00 77.56 896 PHE A C 1
ATOM 6989 O O . PHE A 1 896 ? 17.858 -11.284 -56.690 1.00 77.56 896 PHE A O 1
ATOM 6996 N N . ILE A 1 897 ? 19.941 -11.102 -55.871 1.00 80.56 897 ILE A N 1
ATOM 6997 C CA . ILE A 1 897 ? 20.465 -10.349 -57.022 1.00 80.56 897 ILE A CA 1
ATOM 6998 C C . ILE A 1 897 ? 20.417 -11.215 -58.288 1.00 80.56 897 ILE A C 1
ATOM 7000 O O . ILE A 1 897 ? 19.958 -10.758 -59.336 1.00 80.56 897 ILE A O 1
ATOM 7004 N N . PHE A 1 898 ? 20.836 -12.480 -58.204 1.00 80.00 898 PHE A N 1
ATOM 7005 C CA . PHE A 1 898 ? 20.794 -13.399 -59.340 1.00 80.00 898 PHE A CA 1
ATOM 7006 C C . PHE A 1 898 ? 19.364 -13.732 -59.777 1.00 80.00 898 PHE A C 1
ATOM 7008 O O . PHE A 1 898 ? 19.109 -13.840 -60.977 1.00 80.00 898 PHE A O 1
ATOM 7015 N N . GLU A 1 899 ? 18.418 -13.871 -58.847 1.00 79.00 899 GLU A N 1
ATOM 7016 C CA . GLU A 1 899 ? 16.998 -14.031 -59.177 1.00 79.00 899 GLU A CA 1
ATOM 7017 C C . GLU A 1 899 ? 16.428 -12.801 -59.889 1.00 79.00 899 GLU A C 1
ATOM 7019 O O . GLU A 1 899 ? 15.741 -12.945 -60.904 1.00 79.00 899 GLU A O 1
ATOM 7024 N N . ALA A 1 900 ? 16.770 -11.594 -59.431 1.00 76.50 900 ALA A N 1
ATOM 7025 C CA . ALA A 1 900 ? 16.375 -10.357 -60.094 1.00 76.50 900 ALA A CA 1
ATOM 7026 C C . ALA A 1 900 ? 16.939 -10.268 -61.522 1.00 76.50 900 ALA A C 1
ATOM 7028 O O . ALA A 1 900 ? 16.201 -9.957 -62.456 1.00 76.50 900 ALA A O 1
ATOM 7029 N N . LEU A 1 901 ? 18.214 -10.620 -61.722 1.00 77.75 901 LEU A N 1
ATOM 7030 C CA . LEU A 1 901 ? 18.845 -10.654 -63.047 1.00 77.75 901 LEU A CA 1
ATOM 7031 C C . LEU A 1 901 ? 18.186 -11.684 -63.981 1.00 77.75 901 LEU A C 1
ATOM 7033 O O . LEU A 1 901 ? 17.936 -11.386 -65.150 1.00 77.75 901 LEU A O 1
ATOM 7037 N N . LYS A 1 902 ? 17.838 -12.873 -63.470 1.00 76.75 902 LYS A N 1
ATOM 7038 C CA . LYS A 1 902 ? 17.083 -13.886 -64.230 1.00 76.75 902 LYS A CA 1
ATOM 7039 C C . LYS A 1 902 ? 15.690 -13.388 -64.617 1.00 76.75 902 LYS A C 1
ATOM 7041 O O . LYS A 1 902 ? 15.249 -13.638 -65.737 1.00 76.75 902 LYS A O 1
ATOM 7046 N N . ALA A 1 903 ? 15.006 -12.680 -63.719 1.00 73.12 903 ALA A N 1
ATOM 7047 C CA . ALA A 1 903 ? 13.692 -12.107 -63.991 1.00 73.12 903 ALA A CA 1
ATOM 7048 C C . ALA A 1 903 ? 13.750 -11.035 -65.093 1.00 73.12 903 ALA A C 1
ATOM 7050 O O . ALA A 1 903 ? 12.905 -11.051 -65.986 1.00 73.12 903 ALA A O 1
ATOM 7051 N N . VAL A 1 904 ? 14.775 -10.172 -65.097 1.00 72.50 904 VAL A N 1
ATOM 7052 C CA . VAL A 1 904 ? 15.011 -9.201 -66.184 1.00 72.50 904 VAL A CA 1
ATOM 7053 C C . VAL A 1 904 ? 15.231 -9.914 -67.521 1.00 72.50 904 VAL A C 1
ATOM 7055 O O . VAL A 1 904 ? 14.572 -9.587 -68.508 1.00 72.50 904 VAL A O 1
ATOM 7058 N N . HIS A 1 905 ? 16.079 -10.945 -67.544 1.00 63.84 905 HIS A N 1
ATOM 7059 C CA . HIS A 1 905 ? 16.364 -11.714 -68.758 1.00 63.84 905 HIS A CA 1
ATOM 7060 C C . HIS A 1 905 ? 15.125 -12.457 -69.303 1.00 63.84 905 HIS A C 1
ATOM 7062 O O . HIS A 1 905 ? 14.922 -12.562 -70.512 1.00 63.84 905 HIS A O 1
ATOM 7068 N N . GLY A 1 906 ? 14.239 -12.927 -68.417 1.00 58.16 906 GLY A N 1
ATOM 7069 C CA . GLY A 1 906 ? 12.954 -13.527 -68.793 1.00 58.16 906 GLY A CA 1
ATOM 7070 C C . GLY A 1 906 ? 11.929 -12.531 -69.361 1.00 58.16 906 GLY A C 1
ATOM 7071 O O . GLY A 1 906 ? 11.080 -12.925 -70.164 1.00 58.16 906 GLY A O 1
ATOM 7072 N N . ILE A 1 907 ? 12.008 -11.249 -68.986 1.00 54.44 907 ILE A N 1
ATOM 7073 C CA . ILE A 1 907 ? 11.167 -10.163 -69.523 1.00 54.44 907 ILE A CA 1
ATOM 7074 C C . ILE A 1 907 ? 11.660 -9.733 -70.913 1.00 54.44 907 ILE A C 1
ATOM 7076 O O . ILE A 1 907 ? 10.844 -9.527 -71.815 1.00 54.44 907 ILE A O 1
ATOM 7080 N N . GLU A 1 908 ? 12.978 -9.693 -71.136 1.00 48.91 908 GLU A N 1
ATOM 7081 C CA . GLU A 1 908 ? 13.570 -9.444 -72.462 1.00 48.91 908 GLU A CA 1
ATOM 7082 C C . GLU A 1 908 ? 13.139 -10.487 -73.508 1.00 48.91 908 GLU A C 1
ATOM 7084 O O . GLU A 1 908 ? 12.972 -10.150 -74.680 1.00 48.91 908 GLU A O 1
ATOM 7089 N N . ALA A 1 909 ? 12.838 -11.723 -73.092 1.00 45.00 909 ALA A N 1
ATOM 7090 C CA . ALA A 1 909 ? 12.291 -12.754 -73.977 1.00 45.00 909 ALA A CA 1
ATOM 7091 C C . ALA A 1 909 ? 10.811 -12.536 -74.375 1.00 45.00 909 ALA A C 1
ATOM 7093 O O . ALA A 1 909 ? 10.328 -13.199 -75.295 1.00 45.00 909 ALA A O 1
ATOM 7094 N N . ARG A 1 910 ? 10.067 -11.633 -73.711 1.00 44.34 910 ARG A N 1
ATOM 7095 C CA . ARG A 1 910 ? 8.633 -11.377 -73.979 1.00 44.34 910 ARG A CA 1
ATOM 7096 C C . ARG A 1 910 ? 8.293 -9.969 -74.470 1.00 44.34 910 ARG A C 1
ATOM 7098 O O . ARG A 1 910 ? 7.178 -9.778 -74.949 1.00 44.34 910 ARG A O 1
ATOM 7105 N N . SER A 1 911 ? 9.201 -8.996 -74.422 1.00 42.34 911 SER A N 1
ATOM 7106 C CA . SER A 1 911 ? 8.892 -7.633 -74.880 1.00 42.34 911 SER A CA 1
ATOM 7107 C C . SER A 1 911 ? 10.100 -6.899 -75.462 1.00 42.34 911 SER A C 1
ATOM 7109 O O . SER A 1 911 ? 10.655 -5.989 -74.847 1.00 42.34 911 SER A O 1
ATOM 7111 N N . ILE A 1 912 ? 10.466 -7.241 -76.698 1.00 39.69 912 ILE A N 1
ATOM 7112 C CA . ILE A 1 912 ? 11.364 -6.426 -77.526 1.00 39.69 912 ILE A CA 1
ATOM 7113 C C . ILE A 1 912 ? 10.518 -5.360 -78.235 1.00 39.69 912 ILE A C 1
ATOM 7115 O O . ILE A 1 912 ? 10.156 -5.525 -79.395 1.00 39.69 912 ILE A O 1
ATOM 7119 N N . SER A 1 913 ? 10.164 -4.275 -77.539 1.00 37.75 913 SER A N 1
ATOM 7120 C CA . SER A 1 913 ? 9.782 -3.022 -78.223 1.00 37.75 913 SER A CA 1
ATOM 7121 C C . SER A 1 913 ? 9.813 -1.740 -77.376 1.00 37.75 913 SER A C 1
ATOM 7123 O O . SER A 1 913 ? 9.543 -0.684 -77.939 1.00 37.75 913 SER A O 1
ATOM 7125 N N . ALA A 1 914 ? 10.130 -1.761 -76.071 1.00 41.50 914 ALA A N 1
ATOM 7126 C CA . ALA A 1 914 ? 9.925 -0.569 -75.226 1.00 41.50 914 ALA A CA 1
ATOM 7127 C C . ALA A 1 914 ? 11.123 -0.054 -74.399 1.00 41.50 914 ALA A C 1
ATOM 7129 O O . ALA A 1 914 ? 10.955 0.941 -73.702 1.00 41.50 914 ALA A O 1
ATOM 7130 N N . LEU A 1 915 ? 12.324 -0.647 -74.455 1.00 38.22 915 LEU A N 1
ATOM 7131 C CA . LEU A 1 915 ? 13.372 -0.323 -73.466 1.00 38.22 915 LEU A CA 1
ATOM 7132 C C . LEU A 1 915 ? 14.783 -0.064 -74.026 1.00 38.22 915 LEU A C 1
ATOM 7134 O O . LEU A 1 915 ? 15.782 -0.468 -73.445 1.00 38.22 915 LEU A O 1
ATOM 7138 N N . VAL A 1 916 ? 14.897 0.694 -75.120 1.00 37.91 916 VAL A N 1
ATOM 7139 C CA . VAL A 1 916 ? 16.210 1.137 -75.650 1.00 37.91 916 VAL A CA 1
ATOM 7140 C C . VAL A 1 916 ? 16.846 2.270 -74.804 1.00 37.91 916 VAL A C 1
ATOM 7142 O O . VAL A 1 916 ? 17.961 2.701 -75.068 1.00 37.91 916 VAL A O 1
ATOM 7145 N N . GLY A 1 917 ? 16.198 2.730 -73.727 1.00 41.78 917 GLY A N 1
ATOM 7146 C CA . GLY A 1 917 ? 16.688 3.844 -72.897 1.00 41.78 917 GLY A CA 1
ATOM 7147 C C . GLY A 1 917 ? 17.536 3.488 -71.664 1.00 41.78 917 GLY A C 1
ATOM 7148 O O . GLY A 1 917 ? 18.185 4.377 -71.126 1.00 41.78 917 GLY A O 1
ATOM 7149 N N . GLN A 1 918 ? 17.550 2.233 -71.191 1.00 39.16 918 GLN A N 1
ATOM 7150 C CA . GLN A 1 918 ? 18.195 1.858 -69.909 1.00 39.16 918 GLN A CA 1
ATOM 7151 C C . GLN A 1 918 ? 19.435 0.952 -70.048 1.00 39.16 918 GLN A C 1
ATOM 7153 O O . GLN A 1 918 ? 20.038 0.554 -69.053 1.00 39.16 918 GLN A O 1
ATOM 7158 N N . ILE A 1 919 ? 19.869 0.662 -71.277 1.00 41.94 919 ILE A N 1
ATOM 7159 C CA . ILE A 1 919 ? 20.929 -0.322 -71.574 1.00 41.94 919 ILE A CA 1
ATOM 7160 C C . ILE A 1 919 ? 22.343 0.180 -71.199 1.00 41.94 919 ILE A C 1
ATOM 7162 O O . ILE A 1 919 ? 23.266 -0.619 -71.051 1.00 41.94 919 ILE A O 1
ATOM 7166 N N . GLY A 1 920 ? 22.528 1.481 -70.943 1.00 37.62 920 GLY A N 1
ATOM 7167 C CA . GLY A 1 920 ? 23.834 2.045 -70.571 1.00 37.62 920 GLY A CA 1
ATOM 7168 C C . GLY A 1 920 ? 24.395 1.544 -69.232 1.00 37.62 920 GLY A C 1
ATOM 7169 O O . GLY A 1 920 ? 25.609 1.462 -69.073 1.00 37.62 920 GLY A O 1
ATOM 7170 N N . THR A 1 921 ? 23.534 1.155 -68.288 1.00 40.34 921 THR A N 1
ATOM 7171 C CA . THR A 1 921 ? 23.956 0.737 -66.937 1.00 40.34 921 THR A CA 1
ATOM 7172 C C . THR A 1 921 ? 24.092 -0.786 -66.809 1.00 40.34 921 THR A C 1
ATOM 7174 O O . THR A 1 921 ? 24.858 -1.278 -65.983 1.00 40.34 921 THR A O 1
ATOM 7177 N N . PHE A 1 922 ? 23.404 -1.546 -67.668 1.00 42.00 922 PHE A N 1
ATOM 7178 C CA . PHE A 1 922 ? 23.350 -3.012 -67.606 1.00 42.00 922 PHE A CA 1
ATOM 7179 C C . PHE A 1 922 ? 24.693 -3.672 -67.965 1.00 42.00 922 PHE A C 1
ATOM 7181 O O . PHE A 1 922 ? 25.073 -4.683 -67.381 1.00 42.00 922 PHE A O 1
ATOM 7188 N N . VAL A 1 923 ? 25.462 -3.056 -68.868 1.00 38.78 923 VAL A N 1
ATOM 7189 C CA . VAL A 1 923 ? 26.778 -3.567 -69.294 1.00 38.78 923 VAL A CA 1
ATOM 7190 C C . VAL A 1 923 ? 27.875 -3.286 -68.257 1.00 38.78 923 VAL A C 1
ATOM 7192 O O . VAL A 1 923 ? 28.863 -4.012 -68.200 1.00 38.78 923 VAL A O 1
ATOM 7195 N N . PHE A 1 924 ? 27.701 -2.284 -67.390 1.00 35.91 924 PHE A N 1
ATOM 7196 C CA . PHE A 1 924 ? 28.723 -1.914 -66.405 1.00 35.91 924 PHE A CA 1
ATOM 7197 C C . PHE A 1 924 ? 28.682 -2.793 -65.144 1.00 35.91 924 PHE A C 1
ATOM 7199 O O . PHE A 1 924 ? 29.722 -3.103 -64.573 1.00 35.91 924 PHE A O 1
ATOM 7206 N N . ILE A 1 925 ? 27.491 -3.245 -64.735 1.00 41.62 925 ILE A N 1
ATOM 7207 C CA . ILE A 1 925 ? 27.310 -4.072 -63.528 1.00 41.62 925 ILE A CA 1
ATOM 7208 C C . ILE A 1 925 ? 27.732 -5.527 -63.776 1.00 41.62 925 ILE A C 1
ATOM 7210 O O . ILE A 1 925 ? 28.353 -6.138 -62.912 1.00 41.62 925 ILE A O 1
ATOM 7214 N N . VAL A 1 926 ? 27.491 -6.062 -64.978 1.00 39.41 926 VAL A N 1
ATOM 7215 C CA . VAL A 1 926 ? 27.919 -7.425 -65.357 1.00 39.41 926 VAL A CA 1
ATOM 7216 C C . VAL A 1 926 ? 29.448 -7.548 -65.470 1.00 39.41 926 VAL A C 1
ATOM 7218 O O . VAL A 1 926 ? 29.973 -8.650 -65.405 1.00 39.41 926 VAL A O 1
ATOM 7221 N N . PHE A 1 927 ? 30.175 -6.433 -65.592 1.00 30.59 927 PHE A N 1
ATOM 7222 C CA . PHE A 1 927 ? 31.644 -6.421 -65.617 1.00 30.59 927 PHE A CA 1
ATOM 7223 C C . PHE A 1 927 ? 32.298 -6.247 -64.232 1.00 30.59 927 PHE A C 1
ATOM 7225 O O . PHE A 1 927 ? 33.520 -6.344 -64.131 1.00 30.59 927 PHE A O 1
ATOM 7232 N N . MET A 1 928 ? 31.514 -5.953 -63.186 1.00 31.12 928 MET A N 1
ATOM 7233 C CA . MET A 1 928 ? 31.997 -5.676 -61.821 1.00 31.12 928 MET A CA 1
ATOM 7234 C C . MET A 1 928 ? 31.642 -6.763 -60.791 1.00 31.12 928 MET A C 1
ATOM 7236 O O . MET A 1 928 ? 32.192 -6.737 -59.689 1.00 31.12 928 MET A O 1
ATOM 7240 N N . VAL A 1 929 ? 30.754 -7.702 -61.137 1.00 34.56 929 VAL A N 1
ATOM 7241 C CA . VAL A 1 929 ? 30.569 -8.987 -60.432 1.00 34.56 929 VAL A CA 1
ATOM 7242 C C . VAL A 1 929 ? 31.552 -9.994 -61.009 1.00 34.56 929 VAL A C 1
ATOM 7244 O O . VAL A 1 929 ? 32.183 -10.716 -60.206 1.00 34.56 929 VAL A O 1
#

Foldseek 3Di:
DPPDDDDDPVVVVVLLVLLVVLLVLLVVLLVLLVVLQDFVVLLQPAQEDEDADDPPAQLFKAKDFQDFQFADVVVVVLVVVADDDKAKEDPLVLQWIWMFRFQKIWIDHSVPNDLIDIDRPGPGGWQDKDKAAAAPPQDDPQQGIWIWTFGQFKIAIWTWGAPDPDDGNDHHIDIHHPVDMGTCVRWGFQEWDYAPNGWIWTWTQQRWIKTWDAHNDCDPPRHRIDIGTDPDDPCLVVDDPVVSVVVRDATFNYWEAARQQQKIWTAGQLRKIWIWHQDPDNRDTGTQDIRNPQQVQLCVSPVPPPDDPVQWHFQDKYAAYLLRHLAFGIWTATQQGKIWTKGQDDPVCVVDDSVCSVVVSDRRRHIDTRHIYHDHDPPDDDPPPDPDDDRGFRFNDWDDARQKIWTWGDPDQFKTKTKIWHFQSLLSSVDDRDDNGIHIYIDIDTADWNYKAKNDDDDPPFFPSHRLSSCQLQALFPPSWIWMWTDGPGGITIMTMDHLLNVLLCVCVVCVLDLPDPSLLSNCVSSPLLSLLLSLLSQLLVLQDPPPPPDPPRPDDPDDPVSSVCSNVSSVVNSVSRQDAKDKDWDWDPDDDPDDDDDDDDDDDTDIDIDIDGTSNLSNLSSNVSSLCNSAQFPQLVPDDQDDPSSLSSLVSSLVVCVVCLVSLVVPPPPPPDPDDDDDPPVRVVVRVVRSNVSSSSSVSSSVSSLQLQLVSLLVVVLVVLPQSVVLCVVDPVRRNQGPSCLRSDPVNLVSSLVSVVVSLVVCLVVVHQCVVVLVSNCVRHCVNDPPLNSLLSNLVSLLSVLVVDPDPVSSVVSPVSSLVSLLSNLLVDDLVSLVVVLVSCVVVVVLVSNLVSLVSNLCSLCVPPLLVVCVVPVPDDDDPSSVVNNVSNVSSVVSNVVSVVSVVVVVVPDPPDDPDPVPVVVVVVVVD